Protein AF-F9WNN0-F1 (afdb_monomer)

Foldseek 3Di:
DPPVVVVVVVVVVVPPPDCPPPPPPDPDDDDFDQDDQQPDDLLLLLLLLLLLLLLLLLLVLLLVLLVVLLVLLVVLLVLLVVLLVLLVVLLVVLVLLLVLADCPQDVPLNVLSVVLNVLSVVLNVLSVVLVVLSVLLNVLSVQLNVQLSLVLLVLLLVLLCNQLSPGDDFPSDSVRSVVSSVSSDHPPCSVPDPPNCLNVQSNVLSVCCVVDPDLVVSLVVSLVSLVVSQVVCLPDPSNVSSVSRNVPPVNSVSSSSSSNSSSVSNVSSVVSSVSSVVSSVVSNVSSVVSVVVVVVVLVVLLVLLVVLLLLLLVLLALLVVLVVLLVVLVVLLVVLVVLLVVLLVLLVVLLVLLVVLVVLLVVLLVLLVVLVVLVLVLSVVLNCVSVPCPVLVVLSVLSNVLSVLLNVLSVVLVVLSVVLVVLSVVLVVLSVVLVVLSCVLCVLLVQDDPGSHSVSSVVSSVCLSPDDSSSSSSSSSRRPSVSSVVSVVSSVVSVVSSVVSVVSSVSSVVSSVSSVVSSVSSVVSSVVSLVVSQVSLVSSLVSLLQLLLVLLVVLVVLLVLLVVLLVLLVVLLVLLVVLVVLLVVLVVLLVVLPVPFPPLVVLLPLLVVLSVVLVVLSVVSVVLSVVSVVLSVVLVVVSVVLLVLSLVLSVVLLCQFFPDPDPPPDPDPDDDSSVVSVPPPPPDGRTPSVSSNSSVSSRNSSPCPVSVVSSVVSVVSSVVSVVSSVVSVVSSVSSSVSSVVSSVVSVVVVVVVPDDDPVVVVVVVVVPPD

Organism: Trypanosoma vivax (strain Y486) (NCBI:txid1055687)

Mean predicted aligned error: 18.97 Å

Structure (mmCIF, N/CA/C/O backbone):
data_AF-F9WNN0-F1
#
_entry.id   AF-F9WNN0-F1
#
loop_
_atom_site.group_PDB
_atom_site.id
_atom_site.type_symbol
_atom_site.label_atom_id
_atom_site.label_alt_id
_atom_site.label_comp_id
_atom_site.label_asym_id
_atom_site.label_entity_id
_atom_site.label_seq_id
_atom_site.pdbx_PDB_ins_code
_atom_site.Cartn_x
_atom_site.Cartn_y
_atom_site.Cartn_z
_atom_site.occupancy
_atom_site.B_iso_or_equiv
_atom_site.auth_seq_id
_atom_site.auth_comp_id
_atom_site.auth_asym_id
_atom_site.auth_atom_id
_atom_site.pdbx_PDB_model_num
ATOM 1 N N . MET A 1 1 ? 59.177 27.584 -29.316 1.00 37.62 1 MET A N 1
ATOM 2 C CA . MET A 1 1 ? 59.910 26.744 -30.290 1.00 37.62 1 MET A CA 1
ATOM 3 C C . MET A 1 1 ? 58.888 25.751 -30.832 1.00 37.62 1 MET A C 1
ATOM 5 O O . MET A 1 1 ? 58.672 24.719 -30.232 1.00 37.62 1 MET A O 1
ATOM 9 N N . SER A 1 2 ? 58.034 26.107 -31.788 1.00 33.88 2 SER A N 1
ATOM 10 C CA . SER A 1 2 ? 58.396 26.348 -33.183 1.00 33.88 2 SER A CA 1
ATOM 11 C C . SER A 1 2 ? 57.164 26.854 -33.975 1.00 33.88 2 SER A C 1
ATOM 13 O O . SER A 1 2 ? 56.636 26.150 -34.834 1.00 33.88 2 SER A O 1
ATOM 15 N N . ASP A 1 3 ? 56.707 28.079 -33.704 1.00 31.31 3 ASP A N 1
ATOM 16 C CA . ASP A 1 3 ? 55.678 28.760 -34.520 1.00 31.31 3 ASP A CA 1
ATOM 17 C C . ASP A 1 3 ? 56.259 29.420 -35.784 1.00 31.31 3 ASP A C 1
ATOM 19 O O . ASP A 1 3 ? 55.534 29.807 -36.697 1.00 31.31 3 ASP A O 1
ATOM 23 N N . THR A 1 4 ? 57.585 29.427 -35.920 1.00 31.73 4 THR A N 1
ATOM 24 C CA . THR A 1 4 ? 58.307 29.790 -37.146 1.00 31.73 4 THR A CA 1
ATOM 25 C C . THR A 1 4 ? 58.379 28.662 -38.183 1.00 31.73 4 THR A C 1
ATOM 27 O O . THR A 1 4 ? 58.697 28.931 -39.336 1.00 31.73 4 THR A O 1
ATOM 30 N N . LEU A 1 5 ? 58.018 27.417 -37.835 1.00 31.30 5 LEU A N 1
ATOM 31 C CA . LEU A 1 5 ? 58.021 26.289 -38.785 1.00 31.30 5 LEU A CA 1
ATOM 32 C C . LEU A 1 5 ? 56.648 26.051 -39.438 1.00 31.30 5 LEU A C 1
ATOM 34 O O . LEU A 1 5 ? 56.577 25.517 -40.538 1.00 31.30 5 LEU A O 1
ATOM 38 N N . ARG A 1 6 ? 55.548 26.511 -38.822 1.00 30.66 6 ARG A N 1
ATOM 39 C CA . ARG A 1 6 ? 54.206 26.463 -39.436 1.00 30.66 6 ARG A CA 1
ATOM 40 C C . ARG 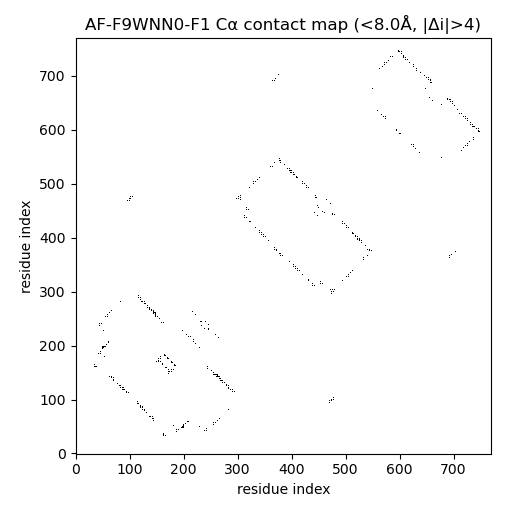A 1 6 ? 53.948 27.622 -40.401 1.00 30.66 6 ARG A C 1
ATOM 42 O O . ARG A 1 6 ? 53.232 27.436 -41.381 1.00 30.66 6 ARG A O 1
ATOM 49 N N . LEU A 1 7 ? 54.606 28.768 -40.202 1.00 30.72 7 LEU A N 1
ATOM 50 C CA . LEU A 1 7 ? 54.514 29.905 -41.123 1.00 30.72 7 LEU A CA 1
ATOM 51 C C . LEU A 1 7 ? 55.411 29.752 -42.369 1.00 30.72 7 LEU A C 1
ATOM 53 O O . LEU A 1 7 ? 55.069 30.298 -43.414 1.00 30.72 7 LEU A O 1
ATOM 57 N N . MET A 1 8 ? 56.484 28.947 -42.302 1.00 30.19 8 MET A N 1
ATOM 58 C CA . MET A 1 8 ? 57.310 28.573 -43.468 1.00 30.19 8 MET A CA 1
ATOM 59 C C . MET A 1 8 ? 56.721 27.426 -44.311 1.00 30.19 8 MET A C 1
ATOM 61 O O . MET A 1 8 ? 57.026 27.324 -45.495 1.00 30.19 8 MET A O 1
ATOM 65 N N . LEU A 1 9 ? 55.833 26.589 -43.756 1.00 29.72 9 LEU A N 1
ATOM 66 C CA . LEU A 1 9 ? 55.144 25.531 -44.517 1.00 29.72 9 LEU A CA 1
ATOM 67 C C . LEU A 1 9 ? 53.890 26.036 -45.253 1.00 29.72 9 LEU A C 1
ATOM 69 O O . LEU A 1 9 ? 53.559 25.520 -46.318 1.00 29.72 9 LEU A O 1
ATOM 73 N N . ALA A 1 10 ? 53.241 27.092 -44.752 1.00 30.56 10 ALA A N 1
ATOM 74 C CA . ALA A 1 10 ? 52.098 27.731 -45.413 1.00 30.56 10 ALA A CA 1
ATOM 75 C C . ALA A 1 10 ? 52.497 28.669 -46.574 1.00 30.56 10 ALA A C 1
ATOM 77 O O . ALA A 1 10 ? 51.686 28.934 -47.456 1.00 30.56 10 ALA A O 1
ATOM 78 N N . THR A 1 11 ? 53.755 29.118 -46.631 1.00 30.11 11 THR A N 1
ATOM 79 C CA . THR A 1 11 ? 54.312 29.879 -47.768 1.00 30.11 11 THR A CA 1
ATOM 80 C C . THR A 1 11 ? 55.035 29.000 -48.797 1.00 30.11 11 THR A C 1
ATOM 82 O O . THR A 1 11 ? 55.293 29.462 -49.905 1.00 30.11 11 THR A O 1
ATOM 85 N N . ALA A 1 12 ? 55.274 27.717 -48.495 1.00 31.34 12 ALA A N 1
ATOM 86 C CA . ALA A 1 12 ? 55.867 26.748 -49.425 1.00 31.34 12 ALA A CA 1
ATOM 87 C C . ALA A 1 12 ? 54.838 25.879 -50.188 1.00 31.34 12 ALA A C 1
ATOM 89 O O . ALA A 1 12 ? 55.193 25.247 -51.179 1.00 31.34 12 ALA A O 1
ATOM 90 N N . LEU A 1 13 ? 53.561 25.866 -49.782 1.00 29.50 13 LEU A N 1
ATOM 91 C CA . LEU A 1 13 ? 52.499 25.068 -50.428 1.00 29.50 13 LEU A CA 1
ATOM 92 C C . LEU A 1 13 ? 51.579 25.864 -51.369 1.00 29.50 13 LEU A C 1
ATOM 94 O O . LEU A 1 13 ? 50.826 25.269 -52.133 1.00 29.50 13 LEU A O 1
ATOM 98 N N . VAL A 1 14 ? 51.701 27.194 -51.394 1.00 29.75 14 VAL A N 1
ATOM 99 C CA . VAL A 1 14 ? 51.010 28.077 -52.358 1.00 29.75 14 VAL A CA 1
ATOM 100 C C . VAL A 1 14 ? 51.788 28.202 -53.685 1.00 29.75 14 VAL A C 1
ATOM 102 O O . VAL A 1 14 ? 51.276 28.737 -54.661 1.00 29.75 14 VAL A O 1
ATOM 105 N N . PHE A 1 15 ? 52.989 27.618 -53.777 1.00 28.86 15 PHE A N 1
ATOM 106 C CA . PHE A 1 15 ? 53.845 27.656 -54.973 1.00 28.86 15 PHE A CA 1
ATOM 107 C C . PHE A 1 15 ? 53.957 26.327 -55.752 1.00 28.86 15 PHE A C 1
ATOM 109 O O . PHE A 1 15 ? 54.726 26.259 -56.708 1.00 28.86 15 PHE A O 1
ATOM 116 N N . LEU A 1 16 ? 53.194 25.276 -55.406 1.00 30.41 16 LEU A N 1
ATOM 117 C CA . LEU A 1 16 ? 53.365 23.928 -55.994 1.00 30.41 16 LEU A CA 1
ATOM 118 C C . LEU A 1 16 ? 52.100 23.260 -56.571 1.00 30.41 16 LEU A C 1
ATOM 120 O O . LEU A 1 16 ? 52.115 22.068 -56.861 1.00 30.41 16 LEU A O 1
ATOM 124 N N . VAL A 1 17 ? 51.039 24.028 -56.839 1.00 31.84 17 VAL A N 1
ATOM 125 C CA . VAL A 1 17 ? 49.954 23.624 -57.762 1.00 31.84 17 VAL A CA 1
ATOM 126 C C . VAL A 1 17 ? 49.814 24.684 -58.856 1.00 31.84 17 VAL A C 1
ATOM 128 O O . VAL A 1 17 ? 48.761 25.264 -59.095 1.00 31.84 17 VAL A O 1
ATOM 131 N N . LEU A 1 18 ? 50.937 24.978 -59.507 1.00 23.83 18 LEU A N 1
ATOM 132 C CA . LEU A 1 18 ? 50.928 25.460 -60.880 1.00 23.83 18 LEU A CA 1
ATOM 133 C C . LEU A 1 18 ? 50.844 24.226 -61.788 1.00 23.83 18 LEU A C 1
ATOM 135 O O . LEU A 1 18 ? 51.592 23.272 -61.559 1.00 23.83 18 LEU A O 1
ATOM 139 N N . PRO A 1 19 ? 50.048 24.229 -62.866 1.00 34.09 19 PRO A N 1
ATOM 140 C CA . PRO A 1 19 ? 50.304 23.347 -63.992 1.00 34.09 19 PRO A CA 1
ATOM 141 C C . PRO A 1 19 ? 51.573 23.837 -64.717 1.00 34.09 19 PRO A C 1
ATOM 143 O O . PRO A 1 19 ? 51.528 24.325 -65.841 1.00 34.09 19 PRO A O 1
ATOM 146 N N . THR A 1 20 ? 52.746 23.696 -64.091 1.00 28.67 20 THR A N 1
ATOM 147 C CA . THR A 1 20 ? 54.068 23.821 -64.737 1.00 28.67 20 THR A CA 1
ATOM 148 C C . THR A 1 20 ? 54.419 22.549 -65.513 1.00 28.67 20 THR A C 1
ATOM 150 O O . THR A 1 20 ? 55.529 22.026 -65.463 1.00 28.67 20 THR A O 1
ATOM 153 N N . SER A 1 21 ? 53.452 22.043 -66.273 1.00 31.44 21 SER A N 1
ATOM 154 C CA . SER A 1 21 ? 53.690 21.086 -67.353 1.00 31.44 21 SER A CA 1
ATOM 155 C C . SER A 1 21 ? 52.906 21.444 -68.616 1.00 31.44 21 SER A C 1
ATOM 157 O O . SER A 1 21 ? 52.681 20.600 -69.469 1.00 31.44 21 SER A O 1
ATOM 159 N N . LEU A 1 22 ? 52.639 22.737 -68.835 1.00 30.16 22 LEU A N 1
ATOM 160 C CA . LEU A 1 22 ? 52.858 23.297 -70.168 1.00 30.16 22 LEU A CA 1
ATOM 161 C C . LEU A 1 22 ? 54.372 23.285 -70.396 1.00 30.16 22 LEU A C 1
ATOM 163 O O . LEU A 1 22 ? 55.071 24.278 -70.187 1.00 30.16 22 LEU A O 1
ATOM 167 N N . LYS A 1 23 ? 54.909 22.116 -70.763 1.00 26.69 23 LYS A N 1
ATOM 168 C CA . LYS A 1 23 ? 56.187 22.100 -71.460 1.00 26.69 23 LYS A CA 1
ATOM 169 C C . LYS A 1 23 ? 55.950 22.920 -72.715 1.00 26.69 23 LYS A C 1
ATOM 171 O O . LYS A 1 23 ? 55.178 22.518 -73.577 1.00 26.69 23 LYS A O 1
ATOM 176 N N . TYR A 1 24 ? 56.582 24.089 -72.739 1.00 27.14 24 TYR A N 1
ATOM 177 C CA . TYR A 1 24 ? 56.930 24.825 -73.939 1.00 27.14 24 TYR A CA 1
ATOM 178 C C . TYR A 1 24 ? 57.217 23.817 -75.056 1.00 27.14 24 TYR A C 1
ATOM 180 O O . TYR A 1 24 ? 58.286 23.203 -75.089 1.00 27.14 24 TYR A O 1
ATOM 188 N N . VAL A 1 25 ? 56.250 23.619 -75.952 1.00 29.94 25 VAL A N 1
ATOM 189 C CA . VAL A 1 25 ? 56.552 23.136 -77.292 1.00 29.94 25 VAL A CA 1
ATOM 190 C C . VAL A 1 25 ? 57.378 24.269 -77.872 1.00 29.94 25 VAL A C 1
ATOM 192 O O . VAL A 1 25 ? 56.876 25.379 -78.041 1.00 29.94 25 VAL A O 1
ATOM 195 N N . GLY A 1 26 ? 58.683 24.029 -77.998 1.00 27.89 26 GLY A N 1
ATOM 196 C CA . GLY A 1 26 ? 59.637 25.021 -78.464 1.00 27.89 26 GLY A CA 1
ATOM 197 C C . GLY A 1 26 ? 59.108 25.662 -79.737 1.00 27.89 26 GLY A C 1
ATOM 198 O O . GLY A 1 26 ? 58.947 24.982 -80.751 1.00 27.89 26 GLY A O 1
ATOM 199 N N . ALA A 1 27 ? 58.811 26.960 -79.648 1.00 32.91 27 ALA A N 1
ATOM 200 C CA . ALA A 1 27 ? 58.433 27.793 -80.772 1.00 32.91 27 ALA A CA 1
ATOM 201 C C . ALA A 1 27 ? 59.582 27.758 -81.780 1.00 32.91 27 ALA A C 1
ATOM 203 O O . ALA A 1 27 ? 60.591 28.448 -81.644 1.00 32.91 27 ALA A O 1
ATOM 204 N N . SER A 1 28 ? 59.449 26.873 -82.758 1.00 34.03 28 SER A N 1
ATOM 205 C CA . SER A 1 28 ? 60.401 26.730 -83.843 1.00 34.03 28 SER A CA 1
ATOM 206 C C . SER A 1 28 ? 59.880 27.594 -84.979 1.00 34.03 28 SER A C 1
ATOM 208 O O . SER A 1 28 ? 59.028 27.177 -85.758 1.00 34.03 28 SER A O 1
ATOM 210 N N . ALA A 1 29 ? 60.341 28.843 -85.017 1.00 32.56 29 ALA A N 1
ATOM 211 C CA . ALA A 1 29 ? 60.047 29.753 -86.111 1.00 32.56 29 ALA A CA 1
ATOM 212 C C . ALA A 1 29 ? 60.769 29.269 -87.379 1.00 32.56 29 ALA A C 1
ATOM 214 O O . ALA A 1 29 ? 61.997 29.177 -87.411 1.00 32.56 29 ALA A O 1
ATOM 215 N N . VAL A 1 30 ? 60.008 28.964 -88.430 1.00 40.59 30 VAL A N 1
ATOM 216 C CA . VAL A 1 30 ? 60.546 28.708 -89.772 1.00 40.59 30 VAL A CA 1
ATOM 217 C C . VAL A 1 30 ? 60.495 30.019 -90.564 1.00 40.59 30 VAL A C 1
ATOM 219 O O . VAL A 1 30 ? 59.444 30.652 -90.654 1.00 40.59 30 VAL A O 1
ATOM 222 N N . ASN A 1 31 ? 61.651 30.435 -91.092 1.00 34.69 31 ASN A N 1
ATOM 223 C CA . ASN A 1 31 ? 61.877 31.707 -91.793 1.00 34.69 31 ASN A CA 1
ATOM 224 C C . ASN A 1 31 ? 61.008 31.885 -93.052 1.00 34.69 31 ASN A C 1
ATOM 226 O O . ASN A 1 31 ? 60.903 30.972 -93.873 1.00 34.69 31 ASN A O 1
ATOM 230 N N . CYS A 1 32 ? 60.489 33.103 -93.248 1.00 42.03 32 CYS A N 1
ATOM 231 C CA . CYS A 1 32 ? 59.763 33.519 -94.449 1.00 42.03 32 CYS A CA 1
ATOM 232 C C . CYS A 1 32 ? 60.675 33.474 -95.688 1.00 42.03 32 CYS A C 1
ATOM 234 O O . CYS A 1 32 ? 61.714 34.135 -95.734 1.00 42.03 32 CYS A O 1
ATOM 236 N N . LYS A 1 33 ? 60.269 32.723 -96.715 1.00 44.06 33 LYS A N 1
ATOM 237 C CA . LYS A 1 33 ? 60.831 32.788 -98.071 1.00 44.06 33 LYS A CA 1
ATOM 238 C C . LYS A 1 33 ? 59.699 33.017 -99.059 1.00 44.06 33 LYS A C 1
ATOM 240 O O . LYS A 1 33 ? 58.652 32.389 -98.930 1.00 44.06 33 LYS A O 1
ATOM 245 N N . ASP A 1 34 ? 59.953 33.833 -100.076 1.00 41.28 34 ASP A N 1
ATOM 246 C CA . ASP A 1 34 ? 59.103 33.885 -101.262 1.00 41.28 34 ASP A CA 1
ATOM 247 C C . ASP A 1 34 ? 59.108 32.508 -101.937 1.00 41.28 34 ASP A C 1
ATOM 249 O O . ASP A 1 34 ? 60.113 32.059 -102.498 1.00 41.28 34 ASP A O 1
ATOM 253 N N . ILE A 1 35 ? 57.982 31.804 -101.835 1.00 50.16 35 ILE A N 1
ATOM 254 C CA . ILE A 1 35 ? 57.741 30.561 -102.562 1.00 50.16 35 ILE A CA 1
ATOM 255 C C . ILE A 1 35 ? 57.226 30.951 -103.946 1.00 50.16 35 ILE A C 1
ATOM 257 O O . ILE A 1 35 ? 56.385 31.836 -104.087 1.00 50.16 35 ILE A O 1
ATOM 261 N N . LYS A 1 36 ? 57.741 30.285 -104.982 1.00 48.25 36 LYS A N 1
ATOM 262 C CA . LYS A 1 36 ? 57.320 30.472 -106.373 1.00 48.25 36 LYS A CA 1
ATOM 263 C C . LYS A 1 36 ? 55.789 30.371 -106.455 1.00 48.25 36 LYS A C 1
ATOM 265 O O . LYS A 1 36 ? 55.246 29.293 -106.224 1.00 48.25 36 LYS A O 1
ATOM 270 N N . ILE A 1 37 ? 55.115 31.484 -106.759 1.00 53.50 37 ILE A N 1
ATOM 271 C CA . ILE A 1 37 ? 53.654 31.532 -106.898 1.00 53.50 37 ILE A CA 1
ATOM 272 C C . ILE A 1 37 ? 53.269 30.545 -108.001 1.00 53.50 37 ILE A C 1
ATOM 274 O O . ILE A 1 37 ? 53.616 30.735 -109.168 1.00 53.50 37 ILE A O 1
ATOM 278 N N . ILE A 1 38 ? 52.590 29.465 -107.623 1.00 59.03 38 ILE A N 1
ATOM 279 C CA . ILE A 1 38 ? 51.933 28.588 -108.587 1.00 59.03 38 ILE A CA 1
ATOM 280 C C . ILE A 1 38 ? 50.675 29.332 -109.023 1.00 59.03 38 ILE A C 1
ATOM 282 O O . ILE A 1 38 ? 49.833 29.667 -108.186 1.00 59.03 38 ILE A O 1
ATOM 286 N N . ASP A 1 39 ? 50.555 29.617 -110.318 1.00 65.50 39 ASP A N 1
ATOM 287 C CA . ASP A 1 39 ? 49.350 30.232 -110.871 1.00 65.50 39 ASP A CA 1
ATOM 288 C C . ASP A 1 39 ? 48.210 29.199 -110.877 1.00 65.50 39 ASP A C 1
ATOM 290 O O . ASP A 1 39 ? 48.031 28.413 -111.811 1.00 65.50 39 ASP A O 1
ATOM 294 N N . LEU A 1 40 ? 47.514 29.115 -109.743 1.00 76.44 40 LEU A N 1
ATOM 295 C CA . LEU A 1 40 ? 46.369 28.238 -109.529 1.00 76.44 40 LEU A CA 1
ATOM 296 C C . LEU A 1 40 ? 45.082 28.967 -109.908 1.00 76.44 40 LEU A C 1
ATOM 298 O O . LEU A 1 40 ? 44.842 30.095 -109.464 1.00 76.44 40 LEU A O 1
ATOM 302 N N . SER A 1 41 ? 44.208 28.286 -110.656 1.00 79.38 41 SER A N 1
ATOM 303 C CA . SER A 1 41 ? 42.889 28.831 -110.967 1.00 79.38 41 SER A CA 1
ATOM 304 C C . SER A 1 41 ? 42.043 28.974 -109.698 1.00 79.38 41 SER A C 1
ATOM 306 O O . SER A 1 41 ? 42.273 28.303 -108.688 1.00 79.38 41 SER A O 1
ATOM 308 N N . GLY A 1 42 ? 41.019 29.829 -109.745 1.00 77.06 42 GLY A N 1
ATOM 309 C CA . GLY A 1 42 ? 40.065 29.946 -108.639 1.00 77.06 42 GLY A CA 1
ATOM 310 C C . GLY A 1 42 ? 39.412 28.606 -108.272 1.00 77.06 42 GLY A C 1
ATOM 311 O O . GLY A 1 42 ? 39.198 28.346 -107.096 1.00 77.06 42 GLY A O 1
ATOM 312 N N . ASP A 1 43 ? 39.172 27.741 -109.260 1.00 78.50 43 ASP A N 1
ATOM 313 C CA . ASP A 1 43 ? 38.613 26.391 -109.097 1.00 78.50 43 ASP A CA 1
ATOM 314 C C . ASP A 1 43 ? 39.593 25.459 -108.347 1.00 78.50 43 ASP A C 1
ATOM 316 O O . ASP A 1 43 ? 39.201 24.795 -107.388 1.00 78.50 43 ASP A O 1
ATOM 320 N N . ASP A 1 44 ? 40.890 25.503 -108.694 1.00 81.31 44 ASP A N 1
ATOM 321 C CA . ASP A 1 44 ? 41.961 24.746 -108.016 1.00 81.31 44 ASP A CA 1
ATOM 322 C C . ASP A 1 44 ? 42.101 25.161 -106.538 1.00 81.31 44 ASP A C 1
ATOM 324 O O . ASP A 1 44 ? 42.196 24.314 -105.647 1.00 81.31 44 ASP A O 1
ATOM 328 N N . LYS A 1 45 ? 42.078 26.474 -106.260 1.00 83.56 45 LYS A N 1
ATOM 329 C CA . LYS A 1 45 ? 42.166 27.018 -104.891 1.00 83.56 45 LYS A CA 1
ATOM 330 C C . LYS A 1 45 ? 40.961 26.627 -104.038 1.00 83.56 45 LYS A C 1
ATOM 332 O O . LYS A 1 45 ? 41.118 26.369 -102.846 1.00 83.56 45 LYS A O 1
ATOM 337 N N . CYS A 1 46 ? 39.772 26.568 -104.633 1.00 84.06 46 CYS A N 1
ATOM 338 C CA . CYS A 1 46 ? 38.553 26.185 -103.927 1.00 84.06 46 CYS A CA 1
ATOM 339 C C . CYS A 1 46 ? 38.523 24.708 -103.574 1.00 84.06 46 CYS A C 1
ATOM 341 O O . CYS A 1 46 ? 38.217 24.375 -102.432 1.00 84.06 46 CYS A O 1
ATOM 343 N N . PHE A 1 47 ? 38.923 23.843 -104.505 1.00 83.38 47 PHE A N 1
ATOM 344 C CA . PHE A 1 47 ? 39.035 22.417 -104.230 1.00 83.38 47 PHE A CA 1
ATOM 345 C C . PHE A 1 47 ? 40.073 22.123 -103.139 1.00 83.38 47 PHE A C 1
ATOM 347 O O . PHE A 1 47 ? 39.798 21.388 -102.195 1.00 83.38 47 PHE A O 1
ATOM 354 N N . ALA A 1 48 ? 41.242 22.762 -103.216 1.00 85.19 48 ALA A N 1
ATOM 355 C CA . ALA A 1 48 ? 42.293 22.619 -102.215 1.00 85.19 48 ALA A CA 1
ATOM 356 C C . ALA A 1 48 ? 41.865 23.078 -100.812 1.00 85.19 48 ALA A C 1
ATOM 358 O O . ALA A 1 48 ? 42.110 22.381 -99.828 1.00 85.19 48 ALA A O 1
ATOM 359 N N . LYS A 1 49 ? 41.208 24.241 -100.717 1.00 86.81 49 LYS A N 1
ATOM 360 C CA . LYS A 1 49 ? 40.714 24.780 -99.444 1.00 86.81 49 LYS A CA 1
ATOM 361 C C . LYS A 1 49 ? 39.666 23.862 -98.814 1.00 86.81 49 LYS A C 1
ATOM 363 O O . LYS A 1 49 ? 39.702 23.665 -97.606 1.00 86.81 49 LYS A O 1
ATOM 368 N N . ASP A 1 50 ? 38.785 23.276 -99.621 1.00 85.44 50 ASP A N 1
ATOM 369 C CA . ASP A 1 50 ? 37.750 22.344 -99.165 1.00 85.44 50 ASP A CA 1
ATOM 370 C C . ASP A 1 50 ? 38.345 21.065 -98.539 1.00 85.44 50 ASP A C 1
ATOM 372 O O . ASP A 1 50 ? 37.994 20.688 -97.420 1.00 85.44 50 ASP A O 1
ATOM 376 N N . ILE A 1 51 ? 39.344 20.459 -99.192 1.00 87.31 51 ILE A N 1
ATOM 377 C CA . ILE A 1 51 ? 40.056 19.273 -98.676 1.00 87.31 51 ILE A CA 1
ATOM 378 C C . ILE A 1 51 ? 40.754 19.583 -97.352 1.00 87.31 51 ILE A C 1
ATOM 380 O O . ILE A 1 51 ? 40.592 18.858 -96.370 1.00 87.31 51 ILE A O 1
ATOM 384 N N . LEU A 1 52 ? 41.525 20.671 -97.318 1.00 88.50 52 LEU A N 1
ATOM 385 C CA . LEU A 1 52 ? 42.331 21.020 -96.154 1.00 88.50 52 LEU A CA 1
ATOM 386 C C . LEU A 1 52 ? 41.474 21.465 -94.958 1.00 88.50 52 LEU A C 1
ATOM 388 O O . LEU A 1 52 ? 41.816 21.151 -93.820 1.00 88.50 52 LEU A O 1
ATOM 392 N N . LEU A 1 53 ? 40.338 22.135 -95.196 1.00 88.06 53 LEU A N 1
ATOM 393 C CA . LEU A 1 53 ? 39.336 22.394 -94.156 1.00 88.06 53 LEU A CA 1
ATOM 394 C C . LEU A 1 53 ? 38.731 21.090 -93.632 1.00 88.06 53 LEU A C 1
ATOM 396 O O . LEU A 1 53 ? 38.480 20.973 -92.433 1.00 88.06 53 LEU A O 1
ATOM 400 N N . GLY A 1 54 ? 38.512 20.107 -94.510 1.00 88.00 54 GLY A N 1
ATOM 401 C CA . GLY A 1 54 ? 38.025 18.785 -94.128 1.00 88.00 54 GLY A CA 1
ATOM 402 C C . GLY A 1 54 ? 39.007 18.074 -93.201 1.00 88.00 54 GLY A C 1
ATOM 403 O O . GLY A 1 54 ? 38.618 17.623 -92.127 1.00 88.00 54 GLY A O 1
ATOM 404 N N . TRP A 1 55 ? 40.289 18.046 -93.572 1.00 90.25 55 TRP A N 1
ATOM 405 C CA . TRP A 1 55 ? 41.357 17.475 -92.747 1.00 90.25 55 TRP A CA 1
ATOM 406 C C . TRP A 1 55 ? 41.497 18.200 -91.405 1.00 90.25 55 TRP A C 1
ATOM 408 O O . TRP A 1 55 ? 41.541 17.546 -90.365 1.00 90.25 55 TRP A O 1
ATOM 418 N N . LEU A 1 56 ? 41.482 19.539 -91.409 1.00 89.31 56 LEU A N 1
ATOM 419 C CA . LEU A 1 56 ? 41.539 20.341 -90.185 1.00 89.31 56 LEU A CA 1
ATOM 420 C C . LEU A 1 56 ? 40.371 20.019 -89.242 1.00 89.31 56 LEU A C 1
ATOM 422 O O . L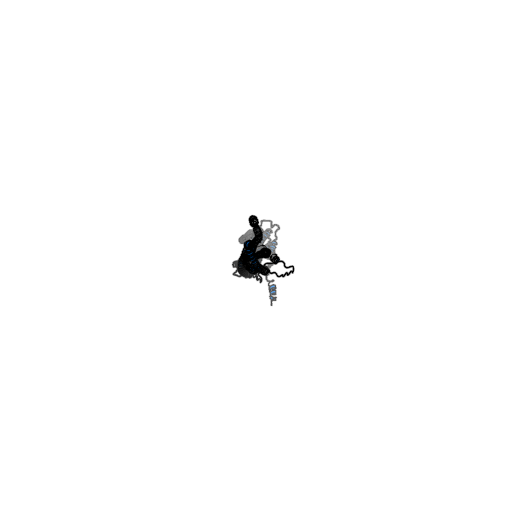EU A 1 56 ? 40.592 19.824 -88.050 1.00 89.31 56 LEU A O 1
ATOM 426 N N . ASN A 1 57 ? 39.143 19.949 -89.765 1.00 89.12 57 ASN A N 1
ATOM 427 C CA . ASN A 1 57 ? 37.948 19.701 -88.959 1.00 89.12 57 ASN A CA 1
ATOM 428 C C . ASN A 1 57 ? 37.961 18.307 -88.311 1.00 89.12 57 ASN A C 1
ATOM 430 O O . ASN A 1 57 ? 37.620 18.165 -87.139 1.00 89.12 57 ASN A O 1
ATOM 434 N N . VAL A 1 58 ? 38.379 17.274 -89.053 1.00 88.31 58 VAL A N 1
ATOM 435 C CA . VAL A 1 58 ? 38.482 15.905 -88.520 1.00 88.31 58 VAL A CA 1
ATOM 436 C C . VAL A 1 58 ? 39.510 15.843 -87.383 1.00 88.31 58 VAL A C 1
ATOM 438 O O . VAL A 1 58 ? 39.192 15.344 -86.303 1.00 88.31 58 VAL A O 1
ATOM 441 N N . THR A 1 59 ? 40.713 16.389 -87.595 1.00 86.25 59 THR A N 1
ATOM 442 C CA . THR A 1 59 ? 41.782 16.405 -86.584 1.00 86.25 59 THR A CA 1
ATOM 443 C C . THR A 1 59 ? 41.385 17.225 -85.348 1.00 86.25 59 THR A C 1
ATOM 445 O O . THR A 1 59 ? 41.632 16.807 -84.214 1.00 86.25 59 THR A O 1
ATOM 448 N N . ASP A 1 60 ? 40.723 18.373 -85.532 1.00 87.88 60 ASP A N 1
ATOM 449 C CA . ASP A 1 60 ? 40.283 19.223 -84.420 1.00 87.88 60 ASP A CA 1
ATOM 450 C C . ASP A 1 60 ? 39.177 18.578 -83.576 1.00 87.88 60 ASP A C 1
ATOM 452 O O . ASP A 1 60 ? 39.159 18.729 -82.353 1.00 87.88 60 ASP A O 1
ATOM 456 N N . LYS A 1 61 ? 38.278 17.798 -84.185 1.00 88.88 61 LYS A N 1
ATOM 457 C CA . LYS A 1 61 ? 37.181 17.161 -83.450 1.00 88.88 61 LYS A CA 1
ATOM 458 C C . LYS A 1 61 ? 37.676 16.167 -82.396 1.00 88.88 61 LYS A C 1
ATOM 460 O O . LYS A 1 61 ? 37.198 16.203 -81.260 1.00 88.88 61 LYS A O 1
ATOM 465 N N . CYS A 1 62 ? 38.669 15.337 -82.729 1.00 84.88 62 CYS A N 1
ATOM 466 C CA . CYS A 1 62 ? 39.313 14.438 -81.764 1.00 84.88 62 CYS A CA 1
ATOM 467 C C . CYS A 1 62 ? 39.936 15.217 -80.595 1.00 84.88 62 CYS A C 1
ATOM 469 O O . CYS A 1 62 ? 39.800 14.824 -79.434 1.00 84.88 62 CYS A O 1
ATOM 471 N N . ARG A 1 63 ? 40.562 16.365 -80.892 1.00 86.88 63 ARG A N 1
ATOM 472 C CA . ARG A 1 63 ? 41.150 17.264 -79.891 1.00 86.88 63 ARG A CA 1
ATOM 473 C C . ARG A 1 63 ? 40.089 17.844 -78.950 1.00 86.88 63 ARG A C 1
ATOM 475 O O . ARG A 1 63 ? 40.271 17.813 -77.735 1.00 86.88 63 ARG A O 1
ATOM 482 N N . VAL A 1 64 ? 38.975 18.350 -79.483 1.00 88.69 64 VAL A N 1
ATOM 483 C CA . VAL A 1 64 ? 37.868 18.904 -78.680 1.00 88.69 64 VAL A CA 1
ATOM 484 C C . VAL A 1 64 ? 37.281 17.845 -77.747 1.00 88.69 64 VAL A C 1
ATOM 486 O O . VAL A 1 64 ? 37.135 18.095 -76.552 1.00 88.69 64 VAL A O 1
ATOM 489 N N . ARG A 1 65 ? 37.030 16.632 -78.247 1.00 88.50 65 ARG A N 1
ATOM 490 C CA . ARG A 1 65 ? 36.485 15.545 -77.424 1.00 88.50 65 ARG A CA 1
ATOM 491 C C . ARG A 1 65 ? 37.446 15.106 -76.314 1.00 88.50 65 ARG A C 1
ATOM 493 O O . ARG A 1 65 ? 37.005 14.793 -75.209 1.00 88.50 65 ARG A O 1
ATOM 500 N N . ALA A 1 66 ? 38.758 15.130 -76.560 1.00 88.94 66 ALA A N 1
ATOM 501 C CA . ALA A 1 66 ? 39.760 14.893 -75.521 1.00 88.94 66 ALA A CA 1
ATOM 502 C C . ALA A 1 66 ? 39.739 15.981 -74.425 1.00 88.94 66 ALA A C 1
ATOM 504 O O . ALA A 1 66 ? 39.832 15.651 -73.241 1.00 88.94 66 ALA A O 1
ATOM 505 N N . LEU A 1 67 ? 39.545 17.257 -74.787 1.00 88.94 67 LEU A N 1
ATOM 506 C CA . LEU A 1 67 ? 39.376 18.351 -73.816 1.00 88.94 67 LEU A CA 1
ATOM 507 C C . LEU A 1 67 ? 38.122 18.175 -72.946 1.00 88.94 67 LEU A C 1
ATOM 509 O O . LEU A 1 67 ? 38.181 18.396 -71.737 1.00 88.94 67 LEU A O 1
ATOM 513 N N . GLU A 1 68 ? 37.007 17.723 -73.522 1.00 90.75 68 GLU A N 1
ATOM 514 C CA . GLU A 1 68 ? 35.789 17.420 -72.756 1.00 90.75 68 GLU A CA 1
ATOM 515 C C . GLU A 1 68 ? 36.013 16.295 -71.737 1.00 90.75 68 GLU A C 1
ATOM 517 O O . GLU A 1 68 ? 35.539 16.374 -70.601 1.00 90.75 68 GLU A O 1
ATOM 522 N N . VAL A 1 69 ? 36.767 15.252 -72.108 1.00 91.06 69 VAL A N 1
ATOM 523 C CA . VAL A 1 69 ? 37.148 14.184 -71.169 1.00 91.06 69 VAL A CA 1
ATOM 524 C C . VAL A 1 69 ? 37.973 14.754 -70.013 1.00 91.06 69 VAL A C 1
ATOM 526 O O . VAL A 1 69 ? 37.692 14.423 -68.863 1.00 91.06 69 VAL A O 1
ATOM 529 N N . LEU A 1 70 ? 38.934 15.646 -70.278 1.00 91.50 70 LEU A N 1
ATOM 530 C CA . LEU A 1 70 ? 39.737 16.296 -69.231 1.00 91.50 70 LEU A CA 1
ATOM 531 C C . LEU A 1 70 ? 38.875 17.110 -68.254 1.00 91.50 70 LEU A C 1
ATOM 533 O O . LEU A 1 70 ? 39.034 16.991 -67.034 1.00 91.50 70 LEU A O 1
ATOM 537 N N . GLN A 1 71 ? 37.927 17.892 -68.775 1.00 92.12 71 GLN A N 1
ATOM 538 C CA . GLN A 1 71 ? 36.994 18.661 -67.951 1.00 92.12 71 GLN A CA 1
ATOM 539 C C . GLN A 1 71 ? 36.132 17.740 -67.074 1.00 92.12 71 GLN A C 1
ATOM 541 O O . GLN A 1 71 ? 36.041 17.939 -65.861 1.00 92.12 71 GLN A O 1
ATOM 546 N N . ASN A 1 72 ? 35.554 16.688 -67.657 1.00 92.69 72 ASN A N 1
ATOM 547 C CA . ASN A 1 72 ? 34.680 15.765 -66.931 1.00 92.69 72 ASN A CA 1
ATOM 548 C C . ASN A 1 72 ? 35.435 14.916 -65.893 1.00 92.69 72 ASN A C 1
ATOM 550 O O . ASN A 1 72 ? 34.908 14.643 -64.814 1.00 92.69 72 ASN A O 1
ATOM 554 N N . VAL A 1 73 ? 36.677 14.513 -66.181 1.00 92.62 73 VAL A N 1
ATOM 555 C CA . VAL A 1 73 ? 37.549 13.822 -65.214 1.00 92.62 73 VAL A CA 1
ATOM 556 C C . VAL A 1 73 ? 37.859 14.724 -64.015 1.00 92.62 73 VAL A C 1
ATOM 558 O O . VAL A 1 73 ? 37.873 14.246 -62.879 1.00 92.62 73 VAL A O 1
ATOM 561 N N . THR A 1 74 ? 38.064 16.023 -64.243 1.00 90.75 74 THR A N 1
ATOM 562 C CA . THR A 1 74 ? 38.315 17.000 -63.171 1.00 90.75 74 THR A CA 1
ATOM 563 C C . THR A 1 74 ? 37.121 17.107 -62.221 1.00 90.75 74 THR A C 1
ATOM 565 O O . THR A 1 74 ? 37.295 17.026 -61.004 1.00 90.75 74 THR A O 1
ATOM 568 N N . GLU A 1 75 ? 35.903 17.197 -62.758 1.00 92.62 75 GLU A N 1
ATOM 569 C CA . GLU A 1 75 ? 34.685 17.237 -61.940 1.00 92.62 75 GLU A CA 1
ATOM 570 C C . GLU A 1 75 ? 34.470 15.926 -61.165 1.00 92.62 75 GLU A C 1
ATOM 572 O O . GLU A 1 75 ? 34.148 15.940 -59.975 1.00 92.62 75 GLU A O 1
ATOM 577 N N . LEU A 1 76 ? 34.731 14.770 -61.789 1.00 92.44 76 LEU A N 1
ATOM 578 C CA . LEU A 1 76 ? 34.662 13.483 -61.091 1.00 92.44 76 LEU A CA 1
ATOM 579 C C . LEU A 1 76 ? 35.662 13.382 -59.940 1.00 92.44 76 LEU A C 1
ATOM 581 O O . LEU A 1 76 ? 35.315 12.830 -58.900 1.00 92.44 76 LEU A O 1
ATOM 585 N N . ARG A 1 77 ? 36.875 13.934 -60.075 1.00 91.94 77 ARG A N 1
ATOM 586 C CA . ARG A 1 77 ? 37.844 13.972 -58.968 1.00 91.94 77 ARG A CA 1
ATOM 587 C C . ARG A 1 77 ? 37.331 14.786 -57.784 1.00 91.94 77 ARG A C 1
ATOM 589 O O . ARG A 1 77 ? 37.559 14.386 -56.642 1.00 91.94 77 ARG A O 1
ATOM 596 N N . LYS A 1 78 ? 36.639 15.898 -58.045 1.00 92.50 78 LYS A N 1
ATOM 597 C CA . LYS A 1 78 ? 36.014 16.713 -56.998 1.00 92.50 78 LYS A CA 1
ATOM 598 C C . LYS A 1 78 ? 34.929 15.920 -56.266 1.00 92.50 78 LYS A C 1
ATOM 600 O O . LYS A 1 78 ? 35.004 15.793 -55.047 1.00 92.50 78 LYS A O 1
ATOM 605 N N . ARG A 1 79 ? 34.007 15.285 -56.999 1.00 94.19 79 ARG A N 1
ATOM 606 C CA . ARG A 1 79 ? 32.976 14.402 -56.417 1.00 94.19 79 ARG A CA 1
ATOM 607 C C . ARG A 1 79 ? 33.584 13.242 -55.623 1.00 94.19 79 ARG A C 1
ATOM 609 O O . ARG A 1 79 ? 33.160 12.966 -54.507 1.00 94.19 79 ARG A O 1
ATOM 616 N N . ALA A 1 80 ? 34.617 12.596 -56.163 1.00 93.75 80 ALA A N 1
ATOM 617 C CA . ALA A 1 80 ? 35.345 11.531 -55.477 1.00 93.75 80 ALA A CA 1
ATOM 618 C C . ALA A 1 80 ? 35.931 12.021 -54.143 1.00 93.75 80 ALA A C 1
ATOM 620 O O . ALA A 1 80 ? 35.867 11.315 -53.139 1.00 93.75 80 ALA A O 1
ATOM 621 N N . LYS A 1 81 ? 36.446 13.259 -54.111 1.00 93.88 81 LYS A N 1
ATOM 622 C CA . LYS A 1 81 ? 36.991 13.866 -52.894 1.00 93.88 81 LYS A CA 1
ATOM 623 C C . LYS A 1 81 ? 35.922 14.128 -51.836 1.00 93.88 81 LYS A C 1
ATOM 625 O O . LYS A 1 81 ? 36.173 13.901 -50.657 1.00 93.88 81 LYS A O 1
ATOM 630 N N . GLU A 1 82 ? 34.743 14.585 -52.244 1.00 94.31 82 GLU A N 1
ATOM 631 C CA . GLU A 1 82 ? 33.598 14.777 -51.346 1.00 94.31 82 GLU A CA 1
ATOM 632 C C . GLU A 1 82 ? 33.154 13.445 -50.719 1.00 94.31 82 GLU A C 1
ATOM 634 O O . GLU A 1 82 ? 32.961 13.372 -49.504 1.00 94.31 82 GLU A O 1
ATOM 639 N N . VAL A 1 83 ? 33.085 12.372 -51.520 1.00 95.38 83 VAL A N 1
ATOM 640 C CA . VAL A 1 83 ? 32.778 11.013 -51.035 1.00 95.38 83 VAL A CA 1
ATOM 641 C C . VAL A 1 83 ? 33.846 10.515 -50.055 1.00 95.38 83 VAL A C 1
ATOM 643 O O . VAL A 1 83 ? 33.499 9.992 -48.998 1.00 95.38 83 VAL A O 1
ATOM 646 N N . GLU A 1 84 ? 35.134 10.715 -50.358 1.00 94.88 84 GLU A N 1
ATOM 647 C CA . GLU A 1 84 ? 36.241 10.338 -49.467 1.00 94.88 84 GLU A CA 1
ATOM 648 C C . GLU A 1 84 ? 36.140 11.031 -48.100 1.00 94.88 84 GLU A C 1
ATOM 650 O O . GLU A 1 84 ? 36.296 10.385 -47.063 1.00 94.88 84 GLU A O 1
ATOM 655 N N . THR A 1 85 ? 35.886 12.343 -48.093 1.00 95.25 85 THR A N 1
ATOM 656 C CA . THR A 1 85 ? 35.747 13.133 -46.861 1.00 95.25 85 THR A CA 1
ATOM 657 C C . THR A 1 85 ? 34.572 12.630 -46.029 1.00 95.25 85 THR A C 1
ATOM 659 O O . THR A 1 85 ? 34.763 12.297 -44.860 1.00 95.25 85 THR A O 1
ATOM 662 N N . LYS A 1 86 ? 33.397 12.461 -46.649 1.00 94.88 86 LYS A N 1
ATOM 663 C CA . LYS A 1 86 ? 32.195 11.963 -45.968 1.00 94.88 86 LYS A CA 1
ATOM 664 C C . LYS A 1 86 ? 32.394 10.559 -45.387 1.00 94.88 86 LYS A C 1
ATOM 666 O O . LYS A 1 86 ? 31.963 10.284 -44.271 1.00 94.88 86 LYS A O 1
ATOM 671 N N . ALA A 1 87 ? 33.081 9.673 -46.113 1.00 95.38 87 ALA A N 1
ATOM 672 C CA . ALA A 1 87 ? 33.409 8.335 -45.623 1.00 95.38 87 ALA A CA 1
ATOM 673 C C . ALA A 1 87 ? 34.348 8.378 -44.405 1.00 95.38 87 ALA A C 1
ATOM 675 O O . ALA A 1 87 ? 34.142 7.644 -43.441 1.00 95.38 87 ALA A O 1
ATOM 676 N N . LYS A 1 88 ? 35.367 9.249 -44.418 1.00 95.06 88 LYS A N 1
ATOM 677 C CA . LYS A 1 88 ? 36.301 9.411 -43.289 1.00 95.06 88 LYS A CA 1
ATOM 678 C C . LYS A 1 88 ? 35.624 9.976 -42.044 1.00 95.06 88 LYS A C 1
ATOM 680 O O . LYS A 1 88 ? 35.898 9.485 -40.951 1.00 95.06 88 LYS A O 1
ATOM 685 N N . GLU A 1 89 ? 34.754 10.969 -42.211 1.00 94.62 89 GLU A N 1
ATOM 686 C CA . GLU A 1 89 ? 33.939 11.528 -41.125 1.00 94.62 89 GLU A CA 1
ATOM 687 C C . GLU A 1 89 ? 33.054 10.441 -40.502 1.00 94.62 89 GLU A C 1
ATOM 689 O O . GLU A 1 89 ? 33.134 10.207 -39.296 1.00 94.62 89 GLU A O 1
ATOM 694 N N . ALA A 1 90 ? 32.329 9.681 -41.333 1.00 94.00 90 ALA A N 1
ATOM 695 C CA . ALA A 1 90 ? 31.493 8.569 -40.881 1.00 94.00 90 ALA A CA 1
ATOM 696 C C . ALA A 1 90 ? 32.295 7.499 -40.114 1.00 94.00 90 ALA A C 1
ATOM 698 O O . ALA A 1 90 ? 31.878 7.054 -39.046 1.00 94.00 90 ALA A O 1
ATOM 699 N N . ILE A 1 91 ? 33.482 7.112 -40.601 1.00 94.12 91 ILE A N 1
ATOM 700 C CA . ILE A 1 91 ? 34.367 6.170 -39.891 1.00 94.12 91 ILE A CA 1
ATOM 701 C C . ILE A 1 91 ? 34.771 6.714 -38.515 1.00 94.12 91 ILE A C 1
ATOM 703 O O . ILE A 1 91 ? 34.828 5.943 -37.555 1.00 94.12 91 ILE A O 1
ATOM 707 N N . GLY A 1 92 ? 35.077 8.012 -38.417 1.00 92.69 92 GLY A N 1
ATOM 708 C CA . GLY A 1 92 ? 35.409 8.672 -37.154 1.00 92.69 92 GLY A CA 1
ATOM 709 C C . GLY A 1 92 ? 34.273 8.550 -36.140 1.00 92.69 92 GLY A C 1
ATOM 710 O O . GLY A 1 92 ? 34.471 7.984 -35.064 1.00 92.69 92 GLY A O 1
ATOM 711 N N . GLU A 1 93 ? 33.069 8.977 -36.525 1.00 91.88 93 GLU A N 1
ATOM 712 C CA . GLU A 1 93 ? 31.869 8.900 -35.681 1.00 91.88 93 GLU A CA 1
ATOM 713 C C . GLU A 1 93 ? 31.549 7.458 -35.262 1.00 91.88 93 GLU A C 1
ATOM 715 O O . GLU A 1 93 ? 31.286 7.174 -34.092 1.00 91.88 93 GLU A O 1
ATOM 720 N N . TYR A 1 94 ? 31.619 6.503 -36.192 1.00 93.06 94 TYR A N 1
ATOM 721 C CA . TYR A 1 94 ? 31.313 5.103 -35.892 1.00 93.06 94 TYR A CA 1
ATOM 722 C C . TYR A 1 94 ? 32.344 4.462 -34.970 1.00 93.06 94 TYR A C 1
ATOM 724 O O . TYR A 1 94 ? 31.981 3.613 -34.156 1.00 93.06 94 TYR A O 1
ATOM 732 N N . LYS A 1 95 ? 33.616 4.868 -35.042 1.00 91.69 95 LYS A N 1
ATOM 733 C CA . LYS A 1 95 ? 34.642 4.421 -34.091 1.00 91.69 95 LYS A CA 1
ATOM 734 C C . LYS A 1 95 ? 34.382 4.967 -32.690 1.00 91.69 95 LYS A C 1
ATOM 736 O O . LYS A 1 95 ? 34.534 4.212 -31.728 1.00 91.69 95 LYS A O 1
ATOM 741 N N . GLU A 1 96 ? 33.935 6.215 -32.564 1.00 90.88 96 GLU A N 1
ATOM 742 C CA . GLU A 1 96 ? 33.515 6.767 -31.272 1.00 90.88 96 GLU A CA 1
ATOM 743 C C . GLU A 1 96 ? 32.328 5.986 -30.694 1.00 90.88 96 GLU A C 1
ATOM 745 O O . GLU A 1 96 ? 32.401 5.523 -29.552 1.00 90.88 96 GLU A O 1
ATOM 750 N N . LEU A 1 97 ? 31.286 5.731 -31.495 1.00 89.56 97 LEU A N 1
ATOM 751 C CA . LEU A 1 97 ? 30.145 4.906 -31.079 1.00 89.56 97 LEU A CA 1
ATOM 752 C C . LEU A 1 97 ? 30.572 3.487 -30.681 1.00 89.56 97 LEU A C 1
ATOM 754 O O . LEU A 1 97 ? 30.144 2.981 -29.644 1.00 89.56 97 LEU A O 1
ATOM 758 N N . LEU A 1 98 ? 31.448 2.849 -31.464 1.00 88.69 98 LEU A N 1
ATOM 759 C CA . LEU A 1 98 ? 31.950 1.506 -31.171 1.00 88.69 98 LEU A CA 1
ATOM 760 C C . LEU A 1 98 ? 32.727 1.466 -29.851 1.00 88.69 98 LEU A C 1
ATOM 762 O O . LEU A 1 98 ? 32.595 0.501 -29.106 1.00 88.69 98 LEU A O 1
ATOM 766 N N . SER A 1 99 ? 33.510 2.504 -29.549 1.00 86.50 99 SER A N 1
ATOM 767 C CA . SER A 1 99 ? 34.277 2.596 -28.301 1.00 86.50 99 SER A CA 1
ATOM 768 C C . SER A 1 99 ? 33.386 2.740 -27.063 1.00 86.50 99 SER A C 1
ATOM 770 O O . SER A 1 99 ? 33.732 2.254 -25.986 1.00 86.50 99 SER A O 1
ATOM 772 N N . ALA A 1 100 ? 32.214 3.361 -27.223 1.00 85.56 100 ALA A N 1
ATOM 773 C CA . ALA A 1 100 ? 31.239 3.519 -26.153 1.00 85.56 100 ALA A CA 1
ATOM 774 C C . ALA A 1 100 ? 30.442 2.233 -25.869 1.00 85.56 100 ALA A C 1
ATOM 776 O O . ALA A 1 100 ? 29.935 2.049 -24.759 1.00 85.56 100 ALA A O 1
ATOM 777 N N . VAL A 1 101 ? 30.349 1.321 -26.842 1.00 83.81 101 VAL A N 1
ATOM 778 C CA . VAL A 1 101 ? 29.711 0.013 -26.672 1.00 83.81 101 VAL A CA 1
ATOM 779 C C . VAL A 1 101 ? 30.731 -0.990 -26.128 1.00 83.81 101 VAL A C 1
ATOM 781 O O . VAL A 1 101 ? 31.626 -1.445 -26.837 1.00 83.81 101 VAL A O 1
ATOM 784 N N . LYS A 1 102 ? 30.589 -1.391 -24.858 1.00 67.44 102 LYS A N 1
ATOM 785 C CA . LYS A 1 102 ? 31.403 -2.481 -24.289 1.00 67.44 102 LYS A CA 1
ATOM 786 C C . LYS A 1 102 ? 31.139 -3.787 -25.054 1.00 67.44 102 LYS A C 1
ATOM 788 O O . LYS A 1 102 ? 29.983 -4.134 -25.294 1.00 67.44 102 LYS A O 1
ATOM 793 N N . ALA A 1 103 ? 32.211 -4.508 -25.399 1.00 55.59 103 ALA A N 1
ATOM 794 C CA . ALA A 1 103 ? 32.204 -5.637 -26.339 1.00 55.59 103 ALA A CA 1
ATOM 795 C C . ALA A 1 103 ? 31.191 -6.759 -26.017 1.00 55.59 103 ALA A C 1
ATOM 797 O O . ALA A 1 103 ? 30.706 -7.405 -26.944 1.00 55.59 103 ALA A O 1
ATOM 798 N N . ASP A 1 104 ? 30.824 -6.933 -24.744 1.00 58.91 104 ASP A N 1
ATOM 799 C CA . ASP A 1 104 ? 30.005 -8.060 -24.279 1.00 58.91 104 ASP A CA 1
ATOM 800 C C . ASP A 1 104 ? 28.491 -7.764 -24.201 1.00 58.91 104 ASP A C 1
ATOM 802 O O . ASP A 1 104 ? 27.694 -8.693 -24.101 1.00 58.91 104 ASP A O 1
ATOM 806 N N . ALA A 1 105 ? 28.059 -6.494 -24.251 1.00 56.66 105 ALA A N 1
ATOM 807 C CA . ALA A 1 105 ? 26.677 -6.113 -23.907 1.00 56.66 105 ALA A CA 1
ATOM 808 C C . ALA A 1 105 ? 25.677 -6.145 -25.083 1.00 56.66 105 ALA A C 1
ATOM 810 O O . ALA A 1 105 ? 24.484 -6.335 -24.864 1.00 56.66 105 ALA A O 1
ATOM 811 N N . ALA A 1 106 ? 26.130 -5.998 -26.335 1.00 62.72 106 ALA A N 1
ATOM 812 C CA . ALA A 1 106 ? 25.249 -6.089 -27.505 1.00 62.72 106 ALA A CA 1
ATOM 813 C C . ALA A 1 106 ? 26.006 -6.459 -28.784 1.00 62.72 106 ALA A C 1
ATOM 815 O O . ALA A 1 106 ? 26.304 -5.609 -29.630 1.00 62.72 106 ALA A O 1
ATOM 816 N N . GLY A 1 107 ? 26.265 -7.759 -28.952 1.00 70.69 107 GLY A N 1
ATOM 817 C CA . GLY A 1 107 ? 26.970 -8.294 -30.121 1.00 70.69 107 GLY A CA 1
ATOM 818 C C . GLY A 1 107 ? 26.387 -7.827 -31.461 1.00 70.69 107 GLY A C 1
ATOM 819 O O . GLY A 1 107 ? 27.150 -7.503 -32.367 1.00 70.69 107 GLY A O 1
ATOM 820 N N . HIS A 1 108 ? 25.059 -7.696 -31.574 1.00 80.94 108 HIS A N 1
ATOM 821 C CA . HIS A 1 108 ? 24.406 -7.255 -32.812 1.00 80.94 108 HIS A CA 1
ATOM 822 C C . HIS A 1 108 ? 24.649 -5.767 -33.137 1.00 80.94 108 HIS A C 1
ATOM 824 O O . HIS A 1 108 ? 24.962 -5.442 -34.279 1.00 80.94 108 HIS A O 1
ATOM 830 N N . ILE A 1 109 ? 24.582 -4.865 -32.147 1.00 86.00 109 ILE A N 1
ATOM 831 C CA . ILE A 1 109 ? 24.811 -3.421 -32.351 1.00 86.00 109 ILE A CA 1
ATOM 832 C C . ILE A 1 109 ? 26.279 -3.172 -32.681 1.00 86.00 109 ILE A C 1
ATOM 834 O O . ILE A 1 109 ? 26.590 -2.505 -33.666 1.00 86.00 109 ILE A O 1
ATOM 838 N N . ALA A 1 110 ? 27.190 -3.771 -31.909 1.00 85.31 110 ALA A N 1
ATOM 839 C CA . ALA A 1 110 ? 28.618 -3.673 -32.181 1.00 85.31 110 ALA A CA 1
ATOM 840 C C . ALA A 1 110 ? 28.976 -4.260 -33.561 1.00 85.31 110 ALA A C 1
ATOM 842 O O . ALA A 1 110 ? 29.815 -3.707 -34.269 1.00 85.31 110 ALA A O 1
ATOM 843 N N . SER A 1 111 ? 28.326 -5.355 -33.975 1.00 86.56 111 SER A N 1
ATOM 844 C CA . SER A 1 111 ? 28.482 -5.927 -35.318 1.00 86.56 111 SER A CA 1
ATOM 845 C C . SER A 1 111 ? 28.007 -4.969 -36.412 1.00 86.56 111 SER A C 1
ATOM 847 O O . SER A 1 111 ? 28.723 -4.776 -37.392 1.00 86.56 111 SER A O 1
ATOM 849 N N . ASN A 1 112 ? 26.847 -4.329 -36.240 1.00 88.31 112 ASN A N 1
ATOM 850 C CA . ASN A 1 112 ? 26.323 -3.361 -37.207 1.00 88.31 112 ASN A CA 1
ATOM 851 C C . ASN A 1 112 ? 27.263 -2.159 -37.378 1.00 88.31 112 ASN A C 1
ATOM 853 O O . ASN A 1 112 ? 27.549 -1.776 -38.509 1.00 88.31 112 ASN A O 1
ATOM 857 N N . ILE A 1 113 ? 27.812 -1.622 -36.280 1.00 90.06 113 ILE A N 1
ATOM 858 C CA . ILE A 1 113 ? 28.774 -0.510 -36.333 1.00 90.06 113 ILE A CA 1
ATOM 859 C C . ILE A 1 113 ? 30.063 -0.931 -37.057 1.00 90.06 113 ILE A C 1
ATOM 861 O O . ILE A 1 113 ? 30.549 -0.207 -37.923 1.00 90.06 113 ILE A O 1
ATOM 865 N N . ARG A 1 114 ? 30.609 -2.123 -36.764 1.00 90.75 114 ARG A N 1
ATOM 866 C CA . ARG A 1 114 ? 31.800 -2.639 -37.472 1.00 90.75 114 ARG A CA 1
ATOM 867 C C . ARG A 1 114 ? 31.543 -2.832 -38.964 1.00 90.75 114 ARG A C 1
ATOM 869 O O . ARG A 1 114 ? 32.407 -2.500 -39.770 1.00 90.75 114 ARG A O 1
ATOM 876 N N . LYS A 1 115 ? 30.364 -3.342 -39.328 1.00 91.38 115 LYS A N 1
ATOM 877 C CA . LYS A 1 115 ? 29.956 -3.489 -40.728 1.00 91.38 115 LYS A CA 1
ATOM 878 C C . LYS A 1 115 ? 29.911 -2.129 -41.430 1.00 91.38 115 LYS A C 1
ATOM 880 O O . LYS A 1 115 ? 30.484 -2.001 -42.504 1.00 91.38 115 LYS A O 1
ATOM 885 N N . ALA A 1 116 ? 29.315 -1.118 -40.796 1.00 93.00 116 ALA A N 1
ATOM 886 C CA . ALA A 1 116 ? 29.253 0.242 -41.329 1.00 93.00 116 ALA A CA 1
ATOM 887 C C . ALA A 1 116 ? 30.649 0.864 -41.530 1.00 93.00 116 ALA A C 1
ATOM 889 O O . ALA A 1 116 ? 30.906 1.481 -42.560 1.00 93.00 116 ALA A O 1
ATOM 890 N N . ILE A 1 117 ? 31.580 0.647 -40.592 1.00 93.75 117 ILE A N 1
ATOM 891 C CA . ILE A 1 117 ? 32.987 1.057 -40.758 1.00 93.75 117 ILE A CA 1
ATOM 892 C C . ILE A 1 117 ? 33.601 0.382 -41.993 1.00 93.75 117 ILE A C 1
ATOM 894 O O . ILE A 1 117 ? 34.186 1.069 -42.826 1.00 93.75 117 ILE A O 1
ATOM 898 N N . GLY A 1 118 ? 33.428 -0.935 -42.146 1.00 93.31 118 GLY A N 1
ATOM 899 C CA . GLY A 1 118 ? 33.954 -1.676 -43.297 1.00 93.31 118 GLY A CA 1
ATOM 900 C C . GLY A 1 118 ? 33.350 -1.238 -44.638 1.00 93.31 118 GLY A C 1
ATOM 901 O O . GLY A 1 118 ? 34.066 -1.135 -45.631 1.00 93.31 118 GLY A O 1
ATOM 902 N N . GLU A 1 119 ? 32.052 -0.928 -44.680 1.00 94.00 119 GLU A N 1
ATOM 903 C CA . GLU A 1 119 ? 31.384 -0.382 -45.872 1.00 94.00 119 GLU A CA 1
ATOM 904 C C . GLU A 1 119 ? 31.966 0.989 -46.271 1.00 94.00 119 GLU A C 1
ATOM 906 O O . GLU A 1 119 ? 32.269 1.211 -47.445 1.00 94.00 119 GLU A O 1
ATOM 911 N N . ALA A 1 120 ? 32.213 1.877 -45.303 1.00 94.88 120 ALA A N 1
ATOM 912 C CA . ALA A 1 120 ? 32.848 3.171 -45.553 1.00 94.88 120 ALA A CA 1
ATOM 913 C C . ALA A 1 120 ? 34.329 3.041 -45.971 1.00 94.88 120 ALA A C 1
ATOM 915 O O . ALA A 1 120 ? 34.786 3.762 -46.861 1.00 94.88 120 ALA A O 1
ATOM 916 N N . GLU A 1 121 ? 35.081 2.099 -45.391 1.00 94.94 121 GLU A N 1
ATOM 917 C CA . GLU A 1 121 ? 36.464 1.797 -45.794 1.00 94.94 121 GLU A CA 1
ATOM 918 C C . GLU A 1 121 ? 36.531 1.254 -47.233 1.00 94.94 121 GLU A C 1
ATOM 920 O O . GLU A 1 121 ? 37.385 1.676 -48.019 1.00 94.94 121 GLU A O 1
ATOM 925 N N . ASN A 1 122 ? 35.584 0.394 -47.622 1.00 94.31 122 ASN A N 1
ATOM 926 C CA . ASN A 1 122 ? 35.460 -0.094 -48.998 1.00 94.31 122 ASN A CA 1
ATOM 927 C C . ASN A 1 122 ? 35.146 1.038 -49.987 1.00 94.31 122 ASN A C 1
ATOM 929 O O . ASN A 1 122 ? 35.726 1.082 -51.074 1.00 94.31 122 ASN A O 1
ATOM 933 N N . ALA A 1 123 ? 34.287 1.991 -49.615 1.00 94.69 123 ALA A N 1
ATOM 934 C CA . ALA A 1 123 ? 34.009 3.156 -50.452 1.00 94.69 123 ALA A CA 1
ATOM 935 C C . ALA A 1 123 ? 35.255 4.036 -50.668 1.00 94.69 123 ALA A C 1
ATOM 937 O O . ALA A 1 123 ? 35.497 4.502 -51.782 1.00 94.69 123 ALA A O 1
ATOM 938 N N . ILE A 1 124 ? 36.102 4.204 -49.643 1.00 94.38 124 ILE A N 1
ATOM 939 C CA . ILE A 1 124 ? 37.402 4.884 -49.786 1.00 94.38 124 ILE A CA 1
ATOM 940 C C . ILE A 1 124 ? 38.309 4.121 -50.761 1.00 94.38 124 ILE A C 1
ATOM 942 O O . ILE A 1 124 ? 38.978 4.742 -51.588 1.00 94.38 124 ILE A O 1
ATOM 946 N N . ALA A 1 125 ? 38.329 2.786 -50.711 1.00 93.56 125 ALA A N 1
ATOM 947 C CA . ALA A 1 125 ? 39.108 1.981 -51.651 1.00 93.56 125 ALA A CA 1
ATOM 948 C C . ALA A 1 125 ? 38.637 2.166 -53.108 1.00 93.56 125 ALA A C 1
ATOM 950 O O . ALA A 1 125 ? 39.472 2.348 -53.999 1.00 93.56 125 ALA A O 1
ATOM 951 N N . LEU A 1 126 ? 37.320 2.205 -53.348 1.00 93.25 126 LEU A N 1
ATOM 952 C CA . LEU A 1 126 ? 36.735 2.502 -54.664 1.00 93.25 126 LEU A CA 1
ATOM 953 C C . LEU A 1 126 ? 37.103 3.911 -55.153 1.00 93.25 126 LEU A C 1
ATOM 955 O O . LEU A 1 126 ? 37.504 4.081 -56.307 1.00 93.25 126 LEU A O 1
ATOM 959 N N . VAL A 1 127 ? 37.049 4.914 -54.270 1.00 93.88 127 VAL A N 1
ATOM 960 C CA . VAL A 1 127 ? 37.495 6.281 -54.579 1.00 93.88 127 VAL A CA 1
ATOM 961 C C . VAL A 1 127 ? 38.984 6.313 -54.933 1.00 93.88 127 VAL A C 1
ATOM 963 O O . VAL A 1 127 ? 39.357 6.902 -55.950 1.00 93.88 127 VAL A O 1
ATOM 966 N N . ASN A 1 128 ? 39.838 5.633 -54.169 1.00 92.50 128 ASN A N 1
ATOM 967 C CA . ASN A 1 128 ? 41.271 5.558 -54.455 1.00 92.50 128 ASN A CA 1
ATOM 968 C C . ASN A 1 128 ? 41.550 4.920 -55.822 1.00 92.50 128 ASN A C 1
ATOM 970 O O . ASN A 1 128 ? 42.362 5.433 -56.593 1.00 92.50 128 ASN A O 1
ATOM 974 N N . HIS A 1 129 ? 40.830 3.850 -56.162 1.00 90.69 129 HIS A N 1
ATOM 975 C CA . HIS A 1 129 ? 40.899 3.239 -57.488 1.00 90.69 129 HIS A CA 1
ATOM 976 C C . HIS A 1 129 ? 40.431 4.207 -58.591 1.00 90.69 129 HIS A C 1
ATOM 978 O O . HIS A 1 129 ? 41.063 4.315 -59.646 1.00 90.69 129 HIS A O 1
ATOM 984 N N . SER A 1 130 ? 39.378 4.988 -58.330 1.00 93.31 130 SER A N 1
ATOM 985 C CA . SER A 1 130 ? 38.883 6.006 -59.262 1.00 93.31 130 SER A CA 1
ATOM 986 C C . SER A 1 130 ? 39.937 7.080 -59.579 1.00 93.31 130 SER A C 1
ATOM 988 O O . SER A 1 130 ? 40.023 7.508 -60.732 1.00 93.31 130 SER A O 1
ATOM 990 N N . TYR A 1 131 ? 40.794 7.460 -58.618 1.00 92.19 131 TYR A N 1
ATOM 991 C CA . TYR A 1 131 ? 41.886 8.418 -58.837 1.00 92.19 131 TYR A CA 1
ATOM 992 C C . TYR A 1 131 ? 42.965 7.881 -59.778 1.00 92.19 131 TYR A C 1
ATOM 994 O O . TYR A 1 131 ? 43.485 8.634 -60.610 1.00 92.19 131 TYR A O 1
ATOM 1002 N N . VAL A 1 132 ? 43.279 6.586 -59.689 1.00 91.88 132 VAL A N 1
ATOM 1003 C CA . VAL A 1 132 ? 44.217 5.929 -60.608 1.00 91.88 132 VAL A CA 1
ATOM 1004 C C . VAL A 1 132 ? 43.654 5.965 -62.030 1.00 91.88 132 VAL A C 1
ATOM 1006 O O . VAL A 1 132 ? 44.328 6.443 -62.945 1.00 91.88 132 VAL A O 1
ATOM 1009 N N . ASN A 1 133 ? 42.389 5.569 -62.202 1.00 92.12 133 ASN A N 1
ATOM 1010 C CA . ASN A 1 133 ? 41.715 5.600 -63.503 1.00 92.12 133 ASN A CA 1
ATOM 1011 C C . ASN A 1 133 ? 41.573 7.020 -64.058 1.00 92.12 133 ASN A C 1
ATOM 1013 O O . ASN A 1 133 ? 41.832 7.235 -65.238 1.00 92.12 133 ASN A O 1
ATOM 1017 N N . ALA A 1 134 ? 41.248 7.999 -63.210 1.00 92.00 134 ALA A N 1
ATOM 1018 C CA . ALA A 1 134 ? 41.156 9.406 -63.590 1.00 92.00 134 ALA A CA 1
ATOM 1019 C C . ALA A 1 134 ? 42.498 9.926 -64.120 1.00 92.00 134 ALA A C 1
ATOM 1021 O O . ALA A 1 134 ? 42.548 10.574 -65.160 1.00 92.00 134 ALA A O 1
ATOM 1022 N N . SER A 1 135 ? 43.601 9.591 -63.445 1.00 92.44 135 SER A N 1
ATOM 1023 C CA . SER A 1 135 ? 44.950 9.997 -63.865 1.00 92.44 135 SER A CA 1
ATOM 1024 C C . SER A 1 135 ? 45.370 9.334 -65.176 1.00 92.44 135 SER A C 1
ATOM 1026 O O . SER A 1 135 ? 45.981 9.971 -66.033 1.00 92.44 135 SER A O 1
ATOM 1028 N N . ALA A 1 136 ? 45.010 8.065 -65.372 1.00 92.19 136 ALA A N 1
ATOM 1029 C CA . ALA A 1 136 ? 45.261 7.363 -66.624 1.00 92.19 136 ALA A CA 1
ATOM 1030 C C . ALA A 1 136 ? 44.372 7.879 -67.777 1.00 92.19 136 ALA A C 1
ATOM 1032 O O . ALA A 1 136 ? 44.843 7.967 -68.915 1.00 92.19 136 ALA A O 1
ATOM 1033 N N . ALA A 1 137 ? 43.124 8.267 -67.489 1.00 92.88 137 ALA A N 1
ATOM 1034 C CA . ALA A 1 137 ? 42.216 8.906 -68.439 1.00 92.88 137 ALA A CA 1
ATOM 1035 C C . ALA A 1 137 ? 42.749 10.275 -68.875 1.00 92.88 137 ALA A C 1
ATOM 1037 O O . ALA A 1 137 ? 42.841 10.536 -70.069 1.00 92.88 137 ALA A O 1
ATOM 1038 N N . GLU A 1 138 ? 43.178 11.102 -67.918 1.00 92.50 138 GLU A N 1
ATOM 1039 C CA . GLU A 1 138 ? 43.803 12.407 -68.149 1.00 92.50 138 GLU A CA 1
ATOM 1040 C C . GLU A 1 138 ? 45.064 12.278 -69.007 1.00 92.50 138 GLU A C 1
ATOM 1042 O O . GLU A 1 138 ? 45.191 12.942 -70.033 1.00 92.50 138 GLU A O 1
ATOM 1047 N N . LYS A 1 139 ? 45.965 11.354 -68.654 1.00 92.00 139 LYS A N 1
ATOM 1048 C CA . LYS A 1 139 ? 47.165 11.075 -69.451 1.00 92.00 139 LYS A CA 1
ATOM 1049 C C . LYS A 1 139 ? 46.813 10.647 -70.877 1.00 92.00 139 LYS A C 1
ATOM 1051 O O . LYS A 1 139 ? 47.460 11.083 -71.823 1.00 92.00 139 LYS A O 1
ATOM 1056 N N . SER A 1 140 ? 45.805 9.793 -71.044 1.00 92.19 140 SER A N 1
ATOM 1057 C CA . SER A 1 140 ? 45.381 9.323 -72.367 1.00 92.19 140 SER A CA 1
ATOM 1058 C C . SER A 1 140 ? 44.723 10.438 -73.182 1.00 92.19 140 SER A C 1
ATOM 1060 O O . SER A 1 140 ? 45.018 10.568 -74.365 1.00 92.19 140 SER A O 1
ATOM 1062 N N . ALA A 1 141 ? 43.911 11.289 -72.556 1.00 90.94 141 ALA A N 1
ATOM 1063 C CA . ALA A 1 141 ? 43.327 12.460 -73.199 1.00 90.94 141 ALA A CA 1
ATOM 1064 C C . ALA A 1 141 ? 44.408 13.474 -73.607 1.00 90.94 141 ALA A C 1
ATOM 1066 O O . ALA A 1 141 ? 44.415 13.906 -74.752 1.00 90.94 141 ALA A O 1
ATOM 1067 N N . ASN A 1 142 ? 45.383 13.769 -72.741 1.00 90.19 142 ASN A N 1
ATOM 1068 C CA . ASN A 1 142 ? 46.524 14.627 -73.084 1.00 90.19 142 ASN A CA 1
ATOM 1069 C C . ASN A 1 142 ? 47.346 14.048 -74.243 1.00 90.19 142 ASN A C 1
ATOM 1071 O O . ASN A 1 142 ? 47.625 14.751 -75.208 1.00 90.19 142 ASN A O 1
ATOM 1075 N N . ASN A 1 143 ? 47.639 12.743 -74.224 1.00 88.06 143 ASN A N 1
ATOM 1076 C CA . ASN A 1 143 ? 48.306 12.090 -75.351 1.00 88.06 143 ASN A CA 1
ATOM 1077 C C . ASN A 1 143 ? 47.485 12.205 -76.645 1.00 88.06 143 ASN A C 1
ATOM 1079 O O . ASN A 1 143 ? 48.070 12.337 -77.715 1.00 88.06 143 ASN A O 1
ATOM 1083 N N . SER A 1 144 ? 46.149 12.171 -76.576 1.00 87.19 144 SER A N 1
ATOM 1084 C CA . SER A 1 144 ? 45.278 12.390 -77.740 1.00 87.19 144 SER A CA 1
ATOM 1085 C C . SER A 1 144 ? 45.400 13.803 -78.315 1.00 87.19 144 SER A C 1
ATOM 1087 O O . SER A 1 144 ? 45.181 13.971 -79.511 1.00 87.19 144 SER A O 1
ATOM 1089 N N . LEU A 1 145 ? 45.725 14.807 -77.492 1.00 85.94 145 LEU A N 1
ATOM 1090 C CA . LEU A 1 145 ? 45.960 16.183 -77.945 1.00 85.94 145 LEU A CA 1
ATOM 1091 C C . LEU A 1 145 ? 47.299 16.325 -78.683 1.00 85.94 145 LEU A C 1
ATOM 1093 O O . LEU A 1 145 ? 47.420 17.180 -79.554 1.00 85.94 145 LEU A O 1
ATOM 1097 N N . GLU A 1 146 ? 48.290 15.501 -78.334 1.00 82.12 146 GLU A N 1
ATOM 1098 C CA . GLU A 1 146 ? 49.655 15.570 -78.873 1.00 82.12 146 GLU A CA 1
ATOM 1099 C C . GLU A 1 146 ? 49.889 14.631 -80.070 1.00 82.12 146 GLU A C 1
ATOM 1101 O O . GLU A 1 146 ? 50.669 14.952 -80.963 1.00 82.12 146 GLU A O 1
ATOM 1106 N N . SER A 1 147 ? 49.220 13.472 -80.110 1.00 77.38 147 SER A N 1
ATOM 1107 C CA . SER A 1 147 ? 49.538 12.344 -81.005 1.00 77.38 147 SER A CA 1
ATOM 1108 C C . SER A 1 147 ? 49.310 12.641 -82.494 1.00 77.38 147 SER A C 1
ATOM 1110 O O . SER A 1 147 ? 48.238 12.371 -83.029 1.00 77.38 147 SER A O 1
ATOM 1112 N N . GLY A 1 148 ? 50.324 13.185 -83.173 1.00 69.94 148 GLY A N 1
ATOM 1113 C CA . GLY A 1 148 ? 50.301 13.496 -84.610 1.00 69.94 148 GLY A CA 1
ATOM 1114 C C . GLY A 1 148 ? 49.437 14.707 -84.983 1.00 69.94 148 GLY A C 1
ATOM 1115 O O . GLY A 1 148 ? 49.458 15.150 -86.127 1.00 69.94 148 GLY A O 1
ATOM 1116 N N . VAL A 1 149 ? 48.703 15.287 -84.025 1.00 80.88 149 VAL A N 1
ATOM 1117 C CA . VAL A 1 149 ? 47.853 16.475 -84.222 1.00 80.88 149 VAL A CA 1
ATOM 1118 C C . VAL A 1 149 ? 48.691 17.684 -84.637 1.00 80.88 149 VAL A C 1
ATOM 1120 O O . VAL A 1 149 ? 48.318 18.398 -85.566 1.00 80.88 149 VAL A O 1
ATOM 1123 N N . PHE A 1 150 ? 49.846 17.885 -83.993 1.00 83.56 150 PHE A N 1
ATOM 1124 C CA . PHE A 1 150 ? 50.791 18.942 -84.360 1.00 83.56 150 PHE A CA 1
ATOM 1125 C C . PHE A 1 150 ? 51.283 18.773 -85.800 1.00 83.56 150 PHE A C 1
ATOM 1127 O O . PHE A 1 150 ? 51.212 19.716 -86.584 1.00 83.56 150 PHE A O 1
ATOM 1134 N N . ASP A 1 151 ? 51.717 17.565 -86.165 1.00 83.12 151 ASP A N 1
ATOM 1135 C CA . ASP A 1 151 ? 52.230 17.288 -87.506 1.00 83.12 151 ASP A CA 1
ATOM 1136 C C . ASP A 1 151 ? 51.122 17.444 -88.557 1.00 83.12 151 ASP A C 1
ATOM 1138 O O . ASP A 1 151 ? 51.331 18.063 -89.597 1.00 83.12 151 ASP A O 1
ATOM 1142 N N . SER A 1 152 ? 49.902 16.983 -88.264 1.00 85.94 152 SER A N 1
ATOM 1143 C CA . SER A 1 152 ? 48.727 17.190 -89.116 1.00 85.94 152 SER A CA 1
ATOM 1144 C C . SER A 1 152 ? 48.470 18.680 -89.370 1.00 85.94 152 SER A C 1
ATOM 1146 O O . SER A 1 152 ? 48.354 19.094 -90.525 1.00 85.94 152 SER A O 1
ATOM 1148 N N . PHE A 1 153 ? 48.461 19.507 -88.320 1.00 88.25 153 PHE A N 1
ATOM 1149 C CA . PHE A 1 153 ? 48.335 20.961 -88.446 1.00 88.25 153 PHE A CA 1
ATOM 1150 C C . PHE A 1 153 ? 49.494 21.577 -89.235 1.00 88.25 153 PHE A C 1
ATOM 1152 O O . PHE A 1 153 ? 49.256 22.390 -90.127 1.00 88.25 153 PHE A O 1
ATOM 1159 N N . TYR A 1 154 ? 50.730 21.146 -88.981 1.00 85.81 154 TYR A N 1
ATOM 1160 C CA . TYR A 1 154 ? 51.915 21.605 -89.701 1.00 85.81 154 TYR A CA 1
ATOM 1161 C C . TYR A 1 154 ? 51.807 21.332 -91.205 1.00 85.81 154 TYR A C 1
ATOM 1163 O O . TYR A 1 154 ? 51.947 22.252 -92.009 1.00 85.81 154 TYR A O 1
ATOM 1171 N N . TYR A 1 155 ? 51.471 20.103 -91.605 1.00 86.06 155 TYR A N 1
ATOM 1172 C CA . TYR A 1 155 ? 51.346 19.753 -93.020 1.00 86.06 155 TYR A CA 1
ATOM 1173 C C . TYR A 1 155 ? 50.157 20.444 -93.698 1.00 86.06 155 TYR A C 1
ATOM 1175 O O . TYR A 1 155 ? 50.263 20.805 -94.875 1.00 86.06 155 TYR A O 1
ATOM 1183 N N . ILE A 1 156 ? 49.058 20.698 -92.975 1.00 87.50 156 ILE A N 1
ATOM 1184 C CA . ILE A 1 156 ? 47.945 21.522 -93.473 1.00 87.50 156 ILE A CA 1
ATOM 1185 C C . ILE A 1 156 ? 48.405 22.972 -93.682 1.00 87.50 156 ILE A C 1
ATOM 1187 O O . ILE A 1 156 ? 48.128 23.546 -94.739 1.00 87.50 156 ILE A O 1
ATOM 1191 N N . ILE A 1 157 ? 49.150 23.560 -92.738 1.00 86.06 157 ILE A N 1
ATOM 1192 C CA . ILE A 1 157 ? 49.749 24.900 -92.866 1.00 86.06 157 ILE A CA 1
ATOM 1193 C C . ILE A 1 157 ? 50.677 24.947 -94.082 1.00 86.06 157 ILE A C 1
ATOM 1195 O O . ILE A 1 157 ? 50.523 25.823 -94.931 1.00 86.06 157 ILE A O 1
ATOM 1199 N N . THR A 1 158 ? 51.592 23.985 -94.226 1.00 84.31 158 THR A N 1
ATOM 1200 C CA . THR A 1 158 ? 52.537 23.933 -95.350 1.00 84.31 158 THR A CA 1
ATOM 1201 C C . THR A 1 158 ? 51.818 23.782 -96.691 1.00 84.31 158 THR A C 1
ATOM 1203 O O . THR A 1 158 ? 52.164 24.461 -97.658 1.00 84.31 158 THR A O 1
ATOM 1206 N N . ALA A 1 159 ? 50.791 22.930 -96.781 1.00 85.94 159 ALA A N 1
ATOM 1207 C CA . ALA A 1 159 ? 49.964 22.834 -97.985 1.00 85.94 159 ALA A CA 1
ATOM 1208 C C . ALA A 1 159 ? 49.253 24.166 -98.284 1.00 85.94 159 ALA A C 1
ATOM 1210 O O . ALA A 1 159 ? 49.268 24.636 -99.424 1.00 85.94 159 ALA A O 1
ATOM 1211 N N . SER A 1 160 ? 48.713 24.820 -97.254 1.00 86.50 160 SER A N 1
ATOM 1212 C CA . SER A 1 160 ? 48.039 26.117 -97.371 1.00 86.50 160 SER A CA 1
ATOM 1213 C C . SER A 1 160 ? 48.978 27.232 -97.835 1.00 86.50 160 SER A C 1
ATOM 1215 O O . SER A 1 160 ? 48.583 28.055 -98.658 1.00 86.50 160 SER A O 1
ATOM 1217 N N . GLN A 1 161 ? 50.230 27.247 -97.369 1.00 83.62 161 GLN A N 1
ATOM 1218 C CA . GLN A 1 161 ? 51.271 28.191 -97.801 1.00 83.62 161 GLN A CA 1
ATOM 1219 C C . GLN A 1 161 ? 51.589 28.040 -99.288 1.00 83.62 161 GLN A C 1
ATOM 1221 O O . GLN A 1 161 ? 51.571 29.021 -100.030 1.00 83.62 161 GLN A O 1
ATOM 1226 N N . VAL A 1 162 ? 51.787 26.802 -99.751 1.00 81.69 162 VAL A N 1
ATOM 1227 C CA . VAL A 1 162 ? 52.062 26.521 -101.169 1.00 81.69 162 VAL A CA 1
ATOM 1228 C C . VAL A 1 162 ? 50.888 26.935 -102.065 1.00 81.69 162 VAL A C 1
ATOM 1230 O O . VAL A 1 162 ? 51.107 27.469 -103.148 1.00 81.69 162 VAL A O 1
ATOM 1233 N N . ILE A 1 163 ? 49.646 26.720 -101.622 1.00 84.31 163 ILE A N 1
ATOM 1234 C CA . ILE A 1 163 ? 48.434 26.994 -102.416 1.00 84.31 163 ILE A CA 1
ATOM 1235 C C . ILE A 1 163 ? 48.042 28.477 -102.411 1.00 84.31 163 ILE A C 1
ATOM 1237 O O . ILE A 1 163 ? 47.587 29.009 -103.425 1.00 84.31 163 ILE A O 1
ATOM 1241 N N . SER A 1 164 ? 48.191 29.155 -101.273 1.00 80.94 164 SER A N 1
ATOM 1242 C CA . SER A 1 164 ? 47.897 30.588 -101.157 1.00 80.94 164 SER A CA 1
ATOM 1243 C C . SER A 1 164 ? 48.980 31.461 -101.792 1.00 80.94 164 SER A C 1
ATOM 1245 O O . SER A 1 164 ? 48.679 32.582 -102.198 1.00 80.94 164 SER A O 1
ATOM 1247 N N . GLY A 1 165 ? 50.223 30.967 -101.874 1.00 71.81 165 GLY A N 1
ATOM 1248 C CA . GLY A 1 165 ? 51.396 31.781 -102.200 1.00 71.81 165 GLY A CA 1
ATOM 1249 C C . GLY A 1 165 ? 51.786 32.741 -101.069 1.00 71.81 165 GLY A C 1
ATOM 1250 O O . GLY A 1 165 ? 52.629 33.609 -101.268 1.00 71.81 165 GLY A O 1
ATOM 1251 N N . TYR A 1 166 ? 51.167 32.603 -99.893 1.00 72.38 166 TYR A N 1
ATOM 1252 C CA . TYR A 1 166 ? 51.439 33.400 -98.706 1.00 72.38 166 TYR A CA 1
ATOM 1253 C C . TYR A 1 166 ? 52.368 32.603 -97.786 1.00 72.38 166 TYR A C 1
ATOM 1255 O O . TYR A 1 166 ? 52.078 31.456 -97.455 1.00 72.38 166 TYR A O 1
ATOM 1263 N N . ALA A 1 167 ? 53.493 33.185 -97.379 1.00 65.81 167 ALA A N 1
ATOM 1264 C CA . ALA A 1 167 ? 54.514 32.498 -96.585 1.00 65.81 167 ALA A CA 1
ATOM 1265 C C . ALA A 1 167 ? 54.831 33.273 -95.297 1.00 65.81 167 ALA A C 1
ATOM 1267 O O . ALA A 1 167 ? 55.968 33.682 -95.073 1.00 65.81 167 ALA A O 1
ATOM 1268 N N . CYS A 1 168 ? 53.816 33.490 -94.453 1.00 63.47 168 CYS A N 1
ATOM 1269 C CA . CYS A 1 168 ? 54.011 34.003 -93.094 1.00 63.47 168 CYS A CA 1
ATOM 1270 C C . CYS A 1 168 ? 53.911 32.884 -92.054 1.00 63.47 168 CYS A C 1
ATOM 1272 O O . CYS A 1 168 ? 53.209 31.888 -92.248 1.00 63.47 168 CYS A O 1
ATOM 1274 N N . THR A 1 169 ? 54.616 33.076 -90.941 1.00 65.75 169 THR A N 1
ATOM 1275 C CA . THR A 1 169 ? 54.605 32.170 -89.794 1.00 65.75 169 THR A CA 1
ATOM 1276 C C . THR A 1 169 ? 53.282 32.299 -89.042 1.00 65.75 169 THR A C 1
ATOM 1278 O O . THR A 1 169 ? 52.905 33.391 -88.625 1.00 65.75 169 THR A O 1
ATOM 1281 N N . VAL A 1 170 ? 52.597 31.174 -88.865 1.00 77.38 170 VAL A N 1
ATOM 1282 C CA . VAL A 1 170 ? 51.460 31.014 -87.953 1.00 77.38 170 VAL A CA 1
ATOM 1283 C C . VAL A 1 170 ? 51.836 29.974 -86.906 1.00 77.38 170 VAL A C 1
ATOM 1285 O O . VAL A 1 170 ? 52.651 29.087 -87.178 1.00 77.38 170 VAL A O 1
ATOM 1288 N N . ASP A 1 171 ? 51.239 30.059 -85.723 1.00 81.50 171 ASP A N 1
ATOM 1289 C CA . ASP A 1 171 ? 51.409 29.011 -84.723 1.00 81.50 171 ASP A CA 1
ATOM 1290 C C . ASP A 1 171 ? 50.803 27.695 -85.227 1.00 81.50 171 ASP A C 1
ATOM 1292 O O . ASP A 1 171 ? 49.692 27.662 -85.765 1.00 81.50 171 ASP A O 1
ATOM 1296 N N . VAL A 1 172 ? 51.520 26.587 -85.025 1.00 82.31 172 VAL A N 1
ATOM 1297 C CA . VAL A 1 172 ? 51.068 25.240 -85.405 1.00 82.31 172 VAL A CA 1
ATOM 1298 C C . VAL A 1 172 ? 50.044 24.736 -84.382 1.00 82.31 172 VAL A C 1
ATOM 1300 O O . VAL A 1 172 ? 50.317 23.917 -83.509 1.00 82.31 172 VAL A O 1
ATOM 1303 N N . ASN A 1 173 ? 48.845 25.303 -84.460 1.00 85.06 173 ASN A N 1
ATOM 1304 C CA . ASN A 1 173 ? 47.663 24.943 -83.686 1.00 85.06 173 ASN A CA 1
ATOM 1305 C C . ASN A 1 173 ? 46.404 25.139 -84.550 1.00 85.06 173 ASN A C 1
ATOM 1307 O O . ASN A 1 173 ? 46.496 25.603 -85.688 1.00 85.06 173 ASN A O 1
ATOM 1311 N N . TYR A 1 174 ? 45.222 24.800 -84.028 1.00 86.25 174 TYR A N 1
ATOM 1312 C CA . TYR A 1 174 ? 43.968 24.932 -84.781 1.00 86.25 174 TYR A CA 1
ATOM 1313 C C . TYR A 1 174 ? 43.738 26.359 -85.307 1.00 86.25 174 TYR A C 1
ATOM 1315 O O . TYR A 1 174 ? 43.438 26.539 -86.485 1.00 86.25 174 TYR A O 1
ATOM 1323 N N . THR A 1 175 ? 43.921 27.374 -84.456 1.00 86.50 175 THR A N 1
ATOM 1324 C CA . THR A 1 175 ? 43.688 28.782 -84.804 1.00 86.50 175 THR A CA 1
ATOM 1325 C C . THR A 1 175 ? 44.642 29.258 -85.896 1.00 86.50 175 THR A C 1
ATOM 1327 O O . THR A 1 175 ? 44.183 29.800 -86.898 1.00 86.50 175 THR A O 1
ATOM 1330 N N . GLY A 1 176 ? 45.944 29.004 -85.751 1.00 84.75 176 GLY A N 1
ATOM 1331 C CA . GLY A 1 176 ? 46.944 29.387 -86.749 1.00 84.75 176 GLY A CA 1
ATOM 1332 C C . GLY A 1 176 ? 46.797 28.608 -88.057 1.00 84.75 176 GLY A C 1
ATOM 1333 O O . GLY A 1 176 ? 46.906 29.183 -89.139 1.00 84.75 176 GLY A O 1
ATOM 1334 N N . THR A 1 177 ? 46.431 27.324 -87.988 1.00 87.38 177 THR A N 1
ATOM 1335 C CA . THR A 1 177 ? 46.135 26.509 -89.181 1.00 87.38 177 THR A CA 1
ATOM 1336 C C . THR A 1 177 ? 44.919 27.039 -89.932 1.00 87.38 177 THR A C 1
ATOM 1338 O O . THR A 1 177 ? 44.954 27.184 -91.155 1.00 87.38 177 THR A O 1
ATOM 1341 N N . LYS A 1 178 ? 43.850 27.376 -89.205 1.00 88.44 178 LYS A N 1
ATOM 1342 C CA . LYS A 1 178 ? 42.643 27.974 -89.775 1.00 88.44 178 LYS A CA 1
ATOM 1343 C C . LYS A 1 178 ? 42.935 29.338 -90.401 1.00 88.44 178 LYS A C 1
ATOM 1345 O O . LYS A 1 178 ? 42.508 29.579 -91.527 1.00 88.44 178 LYS A O 1
ATOM 1350 N N . GLU A 1 179 ? 43.700 30.192 -89.723 1.00 86.06 179 GLU A N 1
ATOM 1351 C CA . GLU A 1 179 ? 44.115 31.491 -90.260 1.00 86.06 179 GLU A CA 1
ATOM 1352 C C . GLU A 1 179 ? 44.876 31.324 -91.582 1.00 86.06 179 GLU A C 1
ATOM 1354 O O . GLU A 1 179 ? 44.590 32.017 -92.561 1.00 86.06 179 GLU A O 1
ATOM 1359 N N . MET A 1 180 ? 45.806 30.366 -91.642 1.00 85.69 180 MET A N 1
ATOM 1360 C CA . MET A 1 180 ? 46.574 30.082 -92.851 1.00 85.69 180 MET A CA 1
ATOM 1361 C C . MET A 1 180 ? 45.691 29.584 -94.003 1.00 85.69 180 MET A C 1
ATOM 1363 O O . MET A 1 180 ? 45.862 30.011 -95.147 1.00 85.69 180 MET A O 1
ATOM 1367 N N . LEU A 1 181 ? 44.712 28.724 -93.710 1.00 86.25 181 LEU A N 1
ATOM 1368 C CA . LEU A 1 181 ? 43.721 28.267 -94.690 1.00 86.25 181 LEU A CA 1
ATOM 1369 C C . LEU A 1 181 ? 42.858 29.410 -95.223 1.00 86.25 181 LEU A C 1
ATOM 1371 O O . LEU A 1 181 ? 42.513 29.442 -96.408 1.00 86.25 181 LEU A O 1
ATOM 1375 N N . GLU A 1 182 ? 42.509 30.370 -94.371 1.00 85.56 182 GLU A N 1
ATOM 1376 C CA . GLU A 1 182 ? 41.721 31.536 -94.760 1.00 85.56 182 GLU A CA 1
ATOM 1377 C C . GLU A 1 182 ? 42.466 32.440 -95.757 1.00 85.56 182 GLU A C 1
ATOM 1379 O O . GLU A 1 182 ? 41.809 33.044 -96.609 1.00 85.56 182 GLU A O 1
ATOM 1384 N N . LYS A 1 183 ? 43.812 32.448 -95.754 1.00 85.75 183 LYS A N 1
ATOM 1385 C CA . LYS A 1 183 ? 44.643 33.184 -96.733 1.00 85.75 183 LYS A CA 1
ATOM 1386 C C . LYS A 1 183 ? 44.572 32.629 -98.156 1.00 85.75 183 LYS A C 1
ATOM 1388 O O . LYS A 1 183 ? 44.961 33.326 -99.094 1.00 85.75 183 LYS A O 1
ATOM 1393 N N . ILE A 1 184 ? 44.059 31.413 -98.358 1.00 84.56 184 ILE A N 1
ATOM 1394 C CA . ILE A 1 184 ? 43.746 30.914 -99.701 1.00 84.56 184 ILE A CA 1
ATOM 1395 C C . ILE A 1 184 ? 42.569 31.739 -100.241 1.00 84.56 184 ILE A C 1
ATOM 1397 O O . ILE A 1 184 ? 41.406 31.506 -99.886 1.00 84.56 184 ILE A O 1
ATOM 1401 N N . GLN A 1 185 ? 42.887 32.729 -101.082 1.00 79.94 185 GLN A N 1
ATOM 1402 C CA . GLN A 1 185 ? 41.906 33.604 -101.720 1.00 79.94 185 GLN A CA 1
ATOM 1403 C C . GLN A 1 185 ? 41.151 32.853 -102.818 1.00 79.94 185 GLN A C 1
ATOM 1405 O O . GLN A 1 185 ? 41.733 32.393 -103.802 1.00 79.94 185 GLN A O 1
ATOM 1410 N N . THR A 1 186 ? 39.838 32.756 -102.644 1.00 77.25 186 THR A N 1
ATOM 1411 C CA . THR A 1 186 ? 38.915 32.027 -103.516 1.00 77.25 186 THR A CA 1
ATOM 1412 C C . THR A 1 186 ? 37.876 32.977 -104.121 1.00 77.25 186 THR A C 1
ATOM 1414 O O . THR A 1 186 ? 37.456 33.908 -103.430 1.00 77.25 186 THR A O 1
ATOM 1417 N N . PRO A 1 187 ? 37.392 32.754 -105.358 1.00 71.44 187 PRO A N 1
ATOM 1418 C CA . PRO A 1 187 ? 36.234 33.475 -105.888 1.00 71.44 187 PRO A CA 1
ATOM 1419 C C . PRO A 1 187 ? 35.017 33.364 -104.954 1.00 71.44 187 PRO A C 1
ATOM 1421 O O . PRO A 1 187 ? 34.786 32.315 -104.350 1.00 71.44 187 PRO A O 1
ATOM 1424 N N . SER A 1 188 ? 34.183 34.407 -104.882 1.00 61.16 188 SER A N 1
ATOM 1425 C CA . SER A 1 188 ? 33.022 34.486 -103.971 1.00 61.16 188 SER A CA 1
ATOM 1426 C C . SER A 1 188 ? 31.970 33.373 -104.143 1.00 61.16 188 SER A C 1
ATOM 1428 O O . SER A 1 188 ? 31.096 33.225 -103.294 1.00 61.16 188 SER A O 1
ATOM 1430 N N . LYS A 1 189 ? 32.050 32.565 -105.212 1.00 58.34 189 LYS A N 1
ATOM 1431 C CA . LYS A 1 189 ? 31.083 31.509 -105.569 1.00 58.34 189 LYS A CA 1
ATOM 1432 C C . LYS A 1 189 ? 31.535 30.070 -105.303 1.00 58.34 189 LYS A C 1
ATOM 1434 O O . LYS A 1 189 ? 30.830 29.141 -105.693 1.00 58.34 189 LYS A O 1
ATOM 1439 N N . CYS A 1 190 ? 32.647 29.846 -104.610 1.00 63.66 190 CYS A N 1
ATOM 1440 C CA . CYS A 1 190 ? 33.115 28.475 -104.372 1.00 63.66 190 CYS A CA 1
ATOM 1441 C C . CYS A 1 190 ? 32.192 27.619 -103.497 1.00 63.66 190 CYS A C 1
ATOM 1443 O O . CYS A 1 190 ? 32.208 26.400 -103.602 1.00 63.66 190 CYS A O 1
ATOM 1445 N N . ASN A 1 191 ? 31.310 28.258 -102.729 1.00 51.94 191 ASN A N 1
ATOM 1446 C CA . ASN A 1 191 ? 30.385 27.603 -101.805 1.00 51.94 191 ASN A CA 1
ATOM 1447 C C . ASN A 1 191 ? 29.102 27.037 -102.462 1.00 51.94 191 ASN A C 1
ATOM 1449 O O . ASN A 1 191 ? 28.228 26.545 -101.759 1.00 51.94 191 ASN A O 1
ATOM 1453 N N . THR A 1 192 ? 28.926 27.155 -103.789 1.00 47.62 192 THR A N 1
ATOM 1454 C CA . THR A 1 192 ? 27.628 26.872 -104.460 1.00 47.62 192 THR A CA 1
ATOM 1455 C C . THR A 1 192 ? 27.629 25.715 -105.458 1.00 47.62 192 THR A C 1
ATOM 1457 O O . THR A 1 192 ? 26.581 25.377 -106.006 1.00 47.62 192 THR A O 1
ATOM 1460 N N . THR A 1 193 ? 28.758 25.041 -105.665 1.00 50.41 193 THR A N 1
ATOM 1461 C CA . THR A 1 193 ? 28.838 23.888 -106.571 1.00 50.41 193 THR A CA 1
ATOM 1462 C C . THR A 1 193 ? 29.179 22.631 -105.782 1.00 50.41 193 THR A C 1
ATOM 1464 O O . THR A 1 193 ? 30.290 22.521 -105.279 1.00 50.41 193 THR A O 1
ATOM 1467 N N . LYS A 1 194 ? 28.280 21.631 -105.777 1.00 53.25 194 LYS A N 1
ATOM 1468 C CA . LYS A 1 194 ? 28.496 20.229 -105.323 1.00 53.25 194 LYS A CA 1
ATOM 1469 C C . LYS A 1 194 ? 29.690 19.509 -105.997 1.00 53.25 194 LYS A C 1
ATOM 1471 O O . LYS A 1 194 ? 29.832 18.297 -105.892 1.00 53.25 194 LYS A O 1
ATOM 1476 N N . LYS A 1 195 ? 30.507 20.240 -106.755 1.00 57.16 195 LYS A N 1
ATOM 1477 C CA . LYS A 1 195 ? 31.613 19.762 -107.583 1.00 57.16 195 LYS A CA 1
ATOM 1478 C C . LYS A 1 195 ? 32.769 19.220 -106.729 1.00 57.16 195 LYS A C 1
ATOM 1480 O O . LYS A 1 195 ? 33.468 18.327 -107.189 1.00 57.16 195 LYS A O 1
ATOM 1485 N N . TYR A 1 196 ? 32.917 19.703 -105.492 1.00 64.00 196 TYR A N 1
ATOM 1486 C CA . TYR A 1 196 ? 34.048 19.421 -104.603 1.00 64.00 196 TYR A CA 1
ATOM 1487 C C . TYR A 1 196 ? 33.586 19.208 -103.154 1.00 64.00 196 TYR A C 1
ATOM 1489 O O . TYR A 1 196 ? 33.897 19.999 -102.285 1.00 64.00 196 TYR A O 1
ATOM 1497 N N . ASP A 1 197 ? 32.764 18.190 -102.906 1.00 73.56 197 ASP A N 1
ATOM 1498 C CA . ASP A 1 197 ? 32.074 17.950 -101.623 1.00 73.56 197 ASP A CA 1
ATOM 1499 C C . ASP A 1 197 ? 32.953 17.249 -100.555 1.00 73.56 197 ASP A C 1
ATOM 1501 O O . ASP A 1 197 ? 32.501 16.332 -99.873 1.00 73.56 197 ASP A O 1
ATOM 1505 N N . VAL A 1 198 ? 34.245 17.576 -100.439 1.00 80.56 198 VAL A N 1
ATOM 1506 C CA . VAL A 1 198 ? 35.169 16.846 -99.544 1.00 80.56 198 VAL A CA 1
ATOM 1507 C C . VAL A 1 198 ? 34.983 17.284 -98.090 1.00 80.56 198 VAL A C 1
ATOM 1509 O O . VAL A 1 198 ? 34.827 16.432 -97.211 1.00 80.56 198 VAL A O 1
ATOM 1512 N N . PHE A 1 199 ? 34.917 18.591 -97.828 1.00 82.94 199 PHE A N 1
ATOM 1513 C CA . PHE A 1 199 ? 34.679 19.155 -96.502 1.00 82.94 199 PHE A CA 1
ATOM 1514 C C . PHE A 1 199 ? 33.361 18.666 -95.915 1.00 82.94 199 PHE A C 1
ATOM 1516 O O . PHE A 1 199 ? 33.339 18.245 -94.759 1.00 82.94 199 PHE A O 1
ATOM 1523 N N . ALA A 1 200 ? 32.263 18.700 -96.679 1.00 82.06 200 ALA A N 1
ATOM 1524 C CA . ALA A 1 200 ? 30.956 18.308 -96.158 1.00 82.06 200 ALA A CA 1
ATOM 1525 C C . ALA A 1 200 ? 30.873 16.792 -95.923 1.00 82.06 200 ALA A C 1
ATOM 1527 O O . ALA A 1 200 ? 30.358 16.379 -94.884 1.00 82.06 200 ALA A O 1
ATOM 1528 N N . LYS A 1 201 ? 31.440 15.957 -96.813 1.00 84.81 201 LYS A N 1
ATOM 1529 C CA . LYS A 1 201 ? 31.557 14.502 -96.593 1.00 84.81 201 LYS A CA 1
ATOM 1530 C C . LYS A 1 201 ? 32.321 14.185 -95.308 1.00 84.81 201 LYS A C 1
ATOM 1532 O O . LYS A 1 201 ? 31.814 13.426 -94.482 1.00 84.81 201 LYS A O 1
ATOM 1537 N N . LEU A 1 202 ? 33.510 14.768 -95.137 1.00 88.38 202 LEU A N 1
ATOM 1538 C CA . LEU A 1 202 ? 34.331 14.554 -93.946 1.00 88.38 202 LEU A CA 1
ATOM 1539 C C . LEU A 1 202 ? 33.622 15.088 -92.701 1.00 88.38 202 LEU A C 1
ATOM 1541 O O . LEU A 1 202 ? 33.412 14.333 -91.763 1.00 88.38 202 LEU A O 1
ATOM 1545 N N . SER A 1 203 ? 33.137 16.330 -92.723 1.00 86.50 203 SER A N 1
ATOM 1546 C CA . SER A 1 203 ? 32.465 16.968 -91.582 1.00 86.50 203 SER A CA 1
ATOM 1547 C C . SER A 1 203 ? 31.197 16.239 -91.133 1.00 86.50 203 SER A C 1
ATOM 1549 O O . SER A 1 203 ? 30.976 16.084 -89.933 1.00 86.50 203 SER A O 1
ATOM 1551 N N . ASN A 1 204 ? 30.385 15.735 -92.068 1.00 85.94 204 ASN A N 1
ATOM 1552 C CA . ASN A 1 204 ? 29.196 14.946 -91.739 1.00 85.94 204 ASN A CA 1
ATOM 1553 C C . ASN A 1 204 ? 29.551 13.668 -90.975 1.00 85.94 204 ASN A C 1
ATOM 1555 O O . ASN A 1 204 ? 28.812 13.265 -90.079 1.00 85.94 204 ASN A O 1
ATOM 1559 N N . TYR A 1 205 ? 30.667 13.024 -91.321 1.00 88.88 205 TYR A N 1
ATOM 1560 C CA . TYR A 1 205 ? 31.141 11.850 -90.594 1.00 88.88 205 TYR A CA 1
ATOM 1561 C C . TYR A 1 205 ? 31.871 12.234 -89.295 1.00 88.88 205 TYR A C 1
ATOM 1563 O O . TYR A 1 205 ? 31.716 11.562 -88.276 1.00 88.88 205 TYR A O 1
ATOM 1571 N N . THR A 1 206 ? 32.586 13.361 -89.282 1.00 88.44 206 THR A N 1
ATOM 1572 C CA . THR A 1 206 ? 33.274 13.914 -88.105 1.00 88.44 206 THR A CA 1
ATOM 1573 C C . THR A 1 206 ? 32.310 14.194 -86.967 1.00 88.44 206 THR A C 1
ATOM 1575 O O . THR A 1 206 ? 32.581 13.837 -85.825 1.00 88.44 206 THR A O 1
ATOM 1578 N N . ASN A 1 207 ? 31.150 14.773 -87.274 1.00 85.94 207 ASN A N 1
ATOM 1579 C CA . ASN A 1 207 ? 30.142 15.093 -86.267 1.00 85.94 207 ASN A CA 1
ATOM 1580 C C . ASN A 1 207 ? 29.576 13.848 -85.566 1.00 85.94 207 ASN A C 1
ATOM 1582 O O . ASN A 1 207 ? 29.110 13.957 -84.438 1.00 85.94 207 ASN A O 1
ATOM 1586 N N . LYS A 1 208 ? 29.691 12.657 -86.172 1.00 87.44 208 LYS A N 1
ATOM 1587 C CA . LYS A 1 208 ? 29.283 11.396 -85.536 1.00 87.44 208 LYS A CA 1
ATOM 1588 C C . LYS A 1 208 ? 30.227 10.936 -84.421 1.00 87.44 208 LYS A C 1
ATOM 1590 O O . LYS A 1 208 ? 29.852 10.031 -83.682 1.00 87.44 208 LYS A O 1
ATOM 1595 N N . LEU A 1 209 ? 31.421 11.530 -84.280 1.00 85.44 209 LEU A N 1
ATOM 1596 C CA . LEU A 1 209 ? 32.399 11.141 -83.252 1.00 85.44 209 LEU A CA 1
ATOM 1597 C C . LEU A 1 209 ? 31.801 11.187 -81.837 1.00 85.44 209 LEU A C 1
ATOM 1599 O O . LEU A 1 209 ? 32.110 10.333 -81.011 1.00 85.44 209 LEU A O 1
ATOM 1603 N N . ASP A 1 210 ? 30.938 12.165 -81.558 1.00 80.56 210 ASP A N 1
ATOM 1604 C CA . ASP A 1 210 ? 30.364 12.344 -80.220 1.00 80.56 210 ASP A CA 1
ATOM 1605 C C . ASP A 1 210 ? 29.236 11.347 -79.916 1.00 80.56 210 ASP A C 1
ATOM 1607 O O . ASP A 1 210 ? 28.993 11.034 -78.749 1.00 80.56 210 ASP A O 1
ATOM 1611 N N . GLU A 1 211 ? 28.556 10.859 -80.958 1.00 79.31 211 GLU A N 1
ATOM 1612 C CA . GLU A 1 211 ? 27.380 9.983 -80.875 1.00 79.31 211 GLU A CA 1
ATOM 1613 C C . GLU A 1 211 ? 27.743 8.496 -80.990 1.00 79.31 211 GLU A C 1
ATOM 1615 O O . GLU A 1 211 ? 27.008 7.634 -80.508 1.00 79.31 211 GLU A O 1
ATOM 1620 N N . MET A 1 212 ? 28.874 8.173 -81.625 1.00 80.31 212 MET A N 1
ATOM 1621 C CA . MET A 1 212 ? 29.292 6.792 -81.834 1.00 80.31 212 MET A CA 1
ATOM 1622 C C . MET A 1 212 ? 29.809 6.147 -80.549 1.00 80.31 212 MET A C 1
ATOM 1624 O O . MET A 1 212 ? 30.793 6.573 -79.948 1.00 80.31 212 MET A O 1
ATOM 1628 N N . GLU A 1 213 ? 29.185 5.031 -80.176 1.00 75.31 213 GLU A N 1
ATOM 1629 C CA . GLU A 1 213 ? 29.643 4.211 -79.056 1.00 75.31 213 GLU A CA 1
ATOM 1630 C C . GLU A 1 213 ? 30.968 3.494 -79.371 1.00 75.31 213 GLU A C 1
ATOM 1632 O O . GLU A 1 213 ? 31.824 3.345 -78.494 1.00 75.31 213 GLU A O 1
ATOM 1637 N N . ASN A 1 214 ? 31.167 3.101 -80.635 1.00 84.31 214 ASN A N 1
ATOM 1638 C CA . ASN A 1 214 ? 32.366 2.421 -81.109 1.00 84.31 214 ASN A CA 1
ATOM 1639 C C . ASN A 1 214 ? 33.308 3.381 -81.850 1.00 84.31 214 ASN A C 1
ATOM 1641 O O . ASN A 1 214 ? 33.277 3.519 -83.073 1.00 84.31 214 ASN A O 1
ATOM 1645 N N . LEU A 1 215 ? 34.203 4.021 -81.100 1.00 86.19 215 LEU A N 1
ATOM 1646 C CA . LEU A 1 215 ? 35.196 4.935 -81.667 1.00 86.19 215 LEU A CA 1
ATOM 1647 C C . LEU A 1 215 ? 36.241 4.248 -82.561 1.00 86.19 215 LEU A C 1
ATOM 1649 O O . LEU A 1 215 ? 36.840 4.904 -83.408 1.00 86.19 215 LEU A O 1
ATOM 1653 N N . THR A 1 216 ? 36.455 2.937 -82.424 1.00 86.44 216 THR A N 1
ATOM 1654 C CA . THR A 1 216 ? 37.335 2.188 -83.334 1.00 86.44 216 THR A CA 1
ATOM 1655 C C . THR A 1 216 ? 36.705 2.041 -84.719 1.00 86.44 216 THR A C 1
ATOM 1657 O O . THR A 1 216 ? 37.404 2.133 -85.726 1.00 86.44 216 THR A O 1
ATOM 1660 N N . GLU A 1 217 ? 35.386 1.862 -84.787 1.00 87.25 217 GLU A N 1
ATOM 1661 C CA . GLU A 1 217 ? 34.639 1.874 -86.048 1.00 87.25 217 GLU A CA 1
ATOM 1662 C C . GLU A 1 217 ? 34.656 3.266 -86.686 1.00 87.25 217 GLU A C 1
ATOM 1664 O O . GLU A 1 217 ? 34.974 3.392 -87.872 1.00 87.25 217 GLU A O 1
ATOM 1669 N N . TRP A 1 218 ? 34.422 4.314 -85.885 1.00 90.94 218 TRP A N 1
ATOM 1670 C CA . TRP A 1 218 ? 34.563 5.695 -86.347 1.00 90.94 218 TRP A CA 1
ATOM 1671 C C . TRP A 1 218 ? 35.954 5.944 -86.942 1.00 90.94 218 TRP A C 1
ATOM 1673 O O . TRP A 1 218 ? 36.054 6.428 -88.067 1.00 90.94 218 TRP A O 1
ATOM 1683 N N . LYS A 1 219 ? 37.016 5.543 -86.226 1.00 91.00 219 LYS A N 1
ATOM 1684 C CA . LYS A 1 219 ? 38.415 5.667 -86.660 1.00 91.00 219 LYS A CA 1
ATOM 1685 C C . LYS A 1 219 ? 38.626 5.051 -88.041 1.00 91.00 219 LYS A C 1
ATOM 1687 O O . LYS A 1 219 ? 39.071 5.737 -88.955 1.00 91.00 219 LYS A O 1
ATOM 1692 N N . ASN A 1 220 ? 38.287 3.771 -88.194 1.00 89.81 220 ASN A N 1
ATOM 1693 C CA . ASN A 1 220 ? 38.564 3.010 -89.413 1.00 89.81 220 ASN A CA 1
ATOM 1694 C C . ASN A 1 220 ? 37.838 3.597 -90.633 1.00 89.81 220 ASN A C 1
ATOM 1696 O O . ASN A 1 220 ? 38.432 3.752 -91.700 1.00 89.81 220 ASN A O 1
ATOM 1700 N N . GLU A 1 221 ? 36.565 3.959 -90.477 1.00 90.44 221 GLU A N 1
ATOM 1701 C CA . GLU A 1 221 ? 35.784 4.546 -91.567 1.00 90.44 221 GLU A CA 1
ATOM 1702 C C . GLU A 1 221 ? 36.194 5.996 -91.863 1.00 90.44 221 GLU A C 1
ATOM 1704 O O . GLU A 1 221 ? 36.217 6.390 -93.028 1.00 90.44 221 GLU A O 1
ATOM 1709 N N . MET A 1 222 ? 36.598 6.777 -90.854 1.00 91.69 222 MET A N 1
ATOM 1710 C CA . MET A 1 222 ? 37.105 8.135 -91.063 1.00 91.69 222 MET A CA 1
ATOM 1711 C C . MET A 1 222 ? 38.431 8.123 -91.832 1.00 91.69 222 MET A C 1
ATOM 1713 O O . MET A 1 222 ? 38.578 8.837 -92.822 1.00 91.69 222 MET A O 1
ATOM 1717 N N . VAL A 1 223 ? 39.375 7.266 -91.437 1.00 91.12 223 VAL A N 1
ATOM 1718 C CA . VAL A 1 223 ? 40.665 7.088 -92.125 1.00 91.12 223 VAL A CA 1
ATOM 1719 C C . VAL A 1 223 ? 40.454 6.651 -93.574 1.00 91.12 223 VAL A C 1
ATOM 1721 O O . VAL A 1 223 ? 41.052 7.209 -94.496 1.00 91.12 223 VAL A O 1
ATOM 1724 N N . LYS A 1 224 ? 39.536 5.707 -93.803 1.00 91.06 224 LYS A N 1
ATOM 1725 C CA . LYS A 1 224 ? 39.141 5.257 -95.142 1.00 91.06 224 LYS A CA 1
ATOM 1726 C C . LYS A 1 224 ? 38.499 6.374 -95.965 1.00 91.06 224 LYS A C 1
ATOM 1728 O O . LYS A 1 224 ? 38.755 6.461 -97.165 1.00 91.06 224 LYS A O 1
ATOM 1733 N N . LEU A 1 225 ? 37.692 7.236 -95.347 1.00 90.31 225 LEU A N 1
ATOM 1734 C CA . LEU A 1 225 ? 37.074 8.385 -96.009 1.00 90.31 225 LEU A CA 1
ATOM 1735 C C . LEU A 1 225 ? 38.123 9.446 -96.388 1.00 90.31 225 LEU A C 1
ATOM 1737 O O . LEU A 1 225 ? 38.107 9.938 -97.517 1.00 90.31 225 LEU A O 1
ATOM 1741 N N . VAL A 1 226 ? 39.081 9.739 -95.503 1.00 88.69 226 VAL A N 1
ATOM 1742 C CA . VAL A 1 226 ? 40.226 10.627 -95.783 1.00 88.69 226 VAL A CA 1
ATOM 1743 C C . VAL A 1 226 ? 41.086 10.074 -96.924 1.00 88.69 226 VAL A C 1
ATOM 1745 O O . VAL A 1 226 ? 41.383 10.795 -97.874 1.00 88.69 226 VAL A O 1
ATOM 1748 N N . TYR A 1 227 ? 41.404 8.778 -96.910 1.00 89.44 227 TYR A N 1
ATOM 1749 C CA . TYR A 1 227 ? 42.141 8.139 -98.001 1.00 89.44 227 TYR A CA 1
ATOM 1750 C C . TYR A 1 227 ? 41.370 8.168 -99.330 1.00 89.44 227 TYR A C 1
ATOM 1752 O O . TYR A 1 227 ? 41.918 8.536 -100.368 1.00 89.44 227 TYR A O 1
ATOM 1760 N N . LYS A 1 228 ? 40.072 7.839 -99.308 1.00 87.25 228 LYS A N 1
ATOM 1761 C CA . LYS A 1 228 ? 39.216 7.862 -100.503 1.00 87.25 228 LYS A CA 1
ATOM 1762 C C . LYS A 1 228 ? 39.141 9.262 -101.110 1.00 87.25 228 LYS A C 1
ATOM 1764 O O . LYS A 1 228 ? 39.277 9.407 -102.320 1.00 87.25 228 LYS A O 1
ATOM 1769 N N . THR A 1 229 ? 38.940 10.281 -100.276 1.00 84.62 229 THR A N 1
ATOM 1770 C CA . THR A 1 229 ? 38.910 11.682 -100.726 1.00 84.62 229 THR A CA 1
ATOM 1771 C C . THR A 1 229 ? 40.256 12.121 -101.302 1.00 84.62 229 THR A C 1
ATOM 1773 O O . THR A 1 229 ? 40.271 12.828 -102.303 1.00 84.62 229 THR A O 1
ATOM 1776 N N . HIS A 1 230 ? 41.383 11.636 -100.776 1.00 84.69 230 HIS A N 1
ATOM 1777 C CA . HIS A 1 230 ? 42.700 11.847 -101.384 1.00 84.69 230 HIS A CA 1
ATOM 1778 C C . HIS A 1 230 ? 42.864 11.152 -102.751 1.00 84.69 230 HIS A C 1
ATOM 1780 O O . HIS A 1 230 ? 43.341 11.774 -103.699 1.00 84.69 230 HIS A O 1
ATOM 1786 N N . GLU A 1 231 ? 42.431 9.898 -102.909 1.00 83.81 231 GLU A N 1
ATOM 1787 C CA . GLU A 1 231 ? 42.492 9.205 -104.209 1.00 83.81 231 GLU A CA 1
ATOM 1788 C C . GLU A 1 231 ? 41.563 9.850 -105.261 1.00 83.81 231 GLU A C 1
ATOM 1790 O O . GLU A 1 231 ? 41.927 9.954 -106.438 1.00 83.81 231 GLU A O 1
ATOM 1795 N N . GLU A 1 232 ? 40.400 10.372 -104.848 1.00 80.25 232 GLU A N 1
ATOM 1796 C CA . GLU A 1 232 ? 39.524 11.203 -105.695 1.00 80.25 232 GLU A CA 1
ATOM 1797 C C . GLU A 1 232 ? 40.264 12.467 -106.189 1.00 80.25 232 GLU A C 1
ATOM 1799 O O . GLU A 1 232 ? 40.160 12.838 -107.357 1.00 80.25 232 GLU A O 1
ATOM 1804 N N . VAL A 1 233 ? 41.080 13.100 -105.339 1.00 79.19 233 VAL A N 1
ATOM 1805 C CA . VAL A 1 233 ? 41.901 14.272 -105.707 1.00 79.19 233 VAL A CA 1
ATOM 1806 C C . VAL A 1 233 ? 43.019 13.890 -106.673 1.00 79.19 233 VAL A C 1
ATOM 1808 O O . VAL A 1 233 ? 43.236 14.575 -107.676 1.00 79.19 233 VAL A O 1
ATOM 1811 N N . LYS A 1 234 ? 43.714 12.785 -106.405 1.00 82.38 234 LYS A N 1
ATOM 1812 C CA . LYS A 1 234 ? 44.828 12.281 -107.216 1.00 82.38 234 LYS A CA 1
ATOM 1813 C C . LYS A 1 234 ? 44.407 11.870 -108.627 1.00 82.38 234 LYS A C 1
ATOM 1815 O O . LYS A 1 234 ? 45.172 12.056 -109.567 1.00 82.38 234 LYS A O 1
ATOM 1820 N N . SER A 1 235 ? 43.186 11.363 -108.780 1.00 80.94 235 SER A N 1
ATOM 1821 C CA . SER A 1 235 ? 42.590 11.002 -110.075 1.00 80.94 235 SER A CA 1
ATOM 1822 C C . SER A 1 235 ? 41.878 12.166 -110.780 1.00 80.94 235 SER A C 1
ATOM 1824 O O . SER A 1 235 ? 41.449 12.023 -111.925 1.00 80.94 235 SER A O 1
ATOM 1826 N N . SER A 1 236 ? 41.764 13.330 -110.131 1.00 78.38 236 SER A N 1
ATOM 1827 C CA . SER A 1 236 ? 41.095 14.506 -110.695 1.00 78.38 236 SER A CA 1
ATOM 1828 C C . SER A 1 236 ? 41.958 15.272 -111.706 1.00 78.38 236 SER A C 1
ATOM 1830 O O . SER A 1 236 ? 43.189 15.173 -111.725 1.00 78.38 236 SER A O 1
ATOM 1832 N N . VAL A 1 237 ? 41.305 16.147 -112.481 1.00 76.25 237 VAL A N 1
ATOM 1833 C CA . VAL A 1 237 ? 41.969 17.101 -113.394 1.00 76.25 237 VAL A CA 1
ATOM 1834 C C . VAL A 1 237 ? 42.891 18.094 -112.667 1.00 76.25 237 VAL A C 1
ATOM 1836 O O . VAL A 1 237 ? 43.717 18.744 -113.301 1.00 76.25 237 VAL A O 1
ATOM 1839 N N . HIS A 1 238 ? 42.755 18.219 -111.342 1.00 77.69 238 HIS A N 1
ATOM 1840 C CA . HIS A 1 238 ? 43.519 19.145 -110.503 1.00 77.69 238 HIS A CA 1
ATOM 1841 C C . HIS A 1 238 ? 44.824 18.531 -109.972 1.00 77.69 238 HIS A C 1
ATOM 1843 O O . HIS A 1 238 ? 45.631 19.237 -109.366 1.00 77.69 238 HIS A O 1
ATOM 1849 N N . SER A 1 239 ? 45.051 17.230 -110.188 1.00 79.00 239 SER A N 1
ATOM 1850 C CA . SER A 1 239 ? 46.134 16.464 -109.561 1.00 79.00 239 SER A CA 1
ATOM 1851 C C . SER A 1 239 ? 47.531 17.019 -109.850 1.00 79.00 239 SER A C 1
ATOM 1853 O O . SER A 1 239 ? 48.326 17.158 -108.927 1.00 79.00 239 SER A O 1
ATOM 1855 N N . GLU A 1 240 ? 47.857 17.398 -111.086 1.00 76.19 240 GLU A N 1
ATOM 1856 C CA . GLU A 1 240 ? 49.189 17.934 -111.398 1.00 76.19 240 GLU A CA 1
ATOM 1857 C C . GLU A 1 240 ? 49.449 19.304 -110.763 1.00 76.19 240 GLU A C 1
ATOM 1859 O O . GLU A 1 240 ? 50.568 19.575 -110.326 1.00 76.19 240 GLU A O 1
ATOM 1864 N N . LYS A 1 241 ? 48.413 20.147 -110.678 1.00 78.06 241 LYS A N 1
ATOM 1865 C CA . LYS A 1 241 ? 48.499 21.509 -110.132 1.00 78.06 241 LYS A CA 1
ATOM 1866 C C . LYS A 1 241 ? 48.517 21.515 -108.605 1.00 78.06 241 LYS A C 1
ATOM 1868 O O . LYS A 1 241 ? 49.296 22.248 -108.002 1.00 78.06 241 LYS A O 1
ATOM 1873 N N . LEU A 1 242 ? 47.718 20.653 -107.978 1.00 80.62 242 LEU A N 1
ATOM 1874 C CA . LEU A 1 242 ? 47.650 20.466 -106.527 1.00 80.62 242 LEU A CA 1
ATOM 1875 C C . LEU A 1 242 ? 48.636 19.398 -106.032 1.00 80.62 242 LEU A C 1
ATOM 1877 O O . LEU A 1 242 ? 48.334 18.669 -105.090 1.00 80.62 242 LEU A O 1
ATOM 1881 N N . TRP A 1 243 ? 49.827 19.313 -106.637 1.00 77.06 243 TRP A N 1
ATOM 1882 C CA . TRP A 1 243 ? 50.845 18.293 -106.335 1.00 77.06 243 TRP A CA 1
ATOM 1883 C C . TRP A 1 243 ? 51.176 18.175 -104.839 1.00 77.06 243 TRP A C 1
ATOM 1885 O O . TRP A 1 243 ? 51.436 17.080 -104.348 1.00 77.06 243 TRP A O 1
ATOM 1895 N N . THR A 1 244 ? 51.110 19.296 -104.115 1.00 76.69 244 THR A N 1
ATOM 1896 C CA . THR A 1 244 ? 51.369 19.404 -102.672 1.00 76.69 244 THR A CA 1
ATOM 1897 C C . THR A 1 244 ? 50.334 18.670 -101.806 1.00 76.69 244 THR A C 1
ATOM 1899 O O . THR A 1 244 ? 50.572 18.495 -100.617 1.00 76.69 244 THR A O 1
ATOM 1902 N N . ILE A 1 245 ? 49.191 18.289 -102.391 1.00 80.38 245 ILE A N 1
ATOM 1903 C CA . ILE A 1 245 ? 48.122 17.472 -101.797 1.00 80.38 245 ILE A CA 1
ATOM 1904 C C . ILE A 1 245 ? 48.045 16.099 -102.489 1.00 80.38 245 ILE A C 1
ATOM 1906 O O . ILE A 1 245 ? 47.797 15.111 -101.818 1.00 80.38 245 ILE A O 1
ATOM 1910 N N . SER A 1 246 ? 48.222 16.031 -103.816 1.00 76.62 246 SER A N 1
ATOM 1911 C CA . SER A 1 246 ? 47.911 14.848 -104.645 1.00 76.62 246 SER A CA 1
ATOM 1912 C C . SER A 1 246 ? 49.094 13.915 -104.947 1.00 76.62 246 SER A C 1
ATOM 1914 O O . SER A 1 246 ? 48.890 12.733 -105.227 1.00 76.62 246 SER A O 1
ATOM 1916 N N . LYS A 1 247 ? 50.326 14.444 -104.982 1.00 74.69 247 LYS A N 1
ATOM 1917 C CA . LYS A 1 247 ? 51.561 13.683 -105.257 1.00 74.69 247 LYS A CA 1
ATOM 1918 C C . LYS A 1 247 ? 52.359 13.439 -103.979 1.00 74.69 247 LYS A C 1
ATOM 1920 O O . LYS A 1 247 ? 53.092 12.456 -103.894 1.00 74.69 247 LYS A O 1
ATOM 1925 N N . ASP A 1 248 ? 52.200 14.323 -103.003 1.00 71.25 248 ASP A N 1
ATOM 1926 C CA . ASP A 1 248 ? 52.809 14.219 -101.687 1.00 71.25 248 ASP A CA 1
ATOM 1927 C C . ASP A 1 248 ? 51.949 13.354 -100.749 1.00 71.25 248 ASP A C 1
ATOM 1929 O O . ASP A 1 248 ? 51.143 13.847 -99.956 1.00 71.25 248 ASP A O 1
ATOM 1933 N N . ASN A 1 249 ? 52.128 12.033 -100.855 1.00 80.31 249 ASN A N 1
ATOM 1934 C CA . ASN A 1 249 ? 51.436 11.068 -99.995 1.00 80.31 249 ASN A CA 1
ATOM 1935 C C . ASN A 1 249 ? 51.814 11.223 -98.508 1.00 80.31 249 ASN A C 1
ATOM 1937 O O . ASN A 1 249 ? 51.135 10.656 -97.653 1.00 80.31 249 ASN A O 1
ATOM 1941 N N . GLU A 1 250 ? 52.895 11.940 -98.179 1.00 81.31 250 GLU A N 1
ATOM 1942 C CA . GLU A 1 250 ? 53.340 12.117 -96.797 1.00 81.31 250 GLU A CA 1
ATOM 1943 C C . GLU A 1 250 ? 52.303 12.900 -95.991 1.00 81.31 250 GLU A C 1
ATOM 1945 O O . GLU A 1 250 ? 51.966 12.500 -94.883 1.00 81.31 250 GLU A O 1
ATOM 1950 N N . LYS A 1 251 ? 51.706 13.948 -96.572 1.00 82.94 251 LYS A N 1
ATOM 1951 C CA . LYS A 1 251 ? 50.757 14.817 -95.857 1.00 82.94 251 LYS A CA 1
ATOM 1952 C C . LYS A 1 251 ? 49.445 14.131 -95.513 1.00 82.94 251 LYS A C 1
ATOM 1954 O O . LYS A 1 251 ? 48.985 14.236 -94.378 1.00 82.94 251 LYS A O 1
ATOM 1959 N N . VAL A 1 252 ? 48.844 13.420 -96.472 1.00 84.50 252 VAL A N 1
ATOM 1960 C CA . VAL A 1 252 ? 47.617 12.649 -96.209 1.00 84.50 252 VAL A CA 1
ATOM 1961 C C . VAL A 1 252 ? 47.895 11.519 -95.220 1.00 84.50 252 VAL A C 1
ATOM 1963 O O . VAL A 1 252 ? 47.090 11.298 -94.319 1.00 84.50 252 VAL A O 1
ATOM 1966 N N . ARG A 1 253 ? 49.057 10.855 -95.329 1.00 86.94 253 ARG A N 1
ATOM 1967 C CA . ARG A 1 253 ? 49.470 9.813 -94.387 1.00 86.94 253 ARG A CA 1
ATOM 1968 C C . ARG A 1 253 ? 49.587 10.378 -92.975 1.00 86.94 253 ARG A C 1
ATOM 1970 O O . ARG A 1 253 ? 49.031 9.783 -92.065 1.00 86.94 253 ARG A O 1
ATOM 1977 N N . THR A 1 254 ? 50.200 11.547 -92.798 1.00 85.50 254 THR A N 1
ATOM 1978 C CA . THR A 1 254 ? 50.291 12.186 -91.479 1.00 85.50 254 THR A CA 1
ATOM 1979 C C . THR A 1 254 ? 48.920 12.565 -90.915 1.00 85.50 254 THR A C 1
ATOM 1981 O O . THR A 1 254 ? 48.679 12.383 -89.725 1.00 85.50 254 THR A O 1
ATOM 1984 N N . VAL A 1 255 ? 47.985 13.049 -91.742 1.00 85.25 255 VAL A N 1
ATOM 1985 C CA . VAL A 1 255 ? 46.599 13.308 -91.301 1.00 85.25 255 VAL A CA 1
ATOM 1986 C C . VAL A 1 255 ? 45.909 12.007 -90.875 1.00 85.25 255 VAL A C 1
ATOM 1988 O O . VAL A 1 255 ? 45.274 11.973 -89.825 1.00 85.25 255 VAL A O 1
ATOM 1991 N N . MET A 1 256 ? 46.058 10.925 -91.645 1.00 88.94 256 MET A N 1
ATOM 1992 C CA . MET A 1 256 ? 45.507 9.609 -91.298 1.00 88.94 256 MET A CA 1
ATOM 1993 C C . MET A 1 256 ? 46.111 9.065 -89.995 1.00 88.94 256 MET A C 1
ATOM 1995 O O . MET A 1 256 ? 45.362 8.676 -89.104 1.00 88.94 256 MET A O 1
ATOM 1999 N N . GLU A 1 257 ? 47.436 9.109 -89.840 1.00 88.06 257 GLU A N 1
ATOM 2000 C CA . GLU A 1 257 ? 48.149 8.675 -88.629 1.00 88.06 257 GLU A CA 1
ATOM 2001 C C . GLU A 1 257 ? 47.747 9.508 -87.401 1.00 88.06 257 GLU A C 1
ATOM 2003 O O . GLU A 1 257 ? 47.573 8.962 -86.309 1.00 88.06 257 GLU A O 1
ATOM 2008 N N . ALA A 1 258 ? 47.530 10.817 -87.569 1.00 86.81 258 ALA A N 1
ATOM 2009 C CA . ALA A 1 258 ? 47.026 11.687 -86.510 1.00 86.81 258 ALA A CA 1
ATOM 2010 C C . ALA A 1 258 ? 45.609 11.293 -86.073 1.00 86.81 258 ALA A C 1
ATOM 2012 O O . ALA A 1 258 ? 45.330 11.224 -84.875 1.00 86.81 258 ALA A O 1
ATOM 2013 N N . ILE A 1 259 ? 44.715 10.987 -87.019 1.00 87.69 259 ILE A N 1
ATOM 2014 C CA . ILE A 1 259 ? 43.356 10.510 -86.724 1.00 87.69 259 ILE A CA 1
ATOM 2015 C C . ILE A 1 259 ? 43.413 9.166 -86.001 1.00 87.69 259 ILE A C 1
ATOM 2017 O O . ILE A 1 259 ? 42.748 8.998 -84.978 1.00 87.69 259 ILE A O 1
ATOM 2021 N N . GLU A 1 260 ? 44.217 8.223 -86.490 1.00 88.62 260 GLU A N 1
ATOM 2022 C CA . GLU A 1 260 ? 44.348 6.900 -85.883 1.00 88.62 260 GLU A CA 1
ATOM 2023 C C . GLU A 1 260 ? 44.860 6.989 -84.449 1.00 88.62 260 GLU A C 1
ATOM 2025 O O . GLU A 1 260 ? 44.220 6.493 -83.518 1.00 88.62 260 GLU A O 1
ATOM 2030 N N . SER A 1 261 ? 45.988 7.675 -84.273 1.00 87.31 261 SER A N 1
ATOM 2031 C CA . SER A 1 261 ? 46.677 7.762 -82.994 1.00 87.31 261 SER A CA 1
ATOM 2032 C C . SER A 1 261 ? 45.868 8.561 -81.971 1.00 87.31 261 SER A C 1
ATOM 2034 O O . SER A 1 261 ? 45.671 8.087 -80.851 1.00 87.31 261 SER A O 1
ATOM 2036 N N . SER A 1 262 ? 45.316 9.724 -82.347 1.00 87.38 262 SER A N 1
ATOM 2037 C CA . SER A 1 262 ? 44.452 10.509 -81.451 1.00 87.38 262 SER A CA 1
ATOM 2038 C C . SER A 1 262 ? 43.204 9.724 -81.038 1.00 87.38 262 SER A C 1
ATOM 2040 O O . SER A 1 262 ? 42.893 9.645 -79.849 1.00 87.38 262 SER A O 1
ATOM 2042 N N . THR A 1 263 ? 42.540 9.041 -81.974 1.00 89.12 263 THR A N 1
ATOM 2043 C CA . THR A 1 263 ? 41.327 8.274 -81.660 1.00 89.12 263 THR A CA 1
ATOM 2044 C C . THR A 1 263 ? 41.619 7.073 -80.766 1.00 89.12 263 THR A C 1
ATOM 2046 O O . THR A 1 263 ? 40.870 6.824 -79.823 1.00 89.12 263 THR A O 1
ATOM 2049 N N . ASP A 1 264 ? 42.724 6.353 -80.982 1.00 89.75 264 ASP A N 1
ATOM 2050 C CA . ASP A 1 264 ? 43.107 5.231 -80.117 1.00 89.75 264 ASP A CA 1
ATOM 2051 C C . ASP A 1 264 ? 43.397 5.687 -78.680 1.00 89.75 264 ASP A C 1
ATOM 2053 O O . ASP A 1 264 ? 43.006 5.019 -77.717 1.00 89.75 264 ASP A O 1
ATOM 2057 N N . LYS A 1 265 ? 44.021 6.859 -78.500 1.00 91.44 265 LYS A N 1
ATOM 2058 C CA . LYS A 1 265 ? 44.191 7.456 -77.165 1.00 91.44 265 LYS A CA 1
ATOM 2059 C C . LYS A 1 265 ? 42.862 7.918 -76.567 1.00 91.44 265 LYS A C 1
ATOM 2061 O O . LYS A 1 265 ? 42.632 7.704 -75.374 1.00 91.44 265 LYS A O 1
ATOM 2066 N N . LEU A 1 266 ? 41.971 8.483 -77.380 1.00 89.56 266 LEU A N 1
ATOM 2067 C CA . LEU A 1 266 ? 40.645 8.926 -76.956 1.00 89.56 266 LEU A CA 1
ATOM 2068 C C . LEU A 1 266 ? 39.752 7.758 -76.503 1.00 89.56 266 LEU A C 1
ATOM 2070 O O . LEU A 1 266 ? 39.087 7.869 -75.474 1.00 89.56 266 LEU A O 1
ATOM 2074 N N . VAL A 1 267 ? 39.788 6.613 -77.197 1.00 90.75 267 VAL A N 1
ATOM 2075 C CA . VAL A 1 267 ? 39.098 5.369 -76.796 1.00 90.75 267 VAL A CA 1
ATOM 2076 C C . VAL A 1 267 ? 39.497 4.971 -75.374 1.00 90.75 267 VAL A C 1
ATOM 2078 O O . VAL A 1 267 ? 38.639 4.711 -74.525 1.00 90.75 267 VAL A O 1
ATOM 2081 N N . VAL A 1 268 ? 40.804 4.950 -75.098 1.00 90.62 268 VAL A N 1
ATOM 2082 C CA . VAL A 1 268 ? 41.337 4.610 -73.773 1.00 90.62 268 VAL A CA 1
ATOM 2083 C C . VAL A 1 268 ? 40.903 5.644 -72.733 1.00 90.62 268 VAL A C 1
ATOM 2085 O O . VAL A 1 268 ? 40.442 5.264 -71.654 1.00 90.62 268 VAL A O 1
ATOM 2088 N N . ALA A 1 269 ? 40.980 6.936 -73.065 1.00 91.00 269 ALA A N 1
ATOM 2089 C CA . ALA A 1 269 ? 40.573 8.021 -72.177 1.00 91.00 269 ALA A CA 1
ATOM 2090 C C . ALA A 1 269 ? 39.091 7.920 -71.777 1.00 91.00 269 ALA A C 1
ATOM 2092 O O . ALA A 1 269 ? 38.772 7.966 -70.590 1.00 91.00 269 ALA A O 1
ATOM 2093 N N . ILE A 1 270 ? 38.191 7.702 -72.742 1.00 90.56 270 ILE A N 1
ATOM 2094 C CA . ILE A 1 270 ? 36.747 7.570 -72.494 1.00 90.56 270 ILE A CA 1
ATOM 2095 C C . ILE A 1 270 ? 36.434 6.310 -71.686 1.00 90.56 270 ILE A C 1
ATOM 2097 O O . ILE A 1 270 ? 35.613 6.363 -70.769 1.00 90.56 270 ILE A O 1
ATOM 2101 N N . LYS A 1 271 ? 37.084 5.178 -71.984 1.00 91.38 271 LYS A N 1
ATOM 2102 C CA . LYS A 1 271 ? 36.890 3.931 -71.229 1.00 91.38 271 LYS A CA 1
ATOM 2103 C C . LYS A 1 271 ? 37.263 4.110 -69.756 1.00 91.38 271 LYS A C 1
ATOM 2105 O O . LYS A 1 271 ? 36.493 3.723 -68.878 1.00 91.38 271 LYS A O 1
ATOM 2110 N N . LEU A 1 272 ? 38.419 4.713 -69.489 1.00 92.69 272 LEU A N 1
ATOM 2111 C CA . LEU A 1 272 ? 38.889 4.969 -68.128 1.00 92.69 272 LEU A CA 1
ATOM 2112 C C . LEU A 1 272 ? 38.029 6.017 -67.415 1.00 92.69 272 LEU A C 1
ATOM 2114 O O . LEU A 1 272 ? 37.693 5.821 -66.254 1.00 92.69 272 LEU A O 1
ATOM 2118 N N . PHE A 1 273 ? 37.587 7.064 -68.118 1.00 92.25 273 PHE A N 1
ATOM 2119 C CA . PHE A 1 273 ? 36.622 8.035 -67.597 1.00 92.25 273 PHE A CA 1
ATOM 2120 C C . PHE A 1 273 ? 35.302 7.373 -67.165 1.00 92.25 273 PHE A C 1
ATOM 2122 O O . PHE A 1 273 ? 34.829 7.615 -66.053 1.00 92.25 273 PHE A O 1
ATOM 2129 N N . LYS A 1 274 ? 34.722 6.499 -68.004 1.00 91.19 274 LYS A N 1
ATOM 2130 C CA . LYS A 1 274 ? 33.509 5.737 -67.659 1.00 91.19 274 LYS A CA 1
ATOM 2131 C C . LYS A 1 274 ? 33.736 4.865 -66.418 1.00 91.19 274 LYS A C 1
ATOM 2133 O O . LYS A 1 274 ? 32.891 4.860 -65.528 1.00 91.19 274 LYS A O 1
ATOM 2138 N N . ALA A 1 275 ? 34.883 4.188 -66.324 1.00 91.69 275 ALA A N 1
ATOM 2139 C CA . ALA A 1 275 ? 35.238 3.388 -65.151 1.00 91.69 275 ALA A CA 1
ATOM 2140 C C . ALA A 1 275 ? 35.387 4.243 -63.877 1.00 91.69 275 ALA A C 1
ATOM 2142 O O . ALA A 1 275 ? 34.868 3.865 -62.831 1.00 91.69 275 ALA A O 1
ATOM 2143 N N . THR A 1 276 ? 36.030 5.416 -63.962 1.00 92.31 276 THR A N 1
ATOM 2144 C CA . THR A 1 276 ? 36.098 6.383 -62.852 1.00 92.31 276 THR A CA 1
ATOM 2145 C C . THR A 1 276 ? 34.702 6.781 -62.387 1.00 92.31 276 THR A C 1
ATOM 2147 O O . THR A 1 276 ? 34.445 6.770 -61.187 1.00 92.31 276 THR A O 1
ATOM 2150 N N . ARG A 1 277 ? 33.795 7.106 -63.318 1.00 93.06 277 ARG A N 1
ATOM 2151 C CA . ARG A 1 277 ? 32.420 7.496 -62.986 1.00 93.06 277 ARG A CA 1
ATOM 2152 C C . ARG A 1 277 ? 31.694 6.406 -62.201 1.00 93.06 277 ARG A C 1
ATOM 2154 O O . ARG A 1 277 ? 31.155 6.711 -61.146 1.00 93.06 277 ARG A O 1
ATOM 2161 N N . VAL A 1 278 ? 31.728 5.162 -62.688 1.00 94.00 278 VAL A N 1
ATOM 2162 C CA . VAL A 1 278 ? 31.087 4.017 -62.018 1.00 94.00 278 VAL A CA 1
ATOM 2163 C C . VAL A 1 278 ? 31.623 3.850 -60.597 1.00 94.00 278 VAL A C 1
ATOM 2165 O O . VAL A 1 278 ? 30.832 3.819 -59.663 1.00 94.00 278 VAL A O 1
ATOM 2168 N N . SER A 1 279 ? 32.949 3.851 -60.404 1.00 93.50 279 SER A N 1
ATOM 2169 C CA . SER A 1 279 ? 33.534 3.711 -59.061 1.00 93.50 279 SER A CA 1
ATOM 2170 C C . SER A 1 279 ? 33.138 4.843 -58.104 1.00 93.50 279 SER A C 1
ATOM 2172 O O . SER A 1 279 ? 32.937 4.592 -56.919 1.00 93.50 279 SER A O 1
ATOM 2174 N N . VAL A 1 280 ? 33.028 6.087 -58.588 1.00 94.44 280 VAL A N 1
ATOM 2175 C CA . VAL A 1 280 ? 32.600 7.231 -57.760 1.00 94.44 280 VAL A CA 1
ATOM 2176 C C . VAL A 1 280 ? 31.114 7.149 -57.418 1.00 94.44 280 VAL A C 1
ATOM 2178 O O . VAL A 1 280 ? 30.745 7.421 -56.276 1.00 94.44 280 VAL A O 1
ATOM 2181 N N . ASP A 1 281 ? 30.269 6.778 -58.382 1.00 93.75 281 ASP A N 1
ATOM 2182 C CA . ASP A 1 281 ? 28.824 6.647 -58.181 1.00 93.75 281 ASP A CA 1
ATOM 2183 C C . ASP A 1 281 ? 28.520 5.501 -57.185 1.00 93.75 281 ASP A C 1
ATOM 2185 O O . ASP A 1 281 ? 27.806 5.728 -56.208 1.00 93.75 281 ASP A O 1
ATOM 2189 N N . GLU A 1 282 ? 29.159 4.332 -57.337 1.00 94.44 282 GLU A N 1
ATOM 2190 C CA . GLU A 1 282 ? 29.052 3.195 -56.402 1.00 94.44 282 GLU A CA 1
ATOM 2191 C C . GLU A 1 282 ? 29.536 3.553 -54.988 1.00 94.44 282 GLU A C 1
ATOM 2193 O O . GLU A 1 282 ? 28.865 3.259 -53.996 1.00 94.44 282 GLU A O 1
ATOM 2198 N N . ALA A 1 283 ? 30.686 4.228 -54.872 1.00 94.50 283 ALA A N 1
ATOM 2199 C CA . ALA A 1 283 ? 31.203 4.668 -53.579 1.00 94.50 283 ALA A CA 1
ATOM 2200 C C . ALA A 1 283 ? 30.268 5.685 -52.904 1.00 94.50 283 ALA A C 1
ATOM 2202 O O . ALA A 1 283 ? 30.073 5.642 -51.688 1.00 94.50 283 ALA A O 1
ATOM 2203 N N . SER A 1 284 ? 29.675 6.595 -53.683 1.00 95.00 284 SER A N 1
ATOM 2204 C CA . SER A 1 284 ? 28.733 7.594 -53.175 1.00 95.00 284 SER A CA 1
ATOM 2205 C C . SER A 1 284 ? 27.460 6.947 -52.632 1.00 95.00 284 SER A C 1
ATOM 2207 O O . SER A 1 284 ? 27.026 7.282 -51.527 1.00 95.00 284 SER A O 1
ATOM 2209 N N . GLU A 1 285 ? 26.881 6.002 -53.375 1.00 94.44 285 GLU A N 1
ATOM 2210 C CA . GLU A 1 285 ? 25.694 5.258 -52.950 1.00 94.44 285 GLU A CA 1
ATOM 2211 C C . GLU A 1 285 ? 25.964 4.461 -51.669 1.00 94.44 285 GLU A C 1
ATOM 2213 O O . GLU A 1 285 ? 25.195 4.570 -50.709 1.00 94.44 285 GLU A O 1
ATOM 2218 N N . ALA A 1 286 ? 27.094 3.747 -51.612 1.00 92.81 286 ALA A N 1
ATOM 2219 C CA . ALA A 1 286 ? 27.498 2.981 -50.438 1.00 92.81 286 ALA A CA 1
ATOM 2220 C C . ALA A 1 286 ? 27.605 3.868 -49.186 1.00 92.81 286 ALA A C 1
ATOM 2222 O O . ALA A 1 286 ? 26.940 3.599 -48.188 1.00 92.81 286 ALA A O 1
ATOM 2223 N N . VAL A 1 287 ? 28.357 4.976 -49.250 1.00 94.88 287 VAL A N 1
ATOM 2224 C CA . VAL A 1 287 ? 28.525 5.897 -48.107 1.00 94.88 287 VAL A CA 1
ATOM 2225 C C . VAL A 1 287 ? 27.189 6.489 -47.666 1.00 94.88 287 VAL A C 1
ATOM 2227 O O . VAL A 1 287 ? 26.908 6.548 -46.470 1.00 94.88 287 VAL A O 1
ATOM 2230 N N . ASN A 1 288 ? 26.343 6.915 -48.606 1.00 94.00 288 ASN A N 1
ATOM 2231 C CA . ASN A 1 288 ? 25.037 7.487 -48.277 1.00 94.00 288 ASN A CA 1
ATOM 2232 C C . ASN A 1 288 ? 24.118 6.465 -47.595 1.00 94.00 288 ASN A C 1
ATOM 2234 O O . ASN A 1 288 ? 23.479 6.791 -46.594 1.00 94.00 288 ASN A O 1
ATOM 2238 N N . SER A 1 289 ? 24.077 5.230 -48.102 1.00 92.31 289 SER A N 1
ATOM 2239 C CA . SER A 1 289 ? 23.304 4.144 -47.497 1.00 92.31 289 SER A CA 1
ATOM 2240 C C . SER A 1 289 ? 23.796 3.832 -46.083 1.00 92.31 289 SER A C 1
ATOM 2242 O O . SER A 1 289 ? 22.996 3.752 -45.149 1.00 92.31 289 SER A O 1
ATOM 2244 N N . THR A 1 290 ? 25.111 3.698 -45.897 1.00 92.75 290 THR A N 1
ATOM 2245 C CA . THR A 1 290 ? 25.712 3.419 -44.589 1.00 92.75 290 THR A CA 1
ATOM 2246 C C . THR A 1 290 ? 25.405 4.531 -43.576 1.00 92.75 290 THR A C 1
ATOM 2248 O O . THR A 1 290 ? 24.996 4.227 -42.453 1.00 92.75 290 THR A O 1
ATOM 2251 N N . VAL A 1 291 ? 25.502 5.805 -43.980 1.00 92.88 291 VAL A N 1
ATOM 2252 C CA . VAL A 1 291 ? 25.163 6.960 -43.128 1.00 92.88 291 VAL A CA 1
ATOM 2253 C C . VAL A 1 291 ? 23.705 6.944 -42.683 1.00 92.88 291 VAL A C 1
ATOM 2255 O O . VAL A 1 291 ? 23.436 7.018 -41.483 1.00 92.88 291 VAL A O 1
ATOM 2258 N N . ASN A 1 292 ? 22.770 6.759 -43.613 1.00 91.75 292 ASN A N 1
ATOM 2259 C CA . ASN A 1 292 ? 21.340 6.728 -43.295 1.00 91.75 292 ASN A CA 1
ATOM 2260 C C . ASN A 1 292 ? 20.972 5.555 -42.369 1.00 91.75 292 ASN A C 1
ATOM 2262 O O . ASN A 1 292 ? 20.177 5.702 -41.432 1.00 91.75 292 ASN A O 1
ATOM 2266 N N . ASN A 1 293 ? 21.569 4.382 -42.602 1.00 89.06 293 ASN A N 1
ATOM 2267 C CA . ASN A 1 293 ? 21.359 3.207 -41.761 1.00 89.06 293 ASN A CA 1
ATOM 2268 C C . ASN A 1 293 ? 21.852 3.456 -40.330 1.00 89.06 293 ASN A C 1
ATOM 2270 O O . ASN A 1 293 ? 21.133 3.167 -39.370 1.00 89.06 293 ASN A O 1
ATOM 2274 N N . MET A 1 294 ? 23.044 4.036 -40.171 1.00 91.38 294 MET A N 1
ATOM 2275 C CA . MET A 1 294 ? 23.594 4.330 -38.848 1.00 91.38 294 MET A CA 1
ATOM 2276 C C . MET A 1 294 ? 22.845 5.444 -38.119 1.00 91.38 294 MET A C 1
ATOM 2278 O O . MET A 1 294 ? 22.653 5.339 -36.907 1.00 91.38 294 MET A O 1
ATOM 2282 N N . GLU A 1 295 ? 22.340 6.456 -38.824 1.00 90.44 295 GLU A N 1
ATOM 2283 C CA . GLU A 1 295 ? 21.464 7.468 -38.226 1.00 90.44 295 GLU A CA 1
ATOM 2284 C C . GLU A 1 295 ? 20.177 6.833 -37.670 1.00 90.44 295 GLU A C 1
ATOM 2286 O O . GLU A 1 295 ? 19.734 7.158 -36.564 1.00 90.44 295 GLU A O 1
ATOM 2291 N N . THR A 1 296 ? 19.606 5.871 -38.398 1.00 89.19 296 THR A N 1
ATOM 2292 C CA . THR A 1 296 ? 18.413 5.126 -37.967 1.00 89.19 296 THR A CA 1
ATOM 2293 C C . THR A 1 296 ? 18.690 4.275 -36.727 1.00 89.19 296 THR A C 1
ATOM 2295 O O . THR A 1 296 ? 17.905 4.297 -35.771 1.00 89.19 296 THR A O 1
ATOM 2298 N N . VAL A 1 297 ? 19.823 3.560 -36.698 1.00 89.25 297 VAL A N 1
ATOM 2299 C CA . VAL A 1 297 ? 20.266 2.795 -35.518 1.00 89.25 297 VAL A CA 1
ATOM 2300 C C . VAL A 1 297 ? 20.448 3.727 -34.320 1.00 89.25 297 VAL A C 1
ATOM 2302 O O . VAL A 1 297 ? 19.925 3.445 -33.243 1.00 89.25 297 VAL A O 1
ATOM 2305 N N . ASN A 1 298 ? 21.119 4.863 -34.516 1.00 88.81 298 ASN A N 1
ATOM 2306 C CA . ASN A 1 298 ? 21.355 5.862 -33.479 1.00 88.81 298 ASN A CA 1
ATOM 2307 C C . ASN A 1 298 ? 20.044 6.397 -32.881 1.00 88.81 298 ASN A C 1
ATOM 2309 O O . ASN A 1 298 ? 19.830 6.312 -31.671 1.00 88.81 298 ASN A O 1
ATOM 2313 N N . LYS A 1 299 ? 19.109 6.849 -33.727 1.00 90.31 299 LYS A N 1
ATOM 2314 C CA . LYS A 1 299 ? 17.785 7.325 -33.287 1.00 90.31 299 LYS A CA 1
ATOM 2315 C C . LYS A 1 299 ? 17.013 6.259 -32.511 1.00 90.31 299 LYS A C 1
ATOM 2317 O O . LYS A 1 299 ? 16.426 6.564 -31.475 1.00 90.31 299 LYS A O 1
ATOM 2322 N N . THR A 1 300 ? 17.031 5.013 -32.983 1.00 89.06 300 THR A N 1
ATOM 2323 C CA . THR A 1 300 ? 16.310 3.901 -32.342 1.00 89.06 300 THR A CA 1
ATOM 2324 C C . THR A 1 300 ? 16.865 3.604 -30.950 1.00 89.06 300 THR A C 1
ATOM 2326 O O . THR A 1 300 ? 16.109 3.527 -29.980 1.00 89.06 300 THR A O 1
ATOM 2329 N N . VAL A 1 301 ? 18.189 3.491 -30.835 1.00 89.38 301 VAL A N 1
ATOM 2330 C CA . VAL A 1 301 ? 18.876 3.203 -29.571 1.00 89.38 301 VAL A CA 1
ATOM 2331 C C . VAL A 1 301 ? 18.639 4.323 -28.552 1.00 89.38 301 VAL A C 1
ATOM 2333 O O . VAL A 1 301 ? 18.259 4.049 -27.413 1.00 89.38 301 VAL A O 1
ATOM 2336 N N . LEU A 1 302 ? 18.755 5.590 -28.959 1.00 90.56 302 LEU A N 1
ATOM 2337 C CA . LEU A 1 302 ? 18.495 6.730 -28.072 1.00 90.56 302 LEU A CA 1
ATOM 2338 C C . LEU A 1 302 ? 17.025 6.856 -27.672 1.00 90.56 302 LEU A C 1
ATOM 2340 O O . LEU A 1 302 ? 16.728 7.162 -26.518 1.00 90.56 302 LEU A O 1
ATOM 2344 N N . SER A 1 303 ? 16.092 6.590 -28.590 1.00 91.12 303 SER A N 1
ATOM 2345 C CA . SER A 1 303 ? 14.665 6.560 -28.261 1.00 91.12 303 SER A CA 1
ATOM 2346 C C . SER A 1 303 ? 14.364 5.474 -27.229 1.00 91.12 303 SER A C 1
ATOM 2348 O O . SER A 1 303 ? 13.579 5.702 -26.307 1.00 91.12 303 SER A O 1
ATOM 2350 N N . SER A 1 304 ? 15.017 4.311 -27.340 1.00 89.06 304 SER A N 1
ATOM 2351 C CA . SER A 1 304 ? 14.904 3.251 -26.338 1.00 89.06 304 SER A CA 1
ATOM 2352 C C . SER A 1 304 ? 15.465 3.682 -24.982 1.00 89.06 304 SER A C 1
ATOM 2354 O O . SER A 1 304 ? 14.845 3.377 -23.966 1.00 89.06 304 SER A O 1
ATOM 2356 N N . LEU A 1 305 ? 16.595 4.398 -24.938 1.00 92.38 305 LEU A N 1
ATOM 2357 C CA . LEU A 1 305 ? 17.124 4.950 -23.685 1.00 92.38 305 LEU A CA 1
ATOM 2358 C C . LEU A 1 305 ? 16.167 5.958 -23.065 1.00 92.38 305 LEU A C 1
ATOM 2360 O O . LEU A 1 305 ? 15.922 5.888 -21.868 1.00 92.38 305 LEU A O 1
ATOM 2364 N N . LYS A 1 306 ? 15.605 6.867 -23.865 1.00 93.44 306 LYS A N 1
ATOM 2365 C CA . LYS A 1 306 ? 14.626 7.837 -23.375 1.00 93.44 306 LYS A CA 1
ATOM 2366 C C . LYS A 1 306 ? 13.421 7.126 -22.757 1.00 93.44 306 LYS A C 1
ATOM 2368 O O . LYS A 1 306 ? 13.075 7.418 -21.620 1.00 93.44 306 LYS A O 1
ATOM 2373 N N . GLY A 1 307 ? 12.829 6.158 -23.461 1.00 93.12 307 GLY A N 1
ATOM 2374 C CA . GLY A 1 307 ? 11.676 5.403 -22.961 1.00 93.12 307 GLY A CA 1
ATOM 2375 C C . GLY A 1 307 ? 11.981 4.601 -21.692 1.00 93.12 307 GLY A C 1
ATOM 2376 O O . GLY A 1 307 ? 11.295 4.754 -20.682 1.00 93.12 307 GLY A O 1
ATOM 2377 N N . ASN A 1 308 ? 13.039 3.786 -21.715 1.00 93.12 308 ASN A N 1
ATOM 2378 C CA . ASN A 1 308 ? 13.414 2.944 -20.575 1.00 93.12 308 ASN A CA 1
ATOM 2379 C C . ASN A 1 308 ? 13.931 3.767 -19.386 1.00 93.12 308 ASN A C 1
ATOM 2381 O O . ASN A 1 308 ? 13.677 3.410 -18.240 1.00 93.12 308 ASN A O 1
ATOM 2385 N N . GLY A 1 309 ? 14.636 4.869 -19.647 1.00 93.12 309 GLY A N 1
ATOM 2386 C CA . GLY A 1 309 ? 15.105 5.807 -18.631 1.00 93.12 309 GLY A CA 1
ATOM 2387 C C . GLY A 1 309 ? 13.947 6.526 -17.944 1.00 93.12 309 GLY A C 1
ATOM 2388 O O . GLY A 1 309 ? 13.913 6.578 -16.720 1.00 93.12 309 GLY A O 1
ATOM 2389 N N . THR A 1 310 ? 12.957 7.012 -18.703 1.00 94.00 310 THR A N 1
ATOM 2390 C CA . THR A 1 310 ? 11.747 7.616 -18.123 1.00 94.00 310 THR A CA 1
ATOM 2391 C C . THR A 1 310 ? 10.983 6.607 -17.269 1.00 94.00 310 THR A C 1
ATOM 2393 O O . THR A 1 310 ? 10.588 6.938 -16.153 1.00 94.00 310 THR A O 1
ATOM 2396 N N . LEU A 1 311 ? 10.821 5.365 -17.742 1.00 94.56 311 LEU A N 1
ATOM 2397 C CA . LEU A 1 311 ? 10.215 4.299 -16.940 1.00 94.56 311 LEU A CA 1
ATOM 2398 C C . LEU A 1 311 ? 11.006 4.056 -15.645 1.00 94.56 311 LEU A C 1
ATOM 2400 O O . LEU A 1 311 ? 10.419 3.975 -14.571 1.00 94.56 311 LEU A O 1
ATOM 2404 N N . LEU A 1 312 ? 12.336 3.991 -15.722 1.00 94.44 312 LEU A N 1
ATOM 2405 C CA . LEU A 1 312 ? 13.190 3.828 -14.548 1.00 94.44 312 LEU A CA 1
ATOM 2406 C C . LEU A 1 312 ? 13.011 4.976 -13.538 1.00 94.44 312 LEU A C 1
ATOM 2408 O O . LEU A 1 312 ? 12.889 4.710 -12.344 1.00 94.44 312 LEU A O 1
ATOM 2412 N N . CYS A 1 313 ? 12.926 6.230 -13.987 1.00 93.88 313 CYS A N 1
ATOM 2413 C CA . CYS A 1 313 ? 12.678 7.369 -13.098 1.00 93.88 313 CYS A CA 1
ATOM 2414 C C . CYS A 1 313 ? 11.268 7.358 -12.488 1.00 93.88 313 CYS A C 1
ATOM 2416 O O . CYS A 1 313 ? 11.105 7.664 -11.306 1.00 93.88 313 CYS A O 1
ATOM 2418 N N . GLN A 1 314 ? 10.255 6.909 -13.233 1.00 94.25 314 GLN A N 1
ATOM 2419 C CA . GLN A 1 314 ? 8.916 6.675 -12.681 1.00 94.25 314 GLN A CA 1
ATOM 2420 C C . GLN A 1 314 ? 8.932 5.598 -11.590 1.00 94.25 314 GLN A C 1
ATOM 2422 O O . GLN A 1 314 ? 8.307 5.775 -10.545 1.00 94.25 314 GLN A O 1
ATOM 2427 N N . LEU A 1 315 ? 9.671 4.505 -11.797 1.00 94.62 315 LEU A N 1
ATOM 2428 C CA . LEU A 1 315 ? 9.827 3.438 -10.806 1.00 94.62 315 LEU A CA 1
ATOM 2429 C C . LEU A 1 315 ? 10.501 3.915 -9.523 1.00 94.62 315 LEU A C 1
ATOM 2431 O O . LEU A 1 315 ? 10.106 3.499 -8.437 1.00 94.62 315 LEU A O 1
ATOM 2435 N N . VAL A 1 316 ? 11.486 4.806 -9.636 1.00 93.81 316 VAL A N 1
ATOM 2436 C CA . VAL A 1 316 ? 12.114 5.471 -8.488 1.00 93.81 316 VAL A CA 1
ATOM 2437 C C . VAL A 1 316 ? 11.073 6.246 -7.671 1.00 93.81 316 VAL A C 1
ATOM 2439 O O . VAL A 1 316 ? 10.998 6.077 -6.454 1.00 93.81 316 VAL A O 1
ATOM 2442 N N . GLY A 1 317 ? 10.213 7.027 -8.329 1.00 91.50 317 GLY A N 1
ATOM 2443 C CA . GLY A 1 317 ? 9.110 7.727 -7.665 1.00 91.50 317 GLY A CA 1
ATOM 2444 C C . GLY A 1 317 ? 8.103 6.785 -7.005 1.00 91.50 317 GLY A C 1
ATOM 2445 O O . GLY A 1 317 ? 7.741 6.958 -5.842 1.00 91.50 317 GLY A O 1
ATOM 2446 N N . GLN A 1 318 ? 7.687 5.741 -7.723 1.00 92.81 318 GLN A N 1
ATOM 2447 C CA . GLN A 1 318 ? 6.763 4.730 -7.207 1.00 92.81 318 GLN A CA 1
ATOM 2448 C C . GLN A 1 318 ? 7.346 3.957 -6.012 1.00 92.81 318 GLN A C 1
ATOM 2450 O O . GLN A 1 318 ? 6.595 3.566 -5.118 1.00 92.81 318 GLN A O 1
ATOM 2455 N N . HIS A 1 319 ? 8.663 3.732 -5.988 1.00 93.38 319 HIS A N 1
ATOM 2456 C CA . HIS A 1 319 ? 9.372 3.116 -4.865 1.00 93.38 319 HIS A CA 1
ATOM 2457 C C . HIS A 1 319 ? 9.326 4.015 -3.632 1.00 93.38 319 HIS A C 1
ATOM 2459 O O . HIS A 1 319 ? 8.975 3.541 -2.552 1.00 93.38 319 HIS A O 1
ATOM 2465 N N . SER A 1 320 ? 9.597 5.311 -3.805 1.00 90.50 320 SER A N 1
ATOM 2466 C CA . SER A 1 320 ? 9.501 6.302 -2.729 1.00 90.50 320 SER A CA 1
ATOM 2467 C C . SER A 1 320 ? 8.088 6.363 -2.135 1.00 90.50 320 SER A C 1
ATOM 2469 O O . SER A 1 320 ? 7.919 6.295 -0.917 1.00 90.50 320 SER A O 1
ATOM 2471 N N . GLU A 1 321 ? 7.061 6.390 -2.989 1.00 90.62 321 GLU A N 1
ATOM 2472 C CA . GLU A 1 321 ? 5.655 6.367 -2.573 1.00 90.62 321 GLU A CA 1
ATOM 2473 C C . GLU A 1 321 ? 5.310 5.092 -1.787 1.00 90.62 321 GLU A C 1
ATOM 2475 O O . GLU A 1 321 ? 4.738 5.168 -0.699 1.00 90.62 321 GLU A O 1
ATOM 2480 N N . ALA A 1 322 ? 5.697 3.918 -2.299 1.00 91.94 322 ALA A N 1
ATOM 2481 C CA . ALA A 1 322 ? 5.469 2.646 -1.617 1.00 91.94 322 ALA A CA 1
ATOM 2482 C C . ALA A 1 322 ? 6.197 2.584 -0.263 1.00 91.94 322 ALA A C 1
ATOM 2484 O O . ALA A 1 322 ? 5.644 2.090 0.720 1.00 91.94 322 ALA A O 1
ATOM 2485 N N . SER A 1 323 ? 7.408 3.146 -0.181 1.00 91.62 323 SER A N 1
ATOM 2486 C CA . SER A 1 323 ? 8.145 3.284 1.076 1.00 91.62 323 SER A CA 1
ATOM 2487 C C . SER A 1 323 ? 7.393 4.138 2.092 1.00 91.62 323 SER A C 1
ATOM 2489 O O . SER A 1 323 ? 7.318 3.765 3.262 1.00 91.62 323 SER A O 1
ATOM 2491 N N . ALA A 1 324 ? 6.845 5.278 1.666 1.00 90.56 324 ALA A N 1
ATOM 2492 C CA . ALA A 1 324 ? 6.080 6.161 2.536 1.00 90.56 324 ALA A CA 1
ATOM 2493 C C . ALA A 1 324 ? 4.798 5.479 3.037 1.00 90.56 324 ALA A C 1
ATOM 2495 O O . ALA A 1 324 ? 4.530 5.507 4.237 1.00 90.56 324 ALA A O 1
ATOM 2496 N N . GLN A 1 325 ? 4.064 4.800 2.149 1.00 91.31 325 GLN A N 1
ATOM 2497 C CA . GLN A 1 325 ? 2.845 4.066 2.501 1.00 91.31 325 GLN A CA 1
ATOM 2498 C C . GLN A 1 325 ? 3.109 2.942 3.513 1.00 91.31 325 GLN A C 1
ATOM 2500 O O . GLN A 1 325 ? 2.361 2.808 4.480 1.00 91.31 325 GLN A O 1
ATOM 2505 N N . LEU A 1 326 ? 4.181 2.160 3.337 1.00 92.50 326 LEU A N 1
ATOM 2506 C CA . LEU A 1 326 ? 4.557 1.109 4.290 1.00 92.50 326 LEU A CA 1
ATOM 2507 C C . LEU A 1 326 ? 4.976 1.676 5.651 1.00 92.50 326 LEU A C 1
ATOM 2509 O O . LEU A 1 326 ? 4.576 1.147 6.688 1.00 92.50 326 LEU A O 1
ATOM 2513 N N . ASN A 1 327 ? 5.733 2.777 5.664 1.00 91.75 327 ASN A N 1
ATOM 2514 C CA . ASN A 1 327 ? 6.110 3.456 6.904 1.00 91.75 327 ASN A CA 1
ATOM 2515 C C . ASN A 1 327 ? 4.886 4.013 7.645 1.00 91.75 327 ASN A C 1
ATOM 2517 O O . ASN A 1 327 ? 4.782 3.868 8.865 1.00 91.75 327 ASN A O 1
ATOM 2521 N N . GLU A 1 328 ? 3.938 4.609 6.919 1.00 92.81 328 GLU A N 1
ATOM 2522 C CA . GLU A 1 328 ? 2.672 5.074 7.484 1.00 92.81 328 GLU A CA 1
ATOM 2523 C C . GLU A 1 328 ? 1.849 3.904 8.042 1.00 92.81 328 GLU A C 1
ATOM 2525 O O . GLU A 1 328 ? 1.361 3.980 9.172 1.00 92.81 328 GLU A O 1
ATOM 2530 N N . ALA A 1 329 ? 1.735 2.800 7.297 1.00 92.81 329 ALA A N 1
ATOM 2531 C CA . ALA A 1 329 ? 1.042 1.592 7.737 1.00 92.81 329 ALA A CA 1
ATOM 2532 C C . ALA A 1 329 ? 1.655 1.027 9.029 1.00 92.81 329 ALA A C 1
ATOM 2534 O O . ALA A 1 329 ? 0.925 0.696 9.964 1.00 92.81 329 ALA A O 1
ATOM 2535 N N . ASN A 1 330 ? 2.987 0.999 9.125 1.00 93.06 330 ASN A N 1
ATOM 2536 C CA . ASN A 1 330 ? 3.695 0.584 10.333 1.00 93.06 330 ASN A CA 1
ATOM 2537 C C . ASN A 1 330 ? 3.410 1.522 11.522 1.00 93.06 330 ASN A C 1
ATOM 2539 O O . ASN A 1 330 ? 3.104 1.065 12.623 1.00 93.06 330 ASN A O 1
ATOM 2543 N N . GLY A 1 331 ? 3.423 2.841 11.299 1.00 91.56 331 GLY A N 1
ATOM 2544 C CA . GLY A 1 331 ? 3.062 3.825 12.327 1.00 91.56 331 GLY A CA 1
ATOM 2545 C C . GLY A 1 331 ? 1.605 3.701 12.795 1.00 91.56 331 GLY A C 1
ATOM 2546 O O . GLY A 1 331 ? 1.313 3.790 13.990 1.00 91.56 331 GLY A O 1
ATOM 2547 N N . ARG A 1 332 ? 0.674 3.438 11.870 1.00 92.12 3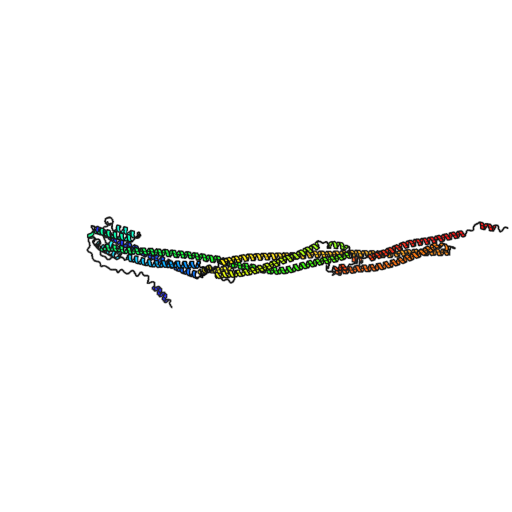32 ARG A N 1
ATOM 2548 C CA . ARG A 1 332 ? -0.738 3.171 12.185 1.00 92.12 332 ARG A CA 1
ATOM 2549 C C . ARG A 1 332 ? -0.907 1.881 12.981 1.00 92.12 332 ARG A C 1
ATOM 2551 O O . ARG A 1 332 ? -1.687 1.878 13.931 1.00 92.12 332 ARG A O 1
ATOM 2558 N N . LEU A 1 333 ? -0.178 0.823 12.626 1.00 93.25 333 LEU A N 1
ATOM 2559 C CA . LEU A 1 333 ? -0.187 -0.442 13.356 1.00 93.25 333 LEU A CA 1
ATOM 2560 C C . LEU A 1 333 ? 0.296 -0.260 14.800 1.00 93.25 333 LEU A C 1
ATOM 2562 O O . LEU A 1 333 ? -0.401 -0.687 15.714 1.00 93.25 333 LEU A O 1
ATOM 2566 N N . ALA A 1 334 ? 1.399 0.461 15.022 1.00 90.31 334 ALA A N 1
ATOM 2567 C CA . ALA A 1 334 ? 1.896 0.749 16.371 1.00 90.31 334 ALA A CA 1
ATOM 2568 C C . ALA A 1 334 ? 0.853 1.492 17.234 1.00 90.31 334 ALA A C 1
ATOM 2570 O O . ALA A 1 334 ? 0.613 1.144 18.390 1.00 90.31 334 ALA A O 1
ATOM 2571 N N . ASN A 1 335 ? 0.158 2.482 16.661 1.00 89.44 335 ASN A N 1
ATOM 2572 C CA . ASN A 1 335 ? -0.946 3.165 17.346 1.00 89.44 335 ASN A CA 1
ATOM 2573 C C . ASN A 1 335 ? -2.133 2.232 17.645 1.00 89.44 335 ASN A C 1
ATOM 2575 O O . ASN A 1 335 ? -2.781 2.360 18.687 1.00 89.44 335 ASN A O 1
ATOM 2579 N N . ILE A 1 336 ? -2.442 1.314 16.728 1.00 89.62 336 ILE A N 1
ATOM 2580 C CA . ILE A 1 336 ? -3.483 0.297 16.895 1.00 89.62 336 ILE A CA 1
ATOM 2581 C C . ILE A 1 336 ? -3.124 -0.671 18.027 1.00 89.62 336 ILE A C 1
ATOM 2583 O O . ILE A 1 336 ? -3.992 -0.972 18.842 1.00 89.62 336 ILE A O 1
ATOM 2587 N N . GLU A 1 337 ? -1.869 -1.111 18.131 1.00 87.81 337 GLU A N 1
ATOM 2588 C CA . GLU A 1 337 ? -1.401 -2.001 19.201 1.00 87.81 337 GLU A CA 1
ATOM 2589 C C . GLU A 1 337 ? -1.573 -1.362 20.585 1.00 87.81 337 GLU A C 1
ATOM 2591 O O . GLU A 1 337 ? -2.154 -1.974 21.483 1.00 87.81 337 GLU A O 1
ATOM 2596 N N . VAL A 1 338 ? -1.184 -0.090 20.737 1.00 87.69 338 VAL A N 1
ATOM 2597 C CA . VAL A 1 338 ? -1.379 0.662 21.990 1.00 87.69 338 VAL A CA 1
ATOM 2598 C C . VAL A 1 338 ? -2.864 0.746 22.368 1.00 87.69 338 VAL A C 1
ATOM 2600 O O . VAL A 1 338 ? -3.234 0.532 23.528 1.00 87.69 338 VAL A O 1
ATOM 2603 N N . LYS A 1 339 ? -3.741 1.028 21.395 1.00 88.62 339 LYS A N 1
ATOM 2604 C CA . LYS A 1 339 ? -5.196 1.059 21.619 1.00 88.62 339 LYS A CA 1
ATOM 2605 C C . LYS A 1 339 ? -5.749 -0.320 21.975 1.00 88.62 339 LYS A C 1
ATOM 2607 O O . LYS A 1 339 ? -6.560 -0.422 22.894 1.00 88.62 339 LYS A O 1
ATOM 2612 N N . ALA A 1 340 ? -5.286 -1.372 21.304 1.00 88.69 340 ALA A N 1
ATOM 2613 C CA . ALA A 1 340 ? -5.697 -2.747 21.559 1.00 88.69 340 ALA A CA 1
ATOM 2614 C C . ALA A 1 340 ? -5.339 -3.206 22.974 1.00 88.69 340 ALA A C 1
ATOM 2616 O O . ALA A 1 340 ? -6.155 -3.853 23.627 1.00 88.69 340 ALA A O 1
ATOM 2617 N N . ASP A 1 341 ? -4.169 -2.830 23.489 1.00 86.88 341 ASP A N 1
ATOM 2618 C CA . ASP A 1 341 ? -3.769 -3.155 24.859 1.00 86.88 341 ASP A CA 1
ATOM 2619 C C . ASP A 1 341 ? -4.617 -2.441 25.914 1.00 86.88 341 ASP A C 1
ATOM 2621 O O . ASP A 1 341 ? -4.997 -3.044 26.925 1.00 86.88 341 ASP A O 1
ATOM 2625 N N . SER A 1 342 ? -4.953 -1.170 25.678 1.00 87.75 342 SER A N 1
ATOM 2626 C CA . SER A 1 342 ? -5.879 -0.422 26.534 1.00 87.75 342 SER A CA 1
ATOM 2627 C C . SER A 1 342 ? -7.273 -1.062 26.534 1.00 87.75 342 SER A C 1
ATOM 2629 O O . SER A 1 342 ? -7.826 -1.372 27.593 1.00 87.75 342 SER A O 1
ATOM 2631 N N . ALA A 1 343 ? -7.804 -1.361 25.346 1.00 89.19 343 ALA A N 1
ATOM 2632 C CA . ALA A 1 343 ? -9.105 -1.996 25.182 1.00 89.19 343 ALA A CA 1
ATOM 2633 C C . ALA A 1 343 ? -9.139 -3.421 25.770 1.00 89.19 343 ALA A C 1
ATOM 2635 O O . ALA A 1 343 ? -10.124 -3.796 26.401 1.00 89.19 343 ALA A O 1
ATOM 2636 N N . ALA A 1 344 ? -8.050 -4.191 25.677 1.00 88.62 344 ALA A N 1
ATOM 2637 C CA . ALA A 1 344 ? -7.923 -5.504 26.314 1.00 88.62 344 ALA A CA 1
ATOM 2638 C C . ALA A 1 344 ? -8.011 -5.434 27.841 1.00 88.62 344 ALA A C 1
ATOM 2640 O O . ALA A 1 344 ? -8.690 -6.258 28.460 1.00 88.62 344 ALA A O 1
ATOM 2641 N N . LYS A 1 345 ? -7.373 -4.434 28.461 1.00 89.12 345 LYS A N 1
ATOM 2642 C CA . LYS A 1 345 ? -7.515 -4.191 29.903 1.00 89.12 345 LYS A CA 1
ATOM 2643 C C . LYS A 1 345 ? -8.954 -3.816 30.257 1.00 89.12 345 LYS A C 1
ATOM 2645 O O . LYS A 1 345 ? -9.480 -4.341 31.237 1.00 89.12 345 LYS A O 1
ATOM 2650 N N . ALA A 1 346 ? -9.595 -2.968 29.451 1.00 90.62 346 ALA A N 1
ATOM 2651 C CA . ALA A 1 346 ? -10.979 -2.551 29.658 1.00 90.62 346 ALA A CA 1
ATOM 2652 C C . ALA A 1 346 ? -11.971 -3.721 29.528 1.00 90.62 346 ALA A C 1
ATOM 2654 O O . ALA A 1 346 ? -12.778 -3.922 30.427 1.00 90.62 346 ALA A O 1
ATOM 2655 N N . ALA A 1 347 ? -11.861 -4.552 28.488 1.00 90.81 347 ALA A N 1
ATOM 2656 C CA . ALA A 1 347 ? -12.722 -5.719 28.292 1.00 90.81 347 ALA A CA 1
ATOM 2657 C C . ALA A 1 347 ? -12.535 -6.777 29.391 1.00 90.81 347 ALA A C 1
ATOM 2659 O O . ALA A 1 347 ? -13.510 -7.320 29.909 1.00 90.81 347 ALA A O 1
ATOM 2660 N N . LYS A 1 348 ? -11.286 -7.033 29.813 1.00 90.50 348 LYS A N 1
ATOM 2661 C CA . LYS A 1 348 ? -11.007 -7.946 30.933 1.00 90.50 348 LYS A CA 1
ATOM 2662 C C . LYS A 1 348 ? -11.597 -7.427 32.245 1.00 90.50 348 LYS A C 1
ATOM 2664 O O . LYS A 1 348 ? -12.152 -8.211 33.012 1.00 90.50 348 LYS A O 1
ATOM 2669 N N . LYS A 1 349 ? -11.489 -6.118 32.495 1.00 91.75 349 LYS A N 1
ATOM 2670 C CA . LYS A 1 349 ? -12.119 -5.470 33.649 1.00 91.75 349 LYS A CA 1
ATOM 2671 C C . LYS A 1 349 ? -13.644 -5.571 33.570 1.00 91.75 349 LYS A C 1
ATOM 2673 O O . LYS A 1 349 ? -14.250 -5.988 34.543 1.00 91.75 349 LYS A O 1
ATOM 2678 N N . ALA A 1 350 ? -14.242 -5.282 32.415 1.00 91.94 350 ALA A N 1
ATOM 2679 C CA . ALA A 1 350 ? -15.685 -5.371 32.199 1.00 91.94 350 ALA A CA 1
ATOM 2680 C C . ALA A 1 350 ? -16.228 -6.779 32.505 1.00 91.94 350 ALA A C 1
ATOM 2682 O O . ALA A 1 350 ? -17.212 -6.914 33.224 1.00 91.94 350 ALA A O 1
ATOM 2683 N N . LEU A 1 351 ? -15.544 -7.835 32.049 1.00 90.62 351 LEU A N 1
ATOM 2684 C CA . LEU A 1 351 ? -15.924 -9.222 32.343 1.00 90.62 351 LEU A CA 1
ATOM 2685 C C . LEU A 1 351 ? -15.862 -9.549 33.850 1.00 90.62 351 LEU A C 1
ATOM 2687 O O . LEU A 1 351 ? -16.758 -10.202 34.393 1.00 90.62 351 LEU A O 1
ATOM 2691 N N . ALA A 1 352 ? -14.814 -9.080 34.535 1.00 90.50 352 ALA A N 1
ATOM 2692 C CA . ALA A 1 352 ? -14.674 -9.244 35.981 1.00 90.50 352 ALA A CA 1
ATOM 2693 C C . ALA A 1 352 ? -15.754 -8.461 36.751 1.00 90.50 352 ALA A C 1
ATOM 2695 O O . ALA A 1 352 ? -16.349 -8.996 37.686 1.00 90.50 352 ALA A O 1
ATOM 2696 N N . ASP A 1 353 ? -16.048 -7.233 36.323 1.00 89.50 353 ASP A N 1
ATOM 2697 C CA . ASP A 1 353 ? -17.060 -6.363 36.922 1.00 89.50 353 ASP A CA 1
ATOM 2698 C C . ASP A 1 353 ? -18.477 -6.944 36.756 1.00 89.50 353 ASP A C 1
ATOM 2700 O O . ASP A 1 353 ? -19.263 -6.900 37.705 1.00 89.50 353 ASP A O 1
ATOM 2704 N N . VAL A 1 354 ? -18.810 -7.539 35.601 1.00 91.44 354 VAL A N 1
ATOM 2705 C CA . VAL A 1 354 ? -20.093 -8.244 35.390 1.00 91.44 354 VAL A CA 1
ATOM 2706 C C . VAL A 1 354 ? -20.222 -9.428 36.343 1.00 91.44 354 VAL A C 1
ATOM 2708 O O . VAL A 1 354 ? -21.241 -9.556 37.020 1.00 91.44 354 VAL A O 1
ATOM 2711 N N . SER A 1 355 ? -19.171 -10.244 36.464 1.00 88.88 355 SER A N 1
ATOM 2712 C CA . SER A 1 355 ? -19.161 -11.398 37.376 1.00 88.88 355 SER A CA 1
ATOM 2713 C C . SER A 1 355 ? -19.329 -10.966 38.839 1.00 88.88 355 SER A C 1
ATOM 2715 O O . SER A 1 355 ? -20.092 -11.567 39.595 1.00 88.88 355 SER A O 1
ATOM 2717 N N . ALA A 1 356 ? -18.649 -9.889 39.246 1.00 88.19 356 ALA A N 1
ATOM 2718 C CA . ALA A 1 356 ? -18.788 -9.318 40.583 1.00 88.19 356 ALA A CA 1
ATOM 2719 C C . ALA A 1 356 ? -20.202 -8.762 40.828 1.00 88.19 356 ALA A C 1
ATOM 2721 O O . ALA A 1 356 ? -20.756 -8.949 41.910 1.00 88.19 356 ALA A O 1
ATOM 2722 N N . THR A 1 357 ? -20.801 -8.122 39.819 1.00 88.50 357 THR A N 1
ATOM 2723 C CA . THR A 1 357 ? -22.175 -7.602 39.883 1.00 88.50 357 THR A CA 1
ATOM 2724 C C . THR A 1 357 ? -23.185 -8.740 40.018 1.00 88.50 357 THR A C 1
ATOM 2726 O O . THR A 1 357 ? -24.063 -8.669 40.871 1.00 88.50 357 THR A O 1
ATOM 2729 N N . GLU A 1 358 ? -23.036 -9.826 39.256 1.00 87.75 358 GLU A N 1
ATOM 2730 C CA . GLU A 1 358 ? -23.896 -11.010 39.369 1.00 87.75 358 GLU A CA 1
ATOM 2731 C C . GLU A 1 358 ? -23.844 -11.626 40.777 1.00 87.75 358 GLU A C 1
ATOM 2733 O O . GLU A 1 358 ? -24.883 -11.934 41.368 1.00 87.75 358 GLU A O 1
ATOM 2738 N N . LEU A 1 359 ? -22.642 -11.767 41.347 1.00 87.31 359 LEU A N 1
ATOM 2739 C CA . LEU A 1 359 ? -22.468 -12.248 42.720 1.00 87.31 359 LEU A CA 1
ATOM 2740 C C . LEU A 1 359 ? -23.119 -11.311 43.740 1.00 87.31 359 LEU A C 1
ATOM 2742 O O . LEU A 1 359 ? -23.747 -11.785 44.686 1.00 87.31 359 LEU A O 1
ATOM 2746 N N . LEU A 1 360 ? -23.006 -9.997 43.538 1.00 86.31 360 LEU A N 1
ATOM 2747 C CA . LEU A 1 360 ? -23.631 -9.004 44.406 1.00 86.31 360 LEU A CA 1
ATOM 2748 C C . LEU A 1 360 ? -25.162 -9.097 44.354 1.00 86.31 360 LEU A C 1
ATOM 2750 O O . LEU A 1 360 ? -25.800 -9.091 45.402 1.00 86.31 360 LEU A O 1
ATOM 2754 N N . VAL A 1 361 ? -25.754 -9.261 43.166 1.00 85.31 361 VAL A N 1
ATOM 2755 C CA . VAL A 1 361 ? -27.204 -9.473 43.013 1.00 85.31 361 VAL A CA 1
ATOM 2756 C C . VAL A 1 361 ? -27.656 -10.729 43.753 1.00 85.31 361 VAL A C 1
ATOM 2758 O O . VAL A 1 361 ? -28.612 -10.673 44.527 1.00 85.31 361 VAL A O 1
ATOM 2761 N N . LYS A 1 362 ? -26.937 -11.847 43.587 1.00 83.94 362 LYS A N 1
ATOM 2762 C CA . LYS A 1 362 ? -27.218 -13.099 44.311 1.00 83.94 362 LYS A CA 1
ATOM 2763 C C . LYS A 1 362 ? -27.121 -12.915 45.828 1.00 83.94 362 LYS A C 1
ATOM 2765 O O . LYS A 1 362 ? -27.983 -13.397 46.559 1.00 83.94 362 LYS A O 1
ATOM 2770 N N . TYR A 1 363 ? -26.103 -12.194 46.296 1.00 85.31 363 TYR A N 1
ATOM 2771 C CA . TYR A 1 363 ? -25.901 -11.893 47.712 1.00 85.31 363 TYR A CA 1
ATOM 2772 C C . TYR A 1 363 ? -27.040 -11.047 48.299 1.00 85.31 363 TYR A C 1
ATOM 2774 O O . TYR A 1 363 ? -27.569 -11.375 49.364 1.00 85.31 363 TYR A O 1
ATOM 2782 N N . VAL A 1 364 ? -27.466 -9.995 47.596 1.00 83.94 364 VAL A N 1
ATOM 2783 C CA . VAL A 1 364 ? -28.588 -9.142 48.016 1.00 83.94 364 VAL A CA 1
ATOM 2784 C C . VAL A 1 364 ? -29.896 -9.931 48.042 1.00 83.94 364 VAL A C 1
ATOM 2786 O O . VAL A 1 364 ? -30.600 -9.897 49.051 1.00 83.94 364 VAL A O 1
ATOM 2789 N N . ASN A 1 365 ? -30.195 -10.689 46.981 1.00 81.38 365 ASN A N 1
ATOM 2790 C CA . ASN A 1 365 ? -31.412 -11.502 46.905 1.00 81.38 365 ASN A CA 1
ATOM 2791 C C . ASN A 1 365 ? -31.474 -12.535 48.046 1.00 81.38 365 ASN A C 1
ATOM 2793 O O . ASN A 1 365 ? -32.509 -12.710 48.694 1.00 81.38 365 ASN A O 1
ATOM 2797 N N . GLY A 1 366 ? -30.336 -13.167 48.356 1.00 81.88 366 GLY A N 1
ATOM 2798 C CA . GLY A 1 366 ? -30.210 -14.091 49.483 1.00 81.88 366 GLY A CA 1
ATOM 2799 C C . GLY A 1 366 ? -30.527 -13.441 50.832 1.00 81.88 366 GLY A C 1
ATOM 2800 O O . GLY A 1 366 ? -31.278 -14.015 51.618 1.00 81.88 366 GLY A O 1
ATOM 2801 N N . ASN A 1 367 ? -30.024 -12.230 51.091 1.00 84.88 367 ASN A N 1
ATOM 2802 C CA . ASN A 1 367 ? -30.280 -11.524 52.351 1.00 84.88 367 ASN A CA 1
ATOM 2803 C C . ASN A 1 367 ? -31.726 -11.018 52.473 1.00 84.88 367 ASN A C 1
ATOM 2805 O O . ASN A 1 367 ? -32.333 -11.159 53.532 1.00 84.88 367 ASN A O 1
ATOM 2809 N N . ILE A 1 368 ? -32.323 -10.512 51.390 1.00 82.88 368 ILE A N 1
ATOM 2810 C CA . ILE A 1 368 ? -33.745 -10.125 51.385 1.00 82.88 368 ILE A CA 1
ATOM 2811 C C . ILE A 1 368 ? -34.637 -11.353 51.632 1.00 82.88 368 ILE A C 1
ATOM 2813 O O . ILE A 1 368 ? -35.621 -11.273 52.368 1.00 82.88 368 ILE A O 1
ATOM 2817 N N . SER A 1 369 ? -34.255 -12.523 51.107 1.00 80.44 369 SER A N 1
ATOM 2818 C CA . SER A 1 369 ? -34.973 -13.787 51.340 1.00 80.44 369 SER A CA 1
ATOM 2819 C C . SER A 1 369 ? -34.999 -14.205 52.812 1.00 80.44 369 SER A C 1
ATOM 2821 O O . SER A 1 369 ? -35.956 -14.847 53.257 1.00 80.44 369 SER A O 1
ATOM 2823 N N . LEU A 1 370 ? -33.971 -13.843 53.588 1.00 81.81 370 LEU A N 1
ATOM 2824 C CA . LEU A 1 370 ? -33.915 -14.138 55.020 1.00 81.81 370 LEU A CA 1
ATOM 2825 C C . LEU A 1 370 ? -34.968 -13.359 55.814 1.00 81.81 370 LEU A C 1
ATOM 2827 O O . LEU A 1 370 ? -35.511 -13.913 56.766 1.00 81.81 370 LEU A O 1
ATOM 2831 N N . LEU A 1 371 ? -35.325 -12.136 55.403 1.00 82.06 371 LEU A N 1
ATOM 2832 C CA . LEU A 1 371 ? -36.367 -11.349 56.075 1.00 82.06 371 LEU A CA 1
ATOM 2833 C C . LEU A 1 371 ? -37.733 -12.030 56.018 1.00 82.06 371 LEU A C 1
ATOM 2835 O O . LEU A 1 371 ? -38.420 -12.139 57.030 1.00 82.06 371 LEU A O 1
ATOM 2839 N N . TRP A 1 372 ? -38.118 -12.553 54.856 1.00 78.56 372 TRP A N 1
ATOM 2840 C CA . TRP A 1 372 ? -39.369 -13.303 54.745 1.00 78.56 372 TRP A CA 1
ATOM 2841 C C . TRP A 1 372 ? -39.380 -14.522 55.675 1.00 78.56 372 TRP A C 1
ATOM 2843 O O . TRP A 1 372 ? -40.346 -14.744 56.402 1.00 78.56 372 TRP A O 1
ATOM 2853 N N . ARG A 1 373 ? -38.271 -15.274 55.723 1.00 78.31 373 ARG A N 1
ATOM 2854 C CA . ARG A 1 373 ? -38.119 -16.409 56.653 1.00 78.31 373 ARG A CA 1
ATOM 2855 C C . ARG A 1 373 ? -38.135 -15.981 58.122 1.00 78.31 373 ARG A C 1
ATOM 2857 O O . ARG A 1 373 ? -38.480 -16.790 58.975 1.00 78.31 373 ARG A O 1
ATOM 2864 N N . ALA A 1 374 ? -37.771 -14.736 58.412 1.00 78.44 374 ALA A N 1
ATOM 2865 C CA . ALA A 1 374 ? -37.792 -14.137 59.740 1.00 78.44 374 ALA A CA 1
ATOM 2866 C C . ALA A 1 374 ? -39.175 -13.606 60.169 1.00 78.44 374 ALA A C 1
ATOM 2868 O O . ALA A 1 374 ? -39.284 -13.069 61.267 1.00 78.44 374 ALA A O 1
ATOM 2869 N N . GLY A 1 375 ? -40.217 -13.759 59.340 1.00 75.88 375 GLY A N 1
ATOM 2870 C CA . GLY A 1 375 ? -41.592 -13.373 59.675 1.00 75.88 375 GLY A CA 1
ATOM 2871 C C . GLY A 1 375 ? -42.033 -12.003 59.151 1.00 75.88 375 GLY A C 1
ATOM 2872 O O . GLY A 1 375 ? -43.109 -11.544 59.523 1.00 75.88 375 GLY A O 1
ATOM 2873 N N . TYR A 1 376 ? -41.242 -11.358 58.286 1.00 85.81 376 TYR A N 1
ATOM 2874 C CA . TYR A 1 376 ? -41.594 -10.083 57.647 1.00 85.81 376 TYR A CA 1
ATOM 2875 C C . TYR A 1 376 ? -42.443 -10.308 56.394 1.00 85.81 376 TYR A C 1
ATOM 2877 O O . TYR A 1 376 ? -41.929 -10.429 55.275 1.00 85.81 376 TYR A O 1
ATOM 2885 N N . LEU A 1 377 ? -43.759 -10.421 56.580 1.00 78.88 377 LEU A N 1
ATOM 2886 C CA . LEU A 1 377 ? -44.675 -10.808 55.516 1.00 78.88 377 LEU A CA 1
ATOM 2887 C C . LEU A 1 377 ? -44.781 -9.775 54.381 1.00 78.88 377 LEU A C 1
ATOM 2889 O O . LEU A 1 377 ? -44.922 -10.163 53.216 1.00 78.88 377 LEU A O 1
ATOM 2893 N N . SER A 1 378 ? -44.644 -8.479 54.675 1.00 80.25 378 SER A N 1
ATOM 2894 C CA . SER A 1 378 ? -44.661 -7.421 53.655 1.00 80.25 378 SER A CA 1
ATOM 2895 C C . SER A 1 378 ? -43.476 -7.519 52.682 1.00 80.25 378 SER A C 1
ATOM 2897 O O . SER A 1 378 ? -43.544 -6.975 51.577 1.00 80.25 378 SER A O 1
ATOM 2899 N N . VAL A 1 379 ? -42.419 -8.264 53.036 1.00 77.12 379 VAL A N 1
ATOM 2900 C CA . VAL A 1 379 ? -41.232 -8.498 52.195 1.00 77.12 379 VAL A CA 1
ATOM 2901 C C . VAL A 1 379 ? -41.452 -9.610 51.152 1.00 77.12 379 VAL A C 1
ATOM 2903 O O . VAL A 1 379 ? -40.789 -9.614 50.118 1.00 77.12 379 VAL A O 1
ATOM 2906 N N . SER A 1 380 ? -42.431 -10.515 51.309 1.00 69.19 380 SER A N 1
ATOM 2907 C CA . SER A 1 380 ? -42.714 -11.557 50.286 1.00 69.19 380 SER A CA 1
ATOM 2908 C C . SER A 1 380 ? -43.067 -10.980 48.922 1.00 69.19 380 SER A C 1
ATOM 2910 O O . SER A 1 380 ? -42.618 -11.479 47.887 1.00 69.19 380 SER A O 1
ATOM 2912 N N . ARG A 1 381 ? -43.822 -9.878 48.925 1.00 64.19 381 ARG A N 1
ATOM 2913 C CA . ARG A 1 381 ? -44.217 -9.161 47.710 1.00 64.19 381 ARG A CA 1
ATOM 2914 C C . ARG A 1 381 ? -43.008 -8.590 46.958 1.00 64.19 381 ARG A C 1
ATOM 2916 O O . ARG A 1 381 ? -43.078 -8.394 45.751 1.00 64.19 381 ARG A O 1
ATOM 2923 N N . GLN A 1 382 ? -41.914 -8.331 47.677 1.00 63.56 382 GLN A N 1
ATOM 2924 C CA . GLN A 1 382 ? -40.645 -7.829 47.144 1.00 63.56 382 GLN A CA 1
ATOM 2925 C C . GLN A 1 382 ? -39.781 -8.958 46.590 1.00 63.56 382 GLN A C 1
ATOM 2927 O O . GLN A 1 382 ? -39.202 -8.817 45.518 1.00 63.56 382 GLN A O 1
ATOM 2932 N N . LEU A 1 383 ? -39.756 -10.108 47.267 1.00 62.88 383 LEU A N 1
ATOM 2933 C CA . LEU A 1 383 ? -39.067 -11.301 46.774 1.00 62.88 383 LEU A CA 1
ATOM 2934 C C . LEU A 1 383 ? -39.612 -11.753 45.423 1.00 62.88 383 LEU A C 1
ATOM 2936 O O . LEU A 1 383 ? -38.838 -12.046 44.524 1.00 62.88 383 LEU A O 1
ATOM 2940 N N . THR A 1 384 ? -40.931 -11.691 45.230 1.00 58.75 384 THR A N 1
ATOM 2941 C CA . THR A 1 384 ? -41.550 -11.963 43.922 1.00 58.75 384 THR A CA 1
ATOM 2942 C C . THR A 1 384 ? -41.187 -10.933 42.848 1.00 58.75 384 THR A C 1
ATOM 2944 O O . THR A 1 384 ? -41.275 -11.243 41.665 1.00 58.75 384 THR A O 1
ATOM 2947 N N . LYS A 1 385 ? -40.763 -9.723 43.230 1.00 56.03 385 LYS A N 1
ATOM 2948 C CA . LYS A 1 385 ? -40.325 -8.657 42.318 1.00 56.03 385 LYS A CA 1
ATOM 2949 C C . LYS A 1 385 ? -38.837 -8.801 41.954 1.00 56.03 385 LYS A C 1
ATOM 2951 O O . LYS A 1 385 ? -38.492 -8.584 40.804 1.00 56.03 385 LYS A O 1
ATOM 2956 N N . LEU A 1 386 ? -37.990 -9.232 42.894 1.00 56.16 386 LEU A N 1
ATOM 2957 C CA . LEU A 1 386 ? -36.548 -9.493 42.717 1.00 56.16 386 LEU A CA 1
ATOM 2958 C C . LEU A 1 386 ? -36.238 -10.807 41.988 1.00 56.16 386 LEU A C 1
ATOM 2960 O O . LEU A 1 386 ? -35.397 -10.818 41.094 1.00 56.16 386 LEU A O 1
ATOM 2964 N N . ASP A 1 387 ? -36.920 -11.903 42.338 1.00 52.00 387 ASP A N 1
ATOM 2965 C CA . ASP A 1 387 ? -36.752 -13.199 41.656 1.00 52.00 387 ASP A CA 1
ATOM 2966 C C . ASP A 1 387 ? -37.331 -13.175 40.225 1.00 52.00 387 ASP A C 1
ATOM 2968 O O . ASP A 1 387 ? -37.070 -14.083 39.436 1.00 52.00 387 ASP A O 1
ATOM 2972 N N . VAL A 1 388 ? -38.114 -12.142 39.870 1.00 44.28 388 VAL A N 1
ATOM 2973 C CA . VAL A 1 388 ? -38.853 -12.052 38.594 1.00 44.28 388 VAL A CA 1
ATOM 2974 C C . VAL A 1 388 ? -38.703 -10.703 37.881 1.00 44.28 388 VAL A C 1
ATOM 2976 O O . VAL A 1 388 ? -39.362 -10.474 36.864 1.00 44.28 388 VAL A O 1
ATOM 2979 N N . THR A 1 389 ? -37.769 -9.825 38.259 1.00 57.66 389 THR A N 1
ATOM 2980 C CA . THR A 1 389 ? -37.248 -8.879 37.263 1.00 57.66 389 THR A CA 1
ATOM 2981 C C . THR A 1 389 ? -36.379 -9.674 36.294 1.00 57.66 389 THR A C 1
ATOM 2983 O O . THR A 1 389 ? -35.150 -9.658 36.342 1.00 57.66 389 THR A O 1
ATOM 2986 N N . SER A 1 390 ? -37.047 -10.381 35.373 1.00 64.69 390 SER A N 1
ATOM 2987 C CA . SER A 1 390 ? -36.452 -10.964 34.167 1.00 64.69 390 SER A CA 1
ATOM 2988 C C . SER A 1 390 ? -35.506 -9.965 33.505 1.00 64.69 390 SER A C 1
ATOM 2990 O O . SER A 1 390 ? -34.459 -10.355 33.013 1.00 64.69 390 SER A O 1
ATOM 2992 N N . GLU A 1 391 ? -35.826 -8.675 33.596 1.00 72.88 391 GLU A N 1
ATOM 2993 C CA . GLU A 1 391 ? -35.012 -7.545 33.175 1.00 72.88 391 GLU A CA 1
ATOM 2994 C C . GLU A 1 391 ? -33.646 -7.444 33.879 1.00 72.88 391 GLU A C 1
ATOM 2996 O O . GLU A 1 391 ? -32.651 -7.223 33.202 1.00 72.88 391 GLU A O 1
ATOM 3001 N N . THR A 1 392 ? -33.529 -7.669 35.194 1.00 81.44 392 THR A N 1
ATOM 3002 C CA . THR A 1 392 ? -32.233 -7.611 35.903 1.00 81.44 392 THR A CA 1
ATOM 3003 C C . THR A 1 392 ? -31.324 -8.768 35.498 1.00 81.44 392 THR A C 1
ATOM 3005 O O . THR A 1 392 ? -30.166 -8.550 35.143 1.00 81.44 392 THR A O 1
ATOM 3008 N N . MET A 1 393 ? -31.847 -9.998 35.499 1.00 81.25 393 MET A N 1
ATOM 3009 C CA . MET A 1 393 ? -31.084 -11.179 35.072 1.00 81.25 393 MET A CA 1
ATOM 3010 C C . MET A 1 393 ? -30.759 -11.132 33.575 1.00 81.25 393 MET A C 1
ATOM 3012 O O . MET A 1 393 ? -29.662 -11.514 33.169 1.00 81.25 393 MET A O 1
ATOM 3016 N N . ARG A 1 394 ? -31.672 -10.601 32.754 1.00 85.31 394 ARG A N 1
ATOM 3017 C CA . ARG A 1 394 ? -31.437 -10.342 31.332 1.00 85.31 394 ARG A CA 1
ATOM 3018 C C . ARG A 1 394 ? -30.356 -9.288 31.129 1.00 85.31 394 ARG A C 1
ATOM 3020 O O . ARG A 1 394 ? -29.442 -9.554 30.367 1.00 85.31 394 ARG A O 1
ATOM 3027 N N . ASN A 1 395 ? -30.379 -8.172 31.857 1.00 88.25 395 ASN A N 1
ATOM 3028 C CA . ASN A 1 395 ? -29.337 -7.145 31.770 1.00 88.25 395 ASN A CA 1
ATOM 3029 C C . ASN A 1 395 ? -27.958 -7.684 32.181 1.00 88.25 395 ASN A C 1
ATOM 3031 O O . ASN A 1 395 ? -26.968 -7.337 31.545 1.00 88.25 395 ASN A O 1
ATOM 3035 N N . ILE A 1 396 ? -27.874 -8.563 33.190 1.00 89.06 396 ILE A N 1
ATOM 3036 C CA . ILE A 1 396 ? -26.621 -9.259 33.541 1.00 89.06 396 ILE A CA 1
ATOM 3037 C C . ILE A 1 396 ? -26.173 -10.182 32.403 1.00 89.06 396 ILE A C 1
ATOM 3039 O O . ILE A 1 396 ? -25.003 -10.165 32.024 1.00 89.06 396 ILE A O 1
ATOM 3043 N N . SER A 1 397 ? -27.090 -10.975 31.843 1.00 89.88 397 SER A N 1
ATOM 3044 C CA . SER A 1 397 ? -26.794 -11.873 30.722 1.00 89.88 397 SER A CA 1
ATOM 3045 C C . SER A 1 397 ? -26.331 -11.102 29.480 1.00 89.88 397 SER A C 1
ATOM 3047 O O . SER A 1 397 ? -25.333 -11.472 28.863 1.00 89.88 397 SER A O 1
ATOM 3049 N N . ASP A 1 398 ? -27.015 -10.011 29.142 1.00 91.62 398 ASP A N 1
ATOM 3050 C CA . ASP A 1 398 ? -26.694 -9.132 28.017 1.00 91.62 398 ASP A CA 1
ATOM 3051 C C . ASP A 1 398 ? -25.351 -8.422 28.255 1.00 91.62 398 ASP A C 1
ATOM 3053 O O . ASP A 1 398 ? -24.534 -8.330 27.338 1.00 91.62 398 ASP A O 1
ATOM 3057 N N . ALA A 1 399 ? -25.053 -8.012 29.495 1.00 92.12 399 ALA A N 1
ATOM 3058 C CA . ALA A 1 399 ? -23.753 -7.451 29.858 1.00 92.12 399 ALA A CA 1
ATOM 3059 C C . ALA A 1 399 ? -22.637 -8.497 29.739 1.00 92.12 399 ALA A C 1
ATOM 3061 O O . ALA A 1 399 ? -21.562 -8.202 29.223 1.00 92.12 399 ALA A O 1
ATOM 3062 N N . ASN A 1 400 ? -22.881 -9.741 30.151 1.00 92.25 400 ASN A N 1
ATOM 3063 C CA . ASN A 1 400 ? -21.912 -10.821 29.981 1.00 92.25 400 ASN A CA 1
ATOM 3064 C C . ASN A 1 400 ? -21.659 -11.119 28.493 1.00 92.25 400 ASN A C 1
ATOM 3066 O O . ASN A 1 400 ? -20.512 -11.260 28.070 1.00 92.25 400 ASN A O 1
ATOM 3070 N N . ALA A 1 401 ? -22.715 -11.151 27.675 1.00 92.88 401 ALA A N 1
ATOM 3071 C CA . ALA A 1 401 ? -22.600 -11.319 26.230 1.00 92.88 401 ALA A CA 1
ATOM 3072 C C . ALA A 1 401 ? -21.808 -10.170 25.581 1.00 92.88 401 ALA A C 1
ATOM 3074 O O . ALA A 1 401 ? -20.920 -10.430 24.767 1.00 92.88 401 ALA A O 1
ATOM 3075 N N . ALA A 1 402 ? -22.065 -8.920 25.978 1.0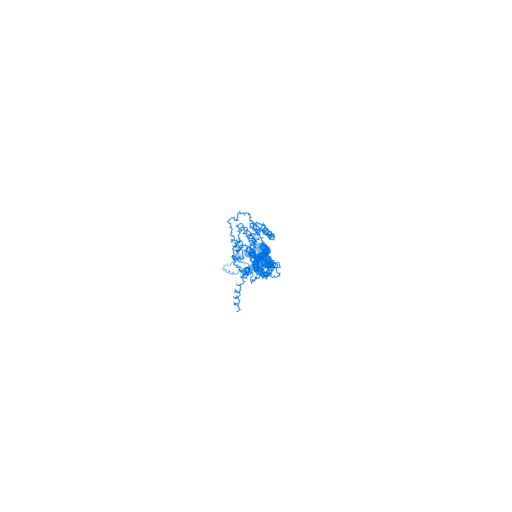0 93.00 402 ALA A N 1
ATOM 3076 C CA . ALA A 1 402 ? -21.309 -7.754 25.524 1.00 93.00 402 ALA A CA 1
ATOM 3077 C C . ALA A 1 402 ? -19.833 -7.822 25.958 1.00 93.00 402 ALA A C 1
ATOM 3079 O O . ALA A 1 402 ? -18.937 -7.605 25.143 1.00 93.00 402 ALA A O 1
ATOM 3080 N N . ALA A 1 403 ? -19.545 -8.214 27.203 1.00 91.69 403 ALA A N 1
ATOM 3081 C CA . ALA A 1 403 ? -18.175 -8.392 27.685 1.00 91.69 403 ALA A CA 1
ATOM 3082 C C . ALA A 1 403 ? -17.419 -9.478 26.893 1.00 91.69 403 ALA A C 1
ATOM 3084 O O . ALA A 1 403 ? -16.269 -9.276 26.497 1.00 91.69 403 ALA A O 1
ATOM 3085 N N . LEU A 1 404 ? -18.066 -10.613 26.605 1.00 92.50 404 LEU A N 1
ATOM 3086 C CA . LEU A 1 404 ? -17.498 -11.680 25.774 1.00 92.50 404 LEU A CA 1
ATOM 3087 C C . LEU A 1 404 ? -17.291 -11.237 24.321 1.00 92.50 404 LEU A C 1
ATOM 3089 O O . LEU A 1 404 ? -16.264 -11.565 23.723 1.00 92.50 404 LEU A O 1
ATOM 3093 N N . MET A 1 405 ? -18.230 -10.470 23.761 1.00 92.25 405 MET A N 1
ATOM 3094 C CA . MET A 1 405 ? -18.096 -9.872 22.433 1.00 92.25 405 MET A CA 1
ATOM 3095 C C . MET A 1 405 ? -16.884 -8.938 22.376 1.00 92.25 405 MET A C 1
ATOM 3097 O O . MET A 1 405 ? -16.068 -9.078 21.470 1.00 92.25 405 MET A O 1
ATOM 3101 N N . ALA A 1 406 ? -16.696 -8.076 23.382 1.00 92.31 406 ALA A N 1
ATOM 3102 C CA . ALA A 1 406 ? -15.528 -7.202 23.470 1.00 92.31 406 ALA A CA 1
ATOM 3103 C C . ALA A 1 406 ? -14.216 -8.003 23.448 1.00 92.31 406 ALA A C 1
ATOM 3105 O O . ALA A 1 406 ? -13.317 -7.701 22.662 1.00 92.31 406 ALA A O 1
ATOM 3106 N N . VAL A 1 407 ? -14.116 -9.068 24.255 1.00 91.62 407 VAL A N 1
ATOM 3107 C CA . VAL A 1 407 ? -12.938 -9.956 24.281 1.00 91.62 407 VAL A CA 1
ATOM 3108 C C . VAL A 1 407 ? -12.708 -10.628 22.925 1.00 91.62 407 VAL A C 1
ATOM 3110 O O . VAL A 1 407 ? -11.568 -10.701 22.465 1.00 91.62 407 VAL A O 1
ATOM 3113 N N . LYS A 1 408 ? -13.772 -11.097 22.264 1.00 91.19 408 LYS A N 1
ATOM 3114 C CA . LYS A 1 408 ? -13.688 -11.743 20.949 1.00 91.19 408 LYS A CA 1
ATOM 3115 C C . LYS A 1 408 ? -13.209 -10.775 19.864 1.00 91.19 408 LYS A C 1
ATOM 3117 O O . LYS A 1 408 ? -12.258 -11.107 19.156 1.00 91.19 408 LYS A O 1
ATOM 3122 N N . SER A 1 409 ? -13.814 -9.590 19.752 1.00 90.56 409 SER A N 1
ATOM 3123 C CA . SER A 1 409 ? -13.412 -8.577 18.764 1.00 90.56 409 SER A CA 1
ATOM 3124 C C . SER A 1 409 ? -11.963 -8.126 18.994 1.00 90.56 409 SER A C 1
ATOM 3126 O O . SER A 1 409 ? -11.210 -7.962 18.036 1.00 90.56 409 SER A O 1
ATOM 3128 N N . LEU A 1 410 ? -11.508 -8.055 20.251 1.00 91.38 410 LEU A N 1
ATOM 3129 C CA . LEU A 1 410 ? -10.101 -7.796 20.584 1.00 91.38 410 LEU A CA 1
ATOM 3130 C C . LEU A 1 410 ? -9.155 -8.943 20.215 1.00 91.38 410 LEU A C 1
ATOM 3132 O O . LEU A 1 410 ? -8.038 -8.694 19.759 1.00 91.38 410 LEU A O 1
ATOM 3136 N N . GLY A 1 411 ? -9.583 -10.192 20.400 1.00 86.75 411 GLY A N 1
ATOM 3137 C CA . GLY A 1 411 ? -8.834 -11.368 19.958 1.00 86.75 411 GLY A CA 1
ATOM 3138 C C . GLY A 1 411 ? -8.610 -11.359 18.445 1.00 86.75 411 GLY A C 1
ATOM 3139 O O . GLY A 1 411 ? -7.477 -11.526 17.991 1.00 86.75 411 GLY A O 1
ATOM 3140 N N . ASN A 1 412 ? -9.665 -11.069 17.679 1.00 87.38 412 ASN A N 1
ATOM 3141 C CA . ASN A 1 412 ? -9.592 -10.924 16.225 1.00 87.38 412 ASN A CA 1
ATOM 3142 C C . ASN A 1 412 ? -8.678 -9.759 15.816 1.00 87.38 412 ASN A C 1
ATOM 3144 O O . ASN A 1 412 ? -7.784 -9.945 14.991 1.00 87.38 412 ASN A O 1
ATOM 3148 N N . ALA A 1 413 ? -8.835 -8.589 16.446 1.00 90.25 413 ALA A N 1
ATOM 3149 C CA . ALA A 1 413 ? -7.983 -7.423 16.213 1.00 90.25 413 ALA A CA 1
ATOM 3150 C C . ALA A 1 413 ? -6.493 -7.738 16.428 1.00 90.25 413 ALA A C 1
ATOM 3152 O O . ALA A 1 413 ? -5.667 -7.368 15.597 1.00 90.25 413 ALA A O 1
ATOM 3153 N N . ARG A 1 414 ? -6.136 -8.461 17.499 1.00 89.00 414 ARG A N 1
ATOM 3154 C CA . ARG A 1 414 ? -4.744 -8.862 17.776 1.00 89.00 414 ARG A CA 1
ATOM 3155 C C . ARG A 1 414 ? -4.192 -9.861 16.760 1.00 89.00 414 ARG A C 1
ATOM 3157 O O . ARG A 1 414 ? -3.045 -9.720 16.339 1.00 89.00 414 ARG A O 1
ATOM 3164 N N . LEU A 1 415 ? -4.984 -10.852 16.352 1.00 88.25 415 LEU A N 1
ATOM 3165 C CA . LEU A 1 415 ? -4.567 -11.829 15.341 1.00 88.25 415 LEU A CA 1
ATOM 3166 C C . LEU A 1 415 ? -4.332 -11.158 13.976 1.00 88.25 415 LEU A C 1
ATOM 3168 O O . LEU A 1 415 ? -3.313 -11.399 13.321 1.00 88.25 415 LEU A O 1
ATOM 3172 N N . ASN A 1 416 ? -5.228 -10.248 13.591 1.00 90.31 416 ASN A N 1
ATOM 3173 C CA . ASN A 1 416 ? -5.089 -9.460 12.370 1.00 90.31 416 ASN A CA 1
ATOM 3174 C C . ASN A 1 416 ? -3.907 -8.481 12.463 1.00 90.31 416 ASN A C 1
ATOM 3176 O O . ASN A 1 416 ? -3.178 -8.335 11.485 1.00 90.31 416 ASN A O 1
ATOM 3180 N N . ALA A 1 417 ? -3.650 -7.876 13.629 1.00 91.06 417 ALA A N 1
ATOM 3181 C CA . ALA A 1 417 ? -2.485 -7.016 13.858 1.00 91.06 417 ALA A CA 1
ATOM 3182 C C . ALA A 1 417 ? -1.162 -7.778 13.690 1.00 91.06 417 ALA A C 1
ATOM 3184 O O . ALA A 1 417 ? -0.277 -7.314 12.975 1.00 91.06 417 ALA A O 1
ATOM 3185 N N . SER A 1 418 ? -1.050 -8.986 14.253 1.00 89.00 418 SER A N 1
ATOM 3186 C CA . SER A 1 418 ? 0.129 -9.843 14.062 1.00 89.00 418 SER A CA 1
ATOM 3187 C C . SER A 1 418 ? 0.331 -10.227 12.590 1.00 89.00 418 SER A C 1
ATOM 3189 O O . SER A 1 418 ? 1.453 -10.193 12.083 1.00 89.00 418 SER A O 1
ATOM 3191 N N . THR A 1 419 ? -0.761 -10.517 11.876 1.00 89.94 419 THR A N 1
ATOM 3192 C CA . THR A 1 419 ? -0.724 -10.792 10.431 1.00 89.94 419 THR A CA 1
ATOM 3193 C C . THR A 1 419 ? -0.269 -9.564 9.636 1.00 89.94 419 THR A C 1
ATOM 3195 O O . THR A 1 419 ? 0.560 -9.688 8.734 1.00 89.94 419 THR A O 1
ATOM 3198 N N . ALA A 1 420 ? -0.776 -8.375 9.977 1.00 92.94 420 ALA A N 1
ATOM 3199 C CA . ALA A 1 420 ? -0.377 -7.116 9.354 1.00 92.94 420 ALA A CA 1
ATOM 3200 C C . ALA A 1 420 ? 1.108 -6.811 9.602 1.00 92.94 420 ALA A C 1
ATOM 3202 O O . ALA A 1 420 ? 1.805 -6.446 8.660 1.00 92.94 420 ALA A O 1
ATOM 3203 N N . LEU A 1 421 ? 1.614 -7.041 10.819 1.00 92.69 421 LEU A N 1
ATOM 3204 C CA . LEU A 1 421 ? 3.032 -6.873 11.149 1.00 92.69 421 LEU A CA 1
ATOM 3205 C C . LEU A 1 421 ? 3.926 -7.761 10.275 1.00 92.69 421 LEU A C 1
ATOM 3207 O O . LEU A 1 421 ? 4.893 -7.277 9.687 1.00 92.69 421 LEU A O 1
ATOM 3211 N N . GLY A 1 422 ? 3.583 -9.048 10.156 1.00 91.19 422 GLY A N 1
ATOM 3212 C CA . GLY A 1 422 ? 4.337 -9.993 9.329 1.00 91.19 422 GLY A CA 1
ATOM 3213 C C . GLY A 1 422 ? 4.368 -9.589 7.852 1.00 91.19 422 GLY A C 1
ATOM 3214 O O . GLY A 1 422 ? 5.420 -9.658 7.215 1.00 91.19 422 GLY A O 1
ATOM 3215 N N . LYS A 1 423 ? 3.241 -9.098 7.319 1.00 92.12 423 LYS A N 1
ATOM 3216 C CA . LYS A 1 423 ? 3.162 -8.576 5.945 1.00 92.12 423 LYS A CA 1
ATOM 3217 C C . LYS A 1 423 ? 3.998 -7.314 5.752 1.00 92.12 423 LYS A C 1
ATOM 3219 O O . LYS A 1 423 ? 4.808 -7.280 4.834 1.00 92.12 423 LYS A O 1
ATOM 3224 N N . ILE A 1 424 ? 3.892 -6.334 6.652 1.00 93.62 424 ILE A N 1
ATOM 3225 C CA . ILE A 1 424 ? 4.691 -5.098 6.602 1.00 93.62 424 ILE A CA 1
ATOM 3226 C C . ILE A 1 424 ? 6.189 -5.420 6.597 1.00 93.62 424 ILE A C 1
ATOM 3228 O O . ILE A 1 424 ? 6.935 -4.852 5.802 1.00 93.62 424 ILE A O 1
ATOM 3232 N N . GLN A 1 425 ? 6.647 -6.349 7.442 1.00 92.19 425 GLN A N 1
ATOM 3233 C CA . GLN A 1 425 ? 8.056 -6.761 7.482 1.00 92.19 425 GLN A CA 1
ATOM 3234 C C . GLN A 1 425 ? 8.503 -7.425 6.172 1.00 92.19 425 GLN A C 1
ATOM 3236 O O . GLN A 1 425 ? 9.556 -7.080 5.630 1.00 92.19 425 GLN A O 1
ATOM 3241 N N . HIS A 1 426 ? 7.696 -8.345 5.640 1.00 92.00 426 HIS A N 1
ATOM 3242 C CA . HIS A 1 426 ? 7.967 -9.013 4.366 1.00 92.00 426 HIS A CA 1
ATOM 3243 C C . HIS A 1 426 ? 8.011 -8.024 3.185 1.00 92.00 426 HIS A C 1
ATOM 3245 O O . HIS A 1 426 ? 8.930 -8.058 2.361 1.00 92.00 426 HIS A O 1
ATOM 3251 N N . GLU A 1 427 ? 7.040 -7.115 3.116 1.00 92.50 427 GLU A N 1
ATOM 3252 C CA . GLU A 1 427 ? 6.939 -6.083 2.082 1.00 92.50 427 GLU A CA 1
ATOM 3253 C C . GLU A 1 427 ? 8.089 -5.075 2.195 1.00 92.50 427 GLU A C 1
ATOM 3255 O O . GLU A 1 427 ? 8.692 -4.726 1.184 1.00 92.50 427 GLU A O 1
ATOM 3260 N N . THR A 1 428 ? 8.495 -4.694 3.410 1.00 93.12 428 THR A N 1
ATOM 3261 C CA . THR A 1 428 ? 9.685 -3.855 3.639 1.00 93.12 428 THR A CA 1
ATOM 3262 C C . THR A 1 428 ? 10.959 -4.529 3.118 1.00 93.12 428 THR A C 1
ATOM 3264 O O . THR A 1 428 ? 11.771 -3.889 2.448 1.00 93.12 428 THR A O 1
ATOM 3267 N N . GLY A 1 429 ? 11.128 -5.836 3.353 1.00 92.31 429 GLY A N 1
ATOM 3268 C CA . GLY A 1 429 ? 12.245 -6.602 2.788 1.00 92.31 429 GLY A CA 1
ATOM 3269 C C . GLY A 1 429 ? 12.219 -6.645 1.254 1.00 92.31 429 GLY A C 1
ATOM 3270 O O . GLY A 1 429 ? 13.249 -6.466 0.600 1.00 92.31 429 GLY A O 1
ATOM 3271 N N . SER A 1 430 ? 11.031 -6.812 0.666 1.00 93.44 430 SER A N 1
ATOM 3272 C CA . SER A 1 430 ? 10.835 -6.780 -0.791 1.00 93.44 430 SER A CA 1
ATOM 3273 C C . SER A 1 430 ? 11.155 -5.402 -1.381 1.00 93.44 430 SER A C 1
ATOM 3275 O O . SER A 1 430 ? 11.805 -5.307 -2.424 1.00 93.44 430 SER A O 1
ATOM 3277 N N . LEU A 1 431 ? 10.774 -4.329 -0.687 1.00 93.88 431 LEU A N 1
ATOM 3278 C CA . LEU A 1 431 ? 11.054 -2.952 -1.079 1.00 93.88 431 LEU A CA 1
ATOM 3279 C C . LEU A 1 431 ? 12.563 -2.655 -1.120 1.00 93.88 431 LEU A C 1
ATOM 3281 O O . LEU A 1 431 ? 13.026 -1.985 -2.046 1.00 93.88 431 LEU A O 1
ATOM 3285 N N . GLU A 1 432 ? 13.347 -3.175 -0.170 1.00 93.06 432 GLU A N 1
ATOM 3286 C CA . GLU A 1 432 ? 14.812 -3.010 -0.155 1.00 93.06 432 GLU A CA 1
ATOM 3287 C C . GLU A 1 432 ? 15.497 -3.821 -1.274 1.00 93.06 432 GLU A C 1
ATOM 3289 O O . GLU A 1 432 ? 16.487 -3.381 -1.872 1.00 93.06 432 GLU A O 1
ATOM 3294 N N . SER A 1 433 ? 14.933 -4.980 -1.637 1.00 92.38 433 SER A N 1
ATOM 3295 C CA . SER A 1 433 ? 15.373 -5.733 -2.818 1.00 92.38 433 SER A CA 1
ATOM 3296 C C . SER A 1 433 ? 15.128 -4.944 -4.109 1.00 92.38 433 SER A C 1
ATOM 3298 O O . SER A 1 433 ? 16.043 -4.794 -4.924 1.00 92.38 433 SER A O 1
ATOM 3300 N N . ILE A 1 434 ? 13.929 -4.370 -4.274 1.00 93.88 434 ILE A N 1
ATOM 3301 C CA . ILE A 1 434 ? 13.582 -3.529 -5.432 1.00 93.88 434 ILE A CA 1
ATOM 3302 C C . ILE A 1 434 ? 14.487 -2.298 -5.489 1.00 93.88 434 ILE A C 1
ATOM 3304 O O . ILE A 1 434 ? 15.029 -1.994 -6.547 1.00 93.88 434 ILE A O 1
ATOM 3308 N N . LYS A 1 435 ? 14.736 -1.634 -4.357 1.00 92.88 435 LYS A N 1
ATOM 3309 C CA . LYS A 1 435 ? 15.676 -0.507 -4.257 1.00 92.88 435 LYS A CA 1
ATOM 3310 C C . LYS A 1 435 ? 17.051 -0.853 -4.827 1.00 92.88 435 LYS A C 1
ATOM 3312 O O . LYS A 1 435 ? 17.601 -0.099 -5.627 1.00 92.88 435 LYS A O 1
ATOM 3317 N N . SER A 1 436 ? 17.590 -2.011 -4.446 1.00 91.88 436 SER A N 1
ATOM 3318 C CA . SER A 1 436 ? 18.888 -2.493 -4.929 1.00 91.88 436 SER A CA 1
ATOM 3319 C C . SER A 1 436 ? 18.881 -2.733 -6.444 1.00 91.88 436 SER A C 1
ATOM 3321 O O . SER A 1 436 ? 19.855 -2.413 -7.126 1.00 91.88 436 SER A O 1
ATOM 3323 N N . GLN A 1 437 ? 17.772 -3.243 -6.992 1.00 92.38 437 GLN A N 1
ATOM 3324 C CA . GLN A 1 437 ? 17.593 -3.414 -8.439 1.00 92.38 437 GLN A CA 1
ATOM 3325 C C . GLN A 1 437 ? 17.491 -2.068 -9.170 1.00 92.38 437 GLN A C 1
ATOM 3327 O O . GLN A 1 437 ? 18.160 -1.878 -10.184 1.00 92.38 437 GLN A O 1
ATOM 3332 N N . LEU A 1 438 ? 16.725 -1.109 -8.642 1.00 93.00 438 LEU A N 1
ATOM 3333 C CA . LEU A 1 438 ? 16.611 0.233 -9.221 1.00 93.00 438 LEU A CA 1
ATOM 3334 C C . LEU A 1 438 ? 17.965 0.946 -9.237 1.00 93.00 438 LEU A C 1
ATOM 3336 O O . LEU A 1 438 ? 18.367 1.458 -10.278 1.00 93.00 438 LEU A O 1
ATOM 3340 N N . LEU A 1 439 ? 18.718 0.904 -8.134 1.00 91.81 439 LEU A N 1
ATOM 3341 C CA . LEU A 1 439 ? 20.076 1.458 -8.071 1.00 91.81 439 LEU A CA 1
ATOM 3342 C C . LEU A 1 439 ? 21.022 0.786 -9.069 1.00 91.81 439 LEU A C 1
ATOM 3344 O O . LEU A 1 439 ? 21.832 1.460 -9.704 1.00 91.81 439 LEU A O 1
ATOM 3348 N N . LYS A 1 440 ? 20.913 -0.534 -9.252 1.00 91.50 440 LYS A N 1
ATOM 3349 C CA . LYS A 1 440 ? 21.677 -1.251 -10.276 1.00 91.50 440 LYS A CA 1
ATOM 3350 C C . LYS A 1 440 ? 21.363 -0.721 -11.681 1.00 91.50 440 LYS A C 1
ATOM 3352 O O . LYS A 1 440 ? 22.295 -0.411 -12.418 1.00 91.50 440 LYS A O 1
ATOM 3357 N N . HIS A 1 441 ? 20.088 -0.571 -12.036 1.00 91.94 441 HIS A N 1
ATOM 3358 C CA . HIS A 1 441 ? 19.681 -0.071 -13.355 1.00 91.94 441 HIS A CA 1
ATOM 3359 C C . HIS A 1 441 ? 20.024 1.411 -13.567 1.00 91.94 441 HIS A C 1
ATOM 3361 O O . HIS A 1 441 ? 20.438 1.800 -14.658 1.00 91.94 441 HIS A O 1
ATOM 3367 N N . LEU A 1 442 ? 19.957 2.236 -12.519 1.00 91.94 442 LEU A N 1
ATOM 3368 C CA . LEU A 1 442 ? 20.438 3.621 -12.563 1.00 91.94 442 LEU A CA 1
ATOM 3369 C C . LEU A 1 442 ? 21.947 3.663 -12.842 1.00 91.94 442 LEU A C 1
ATOM 3371 O O . LEU A 1 442 ? 22.390 4.364 -13.754 1.00 91.94 442 LEU A O 1
ATOM 3375 N N . ASN A 1 443 ? 22.730 2.819 -12.167 1.00 90.19 443 ASN A N 1
ATOM 3376 C CA . ASN A 1 443 ? 24.169 2.707 -12.409 1.00 90.19 443 ASN A CA 1
ATOM 3377 C C . ASN A 1 443 ? 24.508 2.211 -13.827 1.00 90.19 443 ASN A C 1
ATOM 3379 O O . ASN A 1 443 ? 25.498 2.665 -14.407 1.00 90.19 443 ASN A O 1
ATOM 3383 N N . GLU A 1 444 ? 23.692 1.329 -14.421 1.00 89.25 444 GLU A N 1
ATOM 3384 C CA . GLU A 1 444 ? 23.832 0.917 -15.830 1.00 89.25 444 GLU A CA 1
ATOM 3385 C C . GLU A 1 444 ? 23.749 2.138 -16.769 1.00 89.25 444 GLU A C 1
ATOM 3387 O O . GLU A 1 444 ? 24.593 2.288 -17.660 1.00 89.25 444 GLU A O 1
ATOM 3392 N N . THR A 1 445 ? 22.829 3.074 -16.496 1.00 87.69 445 THR A N 1
ATOM 3393 C CA . THR A 1 445 ? 22.716 4.355 -17.226 1.00 87.69 445 THR A CA 1
ATOM 3394 C C . THR A 1 445 ? 23.785 5.390 -16.855 1.00 87.69 445 THR A C 1
ATOM 3396 O O . THR A 1 445 ? 23.961 6.373 -17.567 1.00 87.69 445 THR A O 1
ATOM 3399 N N . GLY A 1 446 ? 24.552 5.166 -15.785 1.00 84.94 446 GLY A N 1
ATOM 3400 C CA . GLY A 1 446 ? 25.507 6.141 -15.251 1.00 84.94 446 GLY A CA 1
ATOM 3401 C C . GLY A 1 446 ? 24.860 7.267 -14.437 1.00 84.94 446 GLY A C 1
ATOM 3402 O O . GLY A 1 446 ? 25.552 8.215 -14.074 1.00 84.94 446 GLY A O 1
ATOM 3403 N N . ILE A 1 447 ? 23.564 7.160 -14.135 1.00 89.88 447 ILE A N 1
ATOM 3404 C CA . ILE A 1 447 ? 22.850 8.073 -13.244 1.00 89.88 447 ILE A CA 1
ATOM 3405 C C . ILE A 1 447 ? 23.179 7.680 -11.803 1.00 89.88 447 ILE A C 1
ATOM 3407 O O . ILE A 1 447 ? 22.857 6.576 -11.366 1.00 89.88 447 ILE A O 1
ATOM 3411 N N . ASN A 1 448 ? 23.813 8.589 -11.064 1.00 84.25 448 ASN A N 1
ATOM 3412 C CA . ASN A 1 448 ? 24.117 8.401 -9.650 1.00 84.25 448 ASN A CA 1
ATOM 3413 C C . ASN A 1 448 ? 23.344 9.430 -8.823 1.00 84.25 448 ASN A C 1
ATOM 3415 O O . ASN A 1 448 ? 23.700 10.608 -8.792 1.00 84.25 448 ASN A O 1
ATOM 3419 N N . ILE A 1 449 ? 22.278 8.973 -8.172 1.00 81.44 449 ILE A N 1
ATOM 3420 C CA . ILE A 1 449 ? 21.439 9.799 -7.306 1.00 81.44 449 ILE A CA 1
ATOM 3421 C C . ILE A 1 449 ? 21.606 9.346 -5.857 1.00 81.44 449 ILE A C 1
ATOM 3423 O O . ILE A 1 449 ? 21.468 8.167 -5.537 1.00 81.44 449 ILE A O 1
ATOM 3427 N N . SER A 1 450 ? 21.912 10.294 -4.972 1.00 73.19 450 SER A N 1
ATOM 3428 C CA . SER A 1 450 ? 22.030 10.044 -3.530 1.00 73.19 450 SER A CA 1
ATOM 3429 C C . SER A 1 450 ? 20.667 9.789 -2.882 1.00 73.19 450 SER A C 1
ATOM 3431 O O . SER A 1 450 ? 20.567 9.034 -1.916 1.00 73.19 450 SER A O 1
ATOM 3433 N N . SER A 1 451 ? 19.614 10.390 -3.438 1.00 75.62 451 SER A N 1
ATOM 3434 C CA . SER A 1 451 ? 18.219 10.199 -3.054 1.00 75.62 451 SER A CA 1
ATOM 3435 C C . SER A 1 451 ? 17.421 9.647 -4.230 1.00 75.62 451 SER A C 1
ATOM 3437 O O . SER A 1 451 ? 17.438 10.226 -5.315 1.00 75.62 451 SER A O 1
ATOM 3439 N N . LEU A 1 452 ? 16.688 8.558 -4.002 1.00 83.88 452 LEU A N 1
ATOM 3440 C CA . LEU A 1 452 ? 15.766 7.960 -4.969 1.00 83.88 452 LEU A CA 1
ATOM 3441 C C . LEU A 1 452 ? 14.506 8.827 -5.129 1.00 83.88 452 LEU A C 1
ATOM 3443 O O . LEU A 1 452 ? 13.442 8.485 -4.622 1.00 83.88 452 LEU A O 1
ATOM 3447 N N . THR A 1 453 ? 14.639 9.964 -5.813 1.00 87.12 453 THR A N 1
ATOM 3448 C CA . THR A 1 453 ? 13.517 10.844 -6.165 1.00 87.12 453 THR A CA 1
ATOM 3449 C C . THR A 1 453 ? 13.358 10.952 -7.675 1.00 87.12 453 THR A C 1
ATOM 3451 O O . THR A 1 453 ? 14.336 10.883 -8.429 1.00 87.12 453 THR A O 1
ATOM 3454 N N . THR A 1 454 ? 12.111 11.126 -8.115 1.00 90.44 454 THR A N 1
ATOM 3455 C CA . THR A 1 454 ? 11.764 11.272 -9.533 1.00 90.44 454 THR A CA 1
ATOM 3456 C C . THR A 1 454 ? 12.476 12.476 -10.139 1.00 90.44 454 THR A C 1
ATOM 3458 O O . THR A 1 454 ? 13.094 12.352 -11.188 1.00 90.44 454 THR A O 1
ATOM 3461 N N . GLU A 1 455 ? 12.491 13.616 -9.442 1.00 88.88 455 GLU A N 1
ATOM 3462 C CA . GLU A 1 455 ? 13.070 14.863 -9.949 1.00 88.88 455 GLU A CA 1
ATOM 3463 C C . GLU A 1 455 ? 14.585 14.759 -10.142 1.00 88.88 455 GLU A C 1
ATOM 3465 O O . GLU A 1 455 ? 15.122 15.245 -11.139 1.00 88.88 455 GLU A O 1
ATOM 3470 N N . ALA A 1 456 ? 15.287 14.118 -9.199 1.00 89.81 456 ALA A N 1
ATOM 3471 C CA . ALA A 1 456 ? 16.726 13.908 -9.313 1.00 89.81 456 ALA A CA 1
ATOM 3472 C C . ALA A 1 456 ? 17.045 12.969 -10.483 1.00 89.81 456 ALA A C 1
ATOM 3474 O O . ALA A 1 456 ? 17.954 13.249 -11.264 1.00 89.81 456 ALA A O 1
ATOM 3475 N N . CYS A 1 457 ? 16.267 11.893 -10.633 1.00 93.69 457 CYS A N 1
ATOM 3476 C CA . CYS A 1 457 ? 16.429 10.950 -11.733 1.00 93.69 457 CYS A CA 1
ATOM 3477 C C . CYS A 1 457 ? 16.153 11.601 -13.094 1.00 93.69 457 CYS A C 1
ATOM 3479 O O . CYS A 1 457 ? 16.994 11.517 -13.987 1.00 93.69 457 CYS A O 1
ATOM 3481 N N . ASP A 1 458 ? 15.025 12.301 -13.243 1.00 93.31 458 ASP A N 1
ATOM 3482 C CA . ASP A 1 458 ? 14.627 12.950 -14.496 1.00 93.31 458 ASP A CA 1
ATOM 3483 C C . ASP A 1 458 ? 15.635 14.020 -14.921 1.00 93.31 458 ASP A C 1
ATOM 3485 O O . ASP A 1 458 ? 15.978 14.125 -16.103 1.00 93.31 458 ASP A O 1
ATOM 3489 N N . LYS A 1 459 ? 16.167 14.785 -13.959 1.00 92.44 459 LYS A N 1
ATOM 3490 C CA . LYS A 1 459 ? 17.229 15.758 -14.223 1.00 92.44 459 LYS A CA 1
ATOM 3491 C C . LYS A 1 459 ? 18.487 15.071 -14.757 1.00 92.44 459 LYS A C 1
ATOM 3493 O O . LYS A 1 459 ? 18.989 15.476 -15.803 1.00 92.44 459 LYS A O 1
ATOM 3498 N N . SER A 1 460 ? 18.968 14.021 -14.091 1.00 92.31 460 SER A N 1
ATOM 3499 C CA . SER A 1 460 ? 20.161 13.287 -14.531 1.00 92.31 460 SER A CA 1
ATOM 3500 C C . SER A 1 460 ? 19.957 12.554 -15.860 1.00 92.31 460 SER A C 1
ATOM 3502 O O . SER A 1 460 ? 20.877 12.495 -16.674 1.00 92.31 460 SER A O 1
ATOM 3504 N N . LEU A 1 461 ? 18.756 12.035 -16.129 1.00 94.19 461 LEU A N 1
ATOM 3505 C CA . LEU A 1 461 ? 18.413 11.455 -17.427 1.00 94.19 461 LEU A CA 1
ATOM 3506 C C . LEU A 1 461 ? 18.428 12.519 -18.530 1.00 94.19 461 LEU A C 1
ATOM 3508 O O . LEU A 1 461 ? 18.951 12.272 -19.615 1.00 94.19 461 LEU A O 1
ATOM 3512 N N . SER A 1 462 ? 17.889 13.708 -18.258 1.00 93.12 462 SER A N 1
ATOM 3513 C CA . SER A 1 462 ? 17.929 14.838 -19.189 1.00 93.12 462 SER A CA 1
ATOM 3514 C C . SER A 1 462 ? 19.367 15.286 -19.474 1.00 93.12 462 SER A C 1
ATOM 3516 O O . SER A 1 462 ? 19.729 15.492 -20.630 1.00 93.12 462 SER A O 1
ATOM 3518 N N . GLU A 1 463 ? 20.219 15.369 -18.448 1.00 93.25 463 GLU A N 1
ATOM 3519 C CA . GLU A 1 463 ? 21.652 15.661 -18.599 1.00 93.25 463 GLU A CA 1
ATOM 3520 C C . GLU A 1 463 ? 22.368 14.597 -19.448 1.00 93.25 463 GLU A C 1
ATOM 3522 O O . GLU A 1 463 ? 23.170 14.945 -20.314 1.00 93.25 463 GLU A O 1
ATOM 3527 N N . LEU A 1 464 ? 22.041 13.312 -19.263 1.00 92.38 464 LEU A N 1
ATOM 3528 C CA . LEU A 1 464 ? 22.578 12.218 -20.078 1.00 92.38 464 LEU A CA 1
ATOM 3529 C C . LEU A 1 464 ? 22.140 12.326 -21.546 1.00 92.38 464 LEU A C 1
ATOM 3531 O O . LEU A 1 464 ? 22.970 12.178 -22.440 1.00 92.38 464 LEU A O 1
ATOM 3535 N N . LEU A 1 465 ? 20.853 12.584 -21.800 1.00 91.44 465 LEU A N 1
ATOM 3536 C CA . LEU A 1 465 ? 20.293 12.671 -23.154 1.00 91.44 465 LEU A CA 1
ATOM 3537 C C . LEU A 1 465 ? 20.765 13.915 -23.919 1.00 91.44 465 LEU A C 1
ATOM 3539 O O . LEU A 1 465 ? 20.909 13.852 -25.137 1.00 91.44 465 LEU A O 1
ATOM 3543 N N . ASN A 1 466 ? 21.017 15.024 -23.218 1.00 91.62 466 ASN A N 1
ATOM 3544 C CA . ASN A 1 466 ? 21.519 16.271 -23.806 1.00 91.62 466 ASN A CA 1
ATOM 3545 C C . ASN A 1 466 ? 23.059 16.349 -23.841 1.00 91.62 466 ASN A C 1
ATOM 3547 O O . ASN A 1 466 ? 23.611 17.336 -24.325 1.00 91.62 466 ASN A O 1
ATOM 3551 N N . GLY A 1 467 ? 23.750 15.346 -23.290 1.00 89.75 467 GLY A N 1
ATOM 3552 C CA . GLY A 1 467 ? 25.206 15.274 -23.217 1.00 89.75 467 GLY A CA 1
ATOM 3553 C C . GLY A 1 467 ? 25.861 14.689 -24.474 1.00 89.75 467 GLY A C 1
ATOM 3554 O O . GLY A 1 467 ? 25.400 14.863 -25.600 1.00 89.75 467 GLY A O 1
ATOM 3555 N N . SER A 1 468 ? 26.980 13.982 -24.284 1.00 90.56 468 SER A N 1
ATOM 3556 C CA . SER A 1 468 ? 27.694 13.319 -25.383 1.00 90.56 468 SER A CA 1
ATOM 3557 C C . SER A 1 468 ? 26.852 12.198 -25.999 1.00 90.56 468 SER A C 1
ATOM 3559 O O . SER A 1 468 ? 26.446 11.261 -25.307 1.00 90.56 468 SER A O 1
ATOM 3561 N N . LEU A 1 469 ? 26.685 12.255 -27.323 1.00 88.69 469 LEU A N 1
ATOM 3562 C CA . LEU A 1 469 ? 25.983 11.244 -28.111 1.00 88.69 469 LEU A CA 1
ATOM 3563 C C . LEU A 1 469 ? 26.540 9.834 -27.878 1.00 88.69 469 LEU A C 1
ATOM 3565 O O . LEU A 1 469 ? 25.778 8.904 -27.623 1.00 88.69 469 LEU A O 1
ATOM 3569 N N . ALA A 1 470 ? 27.866 9.679 -27.934 1.00 88.12 470 ALA A N 1
ATOM 3570 C CA . ALA A 1 470 ? 28.525 8.391 -27.747 1.00 88.12 470 ALA A CA 1
ATOM 3571 C C . ALA A 1 470 ? 28.270 7.831 -26.342 1.00 88.12 470 ALA A C 1
ATOM 3573 O O . ALA A 1 470 ? 27.972 6.646 -26.194 1.00 88.12 470 ALA A O 1
ATOM 3574 N N . VAL A 1 471 ? 28.302 8.684 -25.311 1.00 89.31 471 VAL A N 1
ATOM 3575 C CA . VAL A 1 471 ? 27.983 8.273 -23.937 1.00 89.31 471 VAL A CA 1
ATOM 3576 C C . VAL A 1 471 ? 26.531 7.812 -23.843 1.00 89.31 471 VAL A C 1
ATOM 3578 O O . VAL A 1 471 ? 26.292 6.696 -23.387 1.00 89.31 471 VAL A O 1
ATOM 3581 N N . ALA A 1 472 ? 25.570 8.615 -24.310 1.00 90.00 472 ALA A N 1
ATOM 3582 C CA . ALA A 1 472 ? 24.154 8.252 -24.288 1.00 90.00 472 ALA A CA 1
ATOM 3583 C C . ALA A 1 472 ? 23.897 6.938 -25.045 1.00 90.00 472 ALA A C 1
ATOM 3585 O O . ALA A 1 472 ? 23.245 6.038 -24.520 1.00 90.00 472 ALA A O 1
ATOM 3586 N N . PHE A 1 473 ? 24.487 6.775 -26.230 1.00 90.06 473 PHE A N 1
ATOM 3587 C CA . PHE A 1 473 ? 24.394 5.547 -27.014 1.00 90.06 473 PHE A CA 1
ATOM 3588 C C . PHE A 1 473 ? 24.966 4.338 -26.257 1.00 90.06 473 PHE A C 1
ATOM 3590 O O . PHE A 1 473 ? 24.298 3.315 -26.131 1.00 90.06 473 PHE A O 1
ATOM 3597 N N . GLY A 1 474 ? 26.162 4.451 -25.673 1.00 87.81 474 GLY A N 1
ATOM 3598 C CA . GLY A 1 474 ? 26.759 3.372 -24.879 1.00 87.81 474 GLY A CA 1
ATOM 3599 C C . GLY A 1 474 ? 25.898 2.967 -23.677 1.00 87.81 474 GLY A C 1
ATOM 3600 O O . GLY A 1 474 ? 25.730 1.779 -23.399 1.00 87.81 474 GLY A O 1
ATOM 3601 N N . ARG A 1 475 ? 25.287 3.939 -22.987 1.00 89.69 475 ARG A N 1
ATOM 3602 C CA . ARG A 1 475 ? 24.375 3.692 -21.854 1.00 89.69 475 ARG A CA 1
ATOM 3603 C C . ARG A 1 475 ? 23.063 3.048 -22.281 1.00 89.69 475 ARG A C 1
ATOM 3605 O O . ARG A 1 475 ? 22.597 2.133 -21.606 1.00 89.69 475 ARG A O 1
ATOM 3612 N N . ALA A 1 476 ? 22.512 3.470 -23.415 1.00 88.44 476 ALA A N 1
ATOM 3613 C CA . ALA A 1 476 ? 21.325 2.873 -24.013 1.00 88.44 476 ALA A CA 1
ATOM 3614 C C . ALA A 1 476 ? 21.502 1.375 -24.278 1.00 88.44 476 ALA A C 1
ATOM 3616 O O . ALA A 1 476 ? 20.601 0.585 -24.016 1.00 88.44 476 ALA A O 1
ATOM 3617 N N . VAL A 1 477 ? 22.683 0.996 -24.771 1.00 86.50 477 VAL A N 1
ATOM 3618 C CA . VAL A 1 477 ? 23.019 -0.389 -25.106 1.00 86.50 477 VAL A CA 1
ATOM 3619 C C . VAL A 1 477 ? 23.187 -1.269 -23.862 1.00 86.50 477 VAL A C 1
ATOM 3621 O O . VAL A 1 477 ? 22.854 -2.450 -23.900 1.00 86.50 477 VAL A O 1
ATOM 3624 N N . VAL A 1 478 ? 23.705 -0.713 -22.764 1.00 86.00 478 VAL A N 1
ATOM 3625 C CA . VAL A 1 478 ? 23.968 -1.459 -21.520 1.00 86.00 478 VAL A CA 1
ATOM 3626 C C . VAL A 1 478 ? 22.723 -1.596 -20.638 1.00 86.00 478 VAL A C 1
ATOM 3628 O O . VAL A 1 478 ? 22.636 -2.548 -19.864 1.00 86.00 478 VAL A O 1
ATOM 3631 N N . LEU A 1 479 ? 21.768 -0.668 -20.736 1.00 88.25 479 LEU A N 1
ATOM 3632 C CA . LEU A 1 479 ? 20.569 -0.664 -19.901 1.00 88.25 479 LEU A CA 1
ATOM 3633 C C . LEU A 1 479 ? 19.761 -1.956 -20.071 1.00 88.25 479 LEU A C 1
ATOM 3635 O O . LEU A 1 479 ? 19.214 -2.239 -21.139 1.00 88.25 479 LEU A O 1
ATOM 3639 N N . ASN A 1 480 ? 19.620 -2.718 -18.986 1.00 86.12 480 ASN A N 1
ATOM 3640 C CA . ASN A 1 480 ? 18.838 -3.944 -18.988 1.00 86.12 480 ASN A CA 1
ATOM 3641 C C . ASN A 1 480 ? 17.331 -3.639 -18.935 1.00 86.12 480 ASN A C 1
ATOM 3643 O O . ASN A 1 480 ? 16.704 -3.702 -17.876 1.00 86.12 480 ASN A O 1
ATOM 3647 N N . SER A 1 481 ? 16.738 -3.347 -20.093 1.00 85.75 481 SER A N 1
ATOM 3648 C CA . SER A 1 481 ? 15.306 -3.048 -20.239 1.00 85.75 481 SER A CA 1
ATOM 3649 C C . SER A 1 481 ? 14.402 -4.141 -19.657 1.00 85.75 481 SER A C 1
ATOM 3651 O O . SER A 1 481 ? 13.430 -3.837 -18.970 1.00 85.75 481 SER A O 1
ATOM 3653 N N . SER A 1 482 ? 14.758 -5.418 -19.841 1.00 88.50 482 SER A N 1
ATOM 3654 C CA . SER A 1 482 ? 14.013 -6.542 -19.258 1.00 88.50 482 SER A CA 1
ATOM 3655 C C . SER A 1 482 ? 14.041 -6.536 -17.725 1.00 88.50 482 SER A C 1
ATOM 3657 O O . SER A 1 482 ? 13.060 -6.904 -17.083 1.00 88.50 482 SER A O 1
ATOM 3659 N N . GLY A 1 483 ? 15.150 -6.086 -17.130 1.00 89.31 483 GLY A N 1
ATOM 3660 C CA . GLY A 1 483 ? 15.288 -5.893 -15.689 1.00 89.31 483 GLY A CA 1
ATOM 3661 C C . GLY A 1 483 ? 14.424 -4.744 -15.174 1.00 89.31 483 GLY A C 1
ATOM 3662 O O . GLY A 1 483 ? 13.727 -4.920 -14.179 1.00 89.31 483 GLY A O 1
ATOM 3663 N N . VAL A 1 484 ? 14.377 -3.620 -15.900 1.00 91.81 484 VAL A N 1
ATOM 3664 C CA . VAL A 1 484 ? 13.495 -2.482 -15.575 1.00 91.81 484 VAL A CA 1
ATOM 3665 C C . VAL A 1 484 ? 12.022 -2.909 -15.578 1.00 91.81 484 VAL A C 1
ATOM 3667 O O . VAL A 1 484 ? 11.288 -2.590 -14.646 1.00 91.81 484 VAL A O 1
ATOM 3670 N N . VAL A 1 485 ? 11.591 -3.702 -16.567 1.00 91.94 485 VAL A N 1
ATOM 3671 C CA . VAL A 1 485 ? 10.219 -4.246 -16.611 1.00 91.94 485 VAL A CA 1
ATOM 3672 C C . VAL A 1 485 ? 9.945 -5.188 -15.432 1.00 91.94 485 VAL A C 1
ATOM 3674 O O . VAL A 1 485 ? 8.903 -5.078 -14.792 1.00 91.94 485 VAL A O 1
ATOM 3677 N N . LYS A 1 486 ? 10.891 -6.061 -15.066 1.00 92.31 486 LYS A N 1
ATOM 3678 C CA . LYS A 1 486 ? 10.747 -6.920 -13.875 1.00 92.31 486 LYS A CA 1
ATOM 3679 C C . LYS A 1 486 ? 10.653 -6.115 -12.578 1.00 92.31 486 LYS A C 1
ATOM 3681 O O . LYS A 1 486 ? 9.873 -6.471 -11.697 1.00 92.31 486 LYS A O 1
ATOM 3686 N N . ALA A 1 487 ? 11.410 -5.024 -12.460 1.00 92.81 487 ALA A N 1
ATOM 3687 C CA . ALA A 1 487 ? 11.310 -4.116 -11.321 1.00 92.81 487 ALA A CA 1
ATOM 3688 C C . ALA A 1 487 ? 9.922 -3.450 -11.258 1.00 92.81 487 ALA A C 1
ATOM 3690 O O . ALA A 1 487 ? 9.358 -3.332 -10.171 1.00 92.81 487 ALA A O 1
ATOM 3691 N N . GLN A 1 488 ? 9.330 -3.100 -12.408 1.00 94.50 488 GLN A N 1
ATOM 3692 C CA . GLN A 1 488 ? 7.953 -2.600 -12.488 1.00 94.50 488 GLN A CA 1
ATOM 3693 C C . GLN A 1 488 ? 6.925 -3.625 -12.015 1.00 94.50 488 GLN A C 1
ATOM 3695 O O . GLN A 1 488 ? 6.039 -3.282 -11.231 1.00 94.50 488 GLN A O 1
ATOM 3700 N N . GLU A 1 489 ? 7.030 -4.874 -12.464 1.00 93.31 489 GLU A N 1
ATOM 3701 C CA . GLU A 1 489 ? 6.135 -5.952 -12.032 1.00 93.31 489 GLU A CA 1
ATOM 3702 C C . GLU A 1 489 ? 6.233 -6.189 -10.519 1.00 93.31 489 GLU A C 1
ATOM 3704 O O . GLU A 1 489 ? 5.210 -6.257 -9.832 1.00 93.31 489 GLU A O 1
ATOM 3709 N N . ALA A 1 490 ? 7.458 -6.248 -9.986 1.00 92.50 490 ALA A N 1
ATOM 3710 C CA . ALA A 1 490 ? 7.706 -6.428 -8.559 1.00 92.50 490 ALA A CA 1
ATOM 3711 C C . ALA A 1 490 ? 7.132 -5.273 -7.724 1.00 92.50 490 ALA A C 1
ATOM 3713 O O . ALA A 1 490 ? 6.495 -5.508 -6.696 1.00 92.50 490 ALA A O 1
ATOM 3714 N N . LEU A 1 491 ? 7.305 -4.032 -8.181 1.00 94.25 491 LEU A N 1
ATOM 3715 C CA . LEU A 1 491 ? 6.801 -2.852 -7.486 1.00 94.25 491 LEU A CA 1
ATOM 3716 C C . LEU A 1 491 ? 5.272 -2.747 -7.546 1.00 94.25 491 LEU A C 1
ATOM 3718 O O . LEU A 1 491 ? 4.645 -2.406 -6.546 1.00 94.25 491 LEU A O 1
ATOM 3722 N N . ASN A 1 492 ? 4.656 -3.109 -8.674 1.00 92.12 492 ASN A N 1
ATOM 3723 C CA . ASN A 1 492 ? 3.197 -3.184 -8.794 1.00 92.12 492 ASN A CA 1
ATOM 3724 C C . ASN A 1 492 ? 2.602 -4.236 -7.855 1.00 92.12 492 ASN A C 1
ATOM 3726 O O . ASN A 1 492 ? 1.595 -3.973 -7.196 1.00 92.12 492 ASN A O 1
ATOM 3730 N N . LYS A 1 493 ? 3.242 -5.408 -7.753 1.00 92.06 493 LYS A N 1
ATOM 3731 C CA . LYS A 1 493 ? 2.848 -6.441 -6.791 1.00 92.06 493 LYS A CA 1
ATOM 3732 C C . LYS A 1 493 ? 2.944 -5.919 -5.356 1.00 92.06 493 LYS A C 1
ATOM 3734 O O . LYS A 1 493 ? 1.993 -6.072 -4.597 1.00 92.06 493 LYS A O 1
ATOM 3739 N N . LEU A 1 494 ? 4.043 -5.246 -5.013 1.00 92.62 494 LEU A N 1
ATOM 3740 C CA . LEU A 1 494 ? 4.240 -4.664 -3.685 1.00 92.62 494 LEU A CA 1
ATOM 3741 C C . LEU A 1 494 ? 3.187 -3.597 -3.357 1.00 92.62 494 LEU A C 1
ATOM 3743 O O . LEU A 1 494 ? 2.647 -3.599 -2.257 1.00 92.62 494 LEU A O 1
ATOM 3747 N N . LYS A 1 495 ? 2.829 -2.728 -4.311 1.00 90.75 495 LYS A N 1
ATOM 3748 C CA . LYS A 1 495 ? 1.742 -1.748 -4.131 1.00 90.75 495 LYS A CA 1
ATOM 3749 C C . LYS A 1 495 ? 0.390 -2.418 -3.859 1.00 90.75 495 LYS A C 1
ATOM 3751 O O . LYS A 1 495 ? -0.366 -1.948 -3.010 1.00 90.75 495 LYS A O 1
ATOM 3756 N N . ALA A 1 496 ? 0.082 -3.514 -4.553 1.00 89.06 496 ALA A N 1
ATOM 3757 C CA . ALA A 1 496 ? -1.143 -4.273 -4.311 1.00 89.06 496 ALA A CA 1
ATOM 3758 C C . ALA A 1 496 ? -1.150 -4.933 -2.920 1.00 89.06 496 ALA A C 1
ATOM 3760 O O . ALA A 1 496 ? -2.170 -4.905 -2.232 1.00 89.06 496 ALA A O 1
ATOM 3761 N N . GLU A 1 497 ? -0.016 -5.485 -2.482 1.00 89.62 497 GLU A N 1
ATOM 3762 C CA . GLU A 1 497 ? 0.132 -6.071 -1.143 1.00 89.62 497 GLU A CA 1
ATOM 3763 C C . GLU A 1 497 ? 0.021 -5.003 -0.034 1.00 89.62 497 GLU A C 1
ATOM 3765 O O . GLU A 1 497 ? -0.778 -5.171 0.893 1.00 89.62 497 GLU A O 1
ATOM 3770 N N . ALA A 1 498 ? 0.649 -3.835 -0.205 1.00 89.50 498 ALA A N 1
ATOM 3771 C CA . ALA A 1 498 ? 0.528 -2.708 0.724 1.00 89.50 498 ALA A CA 1
ATOM 3772 C C . ALA A 1 498 ? -0.923 -2.196 0.856 1.00 89.50 498 ALA A C 1
ATOM 3774 O O . ALA A 1 498 ? -1.380 -1.834 1.946 1.00 89.50 498 ALA A O 1
ATOM 3775 N N . ALA A 1 499 ? -1.704 -2.214 -0.232 1.00 88.38 499 ALA A N 1
ATOM 3776 C CA . ALA A 1 499 ? -3.131 -1.894 -0.179 1.00 88.38 499 ALA A CA 1
ATOM 3777 C C . ALA A 1 499 ? -3.925 -2.906 0.675 1.00 88.38 499 ALA A C 1
ATOM 3779 O O . ALA A 1 499 ? -4.822 -2.511 1.426 1.00 88.38 499 ALA A O 1
ATOM 3780 N N . LEU A 1 500 ? -3.571 -4.196 0.622 1.00 89.25 500 LEU A N 1
ATOM 3781 C CA . LEU A 1 500 ? -4.167 -5.231 1.477 1.00 89.25 500 LEU A CA 1
ATOM 3782 C C . LEU A 1 500 ? -3.792 -5.044 2.951 1.00 89.25 500 LEU A C 1
ATOM 3784 O O . LEU A 1 500 ? -4.634 -5.266 3.827 1.00 89.25 500 LEU A O 1
ATOM 3788 N N . VAL A 1 501 ? -2.560 -4.615 3.245 1.00 91.69 501 VAL A N 1
ATOM 3789 C CA . VAL A 1 501 ? -2.159 -4.223 4.606 1.00 91.69 501 VAL A CA 1
ATOM 3790 C C . VAL A 1 501 ? -3.045 -3.085 5.102 1.00 91.69 501 VAL A C 1
ATOM 3792 O O . VAL A 1 501 ? -3.637 -3.198 6.175 1.00 91.69 501 VAL A O 1
ATOM 3795 N N . ASN A 1 502 ? -3.228 -2.032 4.305 1.00 90.12 502 ASN A N 1
ATOM 3796 C CA . ASN A 1 502 ? -4.088 -0.907 4.675 1.00 90.12 502 ASN A CA 1
ATOM 3797 C C . ASN A 1 502 ? -5.546 -1.322 4.928 1.00 90.12 502 ASN A C 1
ATOM 3799 O O . ASN A 1 502 ? -6.144 -0.864 5.904 1.00 90.12 502 ASN A O 1
ATOM 3803 N N . ALA A 1 503 ? -6.107 -2.214 4.109 1.00 89.50 503 ALA A N 1
ATOM 3804 C CA . ALA A 1 503 ? -7.439 -2.774 4.347 1.00 89.50 503 ALA A CA 1
ATOM 3805 C C . ALA A 1 503 ? -7.505 -3.558 5.671 1.00 89.50 503 ALA A C 1
ATOM 3807 O O . ALA A 1 503 ? -8.449 -3.393 6.443 1.00 89.50 503 ALA A O 1
ATOM 3808 N N . THR A 1 504 ? -6.465 -4.340 5.977 1.00 92.00 504 THR A N 1
ATOM 3809 C CA . THR A 1 504 ? -6.351 -5.079 7.246 1.00 92.00 504 THR A CA 1
ATOM 3810 C C . THR A 1 504 ? -6.289 -4.122 8.443 1.00 92.00 504 THR A C 1
ATOM 3812 O O . THR A 1 504 ? -6.951 -4.349 9.451 1.00 92.00 504 THR A O 1
ATOM 3815 N N . LEU A 1 505 ? -5.559 -3.004 8.337 1.00 92.88 505 LEU A N 1
ATOM 3816 C CA . LEU A 1 505 ? -5.500 -1.981 9.391 1.00 92.88 505 LEU A CA 1
ATOM 3817 C C . LEU A 1 505 ? -6.854 -1.302 9.640 1.00 92.88 505 LEU A C 1
ATOM 3819 O O . LEU A 1 505 ? -7.170 -0.962 10.782 1.00 92.88 505 LEU A O 1
ATOM 3823 N N . ILE A 1 506 ? -7.661 -1.101 8.593 1.00 91.06 506 ILE A N 1
ATOM 3824 C CA . ILE A 1 506 ? -9.028 -0.574 8.723 1.00 91.06 506 ILE A CA 1
ATOM 3825 C C . ILE A 1 506 ? -9.916 -1.573 9.474 1.00 91.06 506 ILE A C 1
ATOM 3827 O O . ILE A 1 506 ? -10.621 -1.172 10.400 1.00 91.06 506 ILE A O 1
ATOM 3831 N N . ASP A 1 507 ? -9.841 -2.857 9.122 1.00 90.44 507 ASP A N 1
ATOM 3832 C CA . ASP A 1 507 ? -10.600 -3.930 9.775 1.00 90.44 507 ASP A CA 1
ATOM 3833 C C . ASP A 1 507 ? -10.253 -4.069 11.269 1.00 90.44 507 ASP A C 1
ATOM 3835 O O . ASP A 1 507 ? -11.144 -4.121 12.122 1.00 90.44 507 ASP A O 1
ATOM 3839 N N . ILE A 1 508 ? -8.959 -4.008 11.615 1.00 91.94 508 ILE A N 1
ATOM 3840 C CA . ILE A 1 508 ? -8.513 -4.019 13.016 1.00 91.94 508 ILE A CA 1
ATOM 3841 C C . ILE A 1 508 ? -9.106 -2.832 13.783 1.00 91.94 508 ILE A C 1
ATOM 3843 O O . ILE A 1 508 ? -9.610 -2.993 14.896 1.00 91.94 508 ILE A O 1
ATOM 3847 N N . ASN A 1 509 ? -9.074 -1.633 13.196 1.00 90.94 509 ASN A N 1
ATOM 3848 C CA . ASN A 1 509 ? -9.648 -0.450 13.830 1.00 90.94 509 ASN A CA 1
ATOM 3849 C C . ASN A 1 509 ? -11.177 -0.564 13.989 1.00 90.94 509 ASN A C 1
ATOM 3851 O O . ASN A 1 509 ? -11.712 -0.122 15.004 1.00 90.94 509 ASN A O 1
ATOM 3855 N N . GLY A 1 510 ? -11.874 -1.189 13.034 1.00 90.19 510 GLY A N 1
ATOM 3856 C CA . GLY A 1 510 ? -13.298 -1.515 13.154 1.00 90.19 510 GLY A CA 1
ATOM 3857 C C . GLY A 1 510 ? -13.582 -2.457 14.328 1.00 90.19 510 GLY A C 1
ATOM 3858 O O . GLY A 1 510 ? -14.440 -2.161 15.160 1.00 90.19 510 GLY A O 1
ATOM 3859 N N . SER A 1 511 ? -12.795 -3.527 14.457 1.00 91.69 511 SER A N 1
ATOM 3860 C CA . SER A 1 511 ? -12.884 -4.482 15.573 1.00 91.69 511 SER A CA 1
ATOM 3861 C C . SER A 1 511 ? -12.607 -3.827 16.936 1.00 91.69 511 SER A C 1
ATOM 3863 O O . SER A 1 511 ? -13.265 -4.140 17.928 1.00 91.69 511 SER A O 1
ATOM 3865 N N . LEU A 1 512 ? -11.667 -2.875 16.998 1.00 92.12 512 LEU A N 1
ATOM 3866 C CA . LEU A 1 512 ? -11.397 -2.093 18.211 1.00 92.12 512 LEU A CA 1
ATOM 3867 C C . LEU A 1 512 ? -12.578 -1.198 18.600 1.00 92.12 512 LEU A C 1
ATOM 3869 O O . LEU A 1 512 ? -12.956 -1.161 19.769 1.00 92.12 512 LEU A O 1
ATOM 3873 N N . GLN A 1 513 ? -13.188 -0.510 17.632 1.00 91.38 513 GLN A N 1
ATOM 3874 C CA . GLN A 1 513 ? -14.370 0.318 17.883 1.00 91.38 513 GLN A CA 1
ATOM 3875 C C . GLN A 1 513 ? -15.569 -0.511 18.351 1.00 91.38 513 GLN A C 1
ATOM 3877 O O . GLN A 1 513 ? -16.330 -0.064 19.208 1.00 91.38 513 GLN A O 1
ATOM 3882 N N . GLU A 1 514 ? -15.749 -1.712 17.802 1.00 91.81 514 GLU A N 1
ATOM 3883 C CA . GLU A 1 514 ? -16.782 -2.645 18.251 1.00 91.81 514 GLU A CA 1
ATOM 3884 C C . GLU A 1 514 ? -16.545 -3.079 19.704 1.00 91.81 514 GLU A C 1
ATOM 3886 O O . GLU A 1 514 ? -17.464 -3.008 20.521 1.00 91.81 514 GLU A O 1
ATOM 3891 N N . ALA A 1 515 ? -15.303 -3.421 20.060 1.00 91.75 515 ALA A N 1
ATOM 3892 C CA . ALA A 1 515 ? -14.952 -3.767 21.433 1.00 91.75 515 ALA A CA 1
ATOM 3893 C C . ALA A 1 515 ? -15.179 -2.602 22.413 1.00 91.75 515 ALA A C 1
ATOM 3895 O O . ALA A 1 515 ? -15.718 -2.809 23.499 1.00 91.75 515 ALA A O 1
ATOM 3896 N N . GLU A 1 516 ? -14.821 -1.372 22.035 1.00 92.06 516 GLU A N 1
ATOM 3897 C CA . GLU A 1 516 ? -15.080 -0.178 22.850 1.00 92.06 516 GLU A CA 1
ATOM 3898 C C . GLU A 1 516 ? -16.578 0.072 23.067 1.00 92.06 516 GLU A C 1
ATOM 3900 O O . GLU A 1 516 ? -16.987 0.430 24.174 1.00 92.06 516 GLU A O 1
ATOM 3905 N N . ARG A 1 517 ? -17.410 -0.114 22.034 1.00 92.19 517 ARG A N 1
ATOM 3906 C CA . ARG A 1 517 ? -18.873 -0.006 22.166 1.00 92.19 517 ARG A CA 1
ATOM 3907 C C . ARG A 1 517 ? -19.419 -1.071 23.108 1.00 92.19 517 ARG A C 1
ATOM 3909 O O . ARG A 1 517 ? -20.165 -0.729 24.018 1.00 92.19 517 ARG A O 1
ATOM 3916 N N . ALA A 1 518 ? -18.979 -2.315 22.949 1.00 92.75 518 ALA A N 1
ATOM 3917 C CA . ALA A 1 518 ? -19.402 -3.414 23.804 1.00 92.75 518 ALA A CA 1
ATOM 3918 C C . ALA A 1 518 ? -19.020 -3.183 25.280 1.00 92.75 518 ALA A C 1
ATOM 3920 O O . ALA A 1 518 ? -19.831 -3.434 26.167 1.00 92.75 518 ALA A O 1
ATOM 3921 N N . VAL A 1 519 ? -17.837 -2.621 25.567 1.00 92.62 519 VAL A N 1
ATOM 3922 C CA . VAL A 1 519 ? -17.461 -2.217 26.938 1.00 92.62 519 VAL A CA 1
ATOM 3923 C C . VAL A 1 519 ? -18.382 -1.117 27.483 1.00 92.62 519 VAL A C 1
ATOM 3925 O O . VAL A 1 519 ? -18.807 -1.199 28.633 1.00 92.62 519 VAL A O 1
ATOM 3928 N N . LYS A 1 520 ? -18.744 -0.112 26.674 1.00 92.44 520 LYS A N 1
ATOM 3929 C CA . LYS A 1 520 ? -19.703 0.929 27.093 1.00 92.44 520 LYS A CA 1
ATOM 3930 C C . LYS A 1 520 ? -21.094 0.358 27.375 1.00 92.44 520 LYS A C 1
ATOM 3932 O O . LYS A 1 520 ? -21.748 0.791 28.323 1.00 92.44 520 LYS A O 1
ATOM 3937 N N . ASP A 1 521 ? -21.535 -0.617 26.584 1.00 91.50 521 ASP A N 1
ATOM 3938 C CA . ASP A 1 521 ? -22.805 -1.306 26.812 1.00 91.50 521 ASP A CA 1
ATOM 3939 C C . ASP A 1 521 ? -22.801 -2.077 28.138 1.00 91.50 521 ASP A C 1
ATOM 3941 O O . ASP A 1 521 ? -23.800 -2.035 28.858 1.00 91.50 521 ASP A O 1
ATOM 3945 N N . VAL A 1 522 ? -21.673 -2.699 28.509 1.00 92.50 522 VAL A N 1
ATOM 3946 C CA . VAL A 1 522 ? -21.502 -3.335 29.827 1.00 92.50 522 VAL A CA 1
ATOM 3947 C C . VAL A 1 522 ? -21.702 -2.331 30.957 1.00 92.50 522 VAL A C 1
ATOM 3949 O O . VAL A 1 522 ? -22.466 -2.607 31.881 1.00 92.50 522 VAL A O 1
ATOM 3952 N N . ASP A 1 523 ? -21.044 -1.171 30.897 1.00 90.62 523 ASP A N 1
ATOM 3953 C CA . ASP A 1 523 ? -21.159 -0.162 31.955 1.00 90.62 523 ASP A CA 1
ATOM 3954 C C . ASP A 1 523 ? -22.598 0.355 32.094 1.00 90.62 523 ASP A C 1
ATOM 3956 O O . ASP A 1 523 ? -23.123 0.400 33.208 1.00 90.62 523 ASP A O 1
ATOM 3960 N N . ARG A 1 524 ? -23.282 0.623 30.973 1.00 91.94 524 ARG A N 1
ATOM 3961 C CA . ARG A 1 524 ? -24.696 1.031 30.968 1.00 91.94 524 ARG A CA 1
ATOM 3962 C C . ARG A 1 524 ? -25.612 -0.027 31.591 1.00 91.94 524 ARG A C 1
ATOM 3964 O O . ARG A 1 524 ? -26.486 0.298 32.393 1.00 91.94 524 ARG A O 1
ATOM 3971 N N . LEU A 1 525 ? -25.436 -1.297 31.220 1.00 91.69 525 LEU A N 1
ATOM 3972 C CA . LEU A 1 525 ? -26.251 -2.398 31.745 1.00 91.69 525 LEU A CA 1
ATOM 3973 C C . LEU A 1 525 ? -25.986 -2.628 33.238 1.00 91.69 525 LEU A C 1
ATOM 3975 O O . LEU A 1 525 ? -26.924 -2.849 34.003 1.00 91.69 525 LEU A O 1
ATOM 3979 N N . LYS A 1 526 ? -24.729 -2.506 33.674 1.00 89.62 526 LYS A N 1
ATOM 3980 C CA . LYS A 1 526 ? -24.335 -2.585 35.086 1.00 89.62 526 LYS A CA 1
ATOM 3981 C C . LYS A 1 526 ? -24.987 -1.480 35.918 1.00 89.62 526 LYS A C 1
ATOM 3983 O O . LYS A 1 526 ? -25.505 -1.766 36.995 1.00 89.62 526 LYS A O 1
ATOM 3988 N N . GLU A 1 527 ? -25.006 -0.242 35.429 1.00 88.12 527 GLU A N 1
ATOM 3989 C CA . GLU A 1 527 ? -25.693 0.870 36.101 1.00 88.12 527 GLU A CA 1
ATOM 3990 C C . GLU A 1 527 ? -27.197 0.605 36.260 1.00 88.12 527 GLU A C 1
ATOM 3992 O O . GLU A 1 527 ? -27.743 0.797 37.349 1.00 88.12 527 GLU A O 1
ATOM 3997 N N . ALA A 1 528 ? -27.858 0.080 35.222 1.00 86.69 528 ALA A N 1
ATOM 3998 C CA . ALA A 1 528 ? -29.273 -0.294 35.282 1.00 86.69 528 ALA A CA 1
ATOM 3999 C C . ALA A 1 528 ? -29.542 -1.420 36.303 1.00 86.69 528 ALA A C 1
ATOM 4001 O O . ALA A 1 528 ? -30.497 -1.350 37.087 1.00 86.69 528 ALA A O 1
ATOM 4002 N N . VAL A 1 529 ? -28.673 -2.438 36.343 1.00 87.62 529 VAL A N 1
ATOM 4003 C CA . VAL A 1 529 ? -28.733 -3.515 37.345 1.00 87.62 529 VAL A CA 1
ATOM 4004 C C . VAL A 1 529 ? -28.577 -2.944 38.753 1.00 87.62 529 VAL A C 1
ATOM 4006 O O . VAL A 1 529 ? -29.418 -3.207 39.611 1.00 87.62 529 VAL A O 1
ATOM 4009 N N . MET A 1 530 ? -27.561 -2.112 38.993 1.00 85.44 530 MET A N 1
ATOM 4010 C CA . MET A 1 530 ? -27.305 -1.533 40.316 1.00 85.44 530 MET A CA 1
ATOM 4011 C C . MET A 1 530 ? -28.413 -0.585 40.781 1.00 85.44 530 MET A C 1
ATOM 4013 O O . MET A 1 530 ? -28.748 -0.579 41.964 1.00 85.44 530 MET A O 1
ATOM 4017 N N . SER A 1 531 ? -29.029 0.169 39.869 1.00 83.56 531 SER A N 1
ATOM 4018 C CA . SER A 1 531 ? -30.215 0.978 40.174 1.00 83.56 531 SER A CA 1
ATOM 4019 C C . SER A 1 531 ? -31.372 0.107 40.679 1.00 83.56 531 SER A C 1
ATOM 4021 O O . SER A 1 531 ? -31.962 0.392 41.724 1.00 83.56 531 SER A O 1
ATOM 4023 N N . THR A 1 532 ? -31.620 -1.022 40.008 1.00 82.75 532 THR A N 1
ATOM 4024 C CA . THR A 1 532 ? -32.667 -1.978 40.401 1.00 82.75 532 THR A CA 1
ATOM 4025 C C . THR A 1 532 ? -32.362 -2.635 41.751 1.00 82.75 532 THR A C 1
ATOM 4027 O O . THR A 1 532 ? -33.247 -2.740 42.603 1.00 82.75 532 THR A O 1
ATOM 4030 N N . VAL A 1 533 ? -31.105 -3.027 41.988 1.00 84.19 533 VAL A N 1
ATOM 4031 C CA . VAL A 1 533 ? -30.641 -3.579 43.274 1.00 84.19 533 VAL A CA 1
ATOM 4032 C C . VAL A 1 533 ? -30.869 -2.584 44.409 1.00 84.19 533 VAL A C 1
ATOM 4034 O O . VAL A 1 533 ? -31.453 -2.944 45.430 1.00 84.19 533 VAL A O 1
ATOM 4037 N N . ASN A 1 534 ? -30.463 -1.327 44.220 1.00 83.19 534 ASN A N 1
ATOM 4038 C CA . ASN A 1 534 ? -30.640 -0.275 45.219 1.00 83.19 534 ASN A CA 1
ATOM 4039 C C . ASN A 1 534 ? -32.122 -0.043 45.535 1.00 83.19 534 ASN A C 1
ATOM 4041 O O . ASN A 1 534 ? -32.494 -0.009 46.708 1.00 83.19 534 ASN A O 1
ATOM 4045 N N . SER A 1 535 ? -32.974 0.049 44.508 1.00 80.81 535 SER A N 1
ATOM 4046 C CA . SER A 1 535 ? -34.427 0.168 44.692 1.00 80.81 535 SER A CA 1
ATOM 4047 C C . SER A 1 535 ? -34.988 -0.999 45.502 1.00 80.81 535 SER A C 1
ATOM 4049 O O . SER A 1 535 ? -35.775 -0.803 46.422 1.00 80.81 535 SER A O 1
ATOM 4051 N N . SER A 1 536 ? -34.535 -2.216 45.209 1.00 80.94 536 SER A N 1
ATOM 4052 C CA . SER A 1 536 ? -35.029 -3.424 45.865 1.00 80.94 536 SER A CA 1
ATOM 4053 C C . SER A 1 536 ? -34.626 -3.508 47.342 1.00 80.94 536 SER A C 1
ATOM 4055 O O . SER A 1 536 ? -35.424 -3.940 48.171 1.00 80.94 536 SER A O 1
ATOM 4057 N N . ILE A 1 537 ? -33.420 -3.052 47.703 1.00 83.50 537 ILE A N 1
ATOM 4058 C CA . ILE A 1 537 ? -32.988 -2.961 49.109 1.00 83.50 537 ILE A CA 1
ATOM 4059 C C . ILE A 1 537 ? -33.848 -1.953 49.875 1.00 83.50 537 ILE A C 1
ATOM 4061 O O . ILE A 1 537 ? -34.314 -2.260 50.972 1.00 83.50 537 ILE A O 1
ATOM 4065 N N . VAL A 1 538 ? -34.076 -0.767 49.299 1.00 81.31 538 VAL A N 1
ATOM 4066 C CA . VAL A 1 538 ? -34.922 0.278 49.901 1.00 81.31 538 VAL A CA 1
ATOM 4067 C C . VAL A 1 538 ? -36.345 -0.236 50.101 1.00 81.31 538 VAL A C 1
ATOM 4069 O O . VAL A 1 538 ? -36.914 -0.096 51.181 1.00 81.31 538 VAL A O 1
ATOM 4072 N N . GLU A 1 539 ? -36.917 -0.870 49.081 1.00 79.62 539 GLU A N 1
ATOM 4073 C CA . GLU A 1 539 ? -38.263 -1.424 49.148 1.00 79.62 539 GLU A CA 1
ATOM 4074 C C . GLU A 1 539 ? -38.384 -2.574 50.174 1.00 79.62 539 GLU A C 1
ATOM 4076 O O . GLU A 1 539 ? -39.361 -2.618 50.925 1.00 79.62 539 GLU A O 1
ATOM 4081 N N . ALA A 1 540 ? -37.393 -3.471 50.269 1.00 82.56 540 ALA A N 1
ATOM 4082 C CA . ALA A 1 540 ? -37.361 -4.534 51.278 1.00 82.56 540 ALA A CA 1
ATOM 4083 C C . ALA A 1 540 ? -37.223 -3.982 52.706 1.00 82.56 540 ALA A C 1
ATOM 4085 O O . ALA A 1 540 ? -37.931 -4.432 53.608 1.00 82.56 540 ALA A O 1
ATOM 4086 N N . ALA A 1 541 ? -36.367 -2.974 52.908 1.00 83.06 541 ALA A N 1
ATOM 4087 C CA . ALA A 1 541 ? -36.238 -2.284 54.189 1.00 83.06 541 ALA A CA 1
ATOM 4088 C C . ALA A 1 541 ? -37.556 -1.605 54.591 1.00 83.06 541 ALA A C 1
ATOM 4090 O O . ALA A 1 541 ? -38.010 -1.791 55.717 1.00 83.06 541 ALA A O 1
ATOM 4091 N N . ASN A 1 542 ? -38.220 -0.905 53.665 1.00 81.00 542 ASN A N 1
ATOM 4092 C CA . ASN A 1 542 ? -39.545 -0.318 53.890 1.00 81.00 542 ASN A CA 1
ATOM 4093 C C . ASN A 1 542 ? -40.592 -1.376 54.271 1.00 81.00 542 ASN A C 1
ATOM 4095 O O . ASN A 1 542 ? -41.363 -1.165 55.206 1.00 81.00 542 ASN A O 1
ATOM 4099 N N . GLY A 1 543 ? -40.604 -2.522 53.581 1.00 83.06 543 GLY A N 1
ATOM 4100 C CA . GLY A 1 543 ? -41.481 -3.646 53.911 1.00 83.06 543 GLY A CA 1
ATOM 4101 C C . GLY A 1 543 ? -41.245 -4.174 55.328 1.00 83.06 543 GLY A C 1
ATOM 4102 O O . GLY A 1 543 ? -42.199 -4.342 56.083 1.00 83.06 543 GLY A O 1
ATOM 4103 N N . ALA A 1 544 ? -39.982 -4.355 55.722 1.00 85.75 544 ALA A N 1
ATOM 4104 C CA . ALA A 1 544 ? -39.638 -4.791 57.072 1.00 85.75 544 ALA A CA 1
ATOM 4105 C C . ALA A 1 544 ? -40.026 -3.755 58.144 1.00 85.75 544 ALA A C 1
ATOM 4107 O O . ALA A 1 544 ? -40.571 -4.118 59.185 1.00 85.75 544 ALA A O 1
ATOM 4108 N N . MET A 1 545 ? -39.799 -2.460 57.887 1.00 83.94 545 MET A N 1
ATOM 4109 C CA . MET A 1 545 ? -40.212 -1.382 58.796 1.00 83.94 545 MET A CA 1
ATOM 4110 C C . MET A 1 545 ? -41.732 -1.323 58.965 1.00 83.94 545 MET A C 1
ATOM 4112 O O . MET A 1 545 ? -42.210 -1.066 60.068 1.00 83.94 545 MET A O 1
ATOM 4116 N N . LYS A 1 546 ? -42.490 -1.591 57.896 1.00 84.12 546 LYS A N 1
ATOM 4117 C CA . LYS A 1 546 ? -43.951 -1.648 57.950 1.00 84.12 546 LYS A CA 1
ATOM 4118 C C . LYS A 1 546 ? -44.436 -2.747 58.900 1.00 84.12 546 LYS A C 1
ATOM 4120 O O . LYS A 1 546 ? -45.231 -2.461 59.787 1.00 84.12 546 LYS A O 1
ATOM 4125 N N . ASP A 1 547 ? -43.915 -3.966 58.774 1.00 85.31 547 ASP A N 1
ATOM 4126 C CA . ASP A 1 547 ? -44.311 -5.071 59.660 1.00 85.31 547 ASP A CA 1
ATOM 4127 C C . ASP A 1 547 ? -43.841 -4.847 61.115 1.00 85.31 547 ASP A C 1
ATOM 4129 O O . ASP A 1 547 ? -44.525 -5.246 62.061 1.00 85.31 547 ASP A O 1
ATOM 4133 N N . LEU A 1 548 ? -42.692 -4.181 61.327 1.00 86.81 548 LEU A N 1
ATOM 4134 C CA . LEU A 1 548 ? -42.270 -3.750 62.669 1.00 86.81 548 LEU A CA 1
ATOM 4135 C C . LEU A 1 548 ? -43.247 -2.740 63.274 1.00 86.81 548 LEU A C 1
ATOM 4137 O O . LEU A 1 548 ? -43.581 -2.864 64.450 1.00 86.81 548 LEU A O 1
ATOM 4141 N N . CYS A 1 549 ? -43.705 -1.761 62.492 1.00 85.25 549 CYS A N 1
ATOM 4142 C CA . CYS A 1 549 ? -44.723 -0.814 62.936 1.00 85.25 549 CYS A CA 1
ATOM 4143 C C . CYS A 1 549 ? -46.017 -1.541 63.324 1.00 85.25 549 CYS A C 1
ATOM 4145 O O . CYS A 1 549 ? -46.485 -1.371 64.447 1.00 85.25 549 CYS A O 1
ATOM 4147 N N . GLU A 1 550 ? -46.527 -2.430 62.463 1.00 86.56 550 GLU A N 1
ATOM 4148 C CA . GLU A 1 550 ? -47.719 -3.240 62.760 1.00 86.56 550 GLU A CA 1
ATOM 4149 C C . GLU A 1 550 ? -47.535 -4.068 64.052 1.00 86.56 550 GLU A C 1
ATOM 4151 O O . GLU A 1 550 ? -48.449 -4.175 64.870 1.00 86.56 550 GLU A O 1
ATOM 4156 N N . THR A 1 551 ? -46.332 -4.601 64.296 1.00 87.62 551 THR A N 1
ATOM 4157 C CA . THR A 1 551 ? -46.008 -5.329 65.537 1.00 87.62 551 THR A CA 1
ATOM 4158 C C . THR A 1 551 ? -46.045 -4.421 66.770 1.00 87.62 551 THR A C 1
ATOM 4160 O O . THR A 1 551 ? -46.595 -4.811 67.801 1.00 87.62 551 THR A O 1
ATOM 4163 N N . VAL A 1 552 ? -45.458 -3.224 66.694 1.00 86.12 552 VAL A N 1
ATOM 4164 C CA . VAL A 1 552 ? -45.434 -2.261 67.810 1.00 86.12 552 VAL A CA 1
ATOM 4165 C C . VAL A 1 552 ? -46.837 -1.725 68.106 1.00 86.12 552 VAL A C 1
ATOM 4167 O O . VAL A 1 552 ? -47.205 -1.606 69.274 1.00 86.12 552 VAL A O 1
ATOM 4170 N N . GLU A 1 553 ? -47.662 -1.488 67.084 1.00 85.69 553 GLU A N 1
ATOM 4171 C CA . GLU A 1 553 ? -49.081 -1.157 67.264 1.00 85.69 553 GLU A CA 1
ATOM 4172 C C . GLU A 1 553 ? -49.843 -2.276 67.991 1.00 85.69 553 GLU A C 1
ATOM 4174 O O . GLU A 1 553 ? -50.639 -2.005 68.892 1.00 85.69 553 GLU A O 1
ATOM 4179 N N . GLU A 1 554 ? -49.597 -3.542 67.643 1.00 87.69 554 GLU A N 1
ATOM 4180 C CA . GLU A 1 554 ? -50.199 -4.684 68.338 1.00 87.69 554 GLU A CA 1
ATOM 4181 C C . GLU A 1 554 ? -49.714 -4.813 69.791 1.00 87.69 554 GLU A C 1
ATOM 4183 O O . GLU A 1 554 ? -50.532 -5.065 70.678 1.00 87.69 554 GLU A O 1
ATOM 4188 N N . LEU A 1 555 ? -48.425 -4.589 70.074 1.00 87.69 555 LEU A N 1
ATOM 4189 C CA . LEU A 1 555 ? -47.907 -4.534 71.451 1.00 87.69 555 LEU A CA 1
ATOM 4190 C C . LEU A 1 555 ? -48.606 -3.436 72.260 1.00 87.69 555 LEU A C 1
ATOM 4192 O O . LEU A 1 555 ? -49.075 -3.691 73.371 1.00 87.69 555 LEU A O 1
ATOM 4196 N N . HIS A 1 556 ? -48.778 -2.254 71.665 1.00 86.12 556 HIS A N 1
ATOM 4197 C CA . HIS A 1 556 ? -49.491 -1.146 72.288 1.00 86.12 556 HIS A CA 1
ATOM 4198 C C . HIS A 1 556 ? -50.958 -1.495 72.598 1.00 86.12 556 HIS A C 1
ATOM 4200 O O . HIS A 1 556 ? -51.443 -1.224 73.700 1.00 86.12 556 HIS A O 1
ATOM 4206 N N . LYS A 1 557 ? -51.664 -2.164 71.674 1.00 87.38 557 LYS A N 1
ATOM 4207 C CA . LYS A 1 557 ? -53.033 -2.659 71.918 1.00 87.38 557 LYS A CA 1
ATOM 4208 C C . LYS A 1 557 ? -53.081 -3.673 73.060 1.00 87.38 557 LYS A C 1
ATOM 4210 O O . LYS A 1 557 ? -53.977 -3.591 73.901 1.00 87.38 557 LYS A O 1
ATOM 4215 N N . LEU A 1 558 ? -52.134 -4.614 73.115 1.00 88.06 558 LEU A N 1
ATOM 4216 C CA . LEU A 1 558 ? -52.065 -5.603 74.195 1.00 88.06 558 LEU A CA 1
ATOM 4217 C C . LEU A 1 558 ? -51.776 -4.946 75.552 1.00 88.06 558 LEU A C 1
ATOM 4219 O O . LEU A 1 558 ? -52.389 -5.333 76.546 1.00 88.06 558 LEU A O 1
ATOM 4223 N N . ARG A 1 559 ? -50.905 -3.927 75.599 1.00 87.88 559 ARG A N 1
ATOM 4224 C CA . ARG A 1 559 ? -50.655 -3.103 76.795 1.00 87.88 559 ARG A CA 1
ATOM 4225 C C . ARG A 1 559 ? -51.949 -2.472 77.306 1.00 87.88 559 ARG A C 1
ATOM 4227 O O . ARG A 1 559 ? -52.322 -2.712 78.451 1.00 87.88 559 ARG A O 1
ATOM 4234 N N . LEU A 1 560 ? -52.664 -1.738 76.448 1.00 86.69 560 LEU A N 1
ATOM 4235 C CA . LEU A 1 560 ? -53.937 -1.100 76.808 1.00 86.69 560 LEU A CA 1
ATOM 4236 C C . LEU A 1 560 ? -54.987 -2.123 77.271 1.00 86.69 560 LEU A C 1
ATOM 4238 O O . LEU A 1 560 ? -55.664 -1.904 78.277 1.00 86.69 560 LEU A O 1
ATOM 4242 N N . GLY A 1 561 ? -55.092 -3.260 76.575 1.00 87.75 561 GLY A N 1
ATOM 4243 C CA . GLY A 1 561 ? -56.003 -4.346 76.937 1.00 87.75 561 GLY A CA 1
ATOM 4244 C C . GLY A 1 561 ? -55.696 -4.953 78.309 1.00 87.75 561 GLY A C 1
ATOM 4245 O O . GLY A 1 561 ? -56.602 -5.111 79.125 1.00 87.75 561 GLY A O 1
ATOM 4246 N N . SER A 1 562 ? -54.426 -5.245 78.598 1.00 87.12 562 SER A N 1
ATOM 4247 C CA . SER A 1 562 ? -53.993 -5.793 79.891 1.00 87.12 562 SER A CA 1
ATOM 4248 C C . SER A 1 562 ? -54.199 -4.806 81.044 1.00 87.12 562 SER A C 1
ATOM 4250 O O . SER A 1 562 ? -54.644 -5.215 82.116 1.00 87.12 562 SER A O 1
ATOM 4252 N N . THR A 1 563 ? -53.939 -3.510 80.834 1.00 87.56 563 THR A N 1
ATOM 4253 C CA . THR A 1 563 ? -54.224 -2.466 81.834 1.00 87.56 563 THR A CA 1
ATOM 4254 C C . THR A 1 563 ? -55.721 -2.371 82.129 1.00 87.56 563 THR A C 1
ATOM 4256 O O . THR A 1 563 ? -56.114 -2.376 83.293 1.00 87.56 563 THR A O 1
ATOM 4259 N N . SER A 1 564 ? -56.565 -2.379 81.092 1.00 88.81 564 SER A N 1
ATOM 4260 C CA . SER A 1 564 ? -58.023 -2.366 81.260 1.00 88.81 564 SER A CA 1
ATOM 4261 C C . SER A 1 564 ? -58.535 -3.603 82.013 1.00 88.81 564 SER A C 1
ATOM 4263 O O . SER A 1 564 ? -59.389 -3.479 82.890 1.00 88.81 564 SER A O 1
ATOM 4265 N N . LEU A 1 565 ? -57.971 -4.787 81.748 1.00 90.00 565 LEU A N 1
ATOM 4266 C CA . LEU A 1 565 ? -58.300 -6.017 82.479 1.00 90.00 565 LEU A CA 1
ATOM 4267 C C . LEU A 1 565 ? -57.886 -5.958 83.963 1.00 90.00 565 LEU A C 1
ATOM 4269 O O . LEU A 1 565 ? -58.591 -6.508 84.812 1.00 90.00 565 LEU A O 1
ATOM 4273 N N . ASP A 1 566 ? -56.778 -5.290 84.306 1.00 89.75 566 ASP A N 1
ATOM 4274 C CA . ASP A 1 566 ? -56.371 -5.076 85.706 1.00 89.75 566 ASP A CA 1
ATOM 4275 C C . ASP A 1 566 ? -57.337 -4.147 86.455 1.00 89.75 566 ASP A C 1
ATOM 4277 O O . ASP A 1 566 ? -57.712 -4.420 87.606 1.00 89.75 566 ASP A O 1
ATOM 4281 N N . GLU A 1 567 ? -57.775 -3.075 85.789 1.00 88.00 567 GLU A N 1
ATOM 4282 C CA . GLU A 1 567 ? -58.790 -2.149 86.296 1.00 88.00 567 GLU A CA 1
ATOM 4283 C C . GLU A 1 567 ? -60.133 -2.859 86.501 1.00 88.00 567 GLU A C 1
ATOM 4285 O O . GLU A 1 567 ? -60.723 -2.761 87.581 1.00 88.00 567 GLU A O 1
ATOM 4290 N N . GLU A 1 568 ? -60.582 -3.649 85.520 1.00 89.44 568 GLU A N 1
ATOM 4291 C CA . GLU A 1 568 ? -61.817 -4.437 85.598 1.00 89.44 568 GLU A CA 1
ATOM 4292 C C . GLU A 1 568 ? -61.766 -5.445 86.756 1.00 89.44 568 GLU A C 1
ATOM 4294 O O . GLU A 1 568 ? -62.688 -5.517 87.577 1.00 89.44 568 GLU A O 1
ATOM 4299 N N . ALA A 1 569 ? -60.659 -6.179 86.893 1.00 87.31 569 ALA A N 1
ATOM 4300 C CA . ALA A 1 569 ? -60.442 -7.082 88.018 1.00 87.31 569 ALA A CA 1
ATOM 4301 C C . ALA A 1 569 ? -60.483 -6.336 89.366 1.00 87.31 569 ALA A C 1
ATOM 4303 O O . ALA A 1 569 ? -61.020 -6.854 90.353 1.00 87.31 569 ALA A O 1
ATOM 4304 N N . GLY A 1 570 ? -59.933 -5.116 89.420 1.00 86.88 570 GLY A N 1
ATOM 4305 C CA . GLY A 1 570 ? -60.031 -4.212 90.567 1.00 86.88 570 GLY A CA 1
ATOM 4306 C C . GLY A 1 570 ? -61.476 -3.827 90.896 1.00 86.88 570 GLY A C 1
ATOM 4307 O O . GLY A 1 570 ? -61.885 -3.935 92.054 1.00 86.88 570 GLY A O 1
ATOM 4308 N N . GLY A 1 571 ? -62.270 -3.470 89.885 1.00 86.81 571 GLY A N 1
ATOM 4309 C CA . GLY A 1 571 ? -63.700 -3.183 90.021 1.00 86.81 571 GLY A CA 1
ATOM 4310 C C . GLY A 1 571 ? -64.502 -4.379 90.545 1.00 86.81 571 GLY A C 1
ATOM 4311 O O . GLY A 1 571 ? -65.313 -4.229 91.462 1.00 86.81 571 GLY A O 1
ATOM 4312 N N . ILE A 1 572 ? -64.222 -5.591 90.049 1.00 88.06 572 ILE A N 1
ATOM 4313 C CA . ILE A 1 572 ? -64.841 -6.832 90.544 1.00 88.06 572 ILE A CA 1
ATOM 4314 C C . ILE A 1 572 ? -64.537 -7.039 92.036 1.00 88.06 572 ILE A C 1
ATOM 4316 O O . ILE A 1 572 ? -65.451 -7.339 92.808 1.00 88.06 572 ILE A O 1
ATOM 4320 N N . LEU A 1 573 ? -63.289 -6.841 92.474 1.00 87.56 573 LEU A N 1
ATOM 4321 C CA . LEU A 1 573 ? -62.932 -6.932 93.896 1.00 87.56 573 LEU A CA 1
ATOM 4322 C C . LEU A 1 573 ? -63.620 -5.839 94.738 1.00 87.56 573 LEU A C 1
ATOM 4324 O O . LEU A 1 573 ? -64.062 -6.105 95.861 1.00 87.56 573 LEU A O 1
ATOM 4328 N N . GLY A 1 574 ? -63.769 -4.630 94.190 1.00 85.50 574 GLY A N 1
ATOM 4329 C CA . GLY A 1 574 ? -64.562 -3.556 94.792 1.00 85.50 574 GLY A CA 1
ATOM 4330 C C . GLY A 1 574 ? -66.013 -3.982 95.039 1.00 85.50 574 GLY A C 1
ATOM 4331 O O . GLY A 1 574 ? -66.519 -3.842 96.153 1.00 85.50 574 GLY A O 1
ATOM 4332 N N . ASN A 1 575 ? -66.651 -4.615 94.051 1.00 85.94 575 ASN A N 1
ATOM 4333 C CA . ASN A 1 575 ? -68.010 -5.150 94.178 1.00 85.94 575 ASN A CA 1
ATOM 4334 C C . ASN A 1 575 ? -68.110 -6.274 95.223 1.00 85.94 575 ASN A C 1
ATOM 4336 O O . ASN A 1 575 ? -69.060 -6.304 96.007 1.00 85.94 575 ASN A O 1
ATOM 4340 N N . VAL A 1 576 ? -67.117 -7.169 95.301 1.00 84.62 576 VAL A N 1
ATOM 4341 C CA . VAL A 1 576 ? -67.049 -8.178 96.377 1.00 84.62 576 VAL A CA 1
ATOM 4342 C C . VAL A 1 576 ? -66.947 -7.514 97.747 1.00 84.62 576 VAL A C 1
ATOM 4344 O O . VAL A 1 576 ? -67.588 -7.974 98.688 1.00 84.62 576 VAL A O 1
ATOM 4347 N N . SER A 1 577 ? -66.195 -6.419 97.868 1.00 83.94 577 SER A N 1
ATOM 4348 C CA . SER A 1 577 ? -66.068 -5.672 99.125 1.00 83.94 577 SER A CA 1
ATOM 4349 C C . SER A 1 577 ? -67.405 -5.059 99.561 1.00 83.94 577 SER A C 1
ATOM 4351 O O . SER A 1 577 ? -67.728 -5.066 100.749 1.00 83.94 577 SER A O 1
ATOM 4353 N N . VAL A 1 578 ? -68.224 -4.591 98.612 1.00 84.19 578 VAL A N 1
ATOM 4354 C CA . VAL A 1 578 ? -69.599 -4.134 98.878 1.00 84.19 578 VAL A CA 1
ATOM 4355 C C . VAL A 1 578 ? -70.482 -5.295 99.346 1.00 84.19 578 VAL A C 1
ATOM 4357 O O . VAL A 1 578 ? -71.131 -5.184 100.386 1.00 84.19 578 VAL A O 1
ATOM 4360 N N . LEU A 1 579 ? -70.457 -6.434 98.644 1.00 82.69 579 LEU A N 1
ATOM 4361 C CA . LEU A 1 579 ? -71.199 -7.635 99.051 1.00 82.69 579 LEU A CA 1
ATOM 4362 C C . LEU A 1 579 ? -70.746 -8.155 100.424 1.00 82.69 579 LEU A C 1
ATOM 4364 O O . LEU A 1 579 ? -71.567 -8.613 101.210 1.00 82.69 579 LEU A O 1
ATOM 4368 N N . ALA A 1 580 ? -69.461 -8.038 100.760 1.00 82.25 580 ALA A N 1
ATOM 4369 C CA . ALA A 1 580 ? -68.938 -8.428 102.065 1.00 82.25 580 ALA A CA 1
ATOM 4370 C C . ALA A 1 580 ? -69.466 -7.533 103.194 1.00 82.25 580 ALA A C 1
ATOM 4372 O O . ALA A 1 580 ? -69.801 -8.037 104.265 1.00 82.25 580 ALA A O 1
ATOM 4373 N N . ARG A 1 581 ? -69.621 -6.223 102.953 1.00 82.19 581 ARG A N 1
ATOM 4374 C CA . ARG A 1 581 ? -70.301 -5.324 103.901 1.00 82.19 581 ARG A CA 1
ATOM 4375 C C . ARG A 1 581 ? -71.766 -5.716 104.088 1.00 82.19 581 ARG A C 1
ATOM 4377 O O . ARG A 1 581 ? -72.229 -5.760 105.223 1.00 82.19 581 ARG A O 1
ATOM 4384 N N . LEU A 1 582 ? -72.464 -6.057 103.003 1.00 82.19 582 LEU A N 1
ATOM 4385 C CA . LEU A 1 582 ? -73.852 -6.529 103.054 1.00 82.19 582 LEU A CA 1
ATOM 4386 C C . LEU A 1 582 ? -73.975 -7.852 103.835 1.00 82.19 582 LEU A C 1
ATOM 4388 O O . LEU A 1 582 ? -74.861 -8.016 104.670 1.00 82.19 582 LEU A O 1
ATOM 4392 N N . SER A 1 583 ? -73.038 -8.773 103.612 1.00 80.81 583 SER A N 1
ATOM 4393 C CA . SER A 1 583 ? -72.915 -10.049 104.323 1.00 80.81 583 SER A CA 1
ATOM 4394 C C . SER A 1 583 ? -72.650 -9.854 105.823 1.00 80.81 583 SER A C 1
ATOM 4396 O O . SER A 1 583 ? -73.247 -10.546 106.647 1.00 80.81 583 SER A O 1
ATOM 4398 N N . ASN A 1 584 ? -71.819 -8.877 106.202 1.00 81.44 584 ASN A N 1
ATOM 4399 C CA . ASN A 1 584 ? -71.603 -8.514 107.605 1.00 81.44 584 ASN A CA 1
ATOM 4400 C C . ASN A 1 584 ? -72.854 -7.894 108.234 1.00 81.44 584 ASN A C 1
ATOM 4402 O O . ASN A 1 584 ? -73.279 -8.361 109.282 1.00 81.44 584 ASN A O 1
ATOM 4406 N N . ALA A 1 585 ? -73.518 -6.956 107.554 1.00 81.25 585 ALA A N 1
ATOM 4407 C CA . ALA A 1 585 ? -74.787 -6.399 108.026 1.00 81.25 585 ALA A CA 1
ATOM 4408 C C . ALA A 1 585 ? -75.875 -7.483 108.184 1.00 81.25 585 ALA A C 1
ATOM 4410 O O . ALA A 1 585 ? -76.679 -7.445 109.113 1.00 81.25 585 ALA A O 1
ATOM 4411 N N . THR A 1 586 ? -75.880 -8.485 107.300 1.00 82.25 586 THR A N 1
ATOM 4412 C CA . THR A 1 586 ? -76.753 -9.664 107.402 1.00 82.25 586 THR A CA 1
ATOM 4413 C C . THR A 1 586 ? -76.436 -10.479 108.661 1.00 82.25 586 THR A C 1
ATOM 4415 O O . THR A 1 586 ? -77.348 -10.858 109.392 1.00 82.25 586 THR A O 1
ATOM 4418 N N . ARG A 1 587 ? -75.152 -10.689 108.973 1.00 81.06 587 ARG A N 1
ATOM 4419 C CA . ARG A 1 587 ? -74.702 -11.360 110.204 1.00 81.06 587 ARG A CA 1
ATOM 4420 C C . ARG A 1 587 ? -75.038 -10.563 111.473 1.00 81.06 587 ARG A C 1
ATOM 4422 O O . ARG A 1 587 ? -75.398 -11.165 112.486 1.00 81.06 587 ARG A O 1
ATOM 4429 N N . ASP A 1 588 ? -74.981 -9.236 111.417 1.00 82.69 588 ASP A N 1
ATOM 4430 C CA . ASP A 1 588 ? -75.369 -8.364 112.531 1.00 82.69 588 ASP A CA 1
ATOM 4431 C C . ASP A 1 588 ? -76.877 -8.459 112.800 1.00 82.69 588 ASP A C 1
ATOM 4433 O O . ASP A 1 588 ? -77.285 -8.626 113.949 1.00 82.69 588 ASP A O 1
ATOM 4437 N N . LYS A 1 589 ? -77.710 -8.471 111.744 1.00 81.31 589 LYS A N 1
ATOM 4438 C CA . LYS A 1 589 ? -79.161 -8.717 111.861 1.00 81.31 589 LYS A CA 1
ATOM 4439 C C . LYS A 1 589 ? -79.464 -10.072 112.506 1.00 81.31 589 LYS A C 1
ATOM 4441 O O . LYS A 1 589 ? -80.331 -10.145 113.371 1.00 81.31 589 LYS A O 1
ATOM 4446 N N . MET A 1 590 ? -78.750 -11.133 112.117 1.00 81.12 590 MET A N 1
ATOM 4447 C CA . MET A 1 590 ? -78.879 -12.450 112.762 1.00 81.12 590 MET A CA 1
ATOM 4448 C C . MET A 1 590 ? -78.524 -12.381 114.247 1.00 81.12 590 MET A C 1
ATOM 4450 O O . MET A 1 590 ? -79.265 -12.891 115.080 1.00 81.12 590 MET A O 1
ATOM 4454 N N . SER A 1 591 ? -77.405 -11.736 114.584 1.00 80.56 591 SER A N 1
ATOM 4455 C CA . SER A 1 591 ? -76.930 -11.617 115.968 1.00 80.56 591 SER A CA 1
ATOM 4456 C C . SER A 1 591 ? -77.917 -10.842 116.843 1.00 80.56 591 SER A C 1
ATOM 4458 O O . SER A 1 591 ? -78.207 -11.255 117.965 1.00 80.56 591 SER A O 1
ATOM 4460 N N . GLU A 1 592 ? -78.492 -9.761 116.314 1.00 80.44 592 GLU A N 1
ATOM 4461 C CA . GLU A 1 592 ? -79.509 -8.982 117.021 1.00 80.44 592 GLU A CA 1
ATOM 4462 C C . GLU A 1 592 ? -80.819 -9.762 117.190 1.00 80.44 592 GLU A C 1
ATOM 4464 O O . GLU A 1 592 ? -81.416 -9.740 118.268 1.00 80.44 592 GLU A O 1
ATOM 4469 N N . ALA A 1 593 ? -81.243 -10.515 116.172 1.00 75.50 593 ALA A N 1
ATOM 4470 C CA . ALA A 1 593 ? -82.405 -11.393 116.274 1.00 75.50 593 ALA A CA 1
ATOM 4471 C C . ALA A 1 593 ? -82.213 -12.467 117.357 1.00 75.50 593 ALA A C 1
ATOM 4473 O O . ALA A 1 593 ? -83.100 -12.646 118.187 1.00 75.50 593 ALA A O 1
ATOM 4474 N N . ILE A 1 594 ? -81.043 -13.121 117.421 1.00 78.50 594 ILE A N 1
ATOM 4475 C CA . ILE A 1 594 ? -80.703 -14.107 118.472 1.00 78.50 594 ILE A CA 1
ATOM 4476 C C . ILE A 1 594 ? -80.849 -13.511 119.876 1.00 78.50 594 ILE A C 1
ATOM 4478 O O . ILE A 1 594 ? -81.274 -14.197 120.803 1.00 78.50 594 ILE A O 1
ATOM 4482 N N . ARG A 1 595 ? -80.510 -12.230 120.042 1.00 76.81 595 ARG A N 1
ATOM 4483 C CA . ARG A 1 595 ? -80.587 -11.528 121.328 1.00 76.81 595 ARG A CA 1
ATOM 4484 C C . ARG A 1 595 ? -82.019 -11.168 121.734 1.00 76.81 595 ARG A C 1
ATOM 4486 O O . ARG A 1 595 ? -82.293 -11.031 122.924 1.00 76.81 595 ARG A O 1
ATOM 4493 N N . THR A 1 596 ? -82.908 -10.966 120.764 1.00 74.06 596 THR A N 1
ATOM 4494 C CA . THR A 1 596 ? -84.227 -10.341 120.968 1.00 74.06 596 THR A CA 1
ATOM 4495 C C . THR A 1 596 ? -85.409 -11.297 120.793 1.00 74.06 596 THR A C 1
ATOM 4497 O O . THR A 1 596 ? -86.466 -11.052 121.374 1.00 74.06 596 THR A O 1
ATOM 4500 N N . ILE A 1 597 ? -85.244 -12.399 120.055 1.00 74.06 597 ILE A N 1
ATOM 4501 C CA . ILE A 1 597 ? -86.295 -13.383 119.763 1.00 74.06 597 ILE A CA 1
ATOM 4502 C C . ILE A 1 597 ? -85.926 -14.727 120.424 1.00 74.06 597 ILE A C 1
ATOM 4504 O O . ILE A 1 597 ? -84.881 -15.294 120.100 1.00 74.06 597 ILE A O 1
ATOM 4508 N N . PRO A 1 598 ? -86.753 -15.278 121.336 1.00 66.62 598 PRO A N 1
ATOM 4509 C CA . PRO A 1 598 ? -86.490 -16.576 121.961 1.00 66.62 598 PRO A CA 1
ATOM 4510 C C . PRO A 1 598 ? -86.345 -17.700 120.924 1.00 66.62 598 PRO A C 1
ATOM 4512 O O . PRO A 1 598 ? -87.129 -17.775 119.984 1.00 66.62 598 PRO A O 1
ATOM 4515 N N . ASN A 1 599 ? -85.359 -18.584 121.107 1.00 67.88 599 ASN A N 1
ATOM 4516 C CA . ASN A 1 599 ? -85.106 -19.784 120.289 1.00 67.88 599 ASN A CA 1
ATOM 4517 C C . ASN A 1 599 ? -84.855 -19.563 118.774 1.00 67.88 599 ASN A C 1
ATOM 4519 O O . ASN A 1 599 ? -84.732 -20.535 118.036 1.00 67.88 599 ASN A O 1
ATOM 4523 N N . VAL A 1 600 ? -84.686 -18.325 118.283 1.00 73.50 600 VAL A N 1
ATOM 4524 C CA . VAL A 1 600 ? -84.478 -18.052 116.838 1.00 73.50 600 VAL A CA 1
ATOM 4525 C C . VAL A 1 600 ? -83.153 -18.595 116.278 1.00 73.50 600 VAL A C 1
ATOM 4527 O O . VAL A 1 600 ? -83.014 -18.792 115.073 1.00 73.50 600 VAL A O 1
ATOM 4530 N N . ALA A 1 601 ? -82.166 -18.854 117.143 1.00 69.12 601 ALA A N 1
ATOM 4531 C CA . ALA A 1 601 ? -80.833 -19.307 116.743 1.00 69.12 601 ALA A CA 1
ATOM 4532 C C . ALA A 1 601 ? -80.850 -20.624 115.944 1.00 69.12 601 ALA A C 1
ATOM 4534 O O . ALA A 1 601 ? -80.024 -20.801 115.046 1.00 69.12 601 ALA A O 1
ATOM 4535 N N . GLU A 1 602 ? -81.804 -21.518 116.228 1.00 72.06 602 GLU A N 1
ATOM 4536 C CA . GLU A 1 602 ? -81.942 -22.814 115.550 1.00 72.06 602 GLU A CA 1
ATOM 4537 C C . GLU A 1 602 ? -82.364 -22.666 114.074 1.00 72.06 602 GLU A C 1
ATOM 4539 O O . GLU A 1 602 ? -81.991 -23.491 113.239 1.00 72.06 602 GLU A O 1
ATOM 4544 N N . TYR A 1 603 ? -83.031 -21.563 113.712 1.00 75.75 603 TYR A N 1
ATOM 4545 C CA . TYR A 1 603 ? -83.516 -21.300 112.351 1.00 75.75 603 TYR A CA 1
ATOM 4546 C C . TYR A 1 603 ? -82.452 -20.722 111.405 1.00 75.75 603 TYR A C 1
ATOM 4548 O O . TYR A 1 603 ? -82.623 -20.715 110.187 1.00 75.75 603 TYR A O 1
ATOM 4556 N N . PHE A 1 604 ? -81.300 -20.288 111.925 1.00 83.25 604 PHE A N 1
ATOM 4557 C CA . PHE A 1 604 ? -80.255 -19.631 111.132 1.00 83.25 604 PHE A CA 1
ATOM 4558 C C . PHE A 1 604 ? -79.260 -20.575 110.431 1.00 83.25 604 PHE A C 1
ATOM 4560 O O . PHE A 1 604 ? -78.302 -20.108 109.804 1.00 83.25 604 PHE A O 1
ATOM 4567 N N . GLY A 1 605 ? -79.457 -21.896 110.497 1.00 76.50 605 GLY A N 1
ATOM 4568 C CA . GLY A 1 605 ? -78.527 -22.887 109.934 1.00 76.50 605 GLY A CA 1
ATOM 4569 C C . GLY A 1 605 ? -78.226 -22.701 108.437 1.00 76.50 605 GLY A C 1
ATOM 4570 O O . GLY A 1 605 ? -77.066 -22.779 108.025 1.00 76.50 605 GLY A O 1
ATOM 4571 N N . VAL A 1 606 ? -79.247 -22.392 107.628 1.00 78.19 606 VAL A N 1
ATOM 4572 C CA . VAL A 1 606 ? -79.103 -22.164 106.175 1.00 78.19 606 VAL A CA 1
ATOM 4573 C C . VAL A 1 606 ? -78.335 -20.870 105.891 1.00 78.19 606 VAL A C 1
ATOM 4575 O O . VAL A 1 606 ? -77.359 -20.886 105.142 1.00 78.19 606 VAL A O 1
ATOM 4578 N N . ALA A 1 607 ? -78.694 -19.768 106.554 1.00 78.31 607 ALA A N 1
ATOM 4579 C CA . ALA A 1 607 ? -78.013 -18.483 106.407 1.00 78.31 607 ALA A CA 1
ATOM 4580 C C . ALA A 1 607 ? -76.525 -18.552 106.795 1.00 78.31 607 ALA A C 1
ATOM 4582 O O . ALA A 1 607 ? -75.665 -18.063 106.061 1.00 78.31 607 ALA A O 1
ATOM 4583 N N . ASN A 1 608 ? -76.191 -19.220 107.906 1.00 79.88 608 ASN A N 1
ATOM 4584 C CA . ASN A 1 608 ? -74.798 -19.412 108.323 1.00 79.88 608 ASN A CA 1
ATOM 4585 C C . ASN A 1 608 ? -73.982 -20.207 107.293 1.00 79.88 608 ASN A C 1
ATOM 4587 O O . ASN A 1 608 ? -72.819 -19.878 107.035 1.00 79.88 608 ASN A O 1
ATOM 4591 N N . ARG A 1 609 ? -74.588 -21.225 106.668 1.00 81.44 609 ARG A N 1
ATOM 4592 C CA . ARG A 1 609 ? -73.956 -21.998 105.593 1.00 81.44 609 ARG A CA 1
ATOM 4593 C C . ARG A 1 609 ? -73.697 -21.130 104.361 1.00 81.44 609 ARG A C 1
ATOM 4595 O O . ARG A 1 609 ? -72.566 -21.120 103.879 1.00 81.44 609 ARG A O 1
ATOM 4602 N N . GLU A 1 610 ? -74.687 -20.375 103.890 1.00 82.50 610 GLU A N 1
ATOM 4603 C CA . GLU A 1 610 ? -74.541 -19.494 102.720 1.00 82.50 610 GLU A CA 1
ATOM 4604 C C . GLU A 1 610 ? -73.500 -18.385 102.960 1.00 82.50 610 GLU A C 1
ATOM 4606 O O . GLU A 1 610 ? -72.623 -18.165 102.124 1.00 82.50 610 GLU A O 1
ATOM 4611 N N . LEU A 1 611 ? -73.477 -17.759 104.144 1.00 81.12 611 LEU A N 1
ATOM 4612 C CA . LEU A 1 611 ? -72.459 -16.759 104.499 1.00 81.12 611 LEU A CA 1
ATOM 4613 C C . LEU A 1 611 ? -71.034 -17.347 104.541 1.00 81.12 611 LEU A C 1
ATOM 4615 O O . LEU A 1 611 ? -70.068 -16.673 104.172 1.00 81.12 611 LEU A O 1
ATOM 4619 N N . ALA A 1 612 ? -70.876 -18.604 104.967 1.00 81.44 612 ALA A N 1
ATOM 4620 C CA . ALA A 1 612 ? -69.586 -19.295 104.937 1.00 81.44 612 ALA A CA 1
ATOM 4621 C C . 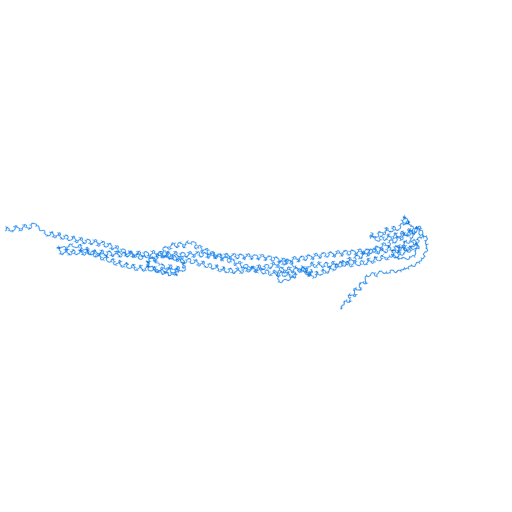ALA A 1 612 ? -69.142 -19.638 103.501 1.00 81.44 612 ALA A C 1
ATOM 4623 O O . ALA A 1 612 ? -67.954 -19.543 103.176 1.00 81.44 612 ALA A O 1
ATOM 4624 N N . VAL A 1 613 ? -70.081 -20.005 102.621 1.00 82.88 613 VAL A N 1
ATOM 4625 C CA . VAL A 1 613 ? -69.813 -20.229 101.191 1.00 82.88 613 VAL A CA 1
ATOM 4626 C C . VAL A 1 613 ? -69.461 -18.907 100.495 1.00 82.88 613 VAL A C 1
ATOM 4628 O O . VAL A 1 613 ? -68.502 -18.875 99.721 1.00 82.88 613 VAL A O 1
ATOM 4631 N N . PHE A 1 614 ? -70.135 -17.803 100.836 1.00 85.69 614 PHE A N 1
ATOM 4632 C CA . PHE A 1 614 ? -69.796 -16.457 100.367 1.00 85.69 614 PHE A CA 1
ATOM 4633 C C . PHE A 1 614 ? -68.362 -16.070 100.745 1.00 85.69 614 PHE A C 1
ATOM 4635 O O . PHE A 1 614 ? -67.589 -15.671 99.877 1.00 85.69 614 PHE A O 1
ATOM 4642 N N . ALA A 1 615 ? -67.961 -16.259 102.008 1.00 79.38 615 ALA A N 1
ATOM 4643 C CA . ALA A 1 615 ? -66.603 -15.947 102.461 1.00 79.38 615 ALA A CA 1
ATOM 4644 C C . ALA A 1 615 ? -65.528 -16.733 101.684 1.00 79.38 615 ALA A C 1
ATOM 4646 O O . ALA A 1 615 ? -64.480 -16.190 101.325 1.00 79.38 615 ALA A O 1
ATOM 4647 N N . ARG A 1 616 ? -65.797 -18.006 101.353 1.00 82.69 616 ARG A N 1
ATOM 4648 C CA . ARG A 1 616 ? -64.913 -18.811 100.490 1.00 82.69 616 ARG A CA 1
ATOM 4649 C C . ARG A 1 616 ? -64.870 -18.282 99.053 1.00 82.69 616 ARG A C 1
ATOM 4651 O O . ARG A 1 616 ? -63.793 -18.254 98.458 1.00 82.69 616 ARG A O 1
ATOM 4658 N N . ALA A 1 617 ? -66.007 -17.861 98.498 1.00 82.25 617 ALA A N 1
ATOM 4659 C CA . ALA A 1 617 ? -66.082 -17.278 97.159 1.00 82.25 617 ALA A CA 1
ATOM 4660 C C . ALA A 1 617 ? -65.342 -15.931 97.073 1.00 82.25 617 ALA A C 1
ATOM 4662 O O . ALA A 1 617 ? -64.567 -15.727 96.140 1.00 82.25 617 ALA A O 1
ATOM 4663 N N . ALA A 1 618 ? -65.490 -15.063 98.077 1.00 82.62 618 ALA A N 1
ATOM 4664 C CA . ALA A 1 618 ? -64.777 -13.791 98.180 1.00 82.62 618 ALA A CA 1
ATOM 4665 C C . ALA A 1 618 ? -63.253 -13.995 98.228 1.00 82.62 618 ALA A C 1
ATOM 4667 O O . ALA A 1 618 ? -62.529 -13.412 97.423 1.00 82.62 618 ALA A O 1
ATOM 4668 N N . LYS A 1 619 ? -62.771 -14.921 99.071 1.00 84.94 619 LYS A N 1
ATOM 4669 C CA . LYS A 1 619 ? -61.340 -15.271 99.154 1.00 84.94 619 LYS A CA 1
ATOM 4670 C C . LYS A 1 619 ? -60.790 -15.835 97.837 1.00 84.94 619 LYS A C 1
ATOM 4672 O O . LYS A 1 619 ? -59.633 -15.608 97.489 1.00 84.94 619 LYS A O 1
ATOM 4677 N N . LYS A 1 620 ? -61.608 -16.573 97.077 1.00 86.38 620 LYS A N 1
ATOM 4678 C CA . LYS A 1 620 ? -61.234 -17.073 95.745 1.00 86.38 620 LYS A CA 1
ATOM 4679 C C . LYS A 1 620 ? -61.092 -15.937 94.724 1.00 86.38 620 LYS A C 1
ATOM 4681 O O . LYS A 1 620 ? -60.160 -15.976 93.927 1.00 86.38 620 LYS A O 1
ATOM 4686 N N . ILE A 1 621 ? -61.982 -14.942 94.752 1.00 87.44 621 ILE A N 1
ATOM 4687 C CA . ILE A 1 621 ? -61.907 -13.760 93.876 1.00 87.44 621 ILE A CA 1
ATOM 4688 C C . ILE A 1 621 ? -60.687 -12.903 94.228 1.00 87.44 621 ILE A C 1
ATOM 4690 O O . ILE A 1 621 ? -59.971 -12.477 93.330 1.00 87.44 621 ILE A O 1
ATOM 4694 N N . GLU A 1 622 ? -60.397 -12.719 95.516 1.00 86.12 622 GLU A N 1
ATOM 4695 C CA . GLU A 1 622 ? -59.198 -12.016 95.987 1.00 86.12 622 GLU A CA 1
ATOM 4696 C C . GLU A 1 622 ? -57.906 -12.710 95.525 1.00 86.12 622 GLU A C 1
ATOM 4698 O O . GLU A 1 622 ? -57.005 -12.064 94.989 1.00 86.12 622 GLU A O 1
ATOM 4703 N N . LYS A 1 623 ? -57.839 -14.046 95.637 1.00 88.50 623 LYS A N 1
ATOM 4704 C CA . LYS A 1 623 ? -56.714 -14.828 95.105 1.00 88.50 623 LYS A CA 1
ATOM 4705 C C . LYS A 1 623 ? -56.539 -14.611 93.596 1.00 88.50 623 LYS A C 1
ATOM 4707 O O . LYS A 1 623 ? -55.430 -14.334 93.151 1.00 88.50 623 LYS A O 1
ATOM 4712 N N . LEU A 1 624 ? -57.626 -14.698 92.825 1.00 88.94 624 LEU A N 1
ATOM 4713 C CA . LEU A 1 624 ? -57.593 -14.470 91.377 1.00 88.94 624 LEU A CA 1
ATOM 4714 C C . LEU A 1 624 ? -57.183 -13.032 91.022 1.00 88.94 624 LEU A C 1
ATOM 4716 O O . LEU A 1 624 ? -56.418 -12.854 90.081 1.00 88.94 624 LEU A O 1
ATOM 4720 N N . ARG A 1 625 ? -57.611 -12.016 91.787 1.00 90.75 625 ARG A N 1
ATOM 4721 C CA . ARG A 1 625 ? -57.184 -10.621 91.579 1.00 90.75 625 ARG A CA 1
ATOM 4722 C C . ARG A 1 625 ? -55.676 -10.457 91.732 1.00 90.75 625 ARG A C 1
ATOM 4724 O O . ARG A 1 625 ? -55.071 -9.743 90.934 1.00 90.75 625 ARG A O 1
ATOM 4731 N N . ASN A 1 626 ? -55.089 -11.089 92.747 1.00 87.56 626 ASN A N 1
ATOM 4732 C CA . ASN A 1 626 ? -53.647 -11.031 92.991 1.00 87.56 626 ASN A CA 1
ATOM 4733 C C . ASN A 1 626 ? -52.861 -11.743 91.882 1.00 87.56 626 ASN A C 1
ATOM 4735 O O . ASN A 1 626 ? -51.839 -11.226 91.440 1.00 87.56 626 ASN A O 1
ATOM 4739 N N . GLU A 1 627 ? -53.364 -12.877 91.384 1.00 89.88 627 GLU A N 1
ATOM 4740 C CA . GLU A 1 627 ? -52.789 -13.557 90.216 1.00 89.88 627 GLU A CA 1
ATOM 4741 C C . GLU A 1 627 ? -52.881 -12.691 88.949 1.00 89.88 627 GLU A C 1
ATOM 4743 O O . GLU A 1 627 ? -51.881 -12.537 88.259 1.00 89.88 627 GLU A O 1
ATOM 4748 N N . VAL A 1 628 ? -54.036 -12.069 88.671 1.00 90.50 628 VAL A N 1
ATOM 4749 C CA . VAL A 1 628 ? -54.201 -11.122 87.549 1.00 90.50 628 VAL A CA 1
ATOM 4750 C C . VAL A 1 628 ? -53.230 -9.951 87.678 1.00 90.50 628 VAL A C 1
ATOM 4752 O O . VAL A 1 628 ? -52.554 -9.621 86.711 1.00 90.50 628 VAL A O 1
ATOM 4755 N N . ARG A 1 629 ? -53.096 -9.366 88.876 1.00 89.81 629 ARG A N 1
ATOM 4756 C CA . ARG A 1 629 ? -52.165 -8.255 89.123 1.00 89.81 629 ARG A CA 1
ATOM 4757 C C . ARG A 1 629 ? -50.723 -8.639 88.812 1.00 89.81 629 ARG A C 1
ATOM 4759 O O . ARG A 1 629 ? -49.993 -7.863 88.206 1.00 89.81 629 ARG A O 1
ATOM 4766 N N . SER A 1 630 ? -50.318 -9.821 89.276 1.00 87.88 630 SER A N 1
ATOM 4767 C CA . SER A 1 630 ? -48.968 -10.345 89.0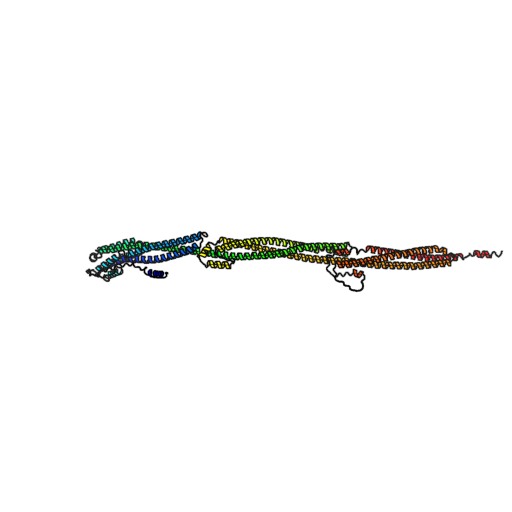80 1.00 87.88 630 SER A CA 1
ATOM 4768 C C . SER A 1 630 ? -48.691 -10.617 87.604 1.00 87.88 630 SER A C 1
ATOM 4770 O O . SER A 1 630 ? -47.639 -10.228 87.104 1.00 87.88 630 SER A O 1
ATOM 4772 N N . ASP A 1 631 ? -49.636 -11.247 86.903 1.00 89.44 631 ASP A N 1
ATOM 4773 C CA . ASP A 1 631 ? -49.510 -11.542 85.476 1.00 89.44 631 ASP A CA 1
ATOM 4774 C C . ASP A 1 631 ? -49.475 -10.258 84.639 1.00 89.44 631 ASP A C 1
ATOM 4776 O O . ASP A 1 631 ? -48.654 -10.157 83.735 1.00 89.44 631 ASP A O 1
ATOM 4780 N N . VAL A 1 632 ? -50.313 -9.259 84.950 1.00 89.75 632 VAL A N 1
ATOM 4781 C CA . VAL A 1 632 ? -50.307 -7.954 84.265 1.00 89.75 632 VAL A CA 1
ATOM 4782 C C . VAL A 1 632 ? -48.986 -7.223 84.505 1.00 89.75 632 VAL A C 1
ATOM 4784 O O . VAL A 1 632 ? -48.402 -6.712 83.556 1.00 89.75 632 VAL A O 1
ATOM 4787 N N . ALA A 1 633 ? -48.474 -7.199 85.739 1.00 87.56 633 ALA A N 1
ATOM 4788 C CA . ALA A 1 633 ? -47.184 -6.574 86.032 1.00 87.56 633 ALA A CA 1
ATOM 4789 C C . ALA A 1 633 ? -46.033 -7.251 85.266 1.00 87.56 633 ALA A C 1
ATOM 4791 O O . ALA A 1 633 ? -45.235 -6.566 84.629 1.00 87.56 633 ALA A O 1
ATOM 4792 N N . SER A 1 634 ? -45.992 -8.589 85.265 1.00 88.12 634 SER A N 1
ATOM 4793 C CA . SER A 1 634 ? -45.007 -9.362 84.498 1.00 88.12 634 SER A CA 1
ATOM 4794 C C . SER A 1 634 ? -45.156 -9.156 82.989 1.00 88.12 634 SER A C 1
ATOM 4796 O O . SER A 1 634 ? -44.151 -9.080 82.287 1.00 88.12 634 SER A O 1
ATOM 4798 N N . PHE A 1 635 ? -46.391 -9.068 82.487 1.00 91.88 635 PHE A N 1
ATOM 4799 C CA . PHE A 1 635 ? -46.682 -8.796 81.083 1.00 91.88 635 PHE A CA 1
ATOM 4800 C C . PHE A 1 635 ? -46.147 -7.423 80.666 1.00 91.88 635 PHE A C 1
ATOM 4802 O O . PHE A 1 635 ? -45.451 -7.332 79.661 1.00 91.88 635 PHE A O 1
ATOM 4809 N N . LEU A 1 636 ? -46.437 -6.372 81.442 1.00 88.00 636 LEU A N 1
ATOM 4810 C CA . LEU A 1 636 ? -46.010 -5.003 81.141 1.00 88.00 636 LEU A CA 1
ATOM 4811 C C . LEU A 1 636 ? -44.483 -4.865 81.155 1.00 88.00 636 LEU A C 1
ATOM 4813 O O . LEU A 1 636 ? -43.925 -4.193 80.293 1.00 88.00 636 LEU A O 1
ATOM 4817 N N . GLU A 1 637 ? -43.798 -5.519 82.095 1.00 88.00 637 GLU A N 1
ATOM 4818 C CA . GLU A 1 637 ? -42.332 -5.514 82.135 1.00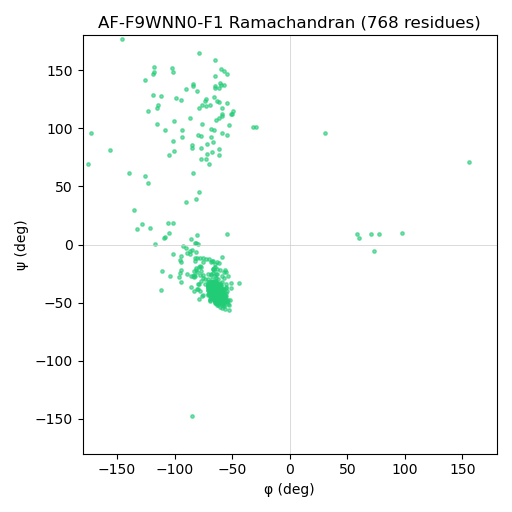 88.00 637 GLU A CA 1
ATOM 4819 C C . GLU A 1 637 ? -41.728 -6.167 80.880 1.00 88.00 637 GLU A C 1
ATOM 4821 O O . GLU A 1 637 ? -40.818 -5.612 80.258 1.00 88.00 637 GLU A O 1
ATOM 4826 N N . GLU A 1 638 ? -42.241 -7.334 80.489 1.00 87.69 638 GLU A N 1
ATOM 4827 C CA . GLU A 1 638 ? -41.730 -8.079 79.338 1.00 87.69 638 GLU A CA 1
ATOM 4828 C C . GLU A 1 638 ? -42.072 -7.393 78.007 1.00 87.69 638 GLU A C 1
ATOM 4830 O O . GLU A 1 638 ? -41.256 -7.353 77.085 1.00 87.69 638 GLU A O 1
ATOM 4835 N N . GLU A 1 639 ? -43.250 -6.781 77.919 1.00 88.69 639 GLU A N 1
ATOM 4836 C CA . GLU A 1 639 ? -43.688 -5.997 76.769 1.00 88.69 639 GLU A CA 1
ATOM 4837 C C . GLU A 1 639 ? -42.837 -4.725 76.594 1.00 88.69 639 GLU A C 1
ATOM 4839 O O . GLU A 1 639 ? -42.344 -4.484 75.493 1.00 88.69 639 GLU A O 1
ATOM 4844 N N . MET A 1 640 ? -42.534 -3.984 77.668 1.00 84.31 640 MET A N 1
ATOM 4845 C CA . MET A 1 640 ? -41.612 -2.838 77.613 1.00 84.31 640 MET A CA 1
ATOM 4846 C C . MET A 1 640 ? -40.192 -3.237 77.187 1.00 84.31 640 MET A C 1
ATOM 4848 O O . MET A 1 640 ? -39.567 -2.541 76.380 1.00 84.31 640 MET A O 1
ATOM 4852 N N . LYS A 1 641 ? -39.664 -4.363 77.695 1.00 86.75 641 LYS A N 1
ATOM 4853 C CA . LYS A 1 641 ? -38.364 -4.899 77.245 1.00 86.75 641 LYS A CA 1
ATOM 4854 C C . LYS A 1 641 ? -38.390 -5.205 75.753 1.00 86.75 641 LYS A C 1
ATOM 4856 O O . LYS A 1 641 ? -37.440 -4.881 75.037 1.00 86.75 641 LYS A O 1
ATOM 4861 N N . ARG A 1 642 ? -39.485 -5.803 75.280 1.00 87.62 642 ARG A N 1
ATOM 4862 C CA . ARG A 1 642 ? -39.664 -6.159 73.876 1.00 87.62 642 ARG A CA 1
ATOM 4863 C C . ARG A 1 642 ? -39.725 -4.930 72.976 1.00 87.62 642 ARG A C 1
ATOM 4865 O O . ARG A 1 642 ? -39.015 -4.877 71.974 1.00 87.62 642 ARG A O 1
ATOM 4872 N N . GLU A 1 643 ? -40.516 -3.936 73.358 1.00 82.75 643 GLU A N 1
ATOM 4873 C CA . GLU A 1 643 ? -40.644 -2.660 72.654 1.00 82.75 643 GLU A CA 1
ATOM 4874 C C . GLU A 1 643 ? -39.294 -1.920 72.580 1.00 82.75 643 GLU A C 1
ATOM 4876 O O . GLU A 1 643 ? -38.868 -1.495 71.501 1.00 82.75 643 GLU A O 1
ATOM 4881 N N . SER A 1 644 ? -38.555 -1.850 73.695 1.00 82.00 644 SER A N 1
ATOM 4882 C CA . SER A 1 644 ? -37.210 -1.262 73.723 1.00 82.00 644 SER A CA 1
ATOM 4883 C C . SER A 1 644 ? -36.240 -1.998 72.796 1.00 82.00 644 SER A C 1
ATOM 4885 O O . SER A 1 644 ? -35.474 -1.352 72.081 1.00 82.00 644 SER A O 1
ATOM 4887 N N . HIS A 1 645 ? -36.265 -3.336 72.790 1.00 85.62 645 HIS A N 1
ATOM 4888 C CA . HIS A 1 645 ? -35.398 -4.135 71.926 1.00 85.62 645 HIS A CA 1
ATOM 4889 C C . HIS A 1 645 ? -35.677 -3.871 70.441 1.00 85.62 645 HIS A C 1
ATOM 4891 O O . HIS A 1 645 ? -34.739 -3.666 69.671 1.00 85.62 645 HIS A O 1
ATOM 4897 N N . ILE A 1 646 ? -36.955 -3.793 70.050 1.00 86.31 646 ILE A N 1
ATOM 4898 C CA . ILE A 1 646 ? -37.360 -3.452 68.679 1.00 86.31 646 ILE A CA 1
ATOM 4899 C C . ILE A 1 646 ? -36.798 -2.083 68.274 1.00 86.31 646 ILE A C 1
ATOM 4901 O O . ILE A 1 646 ? -36.195 -1.957 67.207 1.00 86.31 646 ILE A O 1
ATOM 4905 N N . ASN A 1 647 ? -36.943 -1.063 69.124 1.00 80.94 647 ASN A N 1
ATOM 4906 C CA . ASN A 1 647 ? -36.520 0.297 68.788 1.00 80.94 647 ASN A CA 1
ATOM 4907 C C . ASN A 1 647 ? -34.990 0.442 68.660 1.00 80.94 647 ASN A C 1
ATOM 4909 O O . ASN A 1 647 ? -34.488 1.049 67.705 1.00 80.94 647 ASN A O 1
ATOM 4913 N N . THR A 1 648 ? -34.229 -0.152 69.587 1.00 81.50 648 THR A N 1
ATOM 4914 C CA . THR A 1 648 ? -32.759 -0.148 69.531 1.00 81.50 648 THR A CA 1
ATOM 4915 C C . THR A 1 648 ? -32.255 -0.866 68.281 1.00 81.50 648 THR A C 1
ATOM 4917 O O . THR A 1 648 ? -31.467 -0.295 67.522 1.00 81.50 648 THR A O 1
ATOM 4920 N N . THR A 1 649 ? -32.752 -2.078 68.018 1.00 86.62 649 THR A N 1
ATOM 4921 C CA . THR A 1 649 ? -32.311 -2.877 66.870 1.00 86.62 649 THR A CA 1
ATOM 4922 C C . THR A 1 649 ? -32.683 -2.219 65.542 1.00 86.62 649 THR A C 1
ATOM 4924 O O . THR A 1 649 ? -31.858 -2.183 64.630 1.00 86.62 649 THR A O 1
ATOM 4927 N N . ARG A 1 650 ? -33.877 -1.617 65.433 1.00 83.69 650 ARG A N 1
ATOM 4928 C CA . ARG A 1 650 ? -34.282 -0.827 64.258 1.00 83.69 650 ARG A CA 1
ATOM 4929 C C . ARG A 1 650 ? -33.293 0.303 63.972 1.00 83.69 650 ARG A C 1
ATOM 4931 O O . ARG A 1 650 ? -32.867 0.470 62.832 1.00 83.69 650 ARG A O 1
ATOM 4938 N N . THR A 1 651 ? -32.931 1.083 64.988 1.00 78.44 651 THR A N 1
ATOM 4939 C CA . THR A 1 651 ? -32.027 2.234 64.829 1.00 78.44 651 THR A CA 1
ATOM 4940 C C . THR A 1 651 ? -30.645 1.794 64.340 1.00 78.44 651 THR A C 1
ATOM 4942 O O . THR A 1 651 ? -30.075 2.411 63.437 1.00 78.44 651 THR A O 1
ATOM 4945 N N . GLU A 1 652 ? -30.114 0.701 64.892 1.00 81.94 652 GLU A N 1
ATOM 4946 C CA . GLU A 1 652 ? -28.822 0.156 64.471 1.00 81.94 652 GLU A CA 1
ATOM 4947 C C . GLU A 1 652 ? -28.866 -0.427 63.050 1.00 81.94 652 GLU A C 1
ATOM 4949 O O . GLU A 1 652 ? -27.972 -0.146 62.248 1.00 81.94 652 GLU A O 1
ATOM 4954 N N . PHE A 1 653 ? -29.927 -1.169 62.714 1.00 86.31 653 PHE A N 1
ATOM 4955 C CA . PHE A 1 653 ? -30.179 -1.673 61.361 1.00 86.31 653 PHE A CA 1
ATOM 4956 C C . PHE A 1 653 ? -30.159 -0.535 60.333 1.00 86.31 653 PHE A C 1
ATOM 4958 O O . PHE A 1 653 ? -29.415 -0.583 59.351 1.00 86.31 653 PHE A O 1
ATOM 4965 N N . MET A 1 654 ? -30.921 0.526 60.603 1.00 80.69 654 MET A N 1
ATOM 4966 C CA . MET A 1 654 ? -31.031 1.686 59.725 1.00 80.69 654 MET A CA 1
ATOM 4967 C C . MET A 1 654 ? -29.687 2.378 59.511 1.00 80.69 654 MET A C 1
ATOM 4969 O O . MET A 1 654 ? -29.343 2.694 58.378 1.00 80.69 654 MET A O 1
ATOM 4973 N N . LYS A 1 655 ? -28.895 2.545 60.576 1.00 79.00 655 LYS A N 1
ATOM 4974 C CA . LYS A 1 655 ? -27.557 3.150 60.516 1.00 79.00 655 LYS A CA 1
ATOM 4975 C C . LYS A 1 655 ? -26.559 2.324 59.696 1.00 79.00 655 LYS A C 1
ATOM 4977 O O . LYS A 1 655 ? -25.676 2.896 59.061 1.00 79.00 655 LYS A O 1
ATOM 4982 N N . LYS A 1 656 ? -26.647 0.990 59.743 1.00 83.06 656 LYS A N 1
ATOM 4983 C CA . LYS A 1 656 ? -25.753 0.108 58.974 1.00 83.06 656 LYS A CA 1
ATOM 4984 C C . LYS A 1 656 ? -26.121 0.065 57.496 1.00 83.06 656 LYS A C 1
ATOM 4986 O O . LYS A 1 656 ? -25.228 0.117 56.651 1.00 83.06 656 LYS A O 1
ATOM 4991 N N . LEU A 1 657 ? -27.416 -0.026 57.194 1.00 83.38 657 LEU A N 1
ATOM 4992 C CA . LEU A 1 657 ? -27.896 -0.165 55.822 1.00 83.38 657 LEU A CA 1
ATOM 4993 C C . LEU A 1 657 ? -27.898 1.172 55.066 1.00 83.38 657 LEU A C 1
ATOM 4995 O O . LEU A 1 657 ? -27.597 1.205 53.874 1.00 83.38 657 LEU A O 1
ATOM 4999 N N . PHE A 1 658 ? -28.177 2.273 55.764 1.00 79.19 658 PHE A N 1
ATOM 5000 C CA . PHE A 1 658 ? -28.187 3.626 55.224 1.00 79.19 658 PHE A CA 1
ATOM 5001 C C . PHE A 1 658 ? -27.217 4.489 56.031 1.00 79.19 658 PHE A C 1
ATOM 5003 O O . PHE A 1 658 ? -27.406 4.735 57.222 1.00 79.19 658 PHE A O 1
ATOM 5010 N N . THR A 1 659 ? -26.150 4.961 55.392 1.00 61.78 659 THR A N 1
ATOM 5011 C CA . THR A 1 659 ? -25.237 5.928 56.006 1.00 61.78 659 THR A CA 1
ATOM 5012 C C . THR A 1 659 ? -25.968 7.251 56.222 1.00 61.78 659 THR A C 1
ATOM 5014 O O . THR A 1 659 ? -26.081 8.047 55.296 1.00 61.78 659 THR A O 1
ATOM 5017 N N . ASN A 1 660 ? -26.453 7.496 57.439 1.00 50.66 660 ASN A N 1
ATOM 5018 C CA . ASN A 1 660 ? -26.855 8.831 57.873 1.00 50.66 660 ASN A CA 1
ATOM 5019 C C . ASN A 1 660 ? -25.678 9.509 58.590 1.00 50.66 660 ASN A C 1
ATOM 5021 O O . ASN A 1 660 ? -25.452 9.299 59.782 1.00 50.66 660 ASN A O 1
ATOM 5025 N N . GLU A 1 661 ? -24.949 10.355 57.859 1.00 38.59 661 GLU A N 1
ATOM 5026 C CA . GLU A 1 661 ? -24.361 11.569 58.430 1.00 38.59 661 GLU A CA 1
ATOM 5027 C C . GLU A 1 661 ? -25.502 12.578 58.580 1.00 38.59 661 GLU A C 1
ATOM 5029 O O . GLU A 1 661 ? -25.990 13.121 57.594 1.00 38.59 661 GLU A O 1
ATOM 5034 N N . GLY A 1 662 ? -25.999 12.783 59.797 1.00 33.00 662 GLY A N 1
ATOM 5035 C CA . GLY A 1 662 ? -27.100 13.721 60.001 1.00 33.00 662 GLY A CA 1
ATOM 5036 C C . GLY A 1 662 ? -27.908 13.419 61.241 1.00 33.00 662 GLY A C 1
ATOM 5037 O O . GLY A 1 662 ? -29.051 12.983 61.170 1.00 33.00 662 GLY A O 1
ATOM 5038 N N . SER A 1 663 ? -27.298 13.673 62.392 1.00 40.06 663 SER A N 1
ATOM 5039 C CA . SER A 1 663 ? -28.031 14.003 63.605 1.00 40.06 663 SER A CA 1
ATOM 5040 C C . SER A 1 663 ? -28.978 15.172 63.293 1.00 40.06 663 SER A C 1
ATOM 5042 O O . SER A 1 663 ? -28.537 16.318 63.235 1.00 40.06 663 SER A O 1
ATOM 5044 N N . SER A 1 664 ? -30.270 14.909 63.117 1.00 32.59 664 SER A N 1
ATOM 5045 C CA . SER A 1 664 ? -31.294 15.900 63.438 1.00 32.59 664 SER A CA 1
ATOM 5046 C C . SER A 1 664 ? -31.880 15.530 64.792 1.00 32.59 664 SER A C 1
ATOM 5048 O O . SER A 1 664 ? -32.941 14.920 64.910 1.00 32.59 664 SER A O 1
ATOM 5050 N N . SER A 1 665 ? -31.140 15.909 65.831 1.00 38.66 665 SER A N 1
ATOM 5051 C CA . SER A 1 665 ? -31.734 16.356 67.080 1.00 38.66 665 SER A CA 1
ATOM 5052 C C . SER A 1 665 ? -32.707 17.487 66.746 1.00 38.66 665 SER A C 1
ATOM 5054 O O . SER A 1 665 ? -32.309 18.639 66.587 1.00 38.66 665 SER A O 1
ATOM 5056 N N . THR A 1 666 ? -33.979 17.161 66.566 1.00 29.58 666 THR A N 1
ATOM 5057 C CA . THR A 1 666 ? -35.040 18.150 66.721 1.00 29.58 666 THR A CA 1
ATOM 5058 C C . THR A 1 666 ? -35.759 17.782 68.001 1.00 29.58 666 THR A C 1
ATOM 5060 O O . THR A 1 666 ? -36.549 16.844 68.054 1.00 29.58 666 THR A O 1
ATOM 5063 N N . GLU A 1 667 ? -35.376 18.490 69.061 1.00 34.84 667 GLU A N 1
ATOM 5064 C CA . GLU A 1 667 ? -36.167 18.640 70.272 1.00 34.84 667 GLU A CA 1
ATOM 5065 C C . GLU A 1 667 ? -37.583 19.054 69.860 1.00 34.84 667 GLU A C 1
ATOM 5067 O O . GLU A 1 667 ? -37.807 20.130 69.310 1.00 34.84 667 GLU A O 1
ATOM 5072 N N . GLY A 1 668 ? -38.539 18.163 70.077 1.00 30.75 668 GLY A N 1
ATOM 5073 C CA . GLY A 1 668 ? -39.938 18.411 69.782 1.00 30.75 668 GLY A CA 1
ATOM 5074 C C . GLY A 1 668 ? -40.755 17.255 70.319 1.00 30.75 668 GLY A C 1
ATOM 5075 O O . GLY A 1 668 ? -40.819 16.220 69.673 1.00 30.75 668 GLY A O 1
ATOM 5076 N N . ASN A 1 669 ? -41.296 17.444 71.527 1.00 32.56 669 ASN A N 1
ATOM 5077 C CA . ASN A 1 669 ? -42.297 16.624 72.216 1.00 32.56 669 ASN A CA 1
ATOM 5078 C C . ASN A 1 669 ? -42.251 15.130 71.886 1.00 32.56 669 ASN A C 1
ATOM 5080 O O . ASN A 1 669 ? -42.864 14.714 70.909 1.00 32.56 669 ASN A O 1
ATOM 5084 N N . SER A 1 670 ? -41.567 14.353 72.738 1.00 31.58 670 SER A N 1
ATOM 5085 C CA . SER A 1 670 ? -41.492 12.887 72.706 1.00 31.58 670 SER A CA 1
ATOM 5086 C C . SER A 1 670 ? -42.763 12.266 72.118 1.00 31.58 670 SER A C 1
ATOM 5088 O O . SER A 1 670 ? -43.778 12.189 72.820 1.00 31.58 670 SER A O 1
ATOM 5090 N N . PRO A 1 671 ? -42.726 11.844 70.843 1.00 41.66 671 PRO A N 1
ATOM 5091 C CA . PRO A 1 671 ? -43.804 11.074 70.262 1.00 41.66 671 PRO A CA 1
ATOM 5092 C C . PRO A 1 671 ? -43.943 9.794 71.083 1.00 41.66 671 PRO A C 1
ATOM 5094 O O . PRO A 1 671 ? -42.962 9.311 71.664 1.00 41.66 671 PRO A O 1
ATOM 5097 N N . THR A 1 672 ? -45.140 9.222 71.151 1.00 51.03 672 THR A N 1
ATOM 5098 C CA . THR A 1 672 ? -45.247 7.874 71.717 1.00 51.03 672 THR A CA 1
ATOM 5099 C C . THR A 1 672 ? -44.345 6.932 70.914 1.00 51.03 672 THR A C 1
ATOM 5101 O O . THR A 1 672 ? -44.073 7.162 69.739 1.00 51.03 672 THR A O 1
ATOM 5104 N N . LEU A 1 673 ? -43.798 5.887 71.533 1.00 55.09 673 LEU A N 1
ATOM 5105 C CA . LEU A 1 673 ? -42.785 5.037 70.891 1.00 55.09 673 LEU A CA 1
ATOM 5106 C C . LEU A 1 673 ? -43.310 4.391 69.583 1.00 55.09 673 LEU A C 1
ATOM 5108 O O . LEU A 1 673 ? -42.546 4.232 68.627 1.00 55.09 673 LEU A O 1
ATOM 5112 N N . VAL A 1 674 ? -44.633 4.200 69.494 1.00 57.44 674 VAL A N 1
ATOM 5113 C CA . VAL A 1 674 ? -45.412 3.903 68.278 1.00 57.44 674 VAL A CA 1
ATOM 5114 C C . VAL A 1 674 ? -45.148 4.917 67.153 1.00 57.44 674 VAL A C 1
ATOM 5116 O O . VAL A 1 674 ? -44.743 4.515 66.066 1.00 57.44 674 VAL A O 1
ATOM 5119 N N . ASP A 1 675 ? -45.268 6.223 67.407 1.00 57.12 675 ASP A N 1
ATOM 5120 C CA . ASP A 1 675 ? -45.018 7.287 66.420 1.00 57.12 675 ASP A CA 1
ATOM 5121 C C . ASP A 1 675 ? -43.572 7.266 65.897 1.00 57.12 675 ASP A C 1
ATOM 5123 O O . ASP A 1 675 ? -43.322 7.577 64.731 1.00 57.12 675 ASP A O 1
ATOM 5127 N N . SER A 1 676 ? -42.608 6.870 66.740 1.00 60.03 676 SER A N 1
ATOM 5128 C CA . SER A 1 676 ? -41.199 6.793 66.340 1.00 60.03 676 SER A CA 1
ATOM 5129 C C . SER A 1 676 ? -40.943 5.652 65.350 1.00 60.03 676 SER A C 1
ATOM 5131 O O . SER A 1 676 ? -40.204 5.846 64.383 1.00 60.03 676 SER A O 1
ATOM 5133 N N . VAL A 1 677 ? -41.557 4.478 65.560 1.00 63.66 677 VAL A N 1
ATOM 5134 C CA . VAL A 1 677 ? -41.384 3.273 64.726 1.00 63.66 677 VAL A CA 1
ATOM 5135 C C . VAL A 1 677 ? -42.235 3.354 63.456 1.00 63.66 677 VAL A C 1
ATOM 5137 O O . VAL A 1 677 ? -41.756 2.986 62.382 1.00 63.66 677 VAL A O 1
ATOM 5140 N N . CYS A 1 678 ? -43.448 3.900 63.564 1.00 70.00 678 CYS A N 1
ATOM 5141 C CA . CYS A 1 678 ? -44.456 3.947 62.505 1.00 70.00 678 CYS A CA 1
ATOM 5142 C C . CYS A 1 678 ? -44.360 5.134 61.540 1.00 70.00 678 CYS A C 1
ATOM 5144 O O . CYS A 1 678 ? -45.013 5.108 60.499 1.00 70.00 678 CYS A O 1
ATOM 5146 N N . ASN A 1 679 ? -43.495 6.119 61.804 1.00 63.28 679 ASN A N 1
ATOM 5147 C CA . ASN A 1 679 ? -43.066 7.105 60.805 1.00 63.28 679 ASN A CA 1
ATOM 5148 C C . ASN A 1 679 ? -41.640 6.803 60.312 1.00 63.28 679 ASN A C 1
ATOM 5150 O O . ASN A 1 679 ? -40.676 7.459 60.718 1.00 63.28 679 ASN A O 1
ATOM 5154 N N . PRO A 1 680 ? -41.453 5.808 59.426 1.00 54.28 680 PRO A N 1
ATOM 5155 C CA . PRO A 1 680 ? -40.159 5.478 58.859 1.00 54.28 680 PRO A CA 1
ATOM 5156 C C . PRO A 1 680 ? -39.893 6.390 57.664 1.00 54.28 680 PRO A C 1
ATOM 5158 O O . PRO A 1 680 ? -39.776 5.904 56.543 1.00 54.28 680 PRO A O 1
ATOM 5161 N N . GLY A 1 681 ? -39.835 7.707 57.874 1.00 50.31 681 GLY A N 1
ATOM 5162 C CA . GLY A 1 681 ? -39.372 8.646 56.855 1.00 50.31 681 GLY A CA 1
ATOM 5163 C C . GLY A 1 681 ? -37.922 8.332 56.482 1.00 50.31 681 GLY A C 1
ATOM 5164 O O . GLY A 1 681 ? -36.997 8.980 56.958 1.00 50.31 681 GLY A O 1
ATOM 5165 N N . LEU A 1 682 ? -37.721 7.292 55.675 1.00 54.62 682 LEU A N 1
ATOM 5166 C CA . LEU A 1 682 ? -36.462 6.894 55.082 1.00 54.62 682 LEU A CA 1
ATOM 5167 C C . LEU A 1 682 ? -36.120 7.986 54.082 1.00 54.62 682 LEU A C 1
ATOM 5169 O O . LEU A 1 682 ? -36.589 7.969 52.945 1.00 54.62 682 LEU A O 1
ATOM 5173 N N . SER A 1 683 ? -35.347 8.981 54.527 1.00 47.78 683 SER A N 1
ATOM 5174 C CA . SER A 1 683 ? -34.738 9.929 53.602 1.00 47.78 683 SER A CA 1
ATOM 5175 C C . SER A 1 683 ? -33.966 9.108 52.579 1.00 47.78 683 SER A C 1
ATOM 5177 O O . SER A 1 683 ? -33.122 8.291 52.952 1.00 47.78 683 SER A O 1
ATOM 5179 N N . VAL A 1 684 ? -34.328 9.280 51.313 1.00 46.81 684 VAL A N 1
ATOM 5180 C CA . VAL A 1 684 ? -33.882 8.495 50.162 1.00 46.81 684 VAL A CA 1
ATOM 5181 C C . VAL A 1 684 ? -32.365 8.630 49.988 1.00 46.81 684 VAL A C 1
ATOM 5183 O O . VAL A 1 684 ? -31.888 9.435 49.197 1.00 46.81 684 VAL A O 1
ATOM 5186 N N . ASN A 1 685 ? -31.600 7.854 50.750 1.00 58.91 685 ASN A N 1
ATOM 5187 C CA . ASN A 1 685 ? -30.158 7.712 50.605 1.00 58.91 685 ASN A CA 1
ATOM 5188 C C . ASN A 1 685 ? -29.862 6.406 49.867 1.00 58.91 685 ASN A C 1
ATOM 5190 O O . ASN A 1 685 ? -30.594 5.421 49.986 1.00 58.91 685 ASN A O 1
ATOM 5194 N N . VAL A 1 686 ? -28.776 6.396 49.092 1.00 68.75 686 VAL A N 1
ATOM 5195 C CA . VAL A 1 686 ? -28.312 5.193 48.392 1.00 68.75 686 VAL A CA 1
ATOM 5196 C C . VAL A 1 686 ? -27.971 4.122 49.441 1.00 68.75 686 VAL A C 1
ATOM 5198 O O . VAL A 1 686 ? -27.151 4.395 50.321 1.00 68.75 686 VAL A O 1
ATOM 5201 N N . PRO A 1 687 ? -28.583 2.922 49.391 1.00 80.50 687 PRO A N 1
ATOM 5202 C CA . PRO A 1 687 ? -28.304 1.871 50.361 1.00 80.50 687 PRO A CA 1
ATOM 5203 C C . PRO A 1 687 ? -26.860 1.385 50.239 1.00 80.50 687 PRO A C 1
ATOM 5205 O O . PRO A 1 687 ? -26.310 1.254 49.141 1.00 80.50 687 PRO A O 1
ATOM 5208 N N . ASN A 1 688 ? -26.252 1.036 51.369 1.00 84.19 688 ASN A N 1
ATOM 5209 C CA . ASN A 1 688 ? -24.969 0.357 51.375 1.00 84.19 688 ASN A CA 1
ATOM 5210 C C . ASN A 1 688 ? -25.172 -1.124 51.028 1.00 84.19 688 ASN A C 1
ATOM 5212 O O . ASN A 1 688 ? -25.397 -1.960 51.900 1.00 84.19 688 ASN A O 1
ATOM 5216 N N . VAL A 1 689 ? -25.047 -1.456 49.741 1.00 81.69 689 VAL A N 1
ATOM 5217 C CA . VAL A 1 689 ? -25.233 -2.821 49.212 1.00 81.69 689 VAL A CA 1
ATOM 5218 C C . VAL A 1 689 ? -24.311 -3.850 49.881 1.00 81.69 689 VAL A C 1
ATOM 5220 O O . VAL A 1 689 ? -24.634 -5.032 49.925 1.00 81.69 689 VAL A O 1
ATOM 5223 N N . LYS A 1 690 ? -23.171 -3.430 50.446 1.00 82.00 690 LYS A N 1
ATOM 5224 C CA . LYS A 1 690 ? -22.268 -4.334 51.178 1.00 82.00 690 LYS A CA 1
ATOM 5225 C C . LYS A 1 690 ? -22.753 -4.662 52.593 1.00 82.00 690 LYS A C 1
ATOM 5227 O O . LYS A 1 690 ? -22.295 -5.654 53.143 1.00 82.00 690 LYS A O 1
ATOM 5232 N N . ALA A 1 691 ? -23.656 -3.857 53.151 1.00 83.62 691 ALA A N 1
ATOM 5233 C CA . ALA A 1 691 ? -24.198 -3.993 54.502 1.00 83.62 691 ALA A CA 1
ATOM 5234 C C . ALA A 1 691 ? -25.607 -4.618 54.525 1.00 83.62 691 ALA A C 1
ATOM 5236 O O . ALA A 1 691 ? -26.343 -4.463 55.498 1.00 83.62 691 ALA A O 1
ATOM 5237 N N . VAL A 1 692 ? -26.025 -5.302 53.451 1.00 85.44 692 VAL A N 1
ATOM 5238 C CA . VAL A 1 692 ? -27.325 -6.004 53.401 1.00 85.44 692 VAL A CA 1
ATOM 5239 C C . VAL A 1 692 ? -27.405 -7.199 54.353 1.00 85.44 692 VAL A C 1
ATOM 5241 O O . VAL A 1 692 ? -28.501 -7.655 54.655 1.00 85.44 692 VAL A O 1
ATOM 5244 N N . ASP A 1 693 ? -26.279 -7.670 54.888 1.00 84.81 693 ASP A N 1
ATOM 5245 C CA . ASP A 1 693 ? -26.253 -8.603 56.020 1.00 84.81 693 ASP A CA 1
ATOM 5246 C C . ASP A 1 693 ? -26.908 -8.014 57.276 1.00 84.81 693 ASP A C 1
ATOM 5248 O O . ASP A 1 693 ? -27.419 -8.765 58.101 1.00 84.81 693 ASP A O 1
ATOM 5252 N N . ALA A 1 694 ? -27.008 -6.683 57.393 1.00 85.69 694 ALA A N 1
ATOM 5253 C CA . ALA A 1 694 ? -27.762 -6.032 58.462 1.00 85.69 694 ALA A CA 1
ATOM 5254 C C . ALA A 1 694 ? -29.233 -6.490 58.526 1.00 85.69 694 ALA A C 1
ATOM 5256 O O . ALA A 1 694 ? -29.839 -6.412 59.593 1.00 85.69 694 ALA A O 1
ATOM 5257 N N . PHE A 1 695 ? -29.810 -7.029 57.442 1.00 87.00 695 PHE A N 1
ATOM 5258 C CA . PHE A 1 695 ? -31.144 -7.638 57.483 1.00 87.00 695 PHE A CA 1
ATOM 5259 C C . PHE A 1 695 ? -31.262 -8.769 58.515 1.00 87.00 695 PHE A C 1
ATOM 5261 O O . PHE A 1 695 ? -32.335 -8.955 59.088 1.00 87.00 695 PHE A O 1
ATOM 5268 N N . SER A 1 696 ? -30.173 -9.478 58.832 1.00 86.94 696 SER A N 1
ATOM 5269 C CA . SER A 1 696 ? -30.186 -10.513 59.870 1.00 86.94 696 SER A CA 1
ATOM 5270 C C . SER A 1 696 ? -30.424 -9.952 61.275 1.00 86.94 696 SER A C 1
ATOM 5272 O O . SER A 1 696 ? -30.824 -10.696 62.164 1.00 86.94 696 SER A O 1
ATOM 5274 N N . MET A 1 697 ? -30.190 -8.655 61.503 1.00 86.94 697 MET A N 1
ATOM 5275 C CA . MET A 1 697 ? -30.430 -8.009 62.800 1.00 86.94 697 MET A CA 1
ATOM 5276 C C . MET A 1 697 ? -31.918 -7.968 63.143 1.00 86.94 697 MET A C 1
ATOM 5278 O O . MET A 1 697 ? -32.281 -7.930 64.310 1.00 86.94 697 MET A O 1
ATOM 5282 N N . LEU A 1 698 ? -32.784 -8.009 62.130 1.00 87.38 698 LEU A N 1
ATOM 5283 C CA . LEU A 1 698 ? -34.229 -7.921 62.301 1.00 87.38 698 LEU A CA 1
ATOM 5284 C C . LEU A 1 698 ? -34.870 -9.251 62.729 1.00 87.38 698 LEU A C 1
ATOM 5286 O O . LEU A 1 698 ? -36.089 -9.318 62.899 1.00 87.38 698 LEU A O 1
ATOM 5290 N N . TRP A 1 699 ? -34.085 -10.316 62.906 1.00 84.88 699 TRP A N 1
ATOM 5291 C CA . TRP A 1 699 ? -34.616 -11.646 63.190 1.00 84.88 699 TRP A CA 1
ATOM 5292 C C . TRP A 1 699 ? -35.451 -11.692 64.470 1.00 84.88 699 TRP A C 1
ATOM 5294 O O . TRP A 1 699 ? -35.067 -11.150 65.504 1.00 84.88 699 TRP A O 1
ATOM 5304 N N . ASN A 1 700 ? -36.581 -12.397 64.399 1.00 80.31 700 ASN A N 1
ATOM 5305 C CA . ASN A 1 700 ? -37.486 -12.676 65.512 1.00 80.31 700 ASN A CA 1
ATOM 5306 C C . ASN A 1 700 ? -38.104 -11.454 66.193 1.00 80.31 700 ASN A C 1
ATOM 5308 O O . ASN A 1 700 ? -38.807 -11.657 67.171 1.00 80.31 700 ASN A O 1
ATOM 5312 N N . LEU A 1 701 ? -37.916 -10.219 65.713 1.00 86.56 701 LEU A N 1
ATOM 5313 C CA . LEU A 1 701 ? -38.475 -9.032 66.375 1.00 86.56 701 LEU A CA 1
ATOM 5314 C C . LEU A 1 701 ? -40.010 -8.986 66.329 1.00 86.56 701 LEU A C 1
ATOM 5316 O O . LEU A 1 701 ? -40.622 -8.552 67.306 1.00 86.56 701 LEU A O 1
ATOM 5320 N N . THR A 1 702 ? -40.628 -9.512 65.268 1.00 85.69 702 THR A N 1
ATOM 5321 C CA . THR A 1 702 ? -42.089 -9.531 65.060 1.00 85.69 702 THR A CA 1
ATOM 5322 C C . THR A 1 702 ? -42.832 -10.604 65.872 1.00 85.69 702 THR A C 1
ATOM 5324 O O . THR A 1 702 ? -44.059 -10.568 65.975 1.00 85.69 702 THR A O 1
ATOM 5327 N N . ASP A 1 703 ? -42.123 -11.556 66.493 1.00 85.00 703 ASP A N 1
ATOM 5328 C CA . ASP A 1 703 ? -42.751 -12.645 67.254 1.00 85.00 703 ASP A CA 1
ATOM 5329 C C . ASP A 1 703 ? -43.195 -12.214 68.662 1.00 85.00 703 ASP A C 1
ATOM 5331 O O . ASP A 1 703 ? -42.439 -12.270 69.633 1.00 85.00 703 ASP A O 1
ATOM 5335 N N . ILE A 1 704 ? -44.462 -11.825 68.774 1.00 88.12 704 ILE A N 1
ATOM 5336 C CA . ILE A 1 704 ? -45.111 -11.441 70.037 1.00 88.12 704 ILE A CA 1
ATOM 5337 C C . ILE A 1 704 ? -46.090 -12.514 70.551 1.00 88.12 704 ILE A C 1
ATOM 5339 O O . ILE A 1 704 ? -46.964 -12.231 71.374 1.00 88.12 704 ILE A O 1
ATOM 5343 N N . SER A 1 705 ? -45.977 -13.756 70.067 1.00 85.94 705 SER A N 1
ATOM 5344 C CA . SER A 1 705 ? -46.910 -14.854 70.377 1.00 85.94 705 SER A CA 1
ATOM 5345 C C . SER A 1 705 ? -46.964 -15.210 71.870 1.00 85.94 705 SER A C 1
ATOM 5347 O O . SER A 1 705 ? -48.046 -15.439 72.421 1.00 85.94 705 SER A O 1
ATOM 5349 N N . ALA A 1 706 ? -45.816 -15.187 72.550 1.00 86.00 706 ALA A N 1
ATOM 5350 C CA . ALA A 1 706 ? -45.728 -15.422 73.990 1.00 86.00 706 ALA A CA 1
ATOM 5351 C C . ALA A 1 706 ? -46.513 -14.365 74.786 1.00 86.00 706 ALA A C 1
ATOM 5353 O O . ALA A 1 706 ? -47.308 -14.713 75.657 1.00 86.00 706 ALA A O 1
ATOM 5354 N N . LEU A 1 707 ? -46.365 -13.083 74.430 1.00 89.06 707 LEU A N 1
ATOM 5355 C CA . LEU A 1 707 ? -47.095 -11.976 75.057 1.00 89.06 707 LEU A CA 1
ATOM 5356 C C . LEU A 1 707 ? -48.606 -12.088 74.811 1.00 89.06 707 LEU A C 1
ATOM 5358 O O . LEU A 1 707 ? -49.386 -11.936 75.750 1.00 89.06 707 LEU A O 1
ATOM 5362 N N . LYS A 1 708 ? -49.031 -12.447 73.590 1.00 88.81 708 LYS A N 1
ATOM 5363 C CA . LYS A 1 708 ? -50.449 -12.725 73.284 1.00 88.81 708 LYS A CA 1
ATOM 5364 C C . LYS A 1 708 ? -51.022 -13.829 74.174 1.00 88.81 708 LYS A C 1
ATOM 5366 O O . LYS A 1 708 ? -52.085 -13.658 74.760 1.00 88.81 708 LYS A O 1
ATOM 5371 N N . THR A 1 709 ? -50.277 -14.920 74.347 1.00 89.00 709 THR A N 1
ATOM 5372 C CA . THR A 1 709 ? -50.688 -16.049 75.196 1.00 89.00 709 THR A CA 1
ATOM 5373 C C . THR A 1 709 ? -50.865 -15.629 76.659 1.00 89.00 709 THR A C 1
ATOM 5375 O O . THR A 1 709 ? -51.820 -16.044 77.319 1.00 89.00 709 THR A O 1
ATOM 5378 N N . VAL A 1 710 ? -49.968 -14.780 77.175 1.00 88.56 710 VAL A N 1
ATOM 5379 C CA . VAL A 1 710 ? -50.084 -14.229 78.534 1.00 88.56 710 VAL A CA 1
ATOM 5380 C C . VAL A 1 710 ? -51.317 -13.327 78.655 1.00 88.56 710 VAL A C 1
ATOM 5382 O O . VAL A 1 710 ? -52.092 -13.494 79.597 1.00 88.56 710 VAL A O 1
ATOM 5385 N N . ALA A 1 711 ? -51.554 -12.435 77.688 1.00 88.88 711 ALA A N 1
ATOM 5386 C CA . ALA A 1 711 ? -52.733 -11.564 77.666 1.00 88.88 711 ALA A CA 1
ATOM 5387 C C . ALA A 1 711 ? -54.054 -12.361 77.635 1.00 88.88 711 ALA A C 1
ATOM 5389 O O . ALA A 1 711 ? -54.986 -12.061 78.388 1.00 88.88 711 ALA A O 1
ATOM 5390 N N . ASP A 1 712 ? -54.123 -13.433 76.841 1.00 89.00 712 ASP A N 1
ATOM 5391 C CA . ASP A 1 712 ? -55.287 -14.327 76.798 1.00 89.00 712 ASP A CA 1
ATOM 5392 C C . ASP A 1 712 ? -55.520 -15.049 78.136 1.00 89.00 712 ASP A C 1
ATOM 5394 O O . ASP A 1 712 ? -56.664 -15.217 78.574 1.00 89.00 712 ASP A O 1
ATOM 5398 N N . ASN A 1 713 ? -54.449 -15.436 78.837 1.00 89.62 713 ASN A N 1
ATOM 5399 C CA . ASN A 1 713 ? -54.551 -16.044 80.163 1.00 89.62 713 ASN A CA 1
ATOM 5400 C C . ASN A 1 713 ? -55.071 -15.048 81.217 1.00 89.62 713 ASN A C 1
ATOM 5402 O O . ASN A 1 713 ? -55.933 -15.406 82.027 1.00 89.62 713 ASN A O 1
ATOM 5406 N N . ILE A 1 714 ? -54.612 -13.790 81.178 1.00 90.31 714 ILE A N 1
ATOM 5407 C CA . ILE A 1 714 ? -55.131 -12.705 82.029 1.00 90.31 714 ILE A CA 1
ATOM 5408 C C . ILE A 1 714 ? -56.636 -12.544 81.790 1.00 90.31 714 ILE A C 1
ATOM 5410 O O . ILE A 1 714 ? -57.427 -12.608 82.736 1.00 90.31 714 ILE A O 1
ATOM 5414 N N . LYS A 1 715 ? -57.052 -12.437 80.523 1.00 91.31 715 LYS A N 1
ATOM 5415 C CA . LYS A 1 715 ? -58.463 -12.323 80.128 1.00 91.31 715 LYS A CA 1
ATOM 5416 C C . LYS A 1 715 ? -59.310 -13.485 80.655 1.00 91.31 715 LYS A C 1
ATOM 5418 O O . LYS A 1 715 ? -60.390 -13.270 81.209 1.00 91.31 715 LYS A O 1
ATOM 5423 N N . LEU A 1 716 ? -58.814 -14.719 80.548 1.00 91.25 716 LEU A N 1
ATOM 5424 C CA . LEU A 1 716 ? -59.495 -15.907 81.070 1.00 91.25 716 LEU A CA 1
ATOM 5425 C C . LEU A 1 716 ? -59.667 -15.856 82.598 1.00 91.25 716 LEU A C 1
ATOM 5427 O O . LEU A 1 716 ? -60.709 -16.260 83.122 1.00 91.25 716 LEU A O 1
ATOM 5431 N N . LYS A 1 717 ? -58.661 -15.365 83.331 1.00 91.62 717 LYS A N 1
ATOM 5432 C CA . LYS A 1 717 ? -58.733 -15.208 84.791 1.00 91.62 717 LYS A CA 1
ATOM 5433 C C . LYS A 1 717 ? -59.750 -14.140 85.201 1.00 91.62 717 LYS A C 1
ATOM 5435 O O . LYS A 1 717 ? -60.539 -14.405 86.110 1.00 91.62 717 LYS A O 1
ATOM 5440 N N . VAL A 1 718 ? -59.805 -13.000 84.507 1.00 89.56 718 VAL A N 1
ATOM 5441 C CA . VAL A 1 718 ? -60.821 -11.953 84.744 1.00 89.56 718 VAL A CA 1
ATOM 5442 C C . VAL A 1 718 ? -62.233 -12.481 84.475 1.00 89.56 718 VAL A C 1
ATOM 5444 O O . VAL A 1 718 ? -63.116 -12.324 85.319 1.00 89.56 718 VAL A O 1
ATOM 5447 N N . ALA A 1 719 ? -62.439 -13.235 83.390 1.00 89.25 719 ALA A N 1
ATOM 5448 C CA . ALA A 1 719 ? -63.726 -13.884 83.119 1.00 89.25 719 ALA A CA 1
ATOM 5449 C C . ALA A 1 719 ? -64.161 -14.824 84.265 1.00 89.25 719 ALA A C 1
ATOM 5451 O O . ALA A 1 719 ? -65.304 -14.785 84.724 1.00 89.25 719 ALA A O 1
ATOM 5452 N N . ARG A 1 720 ? -63.227 -15.614 84.821 1.00 89.06 720 ARG A N 1
ATOM 5453 C CA . ARG A 1 720 ? -63.495 -16.466 85.997 1.00 89.06 720 ARG A CA 1
ATOM 5454 C C . ARG A 1 720 ? -63.821 -15.662 87.258 1.00 89.06 720 ARG A C 1
ATOM 5456 O O . ARG A 1 720 ? -64.594 -16.143 88.096 1.00 89.06 720 ARG A O 1
ATOM 5463 N N . MET A 1 721 ? -63.233 -14.476 87.430 1.00 90.00 721 MET A N 1
ATOM 5464 C CA . MET A 1 721 ? -63.590 -13.565 88.522 1.00 90.00 721 MET A CA 1
ATOM 5465 C C . MET A 1 721 ? -65.023 -13.063 88.363 1.00 90.00 721 MET A C 1
ATOM 5467 O O . MET A 1 721 ? -65.772 -13.096 89.338 1.00 90.00 721 MET A O 1
ATOM 5471 N N . HIS A 1 722 ? -65.428 -12.685 87.150 1.00 88.31 722 HIS A N 1
ATOM 5472 C CA . HIS A 1 722 ? -66.785 -12.229 86.856 1.00 88.31 722 HIS A CA 1
ATOM 5473 C C . HIS A 1 722 ? -67.835 -13.316 87.158 1.00 88.31 722 HIS A C 1
ATOM 5475 O O . HIS A 1 722 ? -68.815 -13.077 87.869 1.00 88.31 722 HIS A O 1
ATOM 5481 N N . ASP A 1 723 ? -67.585 -14.555 86.724 1.00 87.44 723 ASP A N 1
ATOM 5482 C CA . ASP A 1 723 ? -68.436 -15.708 87.053 1.00 87.44 723 ASP A CA 1
ATOM 5483 C C . ASP A 1 723 ? -68.522 -15.965 88.562 1.00 87.44 723 ASP A C 1
ATOM 5485 O O . ASP A 1 723 ? -69.578 -16.314 89.101 1.00 87.44 723 ASP A O 1
ATOM 5489 N N . SER A 1 724 ? -67.399 -15.801 89.263 1.00 86.00 724 SER A N 1
ATOM 5490 C CA . SER A 1 724 ? -67.335 -15.980 90.713 1.00 86.00 724 SER A CA 1
ATOM 5491 C C . SER A 1 724 ? -68.078 -14.864 91.452 1.00 86.00 724 SER A C 1
ATOM 5493 O O . SER A 1 724 ? -68.761 -15.158 92.432 1.00 86.00 724 SER A O 1
ATOM 5495 N N . LEU A 1 725 ? -68.014 -13.617 90.972 1.00 88.12 725 LEU A N 1
ATOM 5496 C CA . LEU A 1 725 ? -68.771 -12.483 91.508 1.00 88.12 725 LEU A CA 1
ATOM 5497 C C . LEU A 1 725 ? -70.279 -12.712 91.365 1.00 88.12 725 LEU A C 1
ATOM 5499 O O . LEU A 1 725 ? -71.013 -12.534 92.334 1.00 88.12 725 LEU A O 1
ATOM 5503 N N . LYS A 1 726 ? -70.742 -13.176 90.196 1.00 87.12 726 LYS A N 1
ATOM 5504 C CA . LYS A 1 726 ? -72.160 -13.502 89.967 1.00 87.12 726 LYS A CA 1
ATOM 5505 C C . LYS A 1 726 ? -72.662 -14.558 90.955 1.00 87.12 726 LYS A C 1
ATOM 5507 O O . LYS A 1 726 ? -73.735 -14.406 91.536 1.00 87.12 726 LYS A O 1
ATOM 5512 N N . LYS A 1 727 ? -71.861 -15.602 91.196 1.00 85.12 727 LYS A N 1
ATOM 5513 C CA . LYS A 1 727 ? -72.163 -16.631 92.205 1.00 85.12 727 LYS A CA 1
ATOM 5514 C C . LYS A 1 727 ? -72.173 -16.051 93.619 1.00 85.12 727 LYS A C 1
ATOM 5516 O O . LYS A 1 727 ? -73.112 -16.307 94.361 1.00 85.12 727 LYS A O 1
ATOM 5521 N N . ALA A 1 728 ? -71.168 -15.255 93.981 1.00 83.88 728 ALA A N 1
ATOM 5522 C CA . ALA A 1 728 ? -71.078 -14.625 95.297 1.00 83.88 728 ALA A CA 1
ATOM 5523 C C . ALA A 1 728 ? -72.266 -13.685 95.571 1.00 83.88 728 ALA A C 1
ATOM 5525 O O . ALA A 1 728 ? -72.806 -13.696 96.671 1.00 83.88 728 ALA A O 1
ATOM 5526 N N . SER A 1 729 ? -72.719 -12.928 94.569 1.00 85.06 729 SER A N 1
ATOM 5527 C CA . SER A 1 729 ? -73.912 -12.080 94.661 1.00 85.06 729 SER A CA 1
ATOM 5528 C C . SER A 1 729 ? -75.182 -12.900 94.913 1.00 85.06 729 SER A C 1
ATOM 5530 O O . SER A 1 729 ? -75.928 -12.582 95.837 1.00 85.06 729 SER A O 1
ATOM 5532 N N . ALA A 1 730 ? -75.388 -13.996 94.172 1.00 83.88 730 ALA A N 1
ATOM 5533 C CA . ALA A 1 730 ? -76.530 -14.889 94.380 1.00 83.88 730 ALA A CA 1
ATOM 5534 C C . ALA A 1 730 ? -76.521 -15.537 95.778 1.00 83.88 730 ALA A C 1
ATOM 5536 O O . ALA A 1 730 ? -77.549 -15.564 96.450 1.00 83.88 730 ALA A O 1
ATOM 5537 N N . ILE A 1 731 ? -75.352 -15.996 96.240 1.00 84.75 731 ILE A N 1
ATOM 5538 C CA . ILE A 1 731 ? -75.163 -16.564 97.585 1.00 84.75 731 ILE A CA 1
ATOM 5539 C C . ILE A 1 731 ? -75.450 -15.510 98.662 1.00 84.75 731 ILE A C 1
ATOM 5541 O O . ILE A 1 731 ? -76.141 -15.792 99.636 1.00 84.75 731 ILE A O 1
ATOM 5545 N N . SER A 1 732 ? -74.960 -14.278 98.483 1.00 82.00 732 SER A N 1
ATOM 5546 C CA . SER A 1 732 ? -75.222 -13.176 99.415 1.00 82.00 732 SER A CA 1
ATOM 5547 C C . SER A 1 732 ? -76.714 -12.845 99.499 1.00 82.00 732 SER A C 1
ATOM 5549 O O . SER A 1 732 ? -77.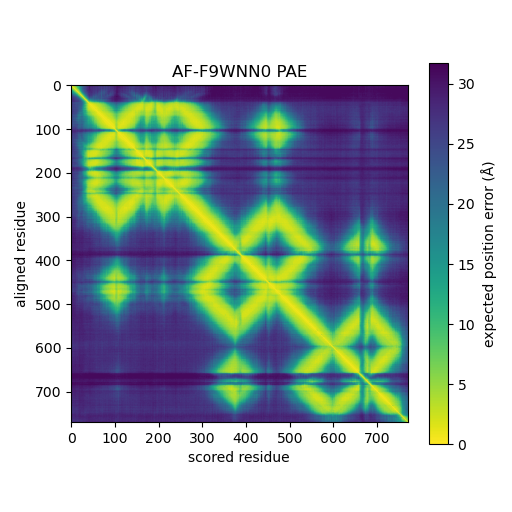223 -12.653 100.599 1.00 82.00 732 SER A O 1
ATOM 5551 N N . GLY A 1 733 ? -77.423 -12.812 98.364 1.00 80.38 733 GLY A N 1
ATOM 5552 C CA . GLY A 1 733 ? -78.874 -12.604 98.338 1.00 80.38 733 GLY A CA 1
ATOM 5553 C C . GLY A 1 733 ? -79.649 -13.757 98.986 1.00 80.38 733 GLY A C 1
ATOM 5554 O O . GLY A 1 733 ? -80.591 -13.520 99.737 1.00 80.38 733 GLY A O 1
ATOM 5555 N N . SER A 1 734 ? -79.214 -15.003 98.766 1.00 82.06 734 SER A N 1
ATOM 5556 C CA . SER A 1 734 ? -79.798 -16.187 99.410 1.00 82.06 734 SER A CA 1
ATOM 5557 C C . SER A 1 734 ? -79.584 -16.186 100.924 1.00 82.06 734 SER A C 1
ATOM 5559 O O . SER A 1 734 ? -80.484 -16.567 101.668 1.00 82.06 734 SER A O 1
ATOM 5561 N N . ALA A 1 735 ? -78.411 -15.749 101.390 1.00 80.94 735 ALA A N 1
ATOM 5562 C CA . ALA A 1 735 ? -78.128 -15.603 102.811 1.00 80.94 735 ALA A CA 1
ATOM 5563 C C . ALA A 1 735 ? -79.047 -14.560 103.458 1.00 80.94 735 ALA A C 1
ATOM 5565 O O . ALA A 1 735 ? -79.651 -14.845 104.485 1.00 80.94 735 ALA A O 1
ATOM 5566 N N . GLU A 1 736 ? -79.196 -13.379 102.850 1.00 82.56 736 GLU A N 1
ATOM 5567 C CA . GLU A 1 736 ? -80.086 -12.330 103.361 1.00 82.56 736 GLU A CA 1
ATOM 5568 C C . GLU A 1 736 ? -81.554 -12.786 103.411 1.00 82.56 736 GLU A C 1
ATOM 5570 O O . GLU A 1 736 ? -82.230 -12.579 104.422 1.00 82.56 736 GLU A O 1
ATOM 5575 N N . ALA A 1 737 ? -82.034 -13.463 102.363 1.00 82.69 737 ALA A N 1
ATOM 5576 C CA . ALA A 1 737 ? -83.383 -14.025 102.326 1.00 82.69 737 ALA A CA 1
ATOM 5577 C C . ALA A 1 737 ? -83.600 -15.080 103.423 1.00 82.69 737 ALA A C 1
ATOM 5579 O O . ALA A 1 737 ? -84.586 -15.002 104.153 1.00 82.69 737 ALA A O 1
ATOM 5580 N N . ALA A 1 738 ? -82.647 -16.002 103.603 1.00 80.56 738 ALA A N 1
ATOM 5581 C CA . ALA A 1 738 ? -82.716 -17.034 104.636 1.00 80.56 738 ALA A CA 1
ATOM 5582 C C . ALA A 1 738 ? -82.709 -16.447 106.059 1.00 80.56 738 ALA A C 1
ATOM 5584 O O . ALA A 1 738 ? -83.374 -16.976 106.945 1.00 80.56 738 ALA A O 1
ATOM 5585 N N . VAL A 1 739 ? -81.993 -15.339 106.295 1.00 81.25 739 VAL A N 1
ATOM 5586 C CA . VAL A 1 739 ? -82.058 -14.616 107.579 1.00 81.25 739 VAL A CA 1
ATOM 5587 C C . VAL A 1 739 ? -83.442 -14.027 107.807 1.00 81.25 739 VAL A C 1
ATOM 5589 O O . VAL A 1 739 ? -83.981 -14.147 108.904 1.00 81.25 739 VAL A O 1
ATOM 5592 N N . LYS A 1 740 ? -84.024 -13.397 106.785 1.00 82.94 740 LYS A N 1
ATOM 5593 C CA . LYS A 1 740 ? -85.357 -12.802 106.889 1.00 82.94 740 LYS A CA 1
ATOM 5594 C C . LYS A 1 740 ? -86.426 -13.864 107.177 1.00 82.94 740 LYS A C 1
ATOM 5596 O O . LYS A 1 740 ? -87.216 -13.686 108.097 1.00 82.94 740 LYS A O 1
ATOM 5601 N N . GLU A 1 741 ? -86.394 -14.975 106.448 1.00 80.50 741 GLU A N 1
ATOM 5602 C CA . GLU A 1 741 ? -87.320 -16.100 106.617 1.00 80.50 741 GLU A CA 1
ATOM 5603 C C . GLU A 1 741 ? -87.180 -16.766 107.994 1.00 80.50 741 GLU A C 1
ATOM 5605 O O . GLU A 1 741 ? -88.182 -17.049 108.650 1.00 80.50 741 GLU A O 1
ATOM 5610 N N . ALA A 1 742 ? -85.950 -16.951 108.484 1.00 77.94 742 ALA A N 1
ATOM 5611 C CA . ALA A 1 742 ? -85.696 -17.490 109.820 1.00 77.94 742 ALA A CA 1
ATOM 5612 C C . ALA A 1 742 ? -86.257 -16.589 110.937 1.00 77.94 742 ALA A C 1
ATOM 5614 O O . ALA A 1 742 ? -86.849 -17.089 111.894 1.00 77.94 742 ALA A O 1
ATOM 5615 N N . ILE A 1 743 ? -86.117 -15.263 110.804 1.00 79.94 743 ILE A N 1
ATOM 5616 C CA . ILE A 1 743 ? -86.695 -14.289 111.744 1.00 79.94 743 ILE A CA 1
ATOM 5617 C C . ILE A 1 743 ? -88.228 -14.334 111.701 1.00 79.94 743 ILE A C 1
ATOM 5619 O O . ILE A 1 743 ? -88.863 -14.403 112.752 1.00 79.94 743 ILE A O 1
ATOM 5623 N N . GLU A 1 744 ? -88.830 -14.314 110.507 1.00 79.56 744 GLU A N 1
ATOM 5624 C CA . GLU A 1 744 ? -90.290 -14.377 110.337 1.00 79.56 744 GLU A CA 1
ATOM 5625 C C . GLU A 1 744 ? -90.877 -15.677 110.907 1.00 79.56 744 GLU A C 1
ATOM 5627 O O . GLU A 1 744 ? -91.866 -15.637 111.641 1.00 79.56 744 GLU A O 1
ATOM 5632 N N . THR A 1 745 ? -90.233 -16.817 110.646 1.00 75.62 745 THR A N 1
ATOM 5633 C CA . THR A 1 745 ? -90.663 -18.136 111.141 1.00 75.62 745 THR A CA 1
ATOM 5634 C C . THR A 1 745 ? -90.621 -18.201 112.669 1.00 75.62 745 THR A C 1
ATOM 5636 O O . THR A 1 745 ? -91.593 -18.618 113.301 1.00 75.62 745 THR A O 1
ATOM 5639 N N . ALA A 1 746 ? -89.537 -17.722 113.286 1.00 71.69 746 ALA A N 1
ATOM 5640 C CA . ALA A 1 746 ? -89.410 -17.710 114.741 1.00 71.69 746 ALA A CA 1
ATOM 5641 C C . ALA A 1 746 ? -90.435 -16.786 115.421 1.00 71.69 746 ALA A C 1
ATOM 5643 O O . ALA A 1 746 ? -90.946 -17.113 116.493 1.00 71.69 746 ALA A O 1
ATOM 5644 N N . LEU A 1 747 ? -90.782 -15.651 114.802 1.00 73.88 747 LEU A N 1
ATOM 5645 C CA . LEU A 1 747 ? -91.839 -14.770 115.308 1.00 73.88 747 LEU A CA 1
ATOM 5646 C C . LEU A 1 747 ? -93.220 -15.445 115.251 1.00 73.88 747 LEU A C 1
ATOM 5648 O O . LEU A 1 747 ? -93.958 -15.389 116.235 1.00 73.88 747 LEU A O 1
ATOM 5652 N N . GLN A 1 748 ? -93.544 -16.137 114.154 1.00 71.56 748 GLN A N 1
ATOM 5653 C CA . GLN A 1 748 ? -94.816 -16.856 113.999 1.00 71.56 748 GLN A CA 1
ATOM 5654 C C . GLN A 1 748 ? -94.972 -18.025 114.985 1.00 71.56 748 GLN A C 1
ATOM 5656 O O . GLN A 1 748 ? -96.062 -18.261 115.515 1.00 71.56 748 GLN A O 1
ATOM 5661 N N . GLU A 1 749 ? -93.901 -18.769 115.269 1.00 64.44 749 GLU A N 1
ATOM 5662 C CA . GLU A 1 749 ? -93.952 -19.851 116.259 1.00 64.44 749 GLU A CA 1
ATOM 5663 C C . GLU A 1 749 ? -94.077 -19.344 117.698 1.00 64.44 749 GLU A C 1
ATOM 5665 O O . GLU A 1 749 ? -94.824 -19.919 118.497 1.00 64.44 749 GLU A O 1
ATOM 5670 N N . ASN A 1 750 ? -93.412 -18.234 118.018 1.00 60.84 750 ASN A N 1
ATOM 5671 C CA . ASN A 1 750 ? -93.515 -17.598 119.327 1.00 60.84 750 ASN A CA 1
ATOM 5672 C C . ASN A 1 750 ? -94.939 -17.055 119.588 1.00 60.84 750 ASN A C 1
ATOM 5674 O O . ASN A 1 750 ? -95.435 -17.107 120.715 1.00 60.84 750 ASN A O 1
ATOM 5678 N N . GLU A 1 751 ? -95.651 -16.605 118.547 1.00 59.00 751 GLU A N 1
ATOM 5679 C CA . GLU A 1 751 ? -97.082 -16.278 118.639 1.00 59.00 751 GLU A CA 1
ATOM 5680 C C . GLU A 1 751 ? -97.962 -17.522 118.869 1.00 59.00 751 GLU A C 1
ATOM 5682 O O . GLU A 1 751 ? -98.878 -17.481 119.698 1.00 59.00 751 GLU A O 1
ATOM 5687 N N . ARG A 1 752 ? -97.661 -18.663 118.226 1.00 55.34 752 ARG A N 1
ATOM 5688 C CA . ARG A 1 752 ? -98.392 -19.933 118.434 1.00 55.34 752 ARG A CA 1
ATOM 5689 C C . ARG A 1 752 ? -98.266 -20.488 119.855 1.00 55.34 752 ARG A C 1
ATOM 5691 O O . ARG A 1 752 ? -99.220 -21.089 120.346 1.00 55.34 752 ARG A O 1
ATOM 5698 N N . GLN A 1 753 ? -97.145 -20.269 120.541 1.00 53.59 753 GLN A N 1
ATOM 5699 C CA . GLN A 1 753 ? -96.948 -20.715 121.929 1.00 53.59 753 GLN A CA 1
ATOM 5700 C C . GLN A 1 753 ? -97.702 -19.874 122.979 1.00 53.59 753 GLN A C 1
ATOM 5702 O O . GLN A 1 753 ? -97.869 -20.332 124.110 1.00 53.59 753 GLN A O 1
ATOM 5707 N N . ARG A 1 754 ? -98.208 -18.677 122.636 1.00 51.81 754 ARG A N 1
ATOM 5708 C CA . ARG A 1 754 ? -98.898 -17.768 123.578 1.00 51.81 754 ARG A CA 1
ATOM 5709 C C . ARG A 1 754 ? -100.4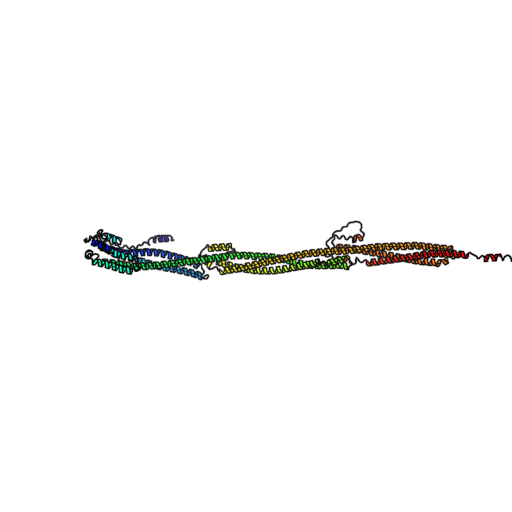25 -17.919 123.654 1.00 51.81 754 ARG A C 1
ATOM 5711 O O . ARG A 1 754 ? -101.046 -17.246 124.475 1.00 51.81 754 ARG A O 1
ATOM 5718 N N . CYS A 1 755 ? -101.048 -18.813 122.882 1.00 49.69 755 CYS A N 1
ATOM 5719 C CA . CYS A 1 755 ? -102.498 -19.051 122.947 1.00 49.69 755 CYS A CA 1
ATOM 5720 C C . CYS A 1 755 ? -102.840 -20.315 123.759 1.00 49.69 755 CYS A C 1
ATOM 5722 O O . CYS A 1 755 ? -102.674 -21.436 123.286 1.00 49.69 755 CYS A O 1
ATOM 5724 N N . THR A 1 756 ? -103.357 -20.155 124.983 1.00 47.41 756 THR A N 1
ATOM 5725 C CA . THR A 1 756 ? -103.910 -21.268 125.782 1.00 47.41 756 THR A CA 1
ATOM 5726 C C . THR A 1 756 ? -105.352 -21.595 125.336 1.00 47.41 756 THR A C 1
ATOM 5728 O O . THR A 1 756 ? -106.157 -20.669 125.234 1.00 47.41 756 THR A O 1
ATOM 5731 N N . PRO A 1 757 ? -105.739 -22.869 125.102 1.00 57.50 757 PRO A N 1
ATOM 5732 C CA . PRO A 1 757 ? -107.109 -23.235 124.717 1.00 57.50 757 PRO A CA 1
ATOM 5733 C C . PRO A 1 757 ? -108.149 -22.935 125.815 1.00 57.50 757 PRO A C 1
ATOM 5735 O O . PRO A 1 757 ? -107.959 -23.292 126.978 1.00 57.50 757 PRO A O 1
ATOM 5738 N N . LEU A 1 758 ? -109.287 -22.342 125.430 1.00 53.44 758 LEU A N 1
ATOM 5739 C CA . LEU A 1 758 ? -110.367 -21.842 126.307 1.00 53.44 758 LEU A CA 1
ATOM 5740 C C . LEU A 1 758 ? -110.962 -22.893 127.281 1.00 53.44 758 LEU A C 1
ATOM 5742 O O . LEU A 1 758 ? -111.492 -22.541 128.333 1.00 53.44 758 LEU A O 1
ATOM 5746 N N . TYR A 1 759 ? -110.855 -24.188 126.967 1.00 55.56 759 TYR A N 1
ATOM 5747 C CA . TYR A 1 759 ? -111.372 -25.286 127.802 1.00 55.56 759 TYR A CA 1
ATOM 5748 C C . TYR A 1 759 ? -110.663 -25.390 129.170 1.00 55.56 759 TYR A C 1
ATOM 5750 O O . TYR A 1 759 ? -111.299 -25.718 130.173 1.00 55.56 759 TYR A O 1
ATOM 5758 N N . THR A 1 760 ? -109.380 -25.023 129.256 1.00 56.50 760 THR A N 1
ATOM 5759 C CA . THR A 1 760 ? -108.586 -25.140 130.493 1.00 56.50 760 THR A CA 1
ATOM 5760 C C . THR A 1 760 ? -108.907 -24.035 131.514 1.00 56.50 760 THR A C 1
ATOM 5762 O O . THR A 1 760 ? -108.657 -24.203 132.706 1.00 56.50 760 THR A O 1
ATOM 5765 N N . GLN A 1 761 ? -109.508 -22.917 131.081 1.00 56.84 761 GLN A N 1
ATOM 5766 C CA . GLN A 1 761 ? -109.934 -21.826 131.972 1.00 56.84 761 GLN A CA 1
ATOM 5767 C C . GLN A 1 761 ? -111.312 -22.079 132.618 1.00 56.84 761 GLN A C 1
ATOM 5769 O O . GLN A 1 761 ? -111.537 -21.649 133.747 1.00 56.84 761 GLN A O 1
ATOM 5774 N N . LEU A 1 762 ? -112.203 -22.844 131.972 1.00 57.84 762 LEU A N 1
ATOM 5775 C CA . LEU A 1 762 ? -113.538 -23.182 132.501 1.00 57.84 762 LEU A CA 1
ATOM 5776 C C . LEU A 1 762 ? -113.510 -24.269 133.593 1.00 57.84 762 LEU A C 1
ATOM 5778 O O . LEU A 1 762 ? -114.308 -24.225 134.529 1.00 57.84 762 LEU A O 1
ATOM 5782 N N . PHE A 1 763 ? -112.559 -25.207 133.539 1.00 57.25 763 PHE A N 1
ATOM 5783 C CA . PHE A 1 763 ? -112.483 -26.321 134.499 1.00 57.25 763 PHE A CA 1
ATOM 5784 C C . PHE A 1 763 ? -112.046 -25.891 135.917 1.00 57.25 763 PHE A C 1
ATOM 5786 O O . PHE A 1 763 ? -112.422 -26.518 136.907 1.00 57.25 763 PHE A O 1
ATOM 5793 N N . ASN A 1 764 ? -111.308 -24.782 136.042 1.00 58.03 764 ASN A N 1
ATOM 5794 C CA . ASN A 1 764 ? -110.848 -24.260 137.336 1.00 58.03 764 ASN A CA 1
ATOM 5795 C C . ASN A 1 764 ? -111.904 -23.415 138.077 1.00 58.03 764 ASN A C 1
ATOM 5797 O O . ASN A 1 764 ? -111.756 -23.183 139.276 1.00 58.03 764 ASN A O 1
ATOM 5801 N N . ALA A 1 765 ? -112.981 -22.992 137.404 1.00 58.88 765 ALA A N 1
ATOM 5802 C CA . ALA A 1 765 ? -114.060 -22.207 138.010 1.00 58.88 765 ALA A CA 1
ATOM 5803 C C . ALA A 1 765 ? -115.148 -23.072 138.684 1.00 58.88 765 ALA A C 1
ATOM 5805 O O . ALA A 1 765 ? -115.759 -22.634 139.654 1.00 58.88 765 ALA A O 1
ATOM 5806 N N . VAL A 1 766 ? -115.358 -24.318 138.235 1.00 59.19 766 VAL A N 1
ATOM 5807 C CA . VAL A 1 766 ? -116.395 -25.224 138.782 1.00 59.19 766 VAL A CA 1
ATOM 5808 C C . VAL A 1 766 ? -115.923 -25.967 140.045 1.00 59.19 766 VAL A C 1
ATOM 5810 O O . VAL A 1 766 ? -116.731 -26.331 140.893 1.00 59.19 766 VAL A O 1
ATOM 5813 N N . ARG A 1 767 ? -114.607 -26.114 140.252 1.00 55.16 767 ARG A N 1
ATOM 5814 C CA . ARG A 1 767 ? -114.025 -26.846 141.398 1.00 55.16 767 ARG A CA 1
ATOM 5815 C C . ARG A 1 767 ? -113.956 -26.048 142.717 1.00 55.16 767 ARG A C 1
ATOM 5817 O O . ARG A 1 767 ? -113.328 -26.503 143.662 1.00 55.16 767 ARG A O 1
ATOM 5824 N N . ARG A 1 768 ? -114.551 -24.850 142.789 1.00 56.44 768 ARG A N 1
ATOM 5825 C CA . ARG A 1 768 ? -114.622 -24.032 144.023 1.00 56.44 768 ARG A CA 1
ATOM 5826 C C . ARG A 1 768 ? -116.029 -23.944 144.644 1.00 56.44 768 ARG A C 1
ATOM 5828 O O . ARG A 1 768 ? -116.184 -23.219 145.619 1.00 56.44 768 ARG A O 1
ATOM 5835 N N . PHE A 1 769 ? -117.024 -24.672 144.122 1.00 53.53 769 PHE A N 1
ATOM 5836 C CA . PHE A 1 769 ? -118.406 -24.688 144.647 1.00 53.53 769 PHE A CA 1
ATOM 5837 C C . PHE A 1 769 ? -118.935 -26.074 145.082 1.00 53.53 769 PHE A C 1
ATOM 5839 O O . PHE A 1 769 ? -120.128 -26.217 145.340 1.00 53.53 769 PHE A O 1
ATOM 5846 N N . LEU A 1 770 ? -118.050 -27.062 145.233 1.00 43.41 770 LEU A N 1
ATOM 5847 C CA . LEU A 1 770 ? -118.232 -28.312 145.989 1.00 43.41 770 LEU A CA 1
ATOM 5848 C C . LEU A 1 770 ? -116.925 -28.596 146.732 1.00 43.41 770 LEU A C 1
ATOM 5850 O O . LEU A 1 770 ? -116.995 -29.235 147.803 1.00 43.41 770 LEU A O 1
#

Radius of gyration: 85.71 Å; Cα contacts (8 Å, |Δi|>4): 807; chains: 1; bounding box: 180×63×259 Å

Sequence (770 aa):
MSDTLRLMLATALVFLVLPTSLKYVGASAVNCKDIKIIDLSGDDKCFAKDILLGWLNVTDKCRVRALEVLQNVTELRKRAKEVETKAKEAIGEYKELLSAVKADAAGHIASNIRKAIGEAENAIALVNHSYVNASAAEKSANNSLESGVFDSFYYIITASQVISGYACTVDVNYTGTKEMLEKIQTPSKCNTTKKYDVFAKLSNYTNKLDEMENLTEWKNEMVKLVYKTHEEVKSSVHSEKLWTISKDNEKVRTVMEAIESSTDKLVVAIKLFKATRVSVDEASEAVNSTVNNMETVNKTVLSSLKGNGTLLCQLVGQHSEASAQLNEANGRLANIEVKADSAAKAAKKALADVSATELLVKYVNGNISLLWRAGYLSVSRQLTKLDVTSETMRNISDANAAALMAVKSLGNARLNASTALGKIQHETGSLESIKSQLLKHLNETGINISSLTTEACDKSLSELLNGSLAVAFGRAVVLNSSGVVKAQEALNKLKAEAALVNATLIDINGSLQEAERAVKDVDRLKEAVMSTVNSSIVEAANGAMKDLCETVEELHKLRLGSTSLDEEAGGILGNVSVLARLSNATRDKMSEAIRTIPNVAEYFGVANRELAVFARAAKKIEKLRNEVRSDVASFLEEEMKRESHINTTRTEFMKKLFTNEGSSSTEGNSPTLVDSVCNPGLSVNVPNVKAVDAFSMLWNLTDISALKTVADNIKLKVARMHDSLKKASAISGSAEAAVKEAIETALQENERQRCTPLYTQLFNAVRRFL

Solvent-accessible surface area (backbone atoms only — not comparable to full-atom values): 40265 Å² total; per-residue (Å²): 142,65,74,72,58,59,59,55,52,64,66,59,60,78,74,71,80,63,84,84,70,74,67,77,74,74,86,77,82,70,82,74,55,93,59,82,68,63,91,66,52,54,67,53,44,38,46,52,48,29,45,49,52,18,54,49,51,48,55,47,50,54,37,54,55,23,52,52,50,44,55,53,42,53,55,49,52,53,54,30,49,54,44,42,51,53,25,53,53,50,41,52,55,42,49,49,42,45,69,39,42,61,81,85,64,43,62,67,60,53,47,52,42,52,50,43,38,51,50,24,52,50,24,40,50,33,32,56,51,20,52,54,30,33,53,53,13,41,52,24,16,52,46,19,54,55,33,40,43,47,57,28,32,41,44,48,31,53,40,28,26,60,68,40,50,50,56,75,83,59,58,71,40,72,68,33,29,50,54,41,47,65,58,42,74,52,59,97,64,65,89,76,55,87,84,58,57,46,27,60,55,43,46,63,57,46,65,41,64,83,75,48,88,54,54,68,59,51,37,55,53,48,42,49,49,56,51,50,55,47,53,55,41,42,74,36,96,50,18,81,82,42,30,74,66,41,68,36,62,63,52,58,48,39,39,40,51,14,43,47,47,16,43,58,25,34,51,52,14,52,53,27,39,53,52,21,50,52,30,34,52,54,22,41,52,49,37,53,52,44,50,55,52,52,52,51,52,50,53,51,44,45,51,49,32,53,53,51,48,52,52,50,23,50,49,33,34,54,49,45,51,49,52,50,53,53,54,49,51,52,54,52,48,54,57,47,50,58,50,48,54,53,49,48,53,50,22,55,48,44,44,51,50,47,54,53,49,53,53,48,52,54,52,49,53,54,36,58,54,47,37,38,76,39,68,24,67,59,25,48,70,45,50,61,48,66,82,55,39,60,62,48,61,44,34,51,51,52,23,47,52,26,20,50,47,14,47,49,30,45,52,52,25,52,54,49,49,54,52,41,52,54,48,53,54,53,50,51,55,51,50,55,52,49,50,54,52,52,52,50,54,33,50,45,56,66,45,84,69,96,57,72,39,35,68,60,39,48,50,46,50,49,52,42,73,73,47,57,65,39,58,37,44,22,24,32,58,54,40,57,57,72,56,54,53,50,50,49,53,53,49,54,51,48,50,54,51,53,51,52,43,52,52,50,55,51,51,30,52,50,27,47,53,52,20,54,50,23,42,52,50,26,54,55,32,50,50,54,40,51,53,54,53,44,52,50,52,54,52,37,51,51,21,42,45,50,44,47,25,56,40,46,50,49,51,51,52,50,52,54,51,44,52,51,49,48,52,49,39,49,50,52,53,51,52,47,52,52,50,48,51,52,49,48,53,43,51,50,52,49,54,52,42,48,76,73,39,82,79,30,63,75,50,37,60,64,22,56,51,31,50,52,52,28,55,54,42,50,55,52,42,54,52,49,42,54,52,41,48,50,51,42,52,55,46,53,55,53,48,52,53,49,54,51,51,48,54,55,49,50,54,53,36,48,50,55,28,33,81,71,90,68,87,75,84,69,93,69,77,87,64,58,72,57,58,62,51,61,54,71,79,72,74,92,61,79,56,40,78,88,32,44,68,42,51,65,69,60,53,59,66,66,69,54,63,70,59,50,54,51,50,53,51,43,53,54,51,42,54,53,38,53,56,45,50,56,50,32,51,53,33,46,53,51,20,47,50,36,45,54,51,23,53,54,51,37,53,55,52,58,56,62,73,69,65,78,68,73,70,70,65,58,62,68,64,63,73,77,83,120

Nearest PDB structures (foldseek):
  4x0j-assembly1_A  TM=5.752E-01  e=1.117E-01  Trypanosoma brucei brucei
  8otz-assembly1_C1  TM=3.612E-01  e=2.536E+00  Bos taurus

Secondary structure (DSSP, 8-state):
--THHHHHHHTTSTTS-S-TT-------PPPP---------HHHHHHHHHHHHHHHHHHHHHHHHHHHHHHHHHHHHHHHHHHHHHHHHHHHHHHHHHHHS-TTT-HHHHHHHHHHHHHHHHHHHHHHHHHHHHHHHHHHHHHHHHTTHHHHHHHHHHHHHHHH-------SSHHHHHHHHHTS---TTGGG-GGG-HHHHHHHHHGGGGT-S-HHHHHHHHHHHHHHHHHHHHTSTTTTTTHHHHT-HHHHHHHHHHHHHHHHHHHHHHHHHHHHHHHHHHHHHHHHHHHHHHHHHHHHHHHHHHHHHHHHHHHHHHHHHHHHHHHHHHHHHHHHHHHHHHHHHHHHHHHHHHHHHHHHHHHHHHHHHHHHHTT-GGGHHHHHHHS--HHHHHHHHHHHHHHHHHHHHHHHHHHHHHHHHHHHHHHHHHHHHHHHHHHHHHHHHT---SS--HHHHHHHHHHHHTS-HHHHHHHHHH--HHHHHHHHHHHHHHHHHHHHHHHHHHHHHHHHHHHHHHHHHHHHHHHHHHHHHHHHHHHHHHHHHHHHHHHHHHHHHHHHHHHHHHHHHHHHHHHHHHHHHHHHHHHHHHHHHHHHSTTGGGGGHHHHHHHHHHHHHHHHHHHHHHHHHHHHHHHHHHHHHHHHHHHHHHHHHHHHHS--------------HHHHHH------PPP-GGGGGGGGGGTTTT--HHHHHHHHHHHHHHHHHHHHHHHHHHHHHHHHHHHHHHHHHHHHHHHHTT---THHHHHHHHTT--

pLDDT: mean 81.19, std 15.8, range [23.83, 95.38]